Protein AF-A0A933IRY1-F1 (afdb_monomer)

Radius of gyration: 65.72 Å; Cα contacts (8 Å, |Δi|>4): 1722; chains: 1; bounding box: 153×78×156 Å

Secondary structure (DSSP, 8-state):
--S-EEEEEEE--S-HHHHHHHHHHHHHHT-SSSPEEEEEEEE-TTS-HHHHHHHHHHHH-SS-EEEEE-SSEEESSB-SS-EEEEEEE-TTEEEEEEEEE-HHHHHHHHHHHHHHSTTTGGGSS-TT-HHHHHHHHTT-EEEEEEEEPPP-SS----HHHHHHHHHHHTTT-S-EEEEE---TT--S--EEEETTEEEESEEEEEEEEESEEEEEEEE--EEEEEEEEEEEEEETTEEEEETTEEHHHHHHHHTTS-HHHHTTS-HHHHHS--EEEE-TTSPEEEE-EEEE-TTS-EEESS---TT-EEEEEEE-HHHHHHHHHHHHHHHHHHTT-SSEEEEEEEEEHHHHHHHGGGHHHHHHHHHHHSTTS-EEEEEEEEEEEE-TTS-EEEESS-EEEEEEEEEE-HHHHHHHHHHHHHHHHHHHHHHHHHHHHHHHH-SSEEEEEETTSBEEEE-HHHHHHH---THHHHSBHHHHTT--SSPPTT-HHHHHHHHSS-EEEEEEEE-TTS-EEEEEEEEEEEE-TTSSEEEEEEEEEE-HHHHHHHHHHHHHHHHHHHHHHHHTEEEEEEETTTTEEEE-HHHHHHHT--TT--B-HHHHHTTB-GGGHHHHHHHHHHHTTT--EEEEEEEEETTEEEEEEEEEEEEE-TTS-EEEEEEEEEE-HHHHHHHHHHHHHHHHHHHHHHS-SSEEEEE-TTS-EEEE-THHHHHHS--HHHHHHS-HHHHS-HHHHHHHHHHHHHHHTT--SS-----EEEEE-TT--STTS---EEE---GGG--

Nearest PDB structures (foldseek):
  3mr0-assembly2_B  TM=8.336E-01  e=1.598E-10  Burkholderia thailandensis E264
  8js5-assembly1_B  TM=5.998E-01  e=2.087E-14  Bradyrhizobium diazoefficiens USDA 110
  8a6x-assembly1_B  TM=7.614E-01  e=4.884E-06  Pseudomonas putida KT2440
  3luq-assembly1_B  TM=6.931E-01  e=1.641E-05  Geobacter sulfurreducens PCA
  8a7f-assembly1_A  TM=4.771E-01  e=2.575E-07  Pseudomonas putida KT2440

Sequence (787 aa):
MKQIEVGYGAAEGKDSFSVGAEAALKAAEGITSHPLSAVLVFASVRYHLPELLGGIHHIMGHVPVFGATTAGEICNGSLHGSVVVTALASANLRVRLGLGKHVSAGWRKAVEQAIGSTEIRPYFSGNDSEIWAEMTRKGKSIFGILFSPGNTRHADSRSFETLEELKRLSAGRIPFFGGSAADDWNMEANFVLHNIEAHADSLLVAVFETSLRFGMSMGHGFSPSDKRAVATKVKGHTILELDGCRAADLYAKMLESDVDGLRDKHLTLTSSRPVGMPDMLDQYHINVASFFTPEGGVRFSQPVPENSTITIMEARPEQLIEAARETVRNALLRGQIQRPAVALVFSCALRRHILRERSSEEISAIRSLLPEIPILGFYSFGEQGVNDAGVSGHGNEKITALVLGDELSTGAEVALENQRLLRLQREAEKKLRFQANILDAVQDTVLIISSEMKTLWGNPVAKDLFGDRPEMFTDPCYRFYKQRDVICEECPVIKTMTDGRSHQAIMKSIDKDGNVIWRLNRAYPYFDEQGRIAGAIEIVSDYSDQKRLEDALKESELNLKQAQAVAGVGSWHLDIMHDVLTGSDEAYRIFGIPNRTPLNIETVLERVHPDDRTLVESAWNAALKGAVFDIEHRIISRQEELWVHEKARIVFDGRGTAIEAIGTVHNITKRKQTEESLREREEKFRFISENIADIVWTLDLNLNTTYVSPSVEAILGFTPEERVRQSLEEMITPESIQRILARFQEELLRENEDAVPQGWVCYMDGKHREADKGFIRISRRDIGRFA

Solvent-accessible surface area (backbone atoms only — not comparable to full-atom values): 40354 Å² total; per-residue (Å²): 131,81,53,51,36,63,10,52,20,68,31,69,76,87,55,32,30,62,29,24,27,52,6,31,50,47,9,48,72,43,51,87,85,50,58,75,29,34,33,44,39,35,30,33,61,89,46,55,56,45,46,18,30,44,19,26,40,73,65,66,47,99,49,58,30,33,41,28,20,17,50,23,35,28,66,76,40,77,47,66,74,32,36,38,28,35,33,37,17,19,91,45,42,44,65,34,63,16,64,12,58,49,34,73,84,37,47,66,59,11,50,53,44,11,44,61,28,87,70,40,26,72,70,47,48,73,97,81,41,66,64,58,61,50,28,57,62,58,14,38,48,60,38,33,38,39,33,29,28,33,60,33,86,86,39,68,35,56,49,59,63,52,50,55,50,51,32,60,47,29,72,62,70,50,46,37,34,35,30,15,12,22,33,64,82,68,38,72,66,36,27,32,35,49,56,55,44,64,34,59,48,16,34,36,42,37,40,37,44,26,27,45,24,51,16,52,10,42,32,54,36,59,45,80,52,92,46,64,45,33,26,65,34,56,57,72,35,28,34,42,18,33,71,81,36,56,16,31,60,53,51,21,49,67,68,77,49,48,55,77,83,46,54,101,36,50,44,24,80,74,64,66,38,40,34,27,31,62,49,101,81,72,46,69,48,53,41,46,43,42,38,72,43,98,90,34,14,36,30,34,78,54,68,58,62,65,72,38,54,40,24,43,27,44,76,44,69,69,43,37,27,51,25,45,27,49,17,46,50,46,4,33,60,71,23,68,47,87,49,67,53,35,36,42,37,36,34,19,43,61,44,40,64,74,38,49,92,51,39,57,50,29,50,48,43,36,35,72,77,37,78,89,40,55,40,33,42,29,23,23,42,56,30,24,13,19,39,94,88,71,43,63,44,66,30,54,56,23,32,25,24,41,32,39,25,47,41,68,24,74,50,21,53,53,29,52,51,51,53,50,51,52,48,52,49,51,53,49,53,51,51,52,51,50,56,51,52,53,52,58,67,42,86,46,27,38,35,34,29,36,75,79,42,21,32,79,47,62,26,60,49,34,31,72,75,72,51,87,46,77,57,53,52,70,35,37,48,37,43,63,78,65,71,35,98,55,79,59,86,78,40,23,51,60,53,8,66,71,70,66,43,70,31,67,37,83,42,83,44,69,50,98,87,68,47,84,41,38,30,38,41,36,14,37,55,42,60,44,99,86,71,45,80,47,20,27,42,37,38,40,40,85,35,46,67,62,50,50,51,53,52,50,49,54,50,52,54,50,50,50,55,50,51,28,55,74,70,41,34,11,41,37,40,31,37,59,78,76,51,45,39,49,62,36,78,40,29,24,55,66,58,49,44,68,78,90,59,91,37,32,69,64,67,56,54,71,28,34,30,80,90,40,39,67,57,52,53,52,43,49,61,39,24,62,72,72,45,82,33,71,48,76,46,43,29,43,28,81,88,39,83,36,35,32,40,38,38,45,50,72,42,61,50,102,84,70,48,58,45,33,37,45,32,37,43,30,70,41,38,72,58,54,54,53,54,52,57,52,50,55,51,55,57,54,40,52,58,56,55,75,69,44,81,45,36,44,35,31,24,40,93,85,60,46,48,74,45,49,28,65,33,33,31,80,74,74,70,39,51,39,74,59,58,38,71,44,51,64,78,75,73,46,55,73,71,54,49,51,53,50,51,56,52,49,53,58,63,63,73,65,73,71,97,82,74,88,80,86,36,40,43,42,41,47,68,85,87,58,96,53,93,89,72,67,72,74,53,75,50,89,51,68,85,79,72,83,102

pLDDT: mean 86.26, std 12.92, range [31.67, 98.56]

Structure (mmCIF, N/CA/C/O backbone):
data_AF-A0A933IRY1-F1
#
_entry.id   AF-A0A933IRY1-F1
#
loop_
_atom_site.group_PDB
_atom_site.id
_atom_site.type_symbol
_atom_site.label_atom_id
_atom_site.label_alt_id
_atom_site.label_comp_id
_atom_site.label_asym_id
_atom_site.label_entity_id
_atom_site.label_seq_id
_atom_site.pdbx_PDB_ins_code
_atom_site.Cartn_x
_atom_site.Cartn_y
_atom_site.Cartn_z
_atom_site.occupancy
_atom_site.B_iso_or_equiv
_atom_site.auth_seq_id
_atom_site.auth_comp_id
_atom_site.auth_asym_id
_atom_site.auth_atom_id
_atom_site.pdbx_PDB_model_num
ATOM 1 N N . MET A 1 1 ? 9.485 -6.878 8.431 1.00 73.94 1 MET A N 1
ATOM 2 C CA . MET A 1 1 ? 8.719 -7.457 7.306 1.00 73.94 1 MET A CA 1
ATOM 3 C C . MET A 1 1 ? 9.206 -6.777 6.038 1.00 73.94 1 MET A C 1
ATOM 5 O O . MET A 1 1 ? 9.381 -5.562 6.097 1.00 73.94 1 MET A O 1
ATOM 9 N N . LYS A 1 2 ? 9.485 -7.531 4.965 1.00 88.56 2 LYS A N 1
ATOM 10 C CA . LYS A 1 2 ? 9.860 -6.942 3.671 1.00 88.56 2 LYS A CA 1
ATOM 11 C C . LYS A 1 2 ? 8.704 -6.082 3.159 1.00 88.56 2 LYS A C 1
ATOM 13 O O . LYS A 1 2 ? 7.551 -6.507 3.232 1.00 88.56 2 LYS A O 1
ATOM 18 N N . GLN A 1 3 ? 9.009 -4.879 2.702 1.00 94.94 3 GLN A N 1
ATOM 19 C CA . GLN A 1 3 ? 8.091 -3.977 2.018 1.00 94.94 3 GLN A CA 1
ATOM 20 C C . GLN A 1 3 ? 7.928 -4.344 0.540 1.00 94.94 3 GLN A C 1
ATOM 22 O O . GLN A 1 3 ? 6.891 -4.009 -0.032 1.00 94.94 3 GLN A O 1
ATOM 27 N N . ILE A 1 4 ? 8.903 -5.029 -0.068 1.00 97.00 4 ILE A N 1
ATOM 28 C CA . ILE A 1 4 ? 8.836 -5.542 -1.445 1.00 97.00 4 ILE A CA 1
ATOM 29 C C . ILE A 1 4 ? 9.531 -6.904 -1.570 1.00 97.00 4 ILE A C 1
ATOM 31 O O . ILE A 1 4 ? 10.584 -7.149 -0.981 1.00 97.00 4 ILE A O 1
ATOM 35 N N . GLU A 1 5 ? 8.937 -7.791 -2.361 1.00 97.50 5 GLU A N 1
ATOM 36 C CA . GLU A 1 5 ? 9.544 -9.033 -2.835 1.00 97.50 5 GLU A CA 1
ATOM 37 C C . GLU A 1 5 ? 9.839 -8.903 -4.330 1.00 97.50 5 GLU A C 1
ATOM 39 O O . GLU A 1 5 ? 9.023 -8.385 -5.100 1.00 97.50 5 GLU A O 1
ATOM 44 N N . VAL A 1 6 ? 11.027 -9.350 -4.728 1.00 97.75 6 VAL A N 1
ATOM 45 C CA . VAL A 1 6 ? 11.467 -9.349 -6.121 1.00 97.75 6 VAL A CA 1
ATOM 46 C C . VAL A 1 6 ? 11.881 -10.760 -6.475 1.00 97.75 6 VAL A C 1
ATOM 48 O O . VAL A 1 6 ? 12.832 -11.298 -5.906 1.00 97.75 6 VAL A O 1
ATOM 51 N N . GLY A 1 7 ? 11.164 -11.337 -7.423 1.00 97.69 7 GLY A N 1
ATOM 52 C CA . GLY A 1 7 ? 11.509 -12.601 -8.039 1.00 97.69 7 GLY A CA 1
ATOM 53 C C . GLY A 1 7 ? 11.996 -12.382 -9.463 1.00 97.69 7 GLY A C 1
ATOM 54 O O . GLY A 1 7 ? 11.580 -11.436 -10.132 1.00 97.69 7 GLY A O 1
ATOM 55 N N . TYR A 1 8 ? 12.910 -13.218 -9.936 1.00 98.12 8 TYR A N 1
ATOM 56 C CA . TYR A 1 8 ? 13.450 -13.098 -11.284 1.00 98.12 8 TYR A CA 1
ATOM 57 C C . TYR A 1 8 ? 13.833 -14.459 -11.854 1.00 98.12 8 TYR A C 1
ATOM 59 O O . TYR A 1 8 ? 14.161 -15.386 -11.117 1.00 98.12 8 TYR A O 1
ATOM 67 N N . GLY A 1 9 ? 13.797 -14.576 -13.175 1.00 97.94 9 GLY A N 1
ATOM 68 C CA . GLY A 1 9 ? 14.120 -15.810 -13.870 1.00 97.94 9 GLY A CA 1
ATOM 69 C C . GLY A 1 9 ? 14.581 -15.544 -15.290 1.00 97.94 9 GLY A C 1
ATOM 70 O O . GLY A 1 9 ? 14.058 -14.657 -15.962 1.00 97.94 9 GLY A O 1
ATOM 71 N N . ALA A 1 10 ? 15.555 -16.329 -15.741 1.00 97.81 10 ALA A N 1
ATOM 72 C CA . ALA A 1 10 ? 15.999 -16.347 -17.124 1.00 97.81 10 ALA A CA 1
ATOM 73 C C . ALA A 1 10 ? 15.852 -17.754 -17.714 1.00 97.81 10 ALA A C 1
ATOM 75 O O . ALA A 1 10 ? 16.050 -18.757 -17.010 1.00 97.81 10 ALA A O 1
ATOM 76 N N . ALA A 1 11 ? 15.506 -17.823 -18.997 1.00 97.88 11 ALA A N 1
ATOM 77 C CA . ALA A 1 11 ? 15.413 -19.074 -19.739 1.00 97.88 11 ALA A CA 1
ATOM 78 C C . ALA A 1 11 ? 15.823 -18.893 -21.206 1.00 97.88 11 ALA A C 1
ATOM 80 O O . ALA A 1 11 ? 15.722 -17.805 -21.782 1.00 97.88 11 ALA A O 1
ATOM 81 N N . GLU A 1 12 ? 16.276 -19.987 -21.809 1.00 96.50 12 GLU A N 1
ATOM 82 C CA . GLU A 1 12 ? 16.575 -20.088 -23.232 1.00 96.50 12 GLU A CA 1
ATOM 83 C C . GLU A 1 12 ? 16.134 -21.451 -23.769 1.00 96.50 12 GLU A C 1
ATOM 85 O O . GLU A 1 12 ? 16.158 -22.453 -23.058 1.00 96.50 12 GLU A O 1
ATOM 90 N N . GLY A 1 13 ? 15.723 -21.508 -25.033 1.00 95.19 13 GLY A N 1
ATOM 91 C CA . GLY A 1 13 ? 15.265 -22.754 -25.634 1.00 95.19 13 GLY A CA 1
ATOM 92 C C . GLY A 1 13 ? 14.686 -22.555 -27.027 1.00 95.19 13 GLY A C 1
ATOM 93 O O . GLY A 1 13 ? 14.837 -21.493 -27.628 1.00 95.19 13 GLY A O 1
ATOM 94 N N . LYS A 1 14 ? 14.042 -23.603 -27.550 1.00 93.25 14 LYS A N 1
ATOM 95 C CA . LYS A 1 14 ? 13.405 -23.584 -28.878 1.00 93.25 14 LYS A CA 1
ATOM 96 C C . LYS A 1 14 ? 11.902 -23.307 -28.821 1.00 93.25 14 LYS A C 1
ATOM 98 O O . LYS A 1 14 ? 11.386 -22.653 -29.717 1.00 93.25 14 LYS A O 1
ATOM 103 N N . ASP A 1 15 ? 11.215 -23.825 -27.805 1.00 97.38 15 ASP A N 1
ATOM 104 C CA . ASP A 1 15 ? 9.766 -23.680 -27.655 1.00 97.38 15 ASP A CA 1
ATOM 105 C C . ASP A 1 15 ? 9.429 -22.394 -26.895 1.00 97.38 15 ASP A C 1
ATOM 107 O O . ASP A 1 15 ? 9.798 -22.242 -25.730 1.00 97.38 15 ASP A O 1
ATOM 111 N N . SER A 1 16 ? 8.748 -21.459 -27.561 1.00 97.94 16 SER A N 1
ATOM 112 C CA . SER A 1 16 ? 8.529 -20.106 -27.030 1.00 97.94 16 SER A CA 1
ATOM 113 C C . SER A 1 16 ? 7.680 -20.126 -25.757 1.00 97.94 16 SER A C 1
ATOM 115 O O . SER A 1 16 ? 8.018 -19.448 -24.787 1.00 97.94 16 SER A O 1
ATOM 117 N N . PHE A 1 17 ? 6.625 -20.946 -25.731 1.00 98.12 17 PHE A N 1
ATOM 118 C CA . PHE A 1 17 ? 5.734 -21.074 -24.578 1.00 98.12 17 PHE A CA 1
ATOM 119 C C . PHE A 1 17 ? 6.459 -21.647 -23.355 1.00 98.12 17 PHE A C 1
ATOM 121 O O . PHE A 1 17 ? 6.414 -21.051 -22.278 1.00 98.12 17 PHE A O 1
ATOM 128 N N . SER A 1 18 ? 7.167 -22.770 -23.519 1.00 98.00 18 SER A N 1
ATOM 129 C CA . SER A 1 18 ? 7.889 -23.428 -22.421 1.00 98.00 18 SER A CA 1
ATOM 130 C C . SER A 1 18 ? 8.978 -22.528 -21.847 1.00 98.00 18 SER A C 1
ATOM 132 O O . SER A 1 18 ? 9.123 -22.450 -20.632 1.00 98.00 18 SER A O 1
ATOM 134 N N . VAL A 1 19 ? 9.700 -21.797 -22.703 1.00 98.12 19 VAL A N 1
ATOM 135 C CA . VAL A 1 19 ? 10.727 -20.830 -22.282 1.00 98.12 19 VAL A CA 1
ATOM 136 C C . VAL A 1 19 ? 10.116 -19.697 -21.452 1.00 98.12 19 VAL A C 1
ATOM 138 O O . VAL A 1 19 ? 10.641 -19.357 -20.390 1.00 98.12 19 VAL A O 1
ATOM 141 N N . GLY A 1 20 ? 8.980 -19.144 -21.891 1.00 97.88 20 GLY A N 1
ATOM 142 C CA . GLY A 1 20 ? 8.246 -18.135 -21.125 1.00 97.88 20 GLY A CA 1
ATOM 143 C C . GLY A 1 20 ? 7.768 -18.659 -19.766 1.00 97.88 20 GLY A C 1
ATOM 144 O O . GLY A 1 20 ? 7.970 -18.003 -18.743 1.00 97.88 20 GLY A O 1
ATOM 145 N N . ALA A 1 21 ? 7.189 -19.862 -19.739 1.00 98.19 21 ALA A N 1
ATOM 146 C CA . ALA A 1 21 ? 6.709 -20.498 -18.513 1.00 98.19 21 ALA A CA 1
ATOM 147 C C . ALA A 1 21 ? 7.851 -20.826 -17.535 1.00 98.19 21 ALA A C 1
ATOM 149 O O . ALA A 1 21 ? 7.716 -20.584 -16.339 1.00 98.19 21 ALA A O 1
ATOM 150 N N . GLU A 1 22 ? 8.994 -21.318 -18.020 1.00 98.44 22 GLU A N 1
ATOM 151 C CA . GLU A 1 22 ? 10.157 -21.634 -17.182 1.00 98.44 22 GLU A CA 1
ATOM 152 C C . GLU A 1 22 ? 10.735 -20.379 -16.515 1.00 98.44 22 GLU A C 1
ATOM 154 O O . GLU A 1 22 ? 10.971 -20.368 -15.304 1.00 98.44 22 GLU A O 1
ATOM 159 N N . ALA A 1 23 ? 10.941 -19.301 -17.281 1.00 98.25 23 ALA A N 1
ATOM 160 C CA . ALA A 1 23 ? 11.439 -18.044 -16.726 1.00 98.25 23 ALA A CA 1
ATOM 161 C C . ALA A 1 23 ? 10.458 -17.451 -15.705 1.00 98.25 23 ALA A C 1
ATOM 163 O O . ALA A 1 23 ? 10.877 -16.962 -14.653 1.00 98.25 23 ALA A O 1
ATOM 164 N N . ALA A 1 24 ? 9.155 -17.537 -15.981 1.00 98.19 24 ALA A N 1
ATOM 165 C CA . ALA A 1 24 ? 8.123 -17.097 -15.055 1.00 98.19 24 ALA A CA 1
ATOM 166 C C . ALA A 1 24 ? 8.076 -17.947 -13.776 1.00 98.19 24 ALA A C 1
ATOM 168 O O . ALA A 1 24 ? 7.941 -17.393 -12.689 1.00 98.19 24 ALA A O 1
ATOM 169 N N . LEU A 1 25 ? 8.244 -19.267 -13.873 1.00 98.19 25 LEU A N 1
ATOM 170 C CA . LEU A 1 25 ? 8.254 -20.158 -12.712 1.00 98.19 25 LEU A CA 1
ATOM 171 C C . LEU A 1 25 ? 9.418 -19.832 -11.770 1.00 98.19 25 LEU A C 1
ATOM 173 O O . LEU A 1 25 ? 9.190 -19.630 -10.581 1.00 98.19 25 LEU A O 1
ATOM 177 N N . LYS A 1 26 ? 10.628 -19.645 -12.313 1.00 98.00 26 LYS A N 1
ATOM 178 C CA . LYS A 1 26 ? 11.795 -19.176 -11.539 1.00 98.00 26 LYS A CA 1
ATOM 179 C C . LYS A 1 26 ? 11.539 -17.817 -10.883 1.00 98.00 26 LYS A C 1
ATOM 181 O O . LYS A 1 26 ? 11.875 -17.609 -9.723 1.00 98.00 26 LYS A O 1
ATOM 186 N N . ALA A 1 27 ? 10.905 -16.889 -11.603 1.00 97.88 27 ALA A N 1
ATOM 187 C CA . ALA A 1 27 ? 10.555 -15.594 -11.036 1.00 97.88 27 ALA A CA 1
ATOM 188 C C . ALA A 1 27 ? 9.495 -15.703 -9.924 1.00 97.88 27 ALA A C 1
ATOM 190 O O . ALA A 1 27 ? 9.560 -14.955 -8.954 1.00 97.88 27 ALA A O 1
ATOM 191 N N . ALA A 1 28 ? 8.550 -16.637 -10.013 1.00 96.69 28 ALA A N 1
ATOM 192 C CA . ALA A 1 28 ? 7.527 -16.831 -8.989 1.00 96.69 28 ALA A CA 1
ATOM 193 C C . ALA A 1 28 ? 8.101 -17.376 -7.666 1.00 96.69 28 ALA A C 1
ATOM 195 O O . ALA A 1 28 ? 7.590 -17.029 -6.605 1.00 96.69 28 ALA A O 1
ATOM 196 N N . GLU A 1 29 ? 9.193 -18.152 -7.701 1.00 95.69 29 GLU A N 1
ATOM 197 C CA . GLU A 1 29 ? 9.866 -18.683 -6.497 1.00 95.69 29 GLU A CA 1
ATOM 198 C C . GLU A 1 29 ? 10.365 -17.583 -5.543 1.00 95.69 29 GLU A C 1
ATOM 200 O O . GLU A 1 29 ? 10.472 -17.803 -4.336 1.00 95.69 29 GLU A O 1
ATOM 205 N N . GLY A 1 30 ? 10.649 -16.383 -6.063 1.00 92.81 30 GLY A N 1
ATOM 206 C CA . GLY A 1 30 ? 11.080 -15.234 -5.261 1.00 92.81 30 GLY A CA 1
ATOM 207 C C . GLY A 1 30 ? 9.954 -14.507 -4.517 1.00 92.81 30 GLY A C 1
ATOM 208 O O . GLY A 1 30 ? 10.239 -13.567 -3.769 1.00 92.81 30 GLY A O 1
ATOM 209 N N . ILE A 1 31 ? 8.695 -14.910 -4.717 1.00 95.69 31 ILE A N 1
ATOM 210 C CA . ILE A 1 31 ? 7.499 -14.263 -4.165 1.00 95.69 31 ILE A CA 1
ATOM 211 C C . ILE A 1 31 ? 6.830 -15.210 -3.166 1.00 95.69 31 ILE A C 1
ATOM 213 O O . ILE A 1 31 ? 6.510 -16.349 -3.496 1.00 95.69 31 ILE A O 1
ATOM 217 N N . THR A 1 32 ? 6.608 -14.751 -1.932 1.00 92.44 32 THR A N 1
ATOM 218 C CA . THR A 1 32 ? 6.120 -15.622 -0.845 1.00 92.44 32 THR A CA 1
ATOM 219 C C . THR A 1 32 ? 4.914 -15.072 -0.106 1.00 92.44 32 THR A C 1
ATOM 221 O O . THR A 1 32 ? 4.063 -15.845 0.332 1.00 92.44 32 THR A O 1
ATOM 224 N N . SER A 1 33 ? 4.838 -13.752 0.067 1.00 89.25 33 SER A N 1
ATOM 225 C CA . SER A 1 33 ? 3.910 -13.147 1.028 1.00 89.25 33 SER A CA 1
ATOM 226 C C . SER A 1 33 ? 3.125 -11.964 0.478 1.00 89.25 33 SER A C 1
ATOM 228 O O . SER A 1 33 ? 2.027 -11.691 0.968 1.00 89.25 33 SER A O 1
ATOM 230 N N . HIS A 1 34 ? 3.642 -11.281 -0.547 1.00 92.06 34 HIS A N 1
ATOM 231 C CA . HIS A 1 34 ? 2.967 -10.135 -1.155 1.00 92.06 34 HIS A CA 1
ATOM 232 C C . HIS A 1 34 ? 2.221 -10.514 -2.439 1.00 92.06 34 HIS A C 1
ATOM 234 O O . HIS A 1 34 ? 2.676 -11.382 -3.185 1.00 92.06 34 HIS A O 1
ATOM 240 N N . PRO A 1 35 ? 1.095 -9.845 -2.753 1.00 91.75 35 PRO A N 1
ATOM 241 C CA . PRO A 1 35 ? 0.469 -9.978 -4.062 1.00 91.75 35 PRO A CA 1
ATOM 242 C C . PRO A 1 35 ? 1.368 -9.379 -5.152 1.00 91.75 35 PRO A C 1
ATOM 244 O O . PRO A 1 35 ? 1.999 -8.339 -4.943 1.00 91.75 35 PRO A O 1
ATOM 247 N N . LEU A 1 36 ? 1.388 -10.013 -6.328 1.00 96.25 36 LEU A N 1
ATOM 248 C CA . LEU A 1 36 ? 2.099 -9.502 -7.499 1.00 96.25 36 LEU A CA 1
ATOM 249 C C . LEU A 1 36 ? 1.543 -8.130 -7.913 1.00 96.25 36 LEU A C 1
ATOM 251 O O . LEU A 1 36 ? 0.340 -7.960 -8.113 1.00 96.25 36 LEU A O 1
ATOM 255 N N . SER A 1 37 ? 2.437 -7.159 -8.068 1.00 96.94 37 SER A N 1
ATOM 256 C CA . SER A 1 37 ? 2.136 -5.797 -8.515 1.00 96.94 37 SER A CA 1
ATOM 257 C C . SER A 1 37 ? 2.372 -5.624 -10.017 1.00 96.94 37 SER A C 1
ATOM 259 O O . SER A 1 37 ? 1.642 -4.874 -10.663 1.00 96.94 37 SER A O 1
ATOM 261 N N . ALA A 1 38 ? 3.407 -6.274 -10.560 1.00 97.44 38 ALA A N 1
ATOM 262 C CA . ALA A 1 38 ? 3.803 -6.191 -11.966 1.00 97.44 38 ALA A CA 1
ATOM 263 C C . ALA A 1 38 ? 4.793 -7.296 -12.350 1.00 97.44 38 ALA A C 1
ATOM 265 O O . ALA A 1 38 ? 5.545 -7.787 -11.505 1.00 97.44 38 ALA A O 1
ATOM 266 N N . VAL A 1 39 ? 4.843 -7.611 -13.645 1.00 98.38 39 VAL A N 1
ATOM 267 C CA . VAL A 1 39 ? 5.840 -8.497 -14.248 1.00 98.38 39 VAL A CA 1
ATOM 268 C C . VAL A 1 39 ? 6.516 -7.782 -15.416 1.00 98.38 39 VAL A C 1
ATOM 270 O O . VAL A 1 39 ? 5.858 -7.427 -16.394 1.00 98.38 39 VAL A O 1
ATOM 273 N N . LEU A 1 40 ? 7.831 -7.574 -15.321 1.00 98.44 40 LEU A N 1
ATOM 274 C CA . LEU A 1 40 ? 8.636 -7.035 -16.414 1.00 98.44 40 LEU A CA 1
ATOM 275 C C . LEU A 1 40 ? 9.205 -8.175 -17.259 1.00 98.44 40 LEU A C 1
ATOM 277 O O . LEU A 1 40 ? 9.718 -9.151 -16.709 1.00 98.44 40 LEU A O 1
ATOM 281 N N . VAL A 1 41 ? 9.139 -8.030 -18.580 1.00 98.38 41 VAL A N 1
ATOM 282 C CA . VAL A 1 41 ? 9.611 -9.031 -19.543 1.00 98.38 41 VAL A CA 1
ATOM 283 C C . VAL A 1 41 ? 10.573 -8.393 -20.534 1.00 98.38 41 VAL A C 1
ATOM 285 O O . VAL A 1 41 ? 10.225 -7.454 -21.249 1.00 98.38 41 VAL A O 1
ATOM 288 N N . PHE A 1 42 ? 11.776 -8.947 -20.604 1.00 97.94 42 PHE A N 1
ATOM 289 C CA . PHE A 1 42 ? 12.799 -8.576 -21.574 1.00 97.94 42 PHE A CA 1
ATOM 290 C C . PHE A 1 42 ? 13.134 -9.812 -22.396 1.00 97.94 42 PHE A C 1
ATOM 292 O O . PHE A 1 42 ? 13.570 -10.814 -21.834 1.00 97.94 42 PHE A O 1
ATOM 299 N N . ALA A 1 43 ? 12.873 -9.778 -23.701 1.00 97.19 43 ALA A N 1
ATOM 300 C CA . ALA A 1 43 ? 12.979 -10.962 -24.551 1.00 97.19 43 ALA A CA 1
ATOM 301 C C . ALA A 1 43 ? 13.678 -10.673 -25.882 1.00 97.19 43 ALA A C 1
ATOM 303 O O . ALA A 1 43 ? 13.501 -9.613 -26.480 1.00 97.19 43 ALA A O 1
ATOM 304 N N . SER A 1 44 ? 14.413 -11.651 -26.395 1.00 95.69 44 SER A N 1
ATOM 305 C CA . SER A 1 44 ? 14.901 -11.617 -27.773 1.00 95.69 44 SER A CA 1
ATOM 306 C C . SER A 1 44 ? 13.750 -11.738 -28.778 1.00 95.69 44 SER A C 1
ATOM 308 O O . SER A 1 44 ? 12.785 -12.481 -28.574 1.00 95.69 44 SER A O 1
ATOM 310 N N . VAL A 1 45 ? 13.888 -11.052 -29.915 1.00 94.31 45 VAL A N 1
ATOM 311 C CA . VAL A 1 45 ? 12.941 -11.118 -31.045 1.00 94.31 45 VAL A CA 1
ATOM 312 C C . VAL A 1 45 ? 12.897 -12.486 -31.728 1.00 94.31 45 VAL A C 1
ATOM 314 O O . VAL A 1 45 ? 12.014 -12.731 -32.545 1.00 94.31 45 VAL A O 1
ATOM 317 N N . ARG A 1 46 ? 13.828 -13.397 -31.407 1.00 93.62 46 ARG A N 1
ATOM 318 C CA . ARG A 1 46 ? 13.887 -14.737 -32.010 1.00 93.62 46 ARG A CA 1
ATOM 319 C C . ARG A 1 46 ? 12.713 -15.643 -31.626 1.00 93.62 46 ARG A C 1
ATOM 321 O O . ARG A 1 46 ? 12.496 -16.657 -32.283 1.00 93.62 46 ARG A O 1
ATOM 328 N N . TYR A 1 47 ? 12.008 -15.323 -30.541 1.00 96.06 47 TYR A N 1
ATOM 329 C CA . TYR A 1 47 ? 10.866 -16.098 -30.061 1.00 96.06 47 TYR A CA 1
ATOM 330 C C . TYR A 1 47 ? 9.562 -15.655 -30.719 1.00 96.06 47 TYR A C 1
ATOM 332 O O . TYR A 1 47 ? 9.392 -14.502 -31.113 1.00 96.06 47 TYR A O 1
ATOM 340 N N . HIS A 1 48 ? 8.584 -16.557 -30.742 1.00 96.94 48 HIS A N 1
ATOM 341 C CA . HIS A 1 48 ? 7.210 -16.192 -31.051 1.00 96.94 48 HIS A CA 1
ATOM 342 C C . HIS A 1 48 ? 6.595 -15.478 -29.835 1.00 96.94 48 HIS A C 1
ATOM 344 O O . HIS A 1 48 ? 6.087 -16.108 -28.906 1.00 96.94 48 HIS A O 1
ATOM 350 N N . LEU A 1 49 ? 6.691 -14.144 -29.817 1.00 97.19 49 LEU A N 1
ATOM 351 C CA . LEU A 1 49 ? 6.411 -13.316 -28.635 1.00 97.19 49 LEU A CA 1
ATOM 352 C C . LEU A 1 49 ? 5.024 -13.555 -28.003 1.00 97.19 49 LEU A C 1
ATOM 354 O O . LEU A 1 49 ? 4.977 -13.682 -26.782 1.00 97.19 49 LEU A O 1
ATOM 358 N N . PRO A 1 50 ? 3.910 -13.694 -28.756 1.00 97.50 50 PRO A N 1
ATOM 359 C CA . PRO A 1 50 ? 2.613 -14.004 -28.146 1.00 97.50 50 PRO A CA 1
ATOM 360 C C . PRO A 1 50 ? 2.565 -15.367 -27.435 1.00 97.50 50 PRO A C 1
ATOM 362 O O . PRO A 1 50 ? 1.932 -15.495 -26.392 1.00 97.50 50 PRO A O 1
ATOM 365 N N . GLU A 1 51 ? 3.257 -16.387 -27.959 1.00 97.81 51 GLU A N 1
ATOM 366 C CA . GLU A 1 51 ? 3.331 -17.707 -27.305 1.00 97.81 51 GLU A CA 1
ATOM 367 C C . GLU A 1 51 ? 4.190 -17.645 -26.043 1.00 97.81 51 GLU A C 1
ATOM 369 O O . GLU A 1 51 ? 3.812 -18.189 -25.006 1.00 97.81 51 GLU A O 1
ATOM 374 N N . LEU A 1 52 ? 5.317 -16.932 -26.115 1.00 98.38 52 LEU A N 1
ATOM 375 C CA . LEU A 1 52 ? 6.196 -16.690 -24.975 1.00 98.38 52 LEU A CA 1
ATOM 376 C C . LEU A 1 52 ? 5.470 -15.949 -23.847 1.00 98.38 52 LEU A C 1
ATOM 378 O O . LEU A 1 52 ? 5.516 -16.380 -22.694 1.00 98.38 52 LEU A O 1
ATOM 382 N N . LEU A 1 53 ? 4.750 -14.872 -24.173 1.00 98.06 53 LEU A N 1
ATOM 383 C CA . LEU A 1 53 ? 3.937 -14.136 -23.204 1.00 98.06 53 LEU A CA 1
ATOM 384 C C . LEU A 1 53 ? 2.780 -14.991 -22.671 1.00 98.06 53 LEU A C 1
ATOM 386 O O . LEU A 1 53 ? 2.458 -14.899 -21.489 1.00 98.06 53 LEU A O 1
ATOM 390 N N . GLY A 1 54 ? 2.201 -15.865 -23.499 1.00 97.56 54 GLY A N 1
ATOM 391 C CA . GLY A 1 54 ? 1.210 -16.855 -23.073 1.00 97.56 54 GLY A CA 1
ATOM 392 C C . GLY A 1 54 ? 1.744 -17.810 -22.000 1.00 97.56 54 GLY A C 1
ATOM 393 O O . GLY A 1 54 ? 1.056 -18.053 -21.008 1.00 97.56 54 GLY A O 1
ATOM 394 N N . GLY A 1 55 ? 2.985 -18.286 -22.146 1.00 97.62 55 GLY A N 1
ATOM 395 C CA . GLY A 1 55 ? 3.663 -19.107 -21.136 1.00 97.62 55 GLY A CA 1
ATOM 396 C C . GLY A 1 55 ? 3.902 -18.359 -19.823 1.00 97.62 55 GLY A C 1
ATOM 397 O O . GLY A 1 55 ? 3.639 -18.891 -18.745 1.00 97.62 55 GLY A O 1
ATOM 398 N N . ILE A 1 56 ? 4.318 -17.091 -19.899 1.00 98.12 56 ILE A N 1
ATOM 399 C CA . ILE A 1 56 ? 4.493 -16.231 -18.714 1.00 98.12 56 ILE A CA 1
ATOM 400 C C . ILE A 1 56 ? 3.153 -16.004 -18.009 1.00 98.12 56 ILE A C 1
ATOM 402 O O . ILE A 1 56 ? 3.050 -16.155 -16.790 1.00 98.12 56 ILE A O 1
ATOM 406 N N . HIS A 1 57 ? 2.114 -15.670 -18.773 1.00 96.69 57 HIS A N 1
ATOM 407 C CA . HIS A 1 57 ? 0.774 -15.418 -18.254 1.00 96.69 57 HIS A CA 1
ATOM 408 C C . HIS A 1 57 ? 0.156 -16.665 -17.608 1.00 96.69 57 HIS A C 1
ATOM 410 O O . HIS A 1 57 ? -0.526 -16.547 -16.593 1.00 96.69 57 HIS A O 1
ATOM 416 N N . HIS A 1 58 ? 0.440 -17.858 -18.143 1.00 96.88 58 HIS A N 1
ATOM 417 C CA . HIS A 1 58 ? -0.008 -19.129 -17.568 1.00 96.88 58 HIS A CA 1
ATOM 418 C C . HIS A 1 58 ? 0.471 -19.328 -16.121 1.00 96.88 58 HIS A C 1
ATOM 420 O O . HIS A 1 58 ? -0.275 -19.858 -15.302 1.00 96.88 58 HIS A O 1
ATOM 426 N N . ILE A 1 59 ? 1.687 -18.872 -15.800 1.00 97.31 59 ILE A N 1
ATOM 427 C CA . ILE A 1 59 ? 2.268 -18.979 -14.455 1.00 97.31 59 ILE A CA 1
ATOM 428 C C . ILE A 1 59 ? 1.880 -17.789 -13.568 1.00 97.3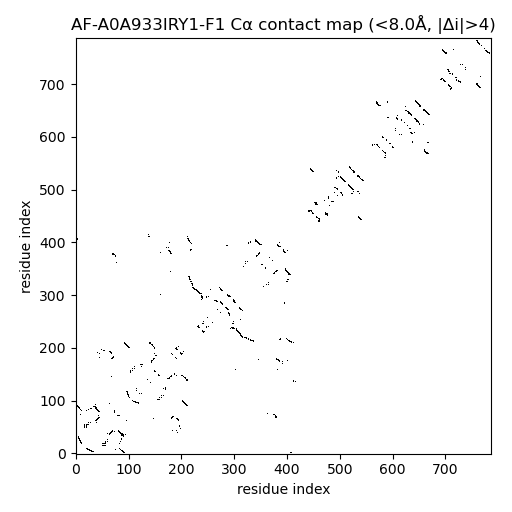1 59 ILE A C 1
ATOM 430 O O . ILE A 1 59 ? 1.507 -17.976 -12.413 1.00 97.31 59 ILE A O 1
ATOM 434 N N . MET A 1 60 ? 1.963 -16.565 -14.095 1.00 94.56 60 MET A N 1
ATOM 435 C CA . MET A 1 60 ? 1.803 -15.332 -13.307 1.00 94.56 60 MET A CA 1
ATOM 436 C C . MET A 1 60 ? 0.344 -14.894 -13.120 1.00 94.56 60 MET A C 1
ATOM 438 O O . MET A 1 60 ? 0.052 -14.060 -12.261 1.00 94.56 60 MET A O 1
ATOM 442 N N . GLY A 1 61 ? -0.580 -15.433 -13.919 1.00 90.69 61 GLY A N 1
ATOM 443 C CA . GLY A 1 61 ? -1.991 -15.065 -13.902 1.00 90.69 61 GLY A CA 1
ATOM 444 C C . GLY A 1 61 ? -2.257 -13.630 -14.373 1.00 90.69 61 GLY A C 1
ATOM 445 O O . GLY A 1 61 ? -1.500 -13.035 -15.144 1.00 90.69 61 GLY A O 1
ATOM 446 N N . HIS A 1 62 ? -3.374 -13.060 -13.914 1.00 87.75 62 HIS A N 1
ATOM 447 C CA . HIS A 1 62 ? -3.832 -11.726 -14.312 1.00 87.75 62 HIS A CA 1
ATOM 448 C C . HIS A 1 62 ? -3.147 -10.614 -13.503 1.00 87.75 62 HIS A C 1
ATOM 450 O O . HIS A 1 62 ? -3.722 -10.048 -12.575 1.00 87.75 62 HIS A O 1
ATOM 456 N N . VAL A 1 63 ? -1.915 -10.293 -13.891 1.00 93.75 63 VAL A N 1
ATOM 457 C CA . VAL A 1 63 ? -1.113 -9.160 -13.402 1.00 93.75 63 VAL A CA 1
ATOM 458 C C . VAL A 1 63 ? -0.624 -8.331 -14.600 1.00 93.75 63 VAL A C 1
ATOM 460 O O . VAL A 1 63 ? -0.494 -8.897 -15.686 1.00 93.75 63 VAL A O 1
ATOM 463 N N . PRO A 1 64 ? -0.346 -7.018 -14.463 1.00 95.44 64 PRO A N 1
ATOM 464 C CA . PRO A 1 64 ? 0.274 -6.245 -15.538 1.00 95.44 64 PRO A CA 1
ATOM 465 C C . PRO A 1 64 ? 1.617 -6.857 -15.970 1.00 95.44 64 PRO A C 1
ATOM 467 O O . PRO A 1 64 ? 2.595 -6.798 -15.221 1.00 95.44 64 PRO A O 1
ATOM 470 N N . VAL A 1 65 ? 1.658 -7.433 -17.175 1.00 97.62 65 VAL A N 1
ATOM 471 C CA . VAL A 1 65 ? 2.878 -7.955 -17.816 1.00 97.62 65 VAL A CA 1
ATOM 472 C C . VAL A 1 65 ? 3.299 -6.963 -18.893 1.00 97.62 65 VAL A C 1
ATOM 474 O O . VAL A 1 65 ? 2.491 -6.614 -19.751 1.00 97.62 65 VAL A O 1
ATOM 477 N N . PHE A 1 66 ? 4.533 -6.471 -18.865 1.00 98.00 66 PHE A N 1
ATOM 478 C CA . PHE A 1 66 ? 4.994 -5.502 -19.860 1.00 98.00 66 PHE A CA 1
ATOM 479 C C . PHE A 1 66 ? 6.511 -5.483 -20.000 1.00 98.00 66 PHE A C 1
ATOM 481 O O . PHE A 1 66 ? 7.240 -5.980 -19.149 1.00 98.00 66 PHE A O 1
ATOM 488 N N . GLY A 1 67 ? 6.999 -4.873 -21.070 1.00 97.56 67 GLY A N 1
ATOM 489 C CA . GLY A 1 67 ? 8.425 -4.678 -21.288 1.00 97.56 67 GLY A CA 1
ATOM 490 C C . GLY A 1 67 ? 8.723 -4.473 -22.760 1.00 97.56 67 GLY A C 1
ATOM 491 O O . GLY A 1 67 ? 7.934 -3.846 -23.466 1.00 97.56 67 GLY A O 1
ATOM 492 N N . ALA A 1 68 ? 9.849 -4.990 -23.232 1.00 97.38 68 ALA A N 1
ATOM 493 C CA . ALA A 1 68 ? 10.300 -4.754 -24.596 1.00 97.38 68 ALA A CA 1
ATOM 494 C C . ALA A 1 68 ? 11.170 -5.896 -25.112 1.00 97.38 68 ALA A C 1
ATOM 496 O O . ALA A 1 68 ? 11.749 -6.670 -24.342 1.00 97.38 68 ALA A O 1
ATOM 497 N N . THR A 1 69 ? 11.287 -5.967 -26.434 1.00 97.00 69 THR A N 1
ATOM 498 C CA . THR A 1 69 ? 12.325 -6.772 -27.065 1.00 97.00 69 THR A CA 1
ATOM 499 C C . THR A 1 69 ? 13.688 -6.097 -26.952 1.00 97.00 69 THR A C 1
ATOM 501 O O . THR A 1 69 ? 13.764 -4.873 -26.815 1.00 97.00 69 THR A O 1
ATOM 504 N N . THR A 1 70 ? 14.773 -6.873 -26.970 1.00 94.06 70 THR A N 1
ATOM 505 C CA . THR A 1 70 ? 16.095 -6.386 -26.539 1.00 94.06 70 THR A CA 1
ATOM 506 C C . THR A 1 70 ? 17.214 -6.578 -27.570 1.00 94.06 70 THR A C 1
ATOM 508 O O . THR A 1 70 ? 17.036 -7.242 -28.589 1.00 94.06 70 THR A O 1
ATOM 511 N N . ALA A 1 71 ? 18.385 -5.981 -27.305 1.00 89.25 71 ALA A N 1
ATOM 512 C CA . ALA A 1 71 ? 19.656 -6.287 -27.978 1.00 89.25 71 ALA A CA 1
ATOM 513 C C . ALA A 1 71 ? 20.566 -7.203 -27.121 1.00 89.25 71 ALA A C 1
ATOM 515 O O . ALA A 1 71 ? 21.799 -7.196 -27.247 1.00 89.25 71 ALA A O 1
ATOM 516 N N . GLY A 1 72 ? 19.961 -7.931 -26.185 1.00 92.31 72 GLY A N 1
ATOM 517 C CA . GLY A 1 72 ? 20.595 -8.724 -25.140 1.00 92.31 72 GLY A CA 1
ATOM 518 C C . GLY A 1 72 ? 19.991 -8.406 -23.778 1.00 92.31 72 GLY A C 1
ATOM 519 O O . GLY A 1 72 ? 19.710 -7.251 -23.464 1.00 92.31 72 GLY A O 1
ATOM 520 N N . GLU A 1 73 ? 19.818 -9.420 -22.945 1.00 94.81 73 GLU A N 1
ATOM 521 C CA . GLU A 1 73 ? 19.180 -9.285 -21.641 1.00 94.81 73 GLU A CA 1
ATOM 522 C C . GLU A 1 73 ? 20.219 -9.161 -20.515 1.00 94.81 73 GLU A C 1
ATOM 524 O O . GLU A 1 73 ? 21.378 -9.556 -20.659 1.00 94.81 73 GLU A O 1
ATOM 529 N N . ILE A 1 74 ? 19.815 -8.604 -19.374 1.00 95.50 74 ILE A N 1
ATOM 530 C CA . ILE A 1 74 ? 20.646 -8.508 -18.172 1.00 95.50 74 ILE A CA 1
ATOM 531 C C . ILE A 1 74 ? 19.939 -9.253 -17.040 1.00 95.50 74 ILE A C 1
ATOM 533 O O . ILE A 1 74 ? 18.824 -8.906 -16.654 1.00 95.50 74 ILE A O 1
ATOM 537 N N . CYS A 1 75 ? 20.610 -10.265 -16.495 1.00 96.44 75 CYS A N 1
ATOM 538 C CA . CYS A 1 75 ? 20.183 -10.996 -15.304 1.00 96.44 75 CYS A CA 1
ATOM 539 C C . CYS A 1 75 ? 21.417 -11.430 -14.504 1.00 96.44 75 CYS A C 1
ATOM 541 O O . CYS A 1 75 ? 21.997 -12.485 -14.754 1.00 96.44 75 CYS A O 1
ATOM 543 N N . ASN A 1 76 ? 21.866 -10.575 -13.577 1.00 95.25 76 ASN A N 1
ATOM 544 C CA . ASN A 1 76 ? 23.123 -10.697 -12.815 1.00 95.25 76 ASN A CA 1
ATOM 545 C C . ASN A 1 76 ? 24.396 -10.828 -13.680 1.00 95.25 76 ASN A C 1
ATOM 547 O O . ASN A 1 76 ? 25.481 -11.137 -13.185 1.00 95.25 76 ASN A O 1
ATOM 551 N N . GLY A 1 77 ? 24.260 -10.564 -14.971 1.00 92.75 77 GLY A N 1
ATOM 552 C CA . GLY A 1 77 ? 25.250 -10.750 -16.015 1.00 92.75 77 GLY A CA 1
ATOM 553 C C . GLY A 1 77 ? 24.589 -10.527 -17.372 1.00 92.75 77 GLY A C 1
ATOM 554 O O . GLY A 1 77 ? 23.372 -10.349 -17.455 1.00 92.75 77 GLY A O 1
ATOM 555 N N . SER A 1 78 ? 25.393 -10.509 -18.427 1.00 91.56 78 SER A N 1
ATOM 556 C CA . SER A 1 78 ? 24.918 -10.300 -19.794 1.00 91.56 78 SER A CA 1
ATOM 557 C C . SER A 1 78 ? 24.450 -11.619 -20.408 1.00 91.56 78 SER A C 1
ATOM 559 O O . SER A 1 78 ? 25.202 -12.593 -20.420 1.00 91.56 78 SER A O 1
ATOM 561 N N . LEU A 1 79 ? 23.241 -11.630 -20.959 1.00 92.44 79 LEU A N 1
ATOM 562 C CA . LEU A 1 79 ? 22.650 -12.745 -21.695 1.00 92.44 79 LEU A CA 1
ATOM 563 C C . LEU A 1 79 ? 22.375 -12.334 -23.152 1.00 92.44 79 LEU A C 1
ATOM 565 O O . LEU A 1 79 ? 22.468 -11.158 -23.521 1.00 92.44 79 LEU A O 1
ATOM 569 N N . HIS A 1 80 ? 22.090 -13.312 -24.010 1.00 90.75 80 HIS A N 1
ATOM 570 C CA . HIS A 1 80 ? 21.762 -13.069 -25.412 1.00 90.75 80 HIS A CA 1
ATOM 571 C C . HIS A 1 80 ? 20.791 -14.122 -25.934 1.00 90.75 80 HIS A C 1
ATOM 573 O O . HIS A 1 80 ? 20.989 -15.317 -25.716 1.00 90.75 80 HIS A O 1
ATOM 579 N N . GLY A 1 81 ? 19.776 -13.693 -26.685 1.00 92.38 81 GLY A N 1
ATOM 580 C CA . GLY A 1 81 ? 18.763 -14.605 -27.201 1.00 92.38 81 GLY A CA 1
ATOM 581 C C . GLY A 1 81 ? 17.863 -15.181 -26.102 1.00 92.38 81 GLY A C 1
ATOM 582 O O . GLY A 1 81 ? 17.180 -16.173 -26.319 1.00 92.38 81 GLY A O 1
ATOM 583 N N . SER A 1 82 ? 17.866 -14.636 -24.895 1.00 95.81 82 SER A N 1
ATOM 584 C CA . SER A 1 82 ? 17.136 -15.225 -23.772 1.00 95.81 82 SER A CA 1
ATOM 585 C C . SER A 1 82 ? 15.801 -14.516 -23.545 1.00 95.81 82 SER A C 1
ATOM 587 O O . SER A 1 82 ? 15.409 -13.618 -24.293 1.00 95.81 82 SER A O 1
ATOM 589 N N . VAL A 1 83 ? 15.070 -14.960 -22.530 1.00 97.81 83 VAL A N 1
ATOM 590 C CA . VAL A 1 83 ? 14.038 -14.151 -21.885 1.00 97.81 83 VAL A CA 1
ATOM 591 C C . VAL A 1 83 ? 14.412 -13.968 -20.425 1.00 97.81 83 VAL A C 1
ATOM 593 O O . VAL A 1 83 ? 14.844 -14.920 -19.775 1.00 97.81 83 VAL A O 1
ATOM 596 N N . VAL A 1 84 ? 14.223 -12.756 -19.915 1.00 98.38 84 VAL A N 1
ATOM 597 C CA . VAL A 1 84 ? 14.313 -12.417 -18.497 1.00 98.38 84 VAL A CA 1
ATOM 598 C C . VAL A 1 84 ? 12.947 -11.931 -18.033 1.00 98.38 84 VAL A C 1
ATOM 600 O O . VAL A 1 84 ? 12.379 -10.993 -18.595 1.00 98.38 84 VAL A O 1
ATOM 603 N N . VAL A 1 85 ? 12.430 -12.572 -16.990 1.00 98.56 85 VAL A N 1
ATOM 604 C CA . VAL A 1 85 ? 11.170 -12.232 -16.329 1.00 98.56 85 VAL A CA 1
ATOM 605 C C . VAL A 1 85 ? 11.486 -11.725 -14.930 1.00 98.56 85 VAL A C 1
ATOM 607 O O . VAL A 1 85 ? 12.224 -12.369 -14.190 1.00 98.56 85 VAL A O 1
ATOM 610 N N . THR A 1 86 ? 10.927 -10.576 -14.562 1.00 98.56 86 THR A N 1
ATOM 611 C CA . THR A 1 86 ? 11.038 -9.992 -13.218 1.00 98.56 86 THR A CA 1
ATOM 612 C C . THR A 1 86 ? 9.651 -9.827 -12.621 1.00 98.56 86 THR A C 1
ATOM 614 O O . THR A 1 86 ? 8.842 -9.081 -13.162 1.00 98.56 86 THR A O 1
ATOM 617 N N . ALA A 1 87 ? 9.381 -10.479 -11.498 1.00 98.19 87 ALA A N 1
ATOM 618 C CA . ALA A 1 87 ? 8.161 -10.333 -10.719 1.00 98.19 87 ALA A CA 1
ATOM 619 C C . ALA A 1 87 ? 8.388 -9.348 -9.565 1.00 98.19 87 ALA A C 1
ATOM 621 O O . ALA A 1 87 ? 9.298 -9.527 -8.755 1.00 98.19 87 ALA A O 1
ATOM 622 N N . LEU A 1 88 ? 7.552 -8.315 -9.475 1.00 98.19 88 LEU A N 1
ATOM 623 C CA . LEU A 1 88 ? 7.543 -7.359 -8.367 1.00 98.19 88 LEU A CA 1
ATOM 624 C C . LEU A 1 88 ? 6.273 -7.571 -7.546 1.00 98.19 88 LEU A C 1
ATOM 626 O O . LEU A 1 88 ? 5.178 -7.476 -8.102 1.00 98.19 88 LEU A O 1
ATOM 630 N N . ALA A 1 89 ? 6.399 -7.806 -6.239 1.00 97.56 89 ALA A N 1
ATOM 631 C CA . ALA A 1 89 ? 5.263 -7.981 -5.335 1.00 97.56 89 ALA A CA 1
ATOM 632 C C . ALA A 1 89 ? 5.373 -7.068 -4.110 1.00 97.56 89 ALA A C 1
ATOM 634 O O . ALA A 1 89 ? 6.339 -7.132 -3.346 1.00 97.56 89 ALA A O 1
ATOM 635 N N . SER A 1 90 ? 4.385 -6.195 -3.914 1.00 96.62 90 SER A N 1
ATOM 636 C CA . SER A 1 90 ? 4.331 -5.298 -2.759 1.00 96.62 90 SER A CA 1
ATOM 637 C C . SER A 1 90 ? 2.945 -4.685 -2.579 1.00 96.62 90 SER A C 1
ATOM 639 O O . SER A 1 90 ? 2.357 -4.149 -3.517 1.00 96.62 90 SER A O 1
ATOM 641 N N . ALA A 1 91 ? 2.465 -4.630 -1.334 1.00 94.19 91 ALA A N 1
ATOM 642 C CA . ALA A 1 91 ? 1.289 -3.828 -0.979 1.00 94.19 91 ALA A CA 1
ATOM 643 C C . ALA A 1 91 ? 1.503 -2.307 -1.161 1.00 94.19 91 ALA A C 1
ATOM 645 O O . ALA A 1 91 ? 0.540 -1.541 -1.219 1.00 94.19 91 ALA A O 1
ATOM 646 N N . ASN A 1 92 ? 2.762 -1.869 -1.257 1.00 94.69 92 ASN A N 1
ATOM 647 C CA . ASN A 1 92 ? 3.165 -0.474 -1.405 1.00 94.69 92 ASN A CA 1
ATOM 648 C C . ASN A 1 92 ? 3.475 -0.088 -2.855 1.00 94.69 92 ASN A C 1
ATOM 650 O O . ASN A 1 92 ? 3.949 1.024 -3.065 1.00 94.69 92 ASN A O 1
ATOM 654 N N . LEU A 1 93 ? 3.234 -0.973 -3.829 1.00 95.81 93 LEU A N 1
ATOM 655 C CA . LEU A 1 93 ? 3.546 -0.752 -5.240 1.00 95.81 93 LEU A CA 1
ATOM 656 C C . LEU A 1 93 ? 2.329 -1.042 -6.118 1.00 95.81 93 LEU A C 1
ATOM 658 O O . LEU A 1 93 ? 1.740 -2.123 -6.056 1.00 95.81 93 LEU A O 1
ATOM 662 N N . ARG A 1 94 ? 1.982 -0.089 -6.982 1.00 95.81 94 ARG A N 1
ATOM 663 C CA . ARG A 1 94 ? 0.937 -0.242 -7.997 1.00 95.81 94 ARG A CA 1
ATOM 664 C C . ARG A 1 94 ? 1.459 0.201 -9.349 1.00 95.81 94 ARG A C 1
ATOM 666 O O . ARG A 1 94 ? 2.060 1.266 -9.445 1.00 95.81 94 ARG A O 1
ATOM 673 N N . VAL A 1 95 ? 1.187 -0.588 -10.382 1.00 96.69 95 VAL A N 1
ATOM 674 C CA . VAL A 1 95 ? 1.614 -0.293 -11.751 1.00 96.69 95 VAL A CA 1
ATOM 675 C C . VAL A 1 95 ? 0.398 -0.167 -12.651 1.00 96.69 95 VAL A C 1
ATOM 677 O O . VAL A 1 95 ? -0.560 -0.926 -12.520 1.00 96.69 95 VAL A O 1
ATOM 680 N N . ARG A 1 96 ? 0.431 0.831 -13.529 1.00 95.50 96 ARG A N 1
ATOM 681 C CA . ARG A 1 96 ? -0.631 1.163 -14.479 1.00 95.50 96 ARG A CA 1
ATOM 682 C C . ARG A 1 96 ? -0.019 1.399 -15.846 1.00 95.50 96 ARG A C 1
ATOM 684 O O . ARG A 1 96 ? 1.041 2.020 -15.922 1.00 95.50 96 ARG A O 1
ATOM 691 N N . LEU A 1 97 ? -0.661 0.919 -16.904 1.00 96.81 97 LEU A N 1
ATOM 692 C CA . LEU A 1 97 ? -0.058 0.887 -18.238 1.00 96.81 97 LEU A CA 1
ATOM 693 C C . LEU A 1 97 ? -0.834 1.761 -19.225 1.00 96.81 97 LEU A C 1
ATOM 695 O O . LEU A 1 97 ? -2.060 1.833 -19.190 1.00 96.81 97 LEU A O 1
ATOM 699 N N . GLY A 1 98 ? -0.108 2.402 -20.135 1.00 96.81 98 GLY A N 1
ATOM 700 C CA . GLY A 1 98 ? -0.658 3.115 -21.283 1.00 96.81 98 GLY A CA 1
ATOM 701 C C . GLY A 1 98 ? 0.099 2.746 -22.550 1.00 96.81 98 GLY A C 1
ATOM 702 O O . GLY A 1 98 ? 1.324 2.828 -22.581 1.00 96.81 98 GLY A O 1
ATOM 703 N N . LEU A 1 99 ? -0.627 2.353 -23.597 1.00 97.50 99 LEU A N 1
ATOM 704 C CA . LEU A 1 99 ? -0.064 1.928 -24.879 1.00 97.50 99 LEU A CA 1
ATOM 705 C C . LEU A 1 99 ? -0.424 2.927 -25.983 1.00 97.50 99 LEU A C 1
ATOM 707 O O . LEU A 1 99 ? -1.598 3.237 -26.187 1.00 97.50 99 LEU A O 1
ATOM 711 N N . GLY A 1 100 ? 0.585 3.379 -26.721 1.00 96.75 100 GLY A N 1
ATOM 712 C CA . GLY A 1 100 ? 0.447 4.200 -27.919 1.00 96.75 100 GLY A CA 1
ATOM 713 C C . GLY A 1 100 ? 0.927 3.437 -29.144 1.00 96.75 100 GLY A C 1
ATOM 714 O O . GLY A 1 100 ? 2.008 2.859 -29.111 1.00 96.75 100 GLY A O 1
ATOM 715 N N . LYS A 1 101 ? 0.147 3.428 -30.224 1.00 95.88 101 LYS A N 1
ATOM 716 C CA . LYS A 1 101 ? 0.460 2.696 -31.462 1.00 95.88 101 LYS A CA 1
ATOM 717 C C . LYS A 1 101 ? 0.742 3.656 -32.617 1.00 95.88 101 LYS A C 1
ATOM 719 O O . LYS A 1 101 ? 0.301 4.804 -32.597 1.00 95.88 101 LYS A O 1
ATOM 724 N N . HIS A 1 102 ? 1.406 3.150 -33.653 1.00 94.44 102 HIS A N 1
ATOM 725 C CA . HIS A 1 102 ? 1.690 3.858 -34.906 1.00 94.44 102 HIS A CA 1
ATOM 726 C C . HIS A 1 102 ? 2.575 5.101 -34.723 1.00 94.44 102 HIS A C 1
ATOM 728 O O . HIS A 1 102 ? 2.272 6.188 -35.231 1.00 94.44 102 HIS A O 1
ATOM 734 N N . VAL A 1 103 ? 3.671 4.949 -33.976 1.00 94.31 103 VAL A N 1
ATOM 735 C CA . VAL A 1 103 ? 4.597 6.046 -33.648 1.00 94.31 103 VAL A CA 1
ATOM 736 C C . VAL A 1 103 ? 5.197 6.663 -34.912 1.00 94.31 103 VAL A C 1
ATOM 738 O O . VAL A 1 103 ? 5.218 7.891 -35.044 1.00 94.31 103 VAL A O 1
ATOM 741 N N . SER A 1 104 ? 5.602 5.835 -35.875 1.00 90.19 104 SER A N 1
ATOM 742 C CA . SER A 1 104 ? 6.181 6.267 -37.151 1.00 90.19 104 SER A CA 1
ATOM 743 C C . SER A 1 104 ? 5.235 7.155 -37.972 1.00 90.19 104 SER A C 1
ATOM 745 O O . SER A 1 104 ? 5.681 8.114 -38.604 1.00 90.19 104 SER A O 1
ATOM 747 N N . ALA A 1 105 ? 3.924 6.895 -37.914 1.00 91.31 105 ALA A N 1
ATOM 748 C CA . ALA A 1 105 ? 2.899 7.665 -38.620 1.00 91.31 105 ALA A CA 1
ATOM 749 C C . ALA A 1 105 ? 2.496 8.957 -37.883 1.00 91.31 105 ALA A C 1
ATOM 751 O O . ALA A 1 105 ? 2.007 9.904 -38.505 1.00 91.31 105 ALA A O 1
ATOM 752 N N . GLY A 1 106 ? 2.675 9.013 -36.560 1.00 93.94 106 GLY A N 1
ATOM 753 C CA . GLY A 1 106 ? 2.281 10.167 -35.757 1.00 93.94 106 GLY A CA 1
ATOM 754 C C . GLY A 1 106 ? 2.573 10.018 -34.268 1.00 93.94 106 GLY A C 1
ATOM 755 O O . GLY A 1 106 ? 1.650 9.843 -33.475 1.00 93.94 106 GLY A O 1
ATOM 756 N N . TRP A 1 107 ? 3.836 10.190 -33.875 1.00 94.50 107 TRP A N 1
ATOM 757 C CA . TRP A 1 107 ? 4.301 10.007 -32.493 1.00 94.50 107 TRP A CA 1
ATOM 758 C C . TRP A 1 107 ? 3.506 10.799 -31.440 1.00 94.50 107 TRP A C 1
ATOM 760 O O . TRP A 1 107 ? 3.215 10.266 -30.375 1.00 94.50 107 TRP A O 1
ATOM 770 N N . ARG A 1 108 ? 3.062 12.031 -31.737 1.00 95.62 108 ARG A N 1
ATOM 771 C CA . ARG A 1 108 ? 2.226 12.816 -30.803 1.00 95.62 108 ARG A CA 1
ATOM 772 C C . ARG A 1 108 ? 0.889 12.138 -30.506 1.00 95.62 108 ARG A C 1
ATOM 774 O O . ARG A 1 108 ? 0.488 12.072 -29.351 1.00 95.62 108 ARG A O 1
ATOM 781 N N . LYS A 1 109 ? 0.232 11.586 -31.533 1.00 95.75 109 LYS A N 1
ATOM 782 C CA . LYS A 1 109 ? -1.030 10.849 -31.367 1.00 95.75 109 LYS A CA 1
ATOM 783 C C . LYS A 1 109 ? -0.815 9.558 -30.583 1.00 95.75 109 LYS A C 1
ATOM 785 O O . LYS A 1 109 ? -1.667 9.194 -29.782 1.00 95.75 109 LYS A O 1
ATOM 790 N N . ALA A 1 110 ? 0.322 8.889 -30.782 1.00 96.38 110 ALA A N 1
ATOM 791 C CA . ALA A 1 110 ? 0.685 7.716 -29.992 1.00 96.38 110 ALA A CA 1
ATOM 792 C C . ALA A 1 110 ? 0.871 8.075 -28.504 1.00 96.38 110 ALA A C 1
ATOM 794 O O . ALA A 1 110 ? 0.359 7.368 -27.639 1.00 96.38 110 ALA A O 1
ATOM 795 N N . VAL A 1 111 ? 1.522 9.203 -28.193 1.00 96.69 111 VAL A N 1
ATOM 796 C CA . VAL A 1 111 ? 1.637 9.709 -26.811 1.00 96.69 111 VAL A CA 1
ATOM 797 C C . VAL A 1 111 ? 0.265 10.031 -26.220 1.00 96.69 111 VAL A C 1
ATOM 799 O O . VAL A 1 111 ? -0.047 9.562 -25.127 1.00 96.69 111 VAL A O 1
ATOM 802 N N . GLU A 1 112 ? -0.580 10.766 -26.949 1.00 95.12 112 GLU A N 1
ATOM 803 C CA . GLU A 1 112 ? -1.960 11.074 -26.540 1.00 95.12 112 GLU A CA 1
ATOM 804 C C . GLU A 1 112 ? -2.788 9.804 -26.290 1.00 95.12 112 GLU A C 1
ATOM 806 O O . GLU A 1 112 ? -3.554 9.743 -25.328 1.00 95.12 112 GLU A O 1
ATOM 811 N N . GLN A 1 113 ? -2.609 8.771 -27.116 1.00 96.00 113 GLN A N 1
ATOM 812 C CA . GLN A 1 113 ? -3.258 7.474 -26.939 1.00 96.00 113 GLN A CA 1
ATOM 813 C C . GLN A 1 113 ? -2.781 6.772 -25.660 1.00 96.00 113 GLN A C 1
ATOM 815 O O . GLN A 1 113 ? -3.616 6.303 -24.884 1.00 96.00 113 GLN A O 1
ATOM 820 N N . ALA A 1 114 ? -1.468 6.733 -25.409 1.00 95.56 114 ALA A N 1
ATOM 821 C CA . ALA A 1 114 ? -0.901 6.082 -24.230 1.00 95.56 114 ALA A CA 1
ATOM 822 C C . ALA A 1 114 ? -1.397 6.734 -22.931 1.00 95.56 114 ALA A C 1
ATOM 824 O O . ALA A 1 114 ? -1.958 6.058 -22.060 1.00 95.56 114 ALA A O 1
ATOM 825 N N . ILE A 1 115 ? -1.258 8.060 -22.824 1.00 94.12 115 ILE A N 1
ATOM 826 C CA . ILE A 1 115 ? -1.695 8.817 -21.641 1.00 94.12 115 ILE A CA 1
ATOM 827 C C . ILE A 1 115 ? -3.219 8.926 -21.544 1.00 94.12 115 ILE A C 1
ATOM 829 O O . ILE A 1 115 ? -3.743 9.202 -20.472 1.00 94.12 115 ILE A O 1
ATOM 833 N N . GLY A 1 116 ? -3.942 8.746 -22.651 1.00 89.38 116 GLY A N 1
ATOM 834 C CA . GLY A 1 116 ? -5.401 8.798 -22.698 1.00 89.38 116 GLY A CA 1
ATOM 835 C C . GLY A 1 116 ? -6.076 7.580 -22.069 1.00 89.38 116 GLY A C 1
ATOM 836 O O . GLY A 1 116 ? -7.282 7.628 -21.809 1.00 89.38 116 GLY A O 1
ATOM 837 N N . SER A 1 117 ? -5.322 6.508 -21.799 1.00 89.25 117 SER A N 1
ATOM 838 C CA . SER A 1 117 ? -5.835 5.327 -21.105 1.00 89.25 117 SER A CA 1
ATOM 839 C C . SER A 1 117 ? -6.397 5.694 -19.728 1.00 89.25 117 SER A C 1
ATOM 841 O O . SER A 1 117 ? -5.853 6.523 -18.995 1.00 89.25 117 SER A O 1
ATOM 843 N N . THR A 1 118 ? -7.514 5.067 -19.357 1.00 83.69 118 THR A N 1
ATOM 844 C CA . THR A 1 118 ? -8.232 5.362 -18.106 1.00 83.69 118 THR A CA 1
ATOM 845 C C . THR A 1 118 ? -7.369 5.178 -16.863 1.00 83.69 118 THR A C 1
ATOM 847 O O . THR A 1 118 ? -7.637 5.798 -15.838 1.00 83.69 118 THR A O 1
ATOM 850 N N . GLU A 1 119 ? -6.338 4.338 -16.947 1.00 85.00 119 GLU A N 1
ATOM 851 C CA . GLU A 1 119 ? -5.466 4.035 -15.823 1.00 85.00 119 GLU A CA 1
ATOM 852 C C . GLU A 1 119 ? -4.470 5.157 -15.526 1.00 85.00 119 GLU A C 1
ATOM 854 O O . GLU A 1 119 ? -4.344 5.534 -14.362 1.00 85.00 119 GLU A O 1
ATOM 859 N N . ILE A 1 120 ? -3.777 5.704 -16.537 1.00 92.00 120 ILE A N 1
ATOM 860 C CA . ILE A 1 120 ? -2.700 6.686 -16.306 1.00 92.00 120 ILE A CA 1
ATOM 861 C C . ILE A 1 120 ? -3.091 8.134 -16.611 1.00 92.00 120 ILE A C 1
ATOM 863 O O . ILE A 1 120 ? -2.397 9.047 -16.163 1.00 92.00 120 ILE A O 1
ATOM 867 N N . ARG A 1 121 ? -4.217 8.375 -17.295 1.00 92.06 121 ARG A N 1
ATOM 868 C CA . ARG A 1 121 ? -4.718 9.726 -17.609 1.00 92.06 121 ARG A CA 1
ATOM 869 C C . ARG A 1 121 ? -4.688 10.716 -16.438 1.00 92.06 121 ARG A C 1
ATOM 871 O O . ARG A 1 121 ? -4.272 11.851 -16.676 1.00 92.06 121 ARG A O 1
ATOM 878 N N . PRO A 1 122 ? -5.062 10.340 -15.196 1.00 90.25 122 PRO A N 1
ATOM 879 C CA . PRO A 1 122 ? -5.053 11.274 -14.069 1.00 90.25 122 PRO A CA 1
ATOM 880 C C . PRO A 1 122 ? -3.688 11.910 -13.765 1.00 90.25 122 PRO A C 1
ATOM 882 O O . PRO A 1 122 ? -3.643 13.014 -13.231 1.00 90.25 122 PRO A O 1
ATOM 885 N N . TYR A 1 123 ? -2.574 11.253 -14.109 1.00 90.31 123 TYR A N 1
ATOM 886 C CA . TYR A 1 123 ? -1.227 11.767 -13.822 1.00 90.31 123 TYR A CA 1
ATOM 887 C C . TYR A 1 123 ? -0.723 12.779 -14.866 1.00 90.31 123 TYR A C 1
ATOM 889 O O . TYR A 1 123 ? 0.267 13.470 -14.626 1.00 90.31 123 TYR A O 1
ATOM 897 N N . PHE A 1 124 ? -1.415 12.889 -16.005 1.00 90.25 124 PHE A N 1
ATOM 898 C CA . PHE A 1 124 ? -1.066 13.769 -17.129 1.00 90.25 124 PHE A CA 1
ATOM 899 C C . PHE A 1 124 ? -2.123 14.861 -17.383 1.00 90.25 124 PHE A C 1
ATOM 901 O O . PHE A 1 124 ? -2.031 15.613 -18.353 1.00 90.25 124 PHE A O 1
ATOM 908 N N . SER A 1 125 ? -3.148 14.963 -16.530 1.00 77.56 125 SER A N 1
ATOM 909 C CA . SER A 1 125 ? -4.244 15.925 -16.668 1.00 77.56 125 SER A CA 1
ATOM 910 C C . SER A 1 125 ? -4.085 17.143 -15.745 1.00 77.56 125 SER A C 1
ATOM 912 O O . SER A 1 125 ? -4.577 17.115 -14.625 1.00 77.56 125 SER A O 1
ATOM 914 N N . GLY A 1 126 ? -3.474 18.231 -16.236 1.00 65.69 126 GLY A N 1
ATOM 915 C CA . GLY A 1 126 ? -3.605 19.598 -15.684 1.00 65.69 126 GLY A CA 1
ATOM 916 C C . GLY A 1 126 ? -3.105 19.856 -14.245 1.00 65.69 126 GLY A C 1
ATOM 917 O O . GLY A 1 126 ? -2.749 18.952 -13.504 1.00 65.69 126 GLY A O 1
ATOM 918 N N . ASN A 1 127 ? -3.030 21.136 -13.853 1.00 57.78 127 ASN A N 1
ATOM 919 C CA . ASN A 1 127 ? -2.250 21.609 -12.694 1.00 57.78 127 ASN A CA 1
ATOM 920 C C . ASN A 1 127 ? -2.904 21.509 -11.298 1.00 57.78 127 ASN A C 1
ATOM 922 O O . ASN A 1 127 ? -2.202 21.777 -10.330 1.00 57.78 127 ASN A O 1
ATOM 926 N N . ASP A 1 128 ? -4.162 21.074 -11.178 1.00 59.06 128 ASP A N 1
ATOM 927 C CA . ASP A 1 128 ? -4.885 20.927 -9.895 1.00 59.06 128 ASP A CA 1
ATOM 928 C C . ASP A 1 128 ? -5.650 19.595 -9.832 1.00 59.06 128 ASP A C 1
ATOM 930 O O . ASP A 1 128 ? -6.855 19.529 -9.591 1.00 59.06 128 ASP A O 1
ATOM 934 N N . SER A 1 129 ? -4.969 18.486 -10.112 1.00 68.38 129 SER A N 1
ATOM 935 C CA . SER A 1 129 ? -5.598 17.175 -9.967 1.00 68.38 129 SER A CA 1
ATOM 936 C C . SER A 1 129 ? -5.529 16.725 -8.503 1.00 68.38 129 SER A C 1
ATOM 938 O O . SER A 1 129 ? -4.432 16.524 -7.973 1.00 68.38 129 SER A O 1
ATOM 940 N N . GLU A 1 130 ? -6.691 16.503 -7.876 1.00 82.19 130 GLU A N 1
ATOM 941 C CA . GLU A 1 130 ? -6.863 15.955 -6.514 1.00 82.19 130 GLU A CA 1
ATOM 942 C C . GLU A 1 130 ? -5.946 14.755 -6.213 1.00 82.19 130 GLU A C 1
ATOM 944 O O . GLU A 1 130 ? -5.530 14.564 -5.071 1.00 82.19 130 GLU A O 1
ATOM 949 N N . ILE A 1 131 ? -5.565 13.991 -7.242 1.00 86.19 131 ILE A N 1
ATOM 950 C CA . ILE A 1 131 ? -4.639 12.860 -7.148 1.00 86.19 131 ILE A CA 1
ATOM 951 C C . ILE A 1 131 ? -3.268 13.237 -6.565 1.00 86.19 131 ILE A C 1
ATOM 953 O O . ILE A 1 131 ? -2.738 12.471 -5.767 1.00 86.19 131 ILE A O 1
ATOM 957 N N . TRP A 1 132 ? -2.693 14.407 -6.882 1.00 87.06 132 TRP A N 1
ATOM 958 C CA . TRP A 1 132 ? -1.397 14.814 -6.312 1.00 87.06 132 TRP A CA 1
ATOM 959 C C . TRP A 1 132 ? -1.538 15.144 -4.827 1.00 87.06 132 TRP A C 1
ATOM 961 O O . TRP A 1 132 ? -0.723 14.697 -4.025 1.00 87.06 132 TRP A O 1
ATOM 971 N N . ALA A 1 133 ? -2.613 15.840 -4.442 1.00 86.94 133 ALA A N 1
ATOM 972 C CA . ALA A 1 133 ? -2.913 16.114 -3.038 1.00 86.94 133 ALA A CA 1
ATOM 973 C C . ALA A 1 133 ? -3.188 14.821 -2.251 1.00 86.94 133 ALA A C 1
ATOM 975 O O . ALA A 1 133 ? -2.759 14.681 -1.103 1.00 86.94 133 ALA A O 1
ATOM 976 N N . GLU A 1 134 ? -3.880 13.855 -2.860 1.00 87.69 134 GLU A N 1
ATOM 977 C CA . GLU A 1 134 ? -4.105 12.534 -2.276 1.00 87.69 134 GLU A CA 1
ATOM 978 C C . GLU A 1 134 ? -2.798 11.744 -2.128 1.00 87.69 134 GLU A C 1
ATOM 980 O O . GLU A 1 134 ? -2.566 11.159 -1.068 1.00 87.69 134 GLU A O 1
ATOM 985 N N . MET A 1 135 ? -1.927 11.755 -3.142 1.00 87.81 135 MET A N 1
ATOM 986 C CA . MET A 1 135 ? -0.614 11.107 -3.081 1.00 87.81 135 MET A CA 1
ATOM 987 C C . MET A 1 135 ? 0.244 11.705 -1.969 1.00 87.81 135 MET A C 1
ATOM 989 O O . MET A 1 135 ? 0.730 10.950 -1.129 1.00 87.81 135 MET A O 1
ATOM 993 N N . THR A 1 136 ? 0.339 13.036 -1.874 1.00 87.56 136 THR A N 1
ATOM 994 C CA . THR A 1 136 ? 1.044 13.707 -0.771 1.00 87.56 136 THR A CA 1
ATOM 995 C C . THR A 1 136 ? 0.461 13.308 0.585 1.00 87.56 136 THR A C 1
ATOM 997 O O . THR A 1 136 ? 1.207 12.932 1.486 1.00 87.56 136 THR A O 1
ATOM 1000 N N . ARG A 1 137 ? -0.872 13.306 0.734 1.00 86.19 137 ARG A N 1
ATOM 1001 C CA . ARG A 1 137 ? -1.549 12.916 1.987 1.00 86.19 137 ARG A CA 1
ATOM 1002 C C . ARG A 1 137 ? -1.276 11.463 2.379 1.00 86.19 137 ARG A C 1
ATOM 1004 O O . ARG A 1 137 ? -1.189 11.156 3.564 1.00 86.19 137 ARG A O 1
ATOM 1011 N N . LYS A 1 138 ? -1.169 10.570 1.394 1.00 88.19 138 LYS A N 1
ATOM 1012 C CA . LYS A 1 138 ? -0.850 9.147 1.586 1.00 88.19 138 LYS A CA 1
ATOM 1013 C C . LYS A 1 138 ? 0.656 8.867 1.626 1.00 88.19 138 LYS A C 1
ATOM 1015 O O . LYS A 1 138 ? 1.033 7.707 1.759 1.00 88.19 138 LYS A O 1
ATOM 1020 N N . GLY A 1 139 ? 1.505 9.889 1.492 1.00 91.12 139 GLY A N 1
ATOM 1021 C CA . GLY A 1 139 ? 2.956 9.724 1.460 1.00 91.12 139 GLY A CA 1
ATOM 1022 C C . GLY A 1 139 ? 3.463 8.914 0.263 1.00 91.12 139 GLY A C 1
ATOM 1023 O O . GLY A 1 139 ? 4.479 8.228 0.361 1.00 91.12 139 GLY A O 1
ATOM 1024 N N . LYS A 1 140 ? 2.726 8.935 -0.850 1.00 93.00 140 LYS A N 1
ATOM 1025 C CA . LYS A 1 140 ? 3.051 8.205 -2.075 1.00 93.00 140 LYS A CA 1
ATOM 1026 C C . LYS A 1 140 ? 3.848 9.075 -3.037 1.00 93.00 140 LYS A C 1
ATOM 1028 O O . LYS A 1 140 ? 3.595 10.271 -3.166 1.00 93.00 140 LYS A O 1
ATOM 1033 N N . SER A 1 141 ? 4.754 8.426 -3.746 1.00 93.00 141 SER A N 1
ATOM 1034 C CA . SER A 1 141 ? 5.564 8.967 -4.828 1.00 93.00 141 SER A CA 1
ATOM 1035 C C . SER A 1 141 ? 5.252 8.228 -6.126 1.00 93.00 141 SER A C 1
ATOM 1037 O O . SER A 1 141 ? 4.616 7.171 -6.123 1.00 93.00 141 SER A O 1
ATOM 1039 N N . ILE A 1 142 ? 5.708 8.784 -7.244 1.00 94.69 142 ILE A N 1
ATOM 1040 C CA . ILE A 1 142 ? 5.457 8.220 -8.565 1.00 94.69 142 ILE A CA 1
ATOM 1041 C C . ILE A 1 142 ? 6.703 8.286 -9.442 1.00 94.69 142 ILE A C 1
ATOM 1043 O O . ILE A 1 142 ? 7.477 9.238 -9.343 1.00 94.69 142 ILE A O 1
ATOM 1047 N N . PHE A 1 143 ? 6.874 7.297 -10.312 1.00 97.06 143 PHE A N 1
ATOM 1048 C CA . PHE A 1 143 ? 7.822 7.342 -11.424 1.00 97.06 143 PHE A CA 1
ATOM 1049 C C . PHE A 1 143 ? 7.248 6.627 -12.648 1.00 97.06 143 PHE A C 1
ATOM 1051 O O . PHE A 1 143 ? 6.300 5.848 -12.541 1.00 97.06 143 PHE A O 1
ATOM 1058 N N . GLY A 1 144 ? 7.804 6.916 -13.818 1.00 97.44 144 GLY A N 1
ATOM 1059 C CA . GLY A 1 144 ? 7.437 6.292 -15.081 1.00 97.44 144 GLY A CA 1
ATOM 1060 C C . GLY A 1 144 ? 8.544 5.387 -15.611 1.00 97.44 144 GLY A C 1
ATOM 1061 O O . GLY A 1 144 ? 9.726 5.714 -15.489 1.00 97.44 144 GLY A O 1
ATOM 1062 N N . ILE A 1 145 ? 8.158 4.280 -16.244 1.00 97.94 145 ILE A N 1
ATOM 1063 C CA . ILE A 1 145 ? 9.009 3.541 -17.172 1.00 97.94 145 ILE A CA 1
ATOM 1064 C C . ILE A 1 145 ? 8.482 3.746 -18.589 1.00 97.94 145 ILE A C 1
ATOM 1066 O O . ILE A 1 145 ? 7.310 3.475 -18.851 1.00 97.94 145 ILE A O 1
ATOM 1070 N N . LEU A 1 146 ? 9.331 4.237 -19.489 1.00 97.69 146 LEU A N 1
ATOM 1071 C CA . LEU A 1 146 ? 9.012 4.407 -20.904 1.00 97.69 146 LEU A CA 1
ATOM 1072 C C . LEU A 1 146 ? 9.746 3.345 -21.733 1.00 97.69 146 LEU A C 1
ATOM 1074 O O . LEU A 1 146 ? 10.967 3.215 -21.679 1.00 97.69 146 LEU A O 1
ATOM 1078 N N . PHE A 1 147 ? 8.976 2.601 -22.522 1.00 97.62 147 PHE A N 1
ATOM 1079 C CA . PHE A 1 147 ? 9.484 1.759 -23.598 1.00 97.62 147 PHE A CA 1
ATOM 1080 C C . PHE A 1 147 ? 9.076 2.382 -24.925 1.00 97.62 147 PHE A C 1
ATOM 1082 O O . PHE A 1 147 ? 7.910 2.327 -25.312 1.00 97.62 147 PHE A O 1
ATOM 1089 N N . SER A 1 148 ? 10.021 3.028 -25.596 1.00 94.88 148 SER A N 1
ATOM 1090 C CA . SER A 1 148 ? 9.839 3.586 -26.939 1.00 94.88 148 SER A CA 1
ATOM 1091 C C . SER A 1 148 ? 10.121 2.520 -28.007 1.00 94.88 148 SER A C 1
ATOM 1093 O O . SER A 1 148 ? 10.803 1.532 -27.725 1.00 94.88 148 SER A O 1
ATOM 1095 N N . PRO A 1 149 ? 9.628 2.679 -29.246 1.00 92.69 149 PRO A N 1
ATOM 1096 C CA . PRO A 1 149 ? 10.093 1.837 -30.341 1.00 92.69 149 PRO A CA 1
ATOM 1097 C C . PRO A 1 149 ? 11.564 2.152 -30.632 1.00 92.69 149 PRO A C 1
ATOM 1099 O O . PRO A 1 149 ? 11.986 3.302 -30.539 1.00 92.69 149 PRO A O 1
ATOM 1102 N N . GLY A 1 150 ? 12.358 1.149 -30.989 1.00 86.94 150 GLY A N 1
ATOM 1103 C CA . GLY A 1 150 ? 13.734 1.362 -31.443 1.00 86.94 150 GLY A CA 1
ATOM 1104 C C . GLY A 1 150 ? 13.807 1.855 -32.876 1.00 86.94 150 GLY A C 1
ATOM 1105 O O . GLY A 1 150 ? 12.890 1.642 -33.671 1.00 86.94 150 GLY A O 1
ATOM 1106 N N . ASN A 1 151 ? 14.946 2.451 -33.229 1.00 85.00 151 ASN A N 1
ATOM 1107 C CA . ASN A 1 151 ? 15.249 2.758 -34.622 1.00 85.00 151 ASN A CA 1
ATOM 1108 C C . ASN A 1 151 ? 15.292 1.467 -35.449 1.00 85.00 151 ASN A C 1
ATOM 1110 O O . ASN A 1 151 ? 15.945 0.493 -35.073 1.00 85.00 151 ASN A O 1
ATOM 1114 N N . THR A 1 152 ? 14.631 1.495 -36.600 1.00 83.62 152 THR A N 1
ATOM 1115 C CA . THR A 1 152 ? 14.748 0.470 -37.642 1.00 83.62 152 THR A CA 1
ATOM 1116 C C . THR A 1 152 ? 15.283 1.115 -38.916 1.00 83.62 152 THR A C 1
ATOM 1118 O O . THR A 1 152 ? 15.379 2.341 -39.018 1.00 83.62 152 THR A O 1
ATOM 1121 N N . ARG A 1 153 ? 15.578 0.315 -39.942 1.00 75.88 153 ARG A N 1
ATOM 1122 C CA . ARG A 1 153 ? 15.934 0.819 -41.282 1.00 75.88 153 ARG A CA 1
ATOM 1123 C C . ARG A 1 153 ? 14.839 1.679 -41.918 1.00 75.88 153 ARG A C 1
ATOM 1125 O O . ARG A 1 153 ? 15.105 2.381 -42.892 1.00 75.88 153 ARG A O 1
ATOM 1132 N N . HIS A 1 154 ? 13.616 1.615 -41.394 1.00 78.19 154 HIS A N 1
ATOM 1133 C CA . HIS A 1 154 ? 12.432 2.206 -42.008 1.00 78.19 154 HIS A CA 1
ATOM 1134 C C . HIS A 1 154 ? 11.723 3.239 -41.122 1.00 78.19 154 HIS A C 1
ATOM 1136 O O . HIS A 1 154 ? 10.887 3.985 -41.630 1.00 78.19 154 HIS A O 1
ATOM 1142 N N . ALA A 1 155 ? 12.051 3.318 -39.828 1.00 81.88 155 ALA A N 1
ATOM 1143 C CA . ALA A 1 155 ? 11.388 4.213 -38.883 1.00 81.88 155 ALA A CA 1
ATOM 1144 C C . ALA A 1 155 ? 12.328 4.716 -37.775 1.00 81.88 155 ALA A C 1
ATOM 1146 O O . ALA A 1 155 ? 13.178 3.984 -37.269 1.00 81.88 155 ALA A O 1
ATOM 1147 N N . ASP A 1 156 ? 12.121 5.975 -37.382 1.00 81.44 156 ASP A N 1
ATOM 1148 C CA . ASP A 1 156 ? 12.781 6.630 -36.249 1.00 81.44 156 ASP A CA 1
ATOM 1149 C C . ASP A 1 156 ? 11.996 6.359 -34.955 1.00 81.44 156 ASP A C 1
ATOM 1151 O O . ASP A 1 156 ? 10.768 6.466 -34.940 1.00 81.44 156 ASP A O 1
ATOM 1155 N N . SER A 1 157 ? 12.714 6.053 -33.875 1.00 84.44 157 SER A N 1
ATOM 1156 C CA . SER A 1 157 ? 12.191 5.826 -32.523 1.00 84.44 157 SER A CA 1
ATOM 1157 C C . SER A 1 157 ? 11.325 6.964 -31.982 1.00 84.44 157 SER A C 1
ATOM 1159 O O . SER A 1 157 ? 10.415 6.724 -31.187 1.00 84.44 157 SER A O 1
ATOM 1161 N N . ARG A 1 158 ? 11.636 8.221 -32.343 1.00 90.81 158 ARG A N 1
ATOM 1162 C CA . ARG A 1 158 ? 11.059 9.429 -31.713 1.00 90.81 158 ARG A CA 1
ATOM 1163 C C . ARG A 1 158 ? 11.135 9.411 -30.185 1.00 90.81 158 ARG A C 1
ATOM 1165 O O . ARG A 1 158 ? 10.297 10.008 -29.505 1.00 90.81 158 ARG A O 1
ATOM 1172 N N . SER A 1 159 ? 12.125 8.708 -29.631 1.00 91.12 159 SER A N 1
ATOM 1173 C CA . SER A 1 159 ? 12.223 8.476 -28.189 1.00 91.12 159 SER A CA 1
ATOM 1174 C C . SER A 1 159 ? 12.492 9.769 -27.417 1.00 91.12 159 SER A C 1
ATOM 1176 O O . SER A 1 159 ? 11.939 9.967 -26.336 1.00 91.12 159 SER A O 1
ATOM 1178 N N . PHE A 1 160 ? 13.307 10.665 -27.980 1.00 91.38 160 PHE A N 1
ATOM 1179 C CA . PHE A 1 160 ? 13.589 11.975 -27.395 1.00 91.38 160 PHE A CA 1
ATOM 1180 C C . PHE A 1 160 ? 12.322 12.838 -27.344 1.00 91.38 160 PHE A C 1
ATOM 1182 O O . PHE A 1 160 ? 11.937 13.312 -26.277 1.00 91.38 160 PHE A O 1
ATOM 1189 N N . GLU A 1 161 ? 11.638 13.002 -28.478 1.00 92.69 161 GLU A N 1
ATOM 1190 C CA . GLU A 1 161 ? 10.436 13.833 -28.573 1.00 92.69 161 GLU A CA 1
ATOM 1191 C C . GLU A 1 161 ? 9.294 13.290 -27.708 1.00 92.69 161 GLU A C 1
ATOM 1193 O O . GLU A 1 161 ? 8.584 14.061 -27.064 1.00 92.69 161 GLU A O 1
ATOM 1198 N N . THR A 1 162 ? 9.157 11.963 -27.648 1.00 94.81 162 THR A N 1
ATOM 1199 C CA . THR A 1 162 ? 8.196 11.272 -26.780 1.00 94.81 162 THR A CA 1
ATOM 1200 C C . THR A 1 162 ? 8.444 11.592 -25.308 1.00 94.81 162 THR A C 1
ATOM 1202 O O . THR A 1 162 ? 7.508 11.959 -24.598 1.00 94.81 162 THR A O 1
ATOM 1205 N N . LEU A 1 163 ? 9.695 11.495 -24.841 1.00 95.25 163 LEU A N 1
ATOM 1206 C CA . LEU A 1 163 ? 10.042 11.800 -23.453 1.00 95.25 163 LEU A CA 1
ATOM 1207 C C . LEU A 1 163 ? 9.791 13.276 -23.112 1.00 95.25 163 LEU A C 1
ATOM 1209 O O . LEU A 1 163 ? 9.206 13.568 -22.068 1.00 95.25 163 LEU A O 1
ATOM 1213 N N . GLU A 1 164 ? 10.208 14.206 -23.975 1.00 94.25 164 GLU A N 1
ATOM 1214 C CA . GLU A 1 164 ? 9.994 15.641 -23.744 1.00 94.25 164 GLU A CA 1
ATOM 1215 C C . GLU A 1 164 ? 8.505 15.995 -23.684 1.00 94.25 164 GLU A C 1
ATOM 1217 O O . GLU A 1 164 ? 8.082 16.779 -22.830 1.00 94.25 164 GLU A O 1
ATOM 1222 N N . GLU A 1 165 ? 7.685 15.365 -24.525 1.00 95.38 165 GLU A N 1
ATOM 1223 C CA . GLU A 1 165 ? 6.240 15.567 -24.499 1.00 95.38 165 GLU A CA 1
ATOM 1224 C C . GLU A 1 165 ? 5.600 14.987 -23.230 1.00 95.38 165 GLU A C 1
ATOM 1226 O O . GLU A 1 165 ? 4.787 15.663 -22.595 1.00 95.38 165 GLU A O 1
ATOM 1231 N N . LEU A 1 166 ? 6.011 13.794 -22.784 1.00 95.19 166 LEU A N 1
ATOM 1232 C CA . LEU A 1 166 ? 5.549 13.220 -21.513 1.00 95.19 166 LEU A CA 1
ATOM 1233 C C . LEU A 1 166 ? 5.923 14.104 -20.319 1.00 95.19 166 LEU A C 1
ATOM 1235 O O . LEU A 1 166 ? 5.070 14.368 -19.470 1.00 95.19 166 LEU A O 1
ATOM 1239 N N . LYS A 1 167 ? 7.155 14.629 -20.283 1.00 94.06 167 LYS A N 1
ATOM 1240 C CA . LYS A 1 167 ? 7.603 15.585 -19.256 1.00 94.06 167 LYS A CA 1
ATOM 1241 C C . LYS A 1 167 ? 6.740 16.840 -19.254 1.00 94.06 167 LYS A C 1
ATOM 1243 O O . LYS A 1 167 ? 6.328 17.292 -18.183 1.00 94.06 167 LYS A O 1
ATOM 1248 N N . ARG A 1 168 ? 6.451 17.398 -20.435 1.00 92.94 168 ARG A N 1
ATOM 1249 C CA . ARG A 1 168 ? 5.591 18.580 -20.590 1.00 92.94 168 ARG A CA 1
ATOM 1250 C C . ARG A 1 168 ? 4.189 18.310 -20.048 1.00 92.94 168 ARG A C 1
ATOM 1252 O O . ARG A 1 168 ? 3.666 19.116 -19.282 1.00 92.94 168 ARG A O 1
ATOM 1259 N N . LEU A 1 169 ? 3.602 17.171 -20.408 1.00 91.94 169 LEU A N 1
ATOM 1260 C CA . LEU A 1 169 ? 2.250 16.773 -20.009 1.00 91.94 169 LEU A CA 1
ATOM 1261 C C . LEU A 1 169 ? 2.139 16.440 -18.516 1.00 91.94 169 LEU A C 1
ATOM 1263 O O . LEU A 1 169 ? 1.127 16.756 -17.897 1.00 91.94 169 LEU A O 1
ATOM 1267 N N . SER A 1 170 ? 3.187 15.880 -17.909 1.00 91.25 170 SER A N 1
ATOM 1268 C CA . SER A 1 170 ? 3.255 15.670 -16.457 1.00 91.25 170 SER A CA 1
ATOM 1269 C C . SER A 1 170 ? 3.723 16.909 -15.680 1.00 91.25 170 SER A C 1
ATOM 1271 O O . SER A 1 170 ? 3.924 16.827 -14.468 1.00 91.25 170 SER A O 1
ATOM 1273 N N . ALA A 1 171 ? 3.980 18.037 -16.358 1.00 89.56 171 ALA A N 1
ATOM 1274 C CA . ALA A 1 171 ? 4.620 19.239 -15.808 1.00 89.56 171 ALA A CA 1
ATOM 1275 C C . ALA A 1 171 ? 5.906 18.939 -15.002 1.00 89.56 171 ALA A C 1
ATOM 1277 O O . ALA A 1 171 ? 6.148 19.521 -13.948 1.00 89.56 171 ALA A O 1
ATOM 1278 N N . GLY A 1 172 ? 6.696 17.965 -15.463 1.00 88.81 172 GLY A N 1
ATOM 1279 C CA . GLY A 1 172 ? 7.925 17.510 -14.806 1.00 88.81 172 GLY A CA 1
ATOM 1280 C C . GLY A 1 172 ? 7.745 16.739 -13.490 1.00 88.81 172 GLY A C 1
ATOM 1281 O O . GLY A 1 172 ? 8.746 16.404 -12.867 1.00 88.81 172 GLY A O 1
ATOM 1282 N N . ARG A 1 173 ? 6.512 16.433 -13.055 1.00 89.38 173 ARG A N 1
ATOM 1283 C CA . ARG A 1 173 ? 6.248 15.747 -11.771 1.00 89.38 173 ARG A CA 1
ATOM 1284 C C . ARG A 1 173 ? 6.585 14.255 -11.772 1.00 89.38 173 ARG A C 1
ATOM 1286 O O . ARG A 1 173 ? 6.767 13.681 -10.702 1.00 89.38 173 ARG A O 1
ATOM 1293 N N . ILE A 1 174 ? 6.633 13.624 -12.945 1.00 93.81 174 ILE A N 1
ATOM 1294 C CA . ILE A 1 174 ? 6.949 12.201 -13.090 1.00 93.81 174 ILE A CA 1
ATOM 1295 C C . ILE A 1 174 ? 8.381 12.079 -13.621 1.00 93.81 174 ILE A C 1
ATOM 1297 O O . ILE A 1 174 ? 8.633 12.482 -14.759 1.00 93.81 174 ILE A O 1
ATOM 1301 N N . PRO A 1 175 ? 9.326 11.534 -12.838 1.00 96.19 175 PRO A N 1
ATOM 1302 C CA . PRO A 1 175 ? 10.621 11.141 -13.364 1.00 96.19 175 PRO A CA 1
ATOM 1303 C C . PRO A 1 175 ? 10.481 9.859 -14.194 1.00 96.19 175 PRO A C 1
ATOM 1305 O O . PRO A 1 175 ? 9.760 8.940 -13.805 1.00 96.19 175 PRO A O 1
ATOM 1308 N N . PHE A 1 176 ? 11.185 9.785 -15.320 1.00 96.62 176 PHE A N 1
ATOM 1309 C CA . PHE A 1 176 ? 11.153 8.655 -16.244 1.00 96.62 176 PHE A CA 1
ATOM 1310 C C . PHE A 1 176 ? 12.491 7.916 -16.289 1.00 96.62 176 PHE A C 1
ATOM 1312 O O . PHE A 1 176 ? 13.562 8.523 -16.335 1.00 96.62 176 PHE A O 1
ATOM 1319 N N . PHE A 1 177 ? 12.397 6.591 -16.292 1.00 96.25 177 PHE A N 1
ATOM 1320 C CA . PHE A 1 177 ? 13.455 5.629 -16.599 1.00 96.25 177 PHE A CA 1
ATOM 1321 C C . PHE A 1 177 ? 13.008 4.843 -17.826 1.00 96.25 177 PHE A C 1
ATOM 1323 O O . PHE A 1 177 ? 11.809 4.704 -18.050 1.00 96.25 177 PHE A O 1
ATOM 1330 N N . GLY A 1 178 ? 13.914 4.335 -18.647 1.00 95.50 178 GLY A N 1
ATOM 1331 C CA . GLY A 1 178 ? 13.454 3.642 -19.838 1.00 95.50 178 GLY A CA 1
ATOM 1332 C C . GLY A 1 178 ? 14.500 3.423 -20.900 1.00 95.50 178 GLY A C 1
ATOM 1333 O O . GLY A 1 178 ? 15.674 3.765 -20.747 1.00 95.50 178 GLY A O 1
ATOM 1334 N N . GLY A 1 179 ? 14.041 2.818 -21.982 1.00 93.88 179 GLY A N 1
ATOM 1335 C CA . GLY A 1 179 ? 14.859 2.435 -23.115 1.00 93.88 179 GLY A CA 1
ATOM 1336 C C . GLY A 1 179 ? 13.987 2.099 -24.315 1.00 93.88 179 GLY A C 1
ATOM 1337 O O . GLY A 1 179 ? 12.793 1.836 -24.182 1.00 93.88 179 GLY A O 1
ATOM 1338 N N . SER A 1 180 ? 14.581 2.140 -25.497 1.00 94.00 180 SER A N 1
ATOM 1339 C CA . SER A 1 180 ? 13.916 1.767 -26.738 1.00 94.00 180 SER A CA 1
ATOM 1340 C C . SER A 1 180 ? 13.990 0.257 -26.960 1.00 94.00 180 SER A C 1
ATOM 1342 O O . SER A 1 180 ? 15.037 -0.359 -26.743 1.00 94.00 180 SER A O 1
ATOM 1344 N N . ALA A 1 181 ? 12.901 -0.334 -27.446 1.00 94.19 181 ALA A N 1
ATOM 1345 C CA . ALA A 1 181 ? 12.871 -1.729 -27.869 1.00 94.19 181 ALA A CA 1
ATOM 1346 C C . ALA A 1 181 ? 13.918 -1.997 -28.964 1.00 94.19 181 ALA A C 1
ATOM 1348 O O . ALA A 1 181 ? 14.219 -1.133 -29.783 1.00 94.19 181 ALA A O 1
ATOM 1349 N N . ALA A 1 182 ? 14.465 -3.204 -29.003 1.00 90.44 182 ALA A N 1
ATOM 1350 C CA . ALA A 1 182 ? 15.531 -3.594 -29.920 1.00 90.44 182 ALA A CA 1
ATOM 1351 C C . ALA A 1 182 ? 15.326 -5.017 -30.458 1.00 90.44 182 ALA A C 1
ATOM 1353 O O . ALA A 1 182 ? 14.391 -5.709 -30.051 1.00 90.44 182 ALA A O 1
ATOM 1354 N N . ASP A 1 183 ? 16.164 -5.426 -31.412 1.00 87.38 183 ASP A N 1
ATOM 1355 C CA . ASP A 1 183 ? 15.987 -6.661 -32.179 1.00 87.38 183 ASP A CA 1
ATOM 1356 C C . ASP A 1 183 ? 17.301 -7.393 -32.491 1.00 87.38 183 ASP A C 1
ATOM 1358 O O . ASP A 1 183 ? 17.584 -7.754 -33.635 1.00 87.38 183 ASP A O 1
ATOM 1362 N N . ASP A 1 184 ? 18.127 -7.604 -31.463 1.00 80.81 184 ASP A N 1
ATOM 1363 C CA . ASP A 1 184 ? 19.414 -8.309 -31.587 1.00 80.81 184 ASP A CA 1
ATOM 1364 C C . ASP A 1 184 ? 20.329 -7.728 -32.688 1.00 80.81 184 ASP A C 1
ATOM 1366 O O . ASP A 1 184 ? 21.006 -8.460 -33.406 1.00 80.81 184 ASP A O 1
ATOM 1370 N N . TRP A 1 185 ? 20.359 -6.395 -32.809 1.00 78.81 185 TRP A N 1
ATOM 1371 C CA . TRP A 1 185 ? 21.161 -5.625 -33.779 1.00 78.81 185 TRP A CA 1
ATOM 1372 C C . TRP A 1 185 ? 20.744 -5.715 -35.252 1.00 78.81 185 TRP A C 1
ATOM 1374 O O . TRP A 1 185 ? 21.444 -5.168 -36.108 1.00 78.81 185 TRP A O 1
ATOM 1384 N N . ASN A 1 186 ? 19.605 -6.328 -35.572 1.00 80.38 186 ASN A N 1
ATOM 1385 C CA . ASN A 1 186 ? 19.162 -6.432 -36.965 1.00 80.38 186 ASN A CA 1
ATOM 1386 C C . ASN A 1 186 ? 18.655 -5.088 -37.529 1.00 80.38 186 ASN A C 1
ATOM 1388 O O . ASN A 1 186 ? 18.833 -4.813 -38.725 1.00 80.38 186 ASN A O 1
ATOM 1392 N N . MET A 1 187 ? 18.104 -4.231 -36.660 1.00 80.69 187 MET A N 1
ATOM 1393 C CA . MET A 1 187 ? 17.445 -2.958 -36.985 1.00 80.69 187 MET A CA 1
ATOM 1394 C C . MET A 1 187 ? 16.290 -3.117 -37.992 1.00 80.69 187 MET A C 1
ATOM 1396 O O . MET A 1 187 ? 16.038 -2.229 -38.806 1.00 80.69 187 MET A O 1
ATOM 1400 N N . GLU A 1 188 ? 15.597 -4.248 -37.951 1.00 84.56 188 GLU A N 1
ATOM 1401 C CA . GLU A 1 188 ? 14.474 -4.619 -38.813 1.00 84.56 188 GLU A CA 1
ATOM 1402 C C . GLU A 1 188 ? 13.129 -4.447 -38.094 1.00 84.56 188 GLU A C 1
ATOM 1404 O O . GLU A 1 188 ? 12.255 -3.731 -38.584 1.00 84.56 188 GLU A O 1
ATOM 1409 N N . ALA A 1 189 ? 12.950 -5.074 -36.926 1.00 87.06 189 ALA A N 1
ATOM 1410 C CA . ALA A 1 189 ? 11.661 -5.104 -36.232 1.00 87.06 189 ALA A CA 1
ATOM 1411 C C . ALA A 1 189 ? 11.816 -5.270 -34.720 1.00 87.06 189 ALA A C 1
ATOM 1413 O O . ALA A 1 189 ? 12.316 -6.283 -34.249 1.00 87.06 189 ALA A O 1
ATOM 1414 N N . ASN A 1 190 ? 11.297 -4.311 -33.955 1.00 92.38 190 ASN A N 1
ATOM 1415 C CA . ASN A 1 190 ? 11.279 -4.336 -32.495 1.00 92.38 190 ASN A CA 1
ATOM 1416 C C . ASN A 1 190 ? 9.850 -4.180 -31.956 1.00 92.38 190 ASN A C 1
ATOM 1418 O O . ASN A 1 190 ? 8.964 -3.666 -32.647 1.00 92.38 190 ASN A O 1
ATOM 1422 N N . PHE A 1 191 ? 9.628 -4.656 -30.729 1.00 96.31 191 PHE A N 1
ATOM 1423 C CA . PHE A 1 191 ? 8.298 -4.745 -30.140 1.00 96.31 191 PHE A CA 1
ATOM 1424 C C . PHE A 1 191 ? 8.297 -4.292 -28.688 1.00 96.31 191 PHE A C 1
ATOM 1426 O O . PHE A 1 191 ? 9.170 -4.641 -27.892 1.00 96.31 191 PHE A O 1
ATOM 1433 N N . VAL A 1 192 ? 7.240 -3.580 -28.328 1.00 97.31 192 VAL A N 1
ATOM 1434 C CA . VAL A 1 192 ? 6.882 -3.331 -26.938 1.00 97.31 192 VAL A CA 1
ATOM 1435 C C . VAL A 1 192 ? 5.886 -4.401 -26.505 1.00 97.31 192 VAL A C 1
ATOM 1437 O O . VAL A 1 192 ? 4.951 -4.727 -27.239 1.00 97.31 192 VAL A O 1
ATOM 1440 N N . LEU A 1 193 ? 6.107 -4.986 -25.333 1.00 97.75 193 LEU A N 1
ATOM 1441 C CA . LEU A 1 193 ? 5.329 -6.109 -24.817 1.00 97.75 193 LEU A CA 1
ATOM 1442 C C . LEU A 1 193 ? 4.258 -5.577 -23.867 1.00 97.75 193 LEU A C 1
ATOM 1444 O O . LEU A 1 193 ? 4.567 -4.801 -22.960 1.00 97.75 193 LEU A O 1
ATOM 1448 N N . HIS A 1 194 ? 3.009 -5.987 -24.071 1.00 96.31 194 HIS A N 1
ATOM 1449 C CA . HIS A 1 194 ? 1.876 -5.566 -23.256 1.00 96.31 194 HIS A CA 1
ATOM 1450 C C . HIS A 1 194 ? 0.895 -6.726 -23.067 1.00 96.31 194 HIS A C 1
ATOM 1452 O O . HIS A 1 194 ? 0.205 -7.158 -23.989 1.00 96.31 194 HIS A O 1
ATOM 1458 N N . ASN A 1 195 ? 0.816 -7.215 -21.835 1.00 94.44 195 ASN A N 1
ATOM 1459 C CA . ASN A 1 195 ? 0.081 -8.407 -21.436 1.00 94.44 195 ASN A CA 1
ATOM 1460 C C . ASN A 1 195 ? 0.501 -9.631 -22.262 1.00 94.44 195 ASN A C 1
ATOM 1462 O O . ASN A 1 195 ? 1.629 -10.096 -22.129 1.00 94.44 195 ASN A O 1
ATOM 1466 N N . ILE A 1 196 ? -0.393 -10.146 -23.104 1.00 94.88 196 ILE A N 1
ATOM 1467 C CA . ILE A 1 196 ? -0.147 -11.309 -23.968 1.00 94.88 196 ILE A CA 1
ATOM 1468 C C . ILE A 1 196 ? 0.201 -10.919 -25.412 1.00 94.88 196 ILE A C 1
ATOM 1470 O O . ILE A 1 196 ? 0.376 -11.788 -26.263 1.00 94.88 196 ILE A O 1
ATOM 1474 N N . GLU A 1 197 ? 0.284 -9.619 -25.704 1.00 96.50 197 GLU A N 1
ATOM 1475 C CA . GLU A 1 197 ? 0.496 -9.088 -27.048 1.00 96.50 197 GLU A CA 1
ATOM 1476 C C . GLU A 1 197 ? 1.869 -8.417 -27.183 1.00 96.50 197 GLU A C 1
ATOM 1478 O O . GLU A 1 197 ? 2.409 -7.820 -26.247 1.00 96.50 197 GLU A O 1
ATOM 1483 N N . ALA A 1 198 ? 2.424 -8.489 -28.392 1.00 97.19 198 ALA A N 1
ATOM 1484 C CA . ALA A 1 198 ? 3.621 -7.765 -28.793 1.00 97.19 198 ALA A CA 1
ATOM 1485 C C . ALA A 1 198 ? 3.250 -6.731 -29.860 1.00 97.19 198 ALA A C 1
ATOM 1487 O O . ALA A 1 198 ? 2.597 -7.051 -30.856 1.00 97.19 198 ALA A O 1
ATOM 1488 N N . HIS A 1 199 ? 3.662 -5.484 -29.656 1.00 96.88 199 HIS A N 1
ATOM 1489 C CA . HIS A 1 199 ? 3.271 -4.357 -30.494 1.00 96.88 199 HIS A CA 1
ATOM 1490 C C . HIS A 1 199 ? 4.484 -3.738 -31.184 1.00 96.88 199 HIS A C 1
ATOM 1492 O O . HIS A 1 199 ? 5.335 -3.135 -30.533 1.00 96.88 199 HIS A O 1
ATOM 1498 N N . ALA A 1 200 ? 4.537 -3.862 -32.511 1.00 94.44 200 ALA A N 1
ATOM 1499 C CA . ALA A 1 200 ? 5.488 -3.129 -33.341 1.00 94.44 200 ALA A CA 1
ATOM 1500 C C . ALA A 1 200 ? 5.079 -1.652 -33.464 1.00 94.44 200 ALA A C 1
ATOM 1502 O O . ALA A 1 200 ? 3.900 -1.317 -33.309 1.00 94.44 200 ALA A O 1
ATOM 1503 N N . ASP A 1 201 ? 6.045 -0.779 -33.766 1.00 93.88 201 ASP A N 1
ATOM 1504 C CA . ASP A 1 201 ? 5.825 0.662 -33.995 1.00 93.88 201 ASP A CA 1
ATOM 1505 C C . ASP A 1 201 ? 4.951 1.321 -32.910 1.00 93.88 201 ASP A C 1
ATOM 1507 O O . ASP A 1 201 ? 3.986 2.043 -33.177 1.00 93.88 201 ASP A O 1
ATOM 1511 N N . SER A 1 202 ? 5.232 0.975 -31.657 1.00 96.19 202 SER A N 1
ATOM 1512 C CA . SER A 1 202 ? 4.414 1.328 -30.500 1.00 96.19 202 SER A CA 1
ATOM 1513 C C . SER A 1 202 ? 5.297 1.763 -29.338 1.00 96.19 202 SER A C 1
ATOM 1515 O O . SER A 1 202 ? 6.456 1.369 -29.255 1.00 96.19 202 SER A O 1
ATOM 1517 N N . LEU A 1 203 ? 4.736 2.570 -28.441 1.00 96.38 203 LEU A N 1
ATOM 1518 C CA . LEU A 1 203 ? 5.348 2.975 -27.179 1.00 96.38 203 LEU A CA 1
ATOM 1519 C C . LEU A 1 203 ? 4.475 2.526 -26.007 1.00 96.38 203 LEU A C 1
ATOM 1521 O O . LEU A 1 203 ? 3.247 2.511 -26.119 1.00 96.38 203 LEU A O 1
ATOM 1525 N N . LEU A 1 204 ? 5.092 2.215 -24.871 1.00 97.69 204 LEU A N 1
ATOM 1526 C CA . LEU A 1 204 ? 4.397 1.912 -23.622 1.00 97.69 204 LEU A CA 1
ATOM 1527 C C . LEU A 1 204 ? 4.924 2.783 -22.492 1.00 97.69 204 LEU A C 1
ATOM 1529 O O . LEU A 1 204 ? 6.129 2.932 -22.302 1.00 97.69 204 LEU A O 1
ATOM 1533 N N . VAL A 1 205 ? 3.990 3.323 -21.719 1.00 97.88 205 VAL A N 1
ATOM 1534 C CA . VAL A 1 205 ? 4.252 4.087 -20.505 1.00 97.88 205 VAL A CA 1
ATOM 1535 C C . VAL A 1 205 ? 3.701 3.295 -19.329 1.00 97.88 205 VAL A C 1
ATOM 1537 O O . VAL A 1 205 ? 2.490 3.110 -19.215 1.00 97.88 205 VAL A O 1
ATOM 1540 N N . ALA A 1 206 ? 4.582 2.833 -18.449 1.00 97.81 206 ALA A N 1
ATOM 1541 C CA . ALA A 1 206 ? 4.212 2.218 -17.183 1.00 97.81 206 ALA A CA 1
ATOM 1542 C C . ALA A 1 206 ? 4.385 3.237 -16.057 1.00 97.81 206 ALA A C 1
ATOM 1544 O O . ALA A 1 206 ? 5.480 3.741 -15.832 1.00 97.81 206 ALA A O 1
ATOM 1545 N N . VAL A 1 207 ? 3.315 3.546 -15.336 1.00 97.31 207 VAL A N 1
ATOM 1546 C CA . VAL A 1 207 ? 3.334 4.470 -14.202 1.00 97.31 207 VAL A CA 1
ATOM 1547 C C . VAL A 1 207 ? 3.310 3.673 -12.904 1.00 97.31 207 VAL A C 1
ATOM 1549 O O . VAL A 1 207 ? 2.392 2.888 -12.667 1.00 97.31 207 VAL A O 1
ATOM 1552 N N . PHE A 1 208 ? 4.320 3.893 -12.068 1.00 97.44 208 PHE A N 1
ATOM 1553 C CA . PHE A 1 208 ? 4.503 3.241 -10.780 1.00 97.44 208 PHE A CA 1
ATOM 1554 C C . PHE A 1 208 ? 4.115 4.195 -9.658 1.00 97.44 208 PHE A C 1
ATOM 1556 O O . PHE A 1 208 ? 4.821 5.163 -9.391 1.00 97.44 208 PHE A O 1
ATOM 1563 N N . GLU A 1 209 ? 3.016 3.898 -8.976 1.00 95.56 209 GLU A N 1
ATOM 1564 C CA . GLU A 1 209 ? 2.606 4.554 -7.737 1.00 95.56 209 GLU A CA 1
ATOM 1565 C C . GLU A 1 209 ? 3.180 3.764 -6.558 1.00 95.56 209 GLU A C 1
ATOM 1567 O O . GLU A 1 209 ? 2.892 2.573 -6.409 1.00 95.56 209 GLU A O 1
ATOM 1572 N N . THR A 1 210 ? 3.993 4.407 -5.719 1.00 96.50 210 THR A N 1
ATOM 1573 C CA . THR A 1 210 ? 4.725 3.699 -4.669 1.00 96.50 210 THR A CA 1
ATOM 1574 C C . THR A 1 210 ? 4.875 4.484 -3.374 1.00 96.50 210 THR A C 1
ATOM 1576 O O . THR A 1 210 ? 5.063 5.696 -3.378 1.00 96.50 210 THR A O 1
ATOM 1579 N N . SER A 1 211 ? 4.831 3.780 -2.247 1.00 96.12 211 SER A N 1
ATOM 1580 C CA . SER A 1 211 ? 5.274 4.301 -0.945 1.00 96.12 211 SER A CA 1
ATOM 1581 C C . SER A 1 211 ? 6.713 3.893 -0.615 1.00 96.12 211 SER A C 1
ATOM 1583 O O . SER A 1 211 ? 7.216 4.261 0.442 1.00 96.12 211 SER A O 1
ATOM 1585 N N . LEU A 1 212 ? 7.375 3.138 -1.496 1.00 96.75 212 LEU A N 1
ATOM 1586 C CA . LEU A 1 212 ? 8.759 2.697 -1.337 1.00 96.75 212 LEU A CA 1
ATOM 1587 C C . LEU A 1 212 ? 9.745 3.799 -1.732 1.00 96.75 212 LEU A C 1
ATOM 1589 O O . LEU A 1 212 ? 9.447 4.656 -2.569 1.00 96.75 212 LEU A O 1
ATOM 1593 N N . ARG A 1 213 ? 10.957 3.734 -1.181 1.00 97.31 213 ARG A N 1
ATOM 1594 C CA . ARG A 1 213 ? 12.088 4.515 -1.692 1.00 97.31 213 ARG A CA 1
ATOM 1595 C C . ARG A 1 213 ? 12.509 3.984 -3.056 1.00 97.31 213 ARG A C 1
ATOM 1597 O O . ARG A 1 213 ? 12.657 2.778 -3.249 1.00 97.31 213 ARG A O 1
ATOM 1604 N N . PHE A 1 214 ? 12.745 4.896 -3.985 1.00 97.81 214 PHE A N 1
ATOM 1605 C CA . PHE A 1 214 ? 13.361 4.590 -5.264 1.00 97.81 214 PHE A CA 1
ATOM 1606 C C . PHE A 1 214 ? 14.328 5.701 -5.647 1.00 97.81 214 PHE A C 1
ATOM 1608 O O . PHE A 1 214 ? 14.193 6.840 -5.198 1.00 97.81 214 PHE A O 1
ATOM 1615 N N . GLY A 1 215 ? 15.301 5.368 -6.483 1.00 97.19 215 GLY A N 1
ATOM 1616 C CA . GLY A 1 215 ? 16.263 6.330 -6.991 1.00 97.19 215 GLY A CA 1
ATOM 1617 C C . GLY A 1 215 ? 16.640 6.025 -8.426 1.00 97.19 215 GLY A C 1
ATOM 1618 O O . GLY A 1 215 ? 16.663 4.867 -8.838 1.00 97.19 215 GLY A O 1
ATOM 1619 N N . MET A 1 216 ? 16.899 7.082 -9.193 1.00 97.81 216 MET A N 1
ATOM 1620 C CA . MET A 1 216 ? 17.155 7.009 -10.628 1.00 97.81 216 MET A CA 1
ATOM 1621 C C . MET A 1 216 ? 18.398 7.814 -10.979 1.00 97.81 216 MET A C 1
ATOM 1623 O O . MET A 1 216 ? 18.620 8.910 -10.450 1.00 97.81 216 MET A O 1
ATOM 1627 N N . SER A 1 217 ? 19.199 7.285 -11.894 1.00 96.25 217 SER A N 1
ATOM 1628 C CA . SER A 1 217 ? 20.381 7.974 -12.398 1.00 96.25 217 SER A CA 1
ATOM 1629 C C . SER A 1 217 ? 20.705 7.557 -13.829 1.00 96.25 217 SER A C 1
ATOM 1631 O O . SER A 1 217 ? 20.276 6.502 -14.299 1.00 96.25 217 SER A O 1
ATOM 1633 N N . MET A 1 218 ? 21.460 8.407 -14.514 1.00 94.00 218 MET A N 1
ATOM 1634 C CA . MET A 1 218 ? 21.981 8.199 -15.855 1.00 94.00 218 MET A CA 1
ATOM 1635 C C . MET A 1 218 ? 23.444 8.644 -15.894 1.00 94.00 218 MET A C 1
ATOM 1637 O O . MET A 1 218 ? 23.761 9.730 -15.414 1.00 94.00 218 MET A O 1
ATOM 1641 N N . GLY A 1 219 ? 24.308 7.851 -16.525 1.00 92.25 219 GLY A N 1
ATOM 1642 C CA . GLY A 1 219 ? 25.729 8.152 -16.704 1.00 92.25 219 GLY A CA 1
ATOM 1643 C C . GLY A 1 219 ? 26.243 7.770 -18.092 1.00 92.25 219 GLY A C 1
ATOM 1644 O O . GLY A 1 219 ? 25.581 7.046 -18.835 1.00 92.25 219 GLY A O 1
ATOM 1645 N N . HIS A 1 220 ? 27.421 8.281 -18.467 1.00 92.19 220 HIS A N 1
ATOM 1646 C CA . HIS A 1 220 ? 28.019 8.022 -19.785 1.00 92.19 220 HIS A CA 1
ATOM 1647 C C . HIS A 1 220 ? 29.496 7.597 -19.739 1.00 92.19 220 HIS A C 1
ATOM 1649 O O . HIS A 1 220 ? 29.878 6.729 -20.509 1.00 92.19 220 HIS A O 1
ATOM 1655 N N . GLY A 1 221 ? 30.337 8.138 -18.850 1.00 91.69 221 GLY A N 1
ATOM 1656 C CA . GLY A 1 221 ? 31.732 7.679 -18.693 1.00 91.69 221 GLY A CA 1
ATOM 1657 C C . GLY A 1 221 ? 32.684 7.997 -19.855 1.00 91.69 221 GLY A C 1
ATOM 1658 O O . GLY A 1 221 ? 33.716 7.348 -19.990 1.00 91.69 221 GLY A O 1
ATOM 1659 N N . PHE A 1 222 ? 32.341 8.976 -20.693 1.00 93.00 222 PHE A N 1
ATOM 1660 C CA . PHE A 1 222 ? 33.215 9.492 -21.754 1.00 93.00 222 PHE A CA 1
ATOM 1661 C C . PHE A 1 222 ? 33.963 10.736 -21.275 1.00 93.00 222 PHE A C 1
ATOM 1663 O O . PHE A 1 222 ? 33.425 11.513 -20.488 1.00 93.00 222 PHE A O 1
ATOM 1670 N N . SER A 1 223 ? 35.162 10.968 -21.804 1.00 92.38 223 SER A N 1
ATOM 1671 C CA . SER A 1 223 ? 35.955 12.168 -21.511 1.00 92.38 223 SER A CA 1
ATOM 1672 C C . SER A 1 223 ? 35.926 13.151 -22.690 1.00 92.38 223 SER A C 1
ATOM 1674 O O . SER A 1 223 ? 35.996 12.701 -23.834 1.00 92.38 223 SER A O 1
ATOM 1676 N N . PRO A 1 224 ? 35.834 14.474 -22.467 1.00 94.06 224 PRO A N 1
ATOM 1677 C CA . PRO A 1 224 ? 35.924 15.452 -23.550 1.00 94.06 224 PRO A CA 1
ATOM 1678 C C . PRO A 1 224 ? 37.346 15.509 -24.127 1.00 94.06 224 PRO A C 1
ATOM 1680 O O . PRO A 1 224 ? 38.320 15.515 -23.374 1.00 94.06 224 PRO A O 1
ATOM 1683 N N . SER A 1 225 ? 37.464 15.565 -25.457 1.00 94.00 225 SER A N 1
ATOM 1684 C CA . SER A 1 225 ? 38.732 15.865 -26.140 1.00 94.00 225 SER A CA 1
ATOM 1685 C C . SER A 1 225 ? 38.959 17.376 -26.282 1.00 94.00 225 SER A C 1
ATOM 1687 O O . SER A 1 225 ? 38.110 18.195 -25.926 1.00 94.00 225 SER A O 1
ATOM 1689 N N . ASP A 1 226 ? 40.102 17.760 -26.848 1.00 92.75 226 ASP A N 1
ATOM 1690 C CA . ASP A 1 226 ? 40.417 19.136 -27.245 1.00 92.75 226 ASP A CA 1
ATOM 1691 C C . ASP A 1 226 ? 39.704 19.580 -28.539 1.00 92.75 226 ASP A C 1
ATOM 1693 O O . ASP A 1 226 ? 39.714 20.765 -28.889 1.00 92.75 226 ASP A O 1
ATOM 1697 N N . LYS A 1 227 ? 39.042 18.652 -29.240 1.00 95.31 227 LYS A N 1
ATOM 1698 C CA . LYS A 1 227 ? 38.385 18.895 -30.528 1.00 95.31 227 LYS A CA 1
ATOM 1699 C C . LYS A 1 227 ? 36.958 19.378 -30.320 1.00 95.31 227 LYS A C 1
ATOM 1701 O O . LYS A 1 227 ? 36.043 18.585 -30.084 1.00 95.31 227 LYS A O 1
ATOM 1706 N N . ARG A 1 228 ? 36.774 20.688 -30.460 1.00 95.56 228 ARG A N 1
ATOM 1707 C CA . ARG A 1 228 ? 35.499 21.386 -30.270 1.00 95.56 228 ARG A CA 1
ATOM 1708 C C . ARG A 1 228 ? 35.185 22.334 -31.420 1.00 95.56 228 ARG A C 1
ATOM 1710 O O . ARG A 1 228 ? 36.107 22.849 -32.044 1.00 95.56 228 ARG A O 1
ATOM 1717 N N . ALA A 1 229 ? 33.899 22.566 -31.648 1.00 96.12 229 ALA A N 1
ATOM 1718 C CA . ALA A 1 2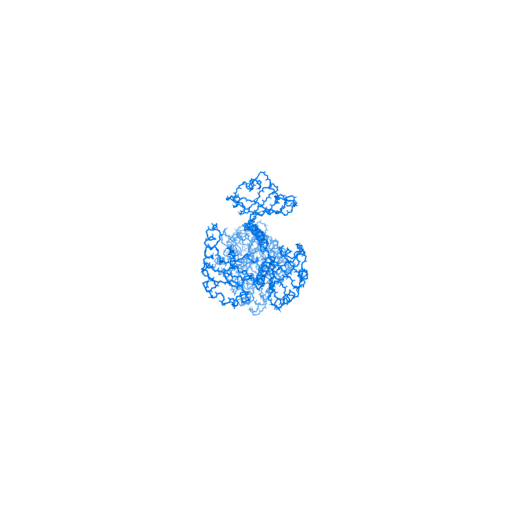29 ? 33.384 23.542 -32.604 1.00 96.12 229 ALA A CA 1
ATOM 1719 C C . ALA A 1 229 ? 32.039 24.101 -32.121 1.00 96.12 229 ALA A C 1
ATOM 1721 O O . ALA A 1 229 ? 31.332 23.446 -31.355 1.00 96.12 229 ALA A O 1
ATOM 1722 N N . VAL A 1 230 ? 31.662 25.295 -32.567 1.00 96.75 230 VAL A N 1
ATOM 1723 C CA . VAL A 1 230 ? 30.378 25.933 -32.249 1.00 96.75 230 VAL A CA 1
ATOM 1724 C C . VAL A 1 230 ? 29.389 25.694 -33.383 1.00 96.75 230 VAL A C 1
ATOM 1726 O O . VAL A 1 230 ? 29.693 25.935 -34.549 1.00 96.75 230 VAL A O 1
ATOM 1729 N N . ALA A 1 231 ? 28.179 25.248 -33.051 1.00 96.19 231 ALA A N 1
ATOM 1730 C CA . ALA A 1 231 ? 27.083 25.097 -34.004 1.00 96.19 231 ALA A CA 1
ATOM 1731 C C . ALA A 1 231 ? 26.528 26.470 -34.412 1.00 96.19 231 ALA A C 1
ATOM 1733 O O . ALA A 1 231 ? 25.619 26.989 -33.772 1.00 96.19 231 ALA A O 1
ATOM 1734 N N . THR A 1 232 ? 27.073 27.076 -35.468 1.00 96.88 232 THR A N 1
ATOM 1735 C CA . THR A 1 232 ? 26.718 28.447 -35.883 1.00 96.88 232 THR A CA 1
ATOM 1736 C C . THR A 1 232 ? 25.441 28.527 -36.710 1.00 96.88 232 THR A C 1
ATOM 1738 O O . THR A 1 232 ? 24.894 29.611 -36.864 1.00 96.88 232 THR A O 1
ATOM 1741 N N . LYS A 1 233 ? 24.963 27.403 -37.256 1.00 96.31 233 LYS A N 1
ATOM 1742 C CA . LYS A 1 233 ? 23.699 27.351 -38.001 1.00 96.31 233 LYS A CA 1
ATOM 1743 C C . LYS A 1 233 ? 23.064 25.980 -37.905 1.00 96.31 233 LYS A C 1
ATOM 1745 O O . LYS A 1 233 ? 23.656 24.988 -38.345 1.00 96.31 233 LYS A O 1
ATOM 1750 N N . VAL A 1 234 ? 21.841 25.920 -37.384 1.00 95.75 234 VAL A N 1
ATOM 1751 C CA . VAL A 1 234 ? 21.136 24.651 -37.161 1.00 95.75 234 VAL A CA 1
ATOM 1752 C C . VAL A 1 234 ? 19.742 24.667 -37.781 1.00 95.75 234 VAL A C 1
ATOM 1754 O O . VAL A 1 234 ? 19.017 25.655 -37.738 1.00 95.75 234 VAL A O 1
ATOM 1757 N N . LYS A 1 235 ? 19.336 23.528 -38.347 1.00 93.06 235 LYS A N 1
ATOM 1758 C CA . LYS A 1 235 ? 17.983 23.278 -38.846 1.00 93.06 235 LYS A CA 1
ATOM 1759 C C . LYS A 1 235 ? 17.437 21.982 -38.251 1.00 93.06 235 LYS A C 1
ATOM 1761 O O . LYS A 1 235 ? 17.740 20.881 -38.714 1.00 93.06 235 LYS A O 1
ATOM 1766 N N . GLY A 1 236 ? 16.601 22.102 -37.222 1.00 88.31 236 GLY A N 1
ATOM 1767 C CA . GLY A 1 236 ? 16.046 20.947 -36.513 1.00 88.31 236 GLY A CA 1
ATOM 1768 C C . GLY A 1 236 ? 17.150 20.132 -35.836 1.00 88.31 236 GLY A C 1
ATOM 1769 O O . GLY A 1 236 ? 17.797 20.627 -34.924 1.00 88.31 236 GLY A O 1
ATOM 1770 N N . HIS A 1 237 ? 17.386 18.897 -36.292 1.00 90.56 237 HIS A N 1
ATOM 1771 C CA . HIS A 1 237 ? 18.484 18.059 -35.782 1.00 90.56 237 HIS A CA 1
ATOM 1772 C C . HIS A 1 237 ? 19.702 18.050 -36.720 1.00 90.56 237 HIS A C 1
ATOM 1774 O O . HIS A 1 237 ? 20.570 17.194 -36.591 1.00 90.56 237 HIS A O 1
ATOM 1780 N N . THR A 1 238 ? 19.755 18.935 -37.715 1.00 94.94 238 THR A N 1
ATOM 1781 C CA . THR A 1 238 ? 20.884 19.017 -38.645 1.00 94.94 238 THR A CA 1
ATOM 1782 C C . THR A 1 238 ? 21.683 20.278 -38.359 1.00 94.94 238 THR A C 1
ATOM 1784 O O . THR A 1 238 ? 21.156 21.380 -38.503 1.00 94.94 238 THR A O 1
ATOM 1787 N N . ILE A 1 239 ? 22.957 20.129 -38.002 1.00 96.81 239 ILE A N 1
ATOM 1788 C CA . ILE A 1 239 ? 23.894 21.256 -37.953 1.00 96.81 239 ILE A CA 1
ATOM 1789 C C . ILE A 1 239 ? 24.402 21.489 -39.372 1.00 96.81 239 ILE A C 1
ATOM 1791 O O . ILE A 1 239 ? 24.962 20.579 -39.978 1.00 96.81 239 ILE A O 1
ATOM 1795 N N . LEU A 1 240 ? 24.178 22.682 -39.914 1.00 96.81 240 LEU A N 1
ATOM 1796 C CA . LEU A 1 240 ? 24.584 23.054 -41.272 1.00 96.81 240 LEU A CA 1
ATOM 1797 C C . LEU A 1 240 ? 25.980 23.672 -41.286 1.00 96.81 240 LEU A C 1
ATOM 1799 O O . LEU A 1 240 ? 26.768 23.387 -42.189 1.00 96.81 240 LEU A O 1
ATOM 1803 N N . GLU A 1 241 ? 26.290 24.478 -40.269 1.00 97.25 241 GLU A N 1
ATOM 1804 C CA . GLU A 1 241 ? 27.577 25.155 -40.136 1.00 97.25 241 GLU A CA 1
ATOM 1805 C C . GLU A 1 241 ? 28.163 24.951 -38.732 1.00 97.25 241 GLU A C 1
ATOM 1807 O O . GLU A 1 241 ? 27.455 25.056 -37.725 1.00 97.25 241 GLU A O 1
ATOM 1812 N N . LEU A 1 242 ? 29.460 24.643 -38.693 1.00 97.12 242 LEU A N 1
ATOM 1813 C CA . LEU A 1 242 ? 30.286 24.566 -37.491 1.00 97.12 242 LEU A CA 1
ATOM 1814 C C . LEU A 1 242 ? 31.416 25.590 -37.625 1.00 97.12 242 LEU A C 1
ATOM 1816 O O . LEU A 1 242 ? 32.138 25.562 -38.621 1.00 97.12 242 LEU A O 1
ATOM 1820 N N . ASP A 1 243 ? 31.555 26.497 -36.658 1.00 96.50 243 ASP A N 1
ATOM 1821 C CA . ASP A 1 243 ? 32.501 27.627 -36.689 1.00 96.50 243 ASP A CA 1
ATOM 1822 C C . ASP A 1 243 ? 32.459 28.432 -38.008 1.00 96.50 243 ASP A C 1
ATOM 1824 O O . ASP A 1 243 ? 33.484 28.877 -38.524 1.00 96.50 243 ASP A O 1
ATOM 1828 N N . GLY A 1 244 ? 31.267 28.589 -38.598 1.00 94.31 244 GLY A N 1
ATOM 1829 C CA . GLY A 1 244 ? 31.077 29.263 -39.891 1.00 94.31 244 GLY A CA 1
ATOM 1830 C C . GLY A 1 244 ? 31.541 28.465 -41.120 1.00 94.31 244 GLY A C 1
ATOM 1831 O O . GLY A 1 244 ? 31.423 28.950 -42.244 1.00 94.31 244 GLY A O 1
ATOM 1832 N N . CYS A 1 245 ? 32.040 27.241 -40.939 1.00 95.38 245 CYS A N 1
ATOM 1833 C CA . CYS A 1 245 ? 32.391 26.307 -42.008 1.00 95.38 245 CYS A CA 1
ATOM 1834 C C . CYS A 1 245 ? 31.264 25.294 -42.244 1.00 95.38 245 CYS A C 1
ATOM 1836 O O . CYS A 1 245 ? 30.472 25.006 -41.349 1.00 95.38 245 CYS A O 1
ATOM 1838 N N . ARG A 1 246 ? 31.224 24.679 -43.432 1.00 96.50 246 ARG A N 1
ATOM 1839 C CA . ARG A 1 246 ? 30.313 23.561 -43.728 1.00 96.50 246 ARG A CA 1
ATOM 1840 C C . ARG A 1 246 ? 30.507 22.445 -42.693 1.00 96.50 246 ARG A C 1
ATOM 1842 O O . ARG A 1 246 ? 31.620 21.947 -42.517 1.00 96.50 246 ARG A O 1
ATOM 1849 N N . ALA A 1 247 ? 29.427 22.051 -42.014 1.00 96.56 247 ALA A N 1
ATOM 1850 C CA . ALA A 1 247 ? 29.530 21.185 -40.840 1.00 96.56 247 ALA A CA 1
ATOM 1851 C C . ALA A 1 247 ? 30.155 19.815 -41.149 1.00 96.56 247 ALA A C 1
ATOM 1853 O O . ALA A 1 247 ? 30.950 19.334 -40.349 1.00 96.56 247 ALA A O 1
ATOM 1854 N N . ALA A 1 248 ? 29.855 19.200 -42.301 1.00 95.75 248 ALA A N 1
ATOM 1855 C CA . ALA A 1 248 ? 30.446 17.913 -42.680 1.00 95.75 248 ALA A CA 1
ATOM 1856 C C . ALA A 1 248 ? 31.982 17.967 -42.781 1.00 95.75 248 ALA A C 1
ATOM 1858 O O . ALA A 1 248 ? 32.654 17.066 -42.281 1.00 95.75 248 ALA A O 1
ATOM 1859 N N . ASP A 1 249 ? 32.531 19.035 -43.367 1.00 94.88 249 ASP A N 1
ATOM 1860 C CA . ASP A 1 249 ? 33.972 19.181 -43.595 1.00 94.88 249 ASP A CA 1
ATOM 1861 C C . ASP A 1 249 ? 34.720 19.338 -42.265 1.00 94.88 249 ASP A C 1
ATOM 1863 O O . ASP A 1 249 ? 35.706 18.642 -42.002 1.00 94.88 249 ASP A O 1
ATOM 1867 N N . LEU A 1 250 ? 34.226 20.226 -41.393 1.00 95.75 250 LEU A N 1
ATOM 1868 C CA . LEU A 1 250 ? 34.847 20.452 -40.090 1.00 95.75 250 LEU A CA 1
ATOM 1869 C C . LEU A 1 250 ? 34.675 19.238 -39.171 1.00 95.75 250 LEU A C 1
ATOM 1871 O O . LEU A 1 250 ? 35.623 18.851 -38.492 1.00 95.75 250 LEU A O 1
ATOM 1875 N N . TYR A 1 251 ? 33.509 18.588 -39.195 1.00 95.94 251 TYR A N 1
ATOM 1876 C CA . TYR A 1 251 ? 33.254 17.393 -38.394 1.00 95.94 251 TYR A CA 1
ATOM 1877 C C . TYR A 1 251 ? 34.147 16.214 -38.804 1.00 95.94 251 TYR A C 1
ATOM 1879 O O . TYR A 1 251 ? 34.744 15.570 -37.941 1.00 95.94 251 TYR A O 1
ATOM 1887 N N . ALA A 1 252 ? 34.304 15.956 -40.108 1.00 94.88 252 ALA A N 1
ATOM 1888 C CA . ALA A 1 252 ? 35.223 14.929 -40.599 1.00 94.88 252 ALA A CA 1
ATOM 1889 C C . ALA A 1 252 ? 36.665 15.215 -40.150 1.00 94.88 252 ALA A C 1
ATOM 1891 O O . ALA A 1 252 ? 37.336 14.327 -39.621 1.00 94.88 252 ALA A O 1
ATOM 1892 N N . LYS A 1 253 ? 37.099 16.480 -40.242 1.00 94.38 253 LYS A N 1
ATOM 1893 C CA . LYS A 1 253 ? 38.416 16.917 -39.761 1.00 94.38 253 LYS A CA 1
ATOM 1894 C C . LYS A 1 253 ? 38.588 16.714 -38.252 1.00 94.38 253 LYS A C 1
ATOM 1896 O O . LYS A 1 253 ? 39.641 16.247 -37.823 1.00 94.38 253 LYS A O 1
ATOM 1901 N N . MET A 1 254 ? 37.569 17.018 -37.444 1.00 94.94 254 MET A N 1
ATOM 1902 C CA . MET A 1 254 ? 37.570 16.753 -35.995 1.00 94.94 254 MET A CA 1
ATOM 1903 C C . MET A 1 254 ? 37.699 15.251 -35.691 1.00 94.94 254 MET A C 1
ATOM 1905 O O . MET A 1 254 ? 38.326 14.862 -34.708 1.00 94.94 254 MET A O 1
ATOM 1909 N N . LEU A 1 255 ? 37.172 14.382 -36.550 1.00 93.25 255 LEU A N 1
ATOM 1910 C CA . LEU A 1 255 ? 37.351 12.934 -36.433 1.00 93.25 255 LEU A CA 1
ATOM 1911 C C . LEU A 1 255 ? 38.669 12.411 -37.024 1.00 93.25 255 LEU A C 1
ATOM 1913 O O . LEU A 1 255 ? 38.865 11.200 -37.022 1.00 93.25 255 LEU A O 1
ATOM 1917 N N . GLU A 1 256 ? 39.573 13.287 -37.480 1.00 92.88 256 GLU A N 1
ATOM 1918 C CA . GLU A 1 256 ? 40.813 12.911 -38.186 1.00 92.88 256 GLU A CA 1
ATOM 1919 C C . GLU A 1 256 ? 40.537 12.073 -39.446 1.00 92.88 256 GLU A C 1
ATOM 1921 O O . GLU A 1 256 ? 41.263 11.136 -39.770 1.00 92.88 256 GLU A O 1
ATOM 1926 N N . SER A 1 257 ? 39.462 12.411 -40.159 1.00 93.38 257 SER A N 1
ATOM 1927 C CA . SER A 1 257 ? 39.027 11.751 -41.388 1.00 93.38 257 SER A CA 1
ATOM 1928 C C . SER A 1 257 ? 38.651 12.784 -42.458 1.00 93.38 257 SER A C 1
ATOM 1930 O O . SER A 1 257 ? 38.811 13.992 -42.267 1.00 93.38 257 SER A O 1
ATOM 1932 N N . ASP A 1 258 ? 38.144 12.311 -43.591 1.00 91.50 258 ASP A N 1
ATOM 1933 C CA . ASP A 1 258 ? 37.577 13.139 -44.652 1.00 91.50 258 ASP A CA 1
ATOM 1934 C C . ASP A 1 258 ? 36.101 12.780 -44.899 1.00 91.50 258 ASP A C 1
ATOM 1936 O O . ASP A 1 258 ? 35.570 11.786 -44.391 1.00 91.50 258 ASP A O 1
ATOM 1940 N N . VAL A 1 259 ? 35.400 13.647 -45.634 1.00 90.81 259 VAL A N 1
ATOM 1941 C CA . VAL A 1 259 ? 33.960 13.488 -45.876 1.00 90.81 259 VAL A CA 1
ATOM 1942 C C . VAL A 1 259 ? 33.664 12.249 -46.716 1.00 90.81 259 VAL A C 1
ATOM 1944 O O . VAL A 1 259 ? 32.649 11.598 -46.478 1.00 90.81 259 VAL A O 1
ATOM 1947 N N . ASP A 1 260 ? 34.521 11.906 -47.678 1.00 89.56 260 ASP A N 1
ATOM 1948 C CA . ASP A 1 260 ? 34.306 10.766 -48.573 1.00 89.56 260 ASP A CA 1
ATOM 1949 C C . ASP A 1 260 ? 34.479 9.428 -47.831 1.00 89.56 260 ASP A C 1
ATOM 1951 O O . ASP A 1 260 ? 33.700 8.498 -48.038 1.00 89.56 260 ASP A O 1
ATOM 1955 N N . GLY A 1 261 ? 35.427 9.341 -46.896 1.00 86.69 261 GLY A N 1
ATOM 1956 C CA . GLY A 1 261 ? 35.695 8.167 -46.066 1.00 86.69 261 GLY A CA 1
ATOM 1957 C C . GLY A 1 261 ? 34.594 7.859 -45.051 1.00 86.69 261 GLY A C 1
ATOM 1958 O O . GLY A 1 261 ? 34.432 6.698 -44.652 1.00 86.69 261 GLY A O 1
ATOM 1959 N N . LEU A 1 262 ? 33.814 8.872 -44.669 1.00 89.12 262 LEU A N 1
ATOM 1960 C CA . LEU A 1 262 ? 32.671 8.775 -43.756 1.00 89.12 262 LEU A CA 1
ATOM 1961 C C . LEU A 1 262 ? 31.308 8.873 -44.467 1.00 89.12 262 LEU A C 1
ATOM 1963 O O . LEU A 1 262 ? 30.270 8.726 -43.817 1.00 89.12 262 LEU A O 1
ATOM 1967 N N . ARG A 1 263 ? 31.285 9.097 -45.787 1.00 89.44 263 ARG A N 1
ATOM 1968 C CA . ARG A 1 263 ? 30.046 9.177 -46.570 1.00 89.44 263 ARG A CA 1
ATOM 1969 C C . ARG A 1 263 ? 29.280 7.856 -46.492 1.00 89.44 263 ARG A C 1
ATOM 1971 O O . ARG A 1 263 ? 29.875 6.783 -46.500 1.00 89.44 263 ARG A O 1
ATOM 1978 N N . ASP A 1 264 ? 27.956 7.959 -46.381 1.00 84.06 264 ASP A N 1
ATOM 1979 C CA . ASP A 1 264 ? 27.005 6.840 -46.287 1.00 84.06 264 ASP A CA 1
ATOM 1980 C C . ASP A 1 264 ? 27.242 5.872 -45.111 1.00 84.06 264 ASP A C 1
ATOM 1982 O O . ASP A 1 264 ? 26.589 4.834 -45.005 1.00 84.06 264 ASP A O 1
ATOM 1986 N N . LYS A 1 265 ? 28.135 6.225 -44.179 1.00 85.31 265 LYS A N 1
ATOM 1987 C CA . LYS A 1 265 ? 28.387 5.481 -42.946 1.00 85.31 265 LYS A CA 1
ATOM 1988 C C . LYS A 1 265 ? 27.766 6.202 -41.764 1.00 85.31 265 LYS A C 1
ATOM 1990 O O . LYS A 1 265 ? 27.734 7.432 -41.712 1.00 85.31 265 LYS A O 1
ATOM 1995 N N . HIS A 1 266 ? 27.325 5.434 -40.771 1.00 86.94 266 HIS A N 1
ATOM 1996 C CA . HIS A 1 266 ? 26.896 6.035 -39.519 1.00 86.94 266 HIS A CA 1
ATOM 1997 C C . HIS A 1 266 ? 28.121 6.592 -38.782 1.00 86.94 266 HIS A C 1
ATOM 1999 O O . HIS A 1 266 ? 29.014 5.832 -38.403 1.00 86.94 266 HIS A O 1
ATOM 2005 N N . LEU A 1 267 ? 28.154 7.903 -38.546 1.00 88.62 267 LEU A N 1
ATOM 2006 C CA . LEU A 1 267 ? 29.337 8.633 -38.088 1.00 88.62 267 LEU A CA 1
ATOM 2007 C C . LEU A 1 267 ? 29.817 8.143 -36.719 1.00 88.62 267 LEU A C 1
ATOM 2009 O O . LEU A 1 267 ? 30.949 7.683 -36.614 1.00 88.62 267 LEU A O 1
ATOM 2013 N N . THR A 1 268 ? 28.950 8.153 -35.698 1.00 85.94 268 THR A N 1
ATOM 2014 C CA . THR A 1 268 ? 29.334 7.705 -34.345 1.00 85.94 268 THR A CA 1
ATOM 2015 C C . THR A 1 268 ? 29.664 6.211 -34.272 1.00 85.94 268 THR A C 1
ATOM 2017 O O . THR A 1 268 ? 30.648 5.852 -33.639 1.00 85.94 268 THR A O 1
ATOM 2020 N N . LEU A 1 269 ? 28.925 5.331 -34.962 1.00 82.44 269 LEU A N 1
ATOM 2021 C CA . LEU A 1 269 ? 29.252 3.896 -34.995 1.00 82.44 269 LEU A CA 1
ATOM 2022 C C . LEU A 1 269 ? 30.601 3.624 -35.668 1.00 82.44 269 LEU A C 1
ATOM 2024 O O . LEU A 1 269 ? 31.350 2.760 -35.226 1.00 82.44 269 LEU A O 1
ATOM 2028 N N . THR A 1 270 ? 30.924 4.379 -36.718 1.00 86.19 270 THR A N 1
ATOM 2029 C CA . THR A 1 270 ? 32.190 4.230 -37.447 1.00 86.19 270 THR A CA 1
ATOM 2030 C C . THR A 1 270 ? 33.366 4.785 -36.650 1.00 86.19 270 THR A C 1
ATOM 2032 O O . THR A 1 270 ? 34.434 4.179 -36.636 1.00 86.19 270 THR A O 1
ATOM 2035 N N . SER A 1 271 ? 33.189 5.930 -35.985 1.00 87.00 271 SER A N 1
ATOM 2036 C CA . SER A 1 271 ? 34.258 6.581 -35.222 1.00 87.00 271 SER A CA 1
ATOM 2037 C C . SER A 1 271 ? 34.423 6.026 -33.806 1.00 87.00 271 SER A C 1
ATOM 2039 O O . SER A 1 271 ? 35.488 6.198 -33.217 1.00 87.00 271 SER A O 1
ATOM 2041 N N . SER A 1 272 ? 33.376 5.409 -33.240 1.00 87.25 272 SER A N 1
ATOM 2042 C CA . SER A 1 272 ? 33.259 5.084 -31.805 1.00 87.25 272 SER A CA 1
ATOM 2043 C C . SER A 1 272 ? 33.505 6.293 -30.885 1.00 87.25 272 SER A C 1
ATOM 2045 O O . SER A 1 272 ? 33.930 6.148 -29.738 1.00 87.25 272 SER A O 1
ATOM 2047 N N . ARG A 1 273 ? 33.277 7.504 -31.409 1.00 90.06 273 ARG A N 1
ATOM 2048 C CA . ARG A 1 273 ? 33.493 8.788 -30.737 1.00 90.06 273 ARG A CA 1
ATOM 2049 C C . ARG A 1 273 ? 32.210 9.611 -30.844 1.00 90.06 273 ARG A C 1
ATOM 2051 O O . ARG A 1 273 ? 31.933 10.150 -31.925 1.00 90.06 273 ARG A O 1
ATOM 2058 N N . PRO A 1 274 ? 31.397 9.699 -29.779 1.00 91.88 274 PRO A N 1
ATOM 2059 C CA . PRO A 1 274 ? 30.202 10.523 -29.806 1.00 91.88 274 PRO A CA 1
ATOM 2060 C C . PRO A 1 274 ? 30.545 11.996 -29.603 1.00 91.88 274 PRO A C 1
ATOM 2062 O O . PRO A 1 274 ? 31.704 12.388 -29.444 1.00 91.88 274 PRO A O 1
ATOM 2065 N N . VAL A 1 275 ? 29.505 12.822 -29.602 1.00 93.44 275 VAL A N 1
ATOM 2066 C CA . VAL A 1 275 ? 29.617 14.263 -29.421 1.00 93.44 275 VAL A CA 1
ATOM 2067 C C . VAL A 1 275 ? 29.041 14.643 -28.067 1.00 93.44 275 VAL A C 1
ATOM 2069 O O . VAL A 1 275 ? 27.926 14.262 -27.733 1.00 93.44 275 VAL A O 1
ATOM 2072 N N . GLY A 1 276 ? 29.792 15.399 -27.283 1.00 92.81 276 GLY A N 1
ATOM 2073 C CA . GLY A 1 276 ? 29.354 15.967 -26.022 1.00 92.81 276 GLY A CA 1
ATOM 2074 C C . GLY A 1 276 ? 28.990 17.433 -26.189 1.00 92.81 276 GLY A C 1
ATOM 2075 O O . GLY A 1 276 ? 29.650 18.163 -26.926 1.00 92.81 276 GLY A O 1
ATOM 2076 N N . MET A 1 277 ? 27.963 17.861 -25.471 1.00 90.38 277 MET A N 1
ATOM 2077 C CA . MET A 1 277 ? 27.572 19.260 -25.338 1.00 90.38 277 MET A CA 1
ATOM 2078 C C . MET A 1 277 ? 27.574 19.616 -23.847 1.00 90.38 277 MET A C 1
ATOM 2080 O O . MET A 1 277 ? 26.859 18.947 -23.097 1.00 90.38 277 MET A O 1
ATOM 2084 N N . PRO A 1 278 ? 28.377 20.595 -23.399 1.00 86.81 278 PRO A N 1
ATOM 2085 C CA . PRO A 1 278 ? 28.390 21.002 -22.003 1.00 86.81 278 PRO A CA 1
ATOM 2086 C C . PRO A 1 278 ? 27.077 21.708 -21.640 1.00 86.81 278 PRO A C 1
ATOM 2088 O O . PRO A 1 278 ? 26.537 22.483 -22.433 1.00 86.81 278 PRO A O 1
ATOM 2091 N N . ASP A 1 279 ? 26.562 21.427 -20.449 1.00 79.81 279 ASP A N 1
ATOM 2092 C CA . ASP A 1 279 ? 25.475 22.176 -19.831 1.00 79.81 279 ASP A CA 1
ATOM 2093 C C . ASP A 1 279 ? 26.006 23.382 -19.030 1.00 79.81 279 ASP A C 1
ATOM 2095 O O . ASP A 1 279 ? 27.194 23.700 -19.050 1.00 79.81 279 ASP A O 1
ATOM 2099 N N . MET A 1 280 ? 25.118 24.082 -18.316 1.00 76.88 280 MET A N 1
ATOM 2100 C CA . MET A 1 280 ? 25.477 25.264 -17.514 1.00 76.88 280 MET A CA 1
ATOM 2101 C C . MET A 1 280 ? 26.403 24.954 -16.324 1.00 76.88 280 MET A C 1
ATOM 2103 O O . MET A 1 280 ? 26.898 25.884 -15.689 1.00 76.88 280 MET A O 1
ATOM 2107 N N . LEU A 1 281 ? 26.596 23.676 -15.990 1.00 77.75 281 LEU A N 1
ATOM 2108 C CA . LEU A 1 281 ? 27.449 23.188 -14.907 1.00 77.75 281 LEU A CA 1
ATOM 2109 C C . LEU A 1 281 ? 28.725 22.515 -15.448 1.00 77.75 281 LEU A C 1
ATOM 2111 O O . LEU A 1 281 ? 29.384 21.785 -14.708 1.00 77.75 281 LEU A O 1
ATOM 2115 N N . ASP A 1 282 ? 29.061 22.740 -16.725 1.00 77.94 282 ASP A N 1
ATOM 2116 C CA . ASP A 1 282 ? 30.169 22.099 -17.447 1.00 77.94 282 ASP A CA 1
ATOM 2117 C C . ASP A 1 282 ? 30.081 20.559 -17.496 1.00 77.94 282 ASP A C 1
ATOM 2119 O O . ASP A 1 282 ? 31.078 19.863 -17.721 1.00 77.94 282 ASP A O 1
ATOM 2123 N N . GLN A 1 283 ? 28.880 19.994 -17.334 1.00 82.69 283 GLN A N 1
ATOM 2124 C CA . GLN A 1 283 ? 28.651 18.565 -17.512 1.00 82.69 283 GLN A CA 1
ATOM 2125 C C . GLN A 1 283 ? 28.284 18.241 -18.956 1.00 82.69 283 GLN A C 1
ATOM 2127 O O . GLN A 1 283 ? 27.498 18.937 -19.591 1.00 82.69 283 GLN A O 1
ATOM 2132 N N . TYR A 1 284 ? 28.811 17.141 -19.487 1.00 87.25 284 TYR A N 1
ATOM 2133 C CA . TYR A 1 284 ? 28.615 16.798 -20.892 1.00 87.25 284 TYR A CA 1
ATOM 2134 C C . TYR A 1 284 ? 27.382 15.919 -21.115 1.00 87.25 284 TYR A C 1
ATOM 2136 O O . TYR A 1 284 ? 27.284 14.778 -20.660 1.00 87.25 284 TYR A O 1
ATOM 2144 N N . HIS A 1 285 ? 26.452 16.417 -21.923 1.00 87.12 285 HIS A N 1
ATOM 2145 C CA . HIS A 1 285 ? 25.393 15.613 -22.509 1.00 87.12 285 HIS A CA 1
ATOM 2146 C C . HIS A 1 285 ? 25.872 14.959 -23.803 1.00 87.12 285 HIS A C 1
ATOM 2148 O O . HIS A 1 285 ? 26.262 15.636 -24.750 1.00 87.12 285 HIS A O 1
ATOM 2154 N N . ILE A 1 286 ? 25.812 13.629 -23.847 1.00 89.31 286 ILE A N 1
ATOM 2155 C CA . ILE A 1 286 ? 26.160 12.856 -25.041 1.00 89.31 286 ILE A CA 1
ATOM 2156 C C . ILE A 1 286 ? 25.029 12.900 -26.069 1.00 89.31 286 ILE A C 1
ATOM 2158 O O . ILE A 1 286 ? 23.880 12.571 -25.760 1.00 89.31 286 ILE A O 1
ATOM 2162 N N . ASN A 1 287 ? 25.389 13.266 -27.295 1.00 88.38 287 ASN A N 1
ATOM 2163 C CA . ASN A 1 287 ? 24.562 13.265 -28.487 1.00 88.38 287 ASN A CA 1
ATOM 2164 C C . ASN A 1 287 ? 25.256 12.457 -29.597 1.00 88.38 287 ASN A C 1
ATOM 2166 O O . ASN A 1 287 ? 26.484 12.380 -29.684 1.00 88.38 287 ASN A O 1
ATOM 2170 N N . VAL A 1 288 ? 24.452 11.841 -30.456 1.00 87.12 288 VAL A N 1
ATOM 2171 C CA . VAL A 1 288 ? 24.923 10.928 -31.500 1.00 87.12 288 VAL A CA 1
ATOM 2172 C C . VAL A 1 288 ? 24.809 11.601 -32.854 1.00 87.12 288 VAL A C 1
ATOM 2174 O O . VAL A 1 288 ? 23.728 12.056 -33.234 1.00 87.12 288 VAL A O 1
ATOM 2177 N N . ALA A 1 289 ? 25.925 11.630 -33.580 1.00 90.19 289 ALA A N 1
ATOM 2178 C CA . ALA A 1 289 ? 25.976 12.053 -34.969 1.00 90.19 289 ALA A CA 1
ATOM 2179 C C . ALA A 1 289 ? 25.702 10.836 -35.862 1.00 90.19 289 ALA A C 1
ATOM 2181 O O . ALA A 1 289 ? 26.409 9.825 -35.816 1.00 90.19 289 ALA A O 1
ATOM 2182 N N . SER A 1 290 ? 24.649 10.931 -36.666 1.00 87.69 290 SER A N 1
ATOM 2183 C CA . SER A 1 290 ? 24.163 9.835 -37.496 1.00 87.69 290 SER A CA 1
ATOM 2184 C C . SER A 1 290 ? 24.824 9.842 -38.865 1.00 87.69 290 SER A C 1
ATOM 2186 O O . SER A 1 290 ? 25.660 8.990 -39.120 1.00 87.69 290 SER A O 1
ATOM 2188 N N . PHE A 1 291 ? 24.508 10.800 -39.738 1.00 90.81 291 PHE A N 1
ATOM 2189 C CA . PHE A 1 291 ? 24.993 10.806 -41.124 1.00 90.81 291 PHE A CA 1
ATOM 2190 C C . PHE A 1 291 ? 25.253 12.229 -41.615 1.00 90.81 291 PHE A C 1
ATOM 2192 O O . PHE A 1 291 ? 24.679 13.194 -41.097 1.00 90.81 291 PHE A O 1
ATOM 2199 N N . PHE A 1 292 ? 26.072 12.359 -42.658 1.00 93.62 292 PHE A N 1
ATOM 2200 C CA . PHE A 1 292 ? 26.125 13.594 -43.431 1.00 93.62 292 PHE A CA 1
ATOM 2201 C C . PHE A 1 292 ? 24.875 13.740 -44.296 1.00 93.62 292 PHE A C 1
ATOM 2203 O O . PHE A 1 292 ? 24.392 12.786 -44.901 1.00 93.62 292 PHE A O 1
ATOM 2210 N N . THR A 1 293 ? 24.345 14.955 -44.348 1.00 91.69 293 THR A N 1
ATOM 2211 C CA . THR A 1 293 ? 23.196 15.303 -45.189 1.00 91.69 293 THR A CA 1
ATOM 2212 C C . THR A 1 293 ? 23.656 15.724 -46.590 1.00 91.69 293 THR A C 1
ATOM 2214 O O . THR A 1 293 ? 24.784 16.206 -46.737 1.00 91.69 293 THR A O 1
ATOM 2217 N N . PRO A 1 294 ? 22.796 15.622 -47.625 1.00 88.00 294 PRO A N 1
ATOM 2218 C CA . PRO A 1 294 ? 23.142 16.053 -48.985 1.00 88.00 294 PRO A CA 1
ATOM 2219 C C . PRO A 1 294 ? 23.568 17.527 -49.074 1.00 88.00 294 PRO A C 1
ATOM 2221 O O . PRO A 1 294 ? 24.450 17.883 -49.851 1.00 88.00 294 PRO A O 1
ATOM 2224 N N . GLU A 1 295 ? 22.984 18.378 -48.228 1.00 90.19 295 GLU A N 1
ATOM 2225 C CA . GLU A 1 295 ? 23.311 19.805 -48.103 1.00 90.19 295 GLU A CA 1
ATOM 2226 C C . GLU A 1 295 ? 24.631 20.075 -47.358 1.00 90.19 295 GLU A C 1
ATOM 2228 O O . GLU A 1 295 ? 25.044 21.224 -47.236 1.00 90.19 295 GLU A O 1
ATOM 2233 N N . GLY A 1 296 ? 25.334 19.035 -46.891 1.00 91.06 296 GLY A N 1
ATOM 2234 C CA . GLY A 1 296 ? 26.624 19.184 -46.221 1.00 91.06 296 GLY A CA 1
ATOM 2235 C C . GLY A 1 296 ? 26.579 19.422 -44.722 1.00 91.06 296 GLY A C 1
ATOM 2236 O O . GLY A 1 296 ? 27.613 19.734 -44.136 1.00 91.06 296 GLY A O 1
ATOM 2237 N N . GLY A 1 297 ? 25.408 19.279 -44.112 1.00 94.38 297 GLY A N 1
ATOM 2238 C CA . GLY A 1 297 ? 25.241 19.293 -42.667 1.00 94.38 297 GLY A CA 1
ATOM 2239 C C . GLY A 1 297 ? 25.495 17.932 -42.016 1.00 94.38 297 GLY A C 1
ATOM 2240 O O . GLY A 1 297 ? 25.543 16.905 -42.695 1.00 94.38 297 GLY A O 1
ATOM 2241 N N . VAL A 1 298 ? 25.571 17.917 -40.688 1.00 94.94 298 VAL A N 1
ATOM 2242 C CA . VAL A 1 298 ? 25.667 16.712 -39.852 1.00 94.94 298 VAL A CA 1
ATOM 2243 C C . VAL A 1 298 ? 24.331 16.486 -39.153 1.00 94.94 298 VAL A C 1
ATOM 2245 O O . VAL A 1 298 ? 23.847 17.366 -38.438 1.00 94.94 298 VAL A O 1
ATOM 2248 N N . ARG A 1 299 ? 23.718 15.316 -39.358 1.00 92.44 299 ARG A N 1
ATOM 2249 C CA . ARG A 1 299 ? 22.467 14.926 -38.696 1.00 92.44 299 ARG A CA 1
ATOM 2250 C C . ARG A 1 299 ? 22.762 14.358 -37.310 1.00 92.44 299 ARG A C 1
ATOM 2252 O O . ARG A 1 299 ? 23.529 13.408 -37.196 1.00 92.44 299 ARG A O 1
ATOM 2259 N N . PHE A 1 300 ? 22.098 14.883 -36.290 1.00 89.62 300 PHE A N 1
ATOM 2260 C CA . PHE A 1 300 ? 22.143 14.394 -34.916 1.00 89.62 300 PHE A CA 1
ATOM 2261 C C . PHE A 1 300 ? 20.851 13.677 -34.526 1.00 89.62 300 PHE A C 1
ATOM 2263 O O . PHE A 1 300 ? 19.781 13.935 -35.082 1.00 89.62 300 PHE A O 1
ATOM 2270 N N . SER A 1 301 ? 20.952 12.782 -33.543 1.00 83.06 301 SER A N 1
ATOM 2271 C CA . SER A 1 301 ? 19.787 12.118 -32.946 1.00 83.06 301 SER A CA 1
ATOM 2272 C C . SER A 1 301 ? 18.928 13.107 -32.159 1.00 83.06 301 SER A C 1
ATOM 2274 O O . SER A 1 301 ? 17.706 13.076 -32.259 1.00 83.06 301 SER A O 1
ATOM 2276 N N . GLN A 1 302 ? 19.553 14.038 -31.434 1.00 85.69 302 GLN A N 1
ATOM 2277 C CA . GLN A 1 302 ? 18.858 15.091 -30.689 1.00 85.69 302 GLN A CA 1
ATOM 2278 C C . GLN A 1 302 ? 19.141 16.468 -31.302 1.00 85.69 302 GLN A C 1
ATOM 2280 O O . GLN A 1 302 ? 20.244 16.672 -31.822 1.00 85.69 302 GLN A O 1
ATOM 2285 N N . PRO A 1 303 ? 18.193 17.422 -31.228 1.00 87.81 303 PRO A N 1
ATOM 2286 C CA . PRO A 1 303 ? 18.438 18.797 -31.642 1.00 87.81 303 PRO A CA 1
ATOM 2287 C C . PRO A 1 303 ? 19.618 19.398 -30.874 1.00 87.81 303 PRO A C 1
ATOM 2289 O O . PRO A 1 303 ? 19.703 19.265 -29.655 1.00 87.81 303 PRO A O 1
ATOM 2292 N N . VAL A 1 304 ? 20.512 20.075 -31.591 1.00 90.19 304 VAL A N 1
ATOM 2293 C CA . VAL A 1 304 ? 21.613 20.845 -30.999 1.00 90.19 304 VAL A CA 1
ATOM 2294 C C . VAL A 1 304 ? 21.245 22.320 -31.124 1.00 90.19 304 VAL A C 1
ATOM 2296 O O . VAL A 1 304 ? 21.023 22.763 -32.246 1.00 90.19 304 VAL A O 1
ATOM 2299 N N . PRO A 1 305 ? 21.114 23.089 -30.033 1.00 91.19 305 PRO A N 1
ATOM 2300 C CA . PRO A 1 305 ? 20.797 24.506 -30.146 1.00 91.19 305 PRO A CA 1
ATOM 2301 C C . PRO A 1 305 ? 21.875 25.273 -30.926 1.00 91.19 305 PRO A C 1
ATOM 2303 O O . PRO A 1 305 ? 23.062 24.947 -30.886 1.00 91.19 305 PRO A O 1
ATOM 2306 N N . GLU A 1 306 ? 21.457 26.308 -31.650 1.00 94.06 306 GLU A N 1
ATOM 2307 C CA . GLU A 1 306 ? 22.398 27.217 -32.302 1.00 94.06 306 GLU A CA 1
ATOM 2308 C C . GLU A 1 306 ? 23.220 27.963 -31.241 1.00 94.06 306 GLU A C 1
ATOM 2310 O O . GLU A 1 306 ? 22.704 28.331 -30.184 1.00 94.06 306 GLU A O 1
ATOM 2315 N N . ASN A 1 307 ? 24.501 28.184 -31.527 1.00 93.56 307 ASN A N 1
ATOM 2316 C CA . ASN A 1 307 ? 25.529 28.696 -30.615 1.00 93.56 307 ASN A CA 1
ATOM 2317 C C . ASN A 1 307 ? 25.942 27.744 -29.480 1.00 93.56 307 ASN A C 1
ATOM 2319 O O . ASN A 1 307 ? 26.678 28.152 -28.582 1.00 93.56 307 ASN A O 1
ATOM 2323 N N . SER A 1 308 ? 25.532 26.473 -29.512 1.00 92.75 308 SER A N 1
ATOM 2324 C CA . SER A 1 308 ? 26.072 25.462 -28.599 1.00 92.75 308 SER A CA 1
ATOM 2325 C C . SER A 1 308 ? 27.446 24.966 -29.050 1.00 92.75 308 SER A C 1
ATOM 2327 O O . SER A 1 308 ? 27.680 24.714 -30.234 1.00 92.75 308 SER A O 1
ATOM 2329 N N . THR A 1 309 ? 28.347 24.776 -28.087 1.00 94.31 309 THR A N 1
ATOM 2330 C CA . THR A 1 309 ? 29.636 24.112 -28.311 1.00 94.31 309 THR A CA 1
ATOM 2331 C C . THR A 1 309 ? 29.430 22.604 -28.373 1.00 94.31 309 THR A C 1
ATOM 2333 O O . THR A 1 309 ? 28.844 22.014 -27.466 1.00 94.31 309 THR A O 1
ATOM 2336 N N . ILE A 1 310 ? 29.953 21.977 -29.420 1.00 95.25 310 ILE A N 1
ATOM 2337 C CA . ILE A 1 310 ? 30.063 20.529 -29.539 1.00 95.25 310 ILE A CA 1
ATOM 2338 C C . ILE A 1 310 ? 31.519 20.097 -29.363 1.00 95.25 310 ILE A C 1
ATOM 2340 O O . ILE A 1 310 ? 32.430 20.747 -29.872 1.00 95.25 310 ILE A O 1
ATOM 2344 N N . THR A 1 311 ? 31.735 18.978 -28.680 1.00 95.81 311 THR A N 1
ATOM 2345 C CA . THR A 1 311 ? 33.065 18.425 -28.387 1.00 95.81 311 THR A CA 1
ATOM 2346 C C . THR A 1 311 ? 33.101 16.949 -28.762 1.00 95.81 311 THR A C 1
ATOM 2348 O O . THR A 1 311 ? 32.180 16.209 -28.426 1.00 95.81 311 THR A O 1
ATOM 2351 N N . ILE A 1 312 ? 34.149 16.484 -29.445 1.00 95.50 312 ILE A N 1
ATOM 2352 C CA . ILE A 1 312 ? 34.342 15.042 -29.660 1.00 95.50 312 ILE A CA 1
ATOM 2353 C C . ILE A 1 312 ? 34.689 14.393 -28.322 1.00 95.50 312 ILE A C 1
ATOM 2355 O O . ILE A 1 312 ? 35.578 14.867 -27.612 1.00 95.50 312 ILE A O 1
ATOM 2359 N N . MET A 1 313 ? 34.008 13.305 -27.986 1.00 94.88 313 MET A N 1
ATOM 2360 C CA . MET A 1 313 ? 34.218 12.586 -26.735 1.00 94.88 313 MET A CA 1
ATOM 2361 C C . MET A 1 313 ? 35.017 11.308 -26.975 1.00 94.88 313 MET A C 1
ATOM 2363 O O . MET A 1 313 ? 34.835 10.613 -27.977 1.00 94.88 313 MET A O 1
ATOM 2367 N N . GLU A 1 314 ? 35.884 10.978 -26.027 1.00 92.75 314 GLU A N 1
ATOM 2368 C CA . GLU A 1 314 ? 36.714 9.782 -26.044 1.00 92.75 314 GLU A CA 1
ATOM 2369 C C . GLU A 1 314 ? 36.183 8.727 -25.078 1.00 92.75 314 GLU A C 1
ATOM 2371 O O . GLU A 1 314 ? 35.857 9.011 -23.921 1.00 92.75 314 GLU A O 1
ATOM 2376 N N . ALA A 1 315 ? 36.137 7.487 -25.556 1.00 91.19 315 ALA A N 1
ATOM 2377 C CA . ALA A 1 315 ? 35.831 6.326 -24.742 1.00 91.19 315 ALA A CA 1
ATOM 2378 C C . ALA A 1 315 ? 37.109 5.750 -24.124 1.00 91.19 315 ALA A C 1
ATOM 2380 O O . ALA A 1 315 ? 38.057 5.416 -24.837 1.00 91.19 315 ALA A O 1
ATOM 2381 N N . ARG A 1 316 ? 37.105 5.561 -22.803 1.00 91.19 316 ARG A N 1
ATOM 2382 C CA . ARG A 1 316 ? 38.104 4.754 -22.090 1.00 91.19 316 ARG A CA 1
ATOM 2383 C C . ARG A 1 316 ? 37.373 3.611 -21.388 1.00 91.19 316 ARG A C 1
ATOM 2385 O O . ARG A 1 316 ? 36.513 3.910 -20.557 1.00 91.19 316 ARG A O 1
ATOM 2392 N N . PRO A 1 317 ? 37.660 2.334 -21.703 1.00 90.94 317 PRO A N 1
ATOM 2393 C CA . PRO A 1 317 ? 36.905 1.204 -21.161 1.00 90.94 317 PRO A CA 1
ATOM 2394 C C . PRO A 1 317 ? 36.750 1.223 -19.634 1.00 90.94 317 PRO A C 1
ATOM 2396 O O . PRO A 1 317 ? 35.653 1.004 -19.131 1.00 90.94 317 PRO A O 1
ATOM 2399 N N . GLU A 1 318 ? 37.806 1.569 -18.896 1.00 93.00 318 GLU A N 1
ATOM 2400 C CA . GLU A 1 318 ? 37.790 1.638 -17.429 1.00 93.00 318 GLU A CA 1
ATOM 2401 C C . GLU A 1 318 ? 36.823 2.711 -16.914 1.00 93.00 318 GLU A C 1
ATOM 2403 O O . GLU A 1 318 ? 36.105 2.484 -15.943 1.00 93.00 318 GLU A O 1
ATOM 2408 N N . GLN A 1 319 ? 36.766 3.868 -17.580 1.00 93.50 319 GLN A N 1
ATOM 2409 C CA . GLN A 1 319 ? 35.854 4.955 -17.213 1.00 93.50 319 GLN A CA 1
ATOM 2410 C C . GLN A 1 319 ? 34.404 4.620 -17.556 1.00 93.50 319 GLN A C 1
ATOM 2412 O O . GLN A 1 319 ? 33.505 4.967 -16.795 1.00 93.50 319 GLN A O 1
ATOM 2417 N N . LEU A 1 320 ? 34.166 3.921 -18.671 1.00 92.94 320 LEU A N 1
ATOM 2418 C CA . LEU A 1 320 ? 32.832 3.438 -19.023 1.00 92.94 320 LEU A CA 1
ATOM 2419 C C . LEU A 1 320 ? 32.319 2.446 -17.970 1.00 92.94 320 LEU A C 1
ATOM 2421 O O . LEU A 1 320 ? 31.189 2.595 -17.504 1.00 92.94 320 LEU A O 1
ATOM 2425 N N . ILE A 1 321 ? 33.152 1.484 -17.565 1.00 94.56 321 ILE A N 1
ATOM 2426 C CA . ILE A 1 321 ? 32.816 0.482 -16.543 1.00 94.56 321 ILE A CA 1
ATOM 2427 C C . ILE A 1 321 ? 32.583 1.145 -15.179 1.00 94.56 321 ILE A C 1
ATOM 2429 O O . ILE A 1 321 ? 31.572 0.872 -14.530 1.00 94.56 321 ILE A O 1
ATOM 2433 N N . GLU A 1 322 ? 33.461 2.056 -14.749 1.00 95.25 322 GLU A N 1
ATOM 2434 C CA . GLU A 1 322 ? 33.265 2.762 -13.476 1.00 95.25 322 GLU A CA 1
ATOM 2435 C C . GLU A 1 322 ? 32.023 3.662 -13.518 1.00 95.25 322 GLU A C 1
ATOM 2437 O O . GLU A 1 322 ? 31.285 3.730 -12.539 1.00 95.25 322 GLU A O 1
ATOM 2442 N N . ALA A 1 323 ? 31.705 4.280 -14.661 1.00 94.31 323 ALA A N 1
ATOM 2443 C CA . ALA A 1 323 ? 30.483 5.069 -14.805 1.00 94.31 323 ALA A CA 1
ATOM 2444 C C . ALA A 1 323 ? 29.210 4.230 -14.621 1.00 94.31 323 ALA A C 1
ATOM 2446 O O . ALA A 1 323 ? 28.222 4.741 -14.093 1.00 94.31 323 ALA A O 1
ATOM 2447 N N . ALA A 1 324 ? 29.214 2.951 -15.004 1.00 94.62 324 ALA A N 1
ATOM 2448 C CA . ALA A 1 324 ? 28.094 2.049 -14.738 1.00 94.62 324 ALA A CA 1
ATOM 2449 C C . ALA A 1 324 ? 27.890 1.815 -13.236 1.00 94.62 324 ALA A C 1
ATOM 2451 O O . ALA A 1 324 ? 26.773 1.937 -12.725 1.00 94.62 324 ALA A O 1
ATOM 2452 N N . ARG A 1 325 ? 28.985 1.564 -12.511 1.00 96.19 325 ARG A N 1
ATOM 2453 C CA . ARG A 1 325 ? 28.975 1.432 -11.049 1.00 96.19 325 ARG A CA 1
ATOM 2454 C C . ARG A 1 325 ? 28.524 2.725 -10.365 1.00 96.19 325 ARG A C 1
ATOM 2456 O O . ARG A 1 325 ? 27.675 2.681 -9.473 1.00 96.19 325 ARG A O 1
ATOM 2463 N N . GLU A 1 326 ? 29.048 3.865 -10.804 1.00 96.00 326 GLU A N 1
ATOM 2464 C CA . GLU A 1 326 ? 28.720 5.176 -10.242 1.00 96.00 326 GLU A CA 1
ATOM 2465 C C . GLU A 1 326 ? 27.266 5.569 -10.519 1.00 96.00 326 GLU A C 1
ATOM 2467 O O . GLU A 1 326 ? 26.605 6.132 -9.654 1.00 96.00 326 GLU A O 1
ATOM 2472 N N . THR A 1 327 ? 26.711 5.189 -11.674 1.00 96.06 327 THR A N 1
ATOM 2473 C CA . THR A 1 327 ? 25.289 5.409 -11.991 1.00 96.06 327 THR A CA 1
ATOM 2474 C C . THR A 1 327 ? 24.385 4.714 -10.967 1.00 96.06 327 THR A C 1
ATOM 2476 O O . THR A 1 327 ? 23.448 5.320 -10.446 1.00 96.06 327 THR A O 1
ATOM 2479 N N . VAL A 1 328 ? 24.684 3.465 -10.598 1.00 97.56 328 VAL A N 1
ATOM 2480 C CA . VAL A 1 328 ? 23.915 2.746 -9.565 1.00 97.56 328 VAL A CA 1
ATOM 2481 C C . VAL A 1 328 ? 24.141 3.348 -8.175 1.00 97.56 328 VAL A C 1
ATOM 2483 O O . VAL A 1 328 ? 23.180 3.515 -7.420 1.00 97.56 328 VAL A O 1
ATOM 2486 N N . ARG A 1 329 ? 25.376 3.748 -7.841 1.00 97.31 329 ARG A N 1
ATOM 2487 C CA . ARG A 1 329 ? 25.676 4.465 -6.588 1.00 97.31 329 ARG A CA 1
ATOM 2488 C C . ARG A 1 329 ? 24.875 5.765 -6.477 1.00 97.31 329 ARG A C 1
ATOM 2490 O O . ARG A 1 329 ? 24.260 6.021 -5.444 1.00 97.31 329 ARG A O 1
ATOM 2497 N N . ASN A 1 330 ? 24.820 6.550 -7.546 1.00 96.56 330 ASN A N 1
ATOM 2498 C CA . ASN A 1 330 ? 24.059 7.794 -7.598 1.00 96.56 330 ASN A CA 1
ATOM 2499 C C . ASN A 1 330 ? 22.555 7.552 -7.472 1.00 96.56 330 ASN A C 1
ATOM 2501 O O . ASN A 1 330 ? 21.876 8.315 -6.785 1.00 96.56 330 ASN A O 1
ATOM 2505 N N . ALA A 1 331 ? 22.028 6.479 -8.068 1.00 97.69 331 ALA A N 1
ATOM 2506 C CA . ALA A 1 331 ? 20.637 6.082 -7.869 1.00 97.69 331 ALA A CA 1
ATOM 2507 C C . ALA A 1 331 ? 20.348 5.772 -6.385 1.00 97.69 331 ALA A C 1
ATOM 2509 O O . ALA A 1 331 ? 19.379 6.297 -5.838 1.00 97.69 331 ALA A O 1
ATOM 2510 N N . LEU A 1 332 ? 21.215 5.015 -5.700 1.00 97.62 332 LEU A N 1
ATOM 2511 C CA . LEU A 1 332 ? 21.087 4.744 -4.257 1.00 97.62 332 LEU A CA 1
ATOM 2512 C C . LEU A 1 332 ? 21.103 6.028 -3.419 1.00 97.62 332 LEU A C 1
ATOM 2514 O O . LEU A 1 332 ? 20.242 6.207 -2.557 1.00 97.62 332 LEU A O 1
ATOM 2518 N N . LEU A 1 333 ? 22.053 6.931 -3.687 1.00 96.25 333 LEU A N 1
ATOM 2519 C CA . LEU A 1 333 ? 22.202 8.193 -2.956 1.00 96.25 333 LEU A CA 1
ATOM 2520 C C . LEU A 1 333 ? 20.992 9.113 -3.151 1.00 96.25 333 LEU A C 1
ATOM 2522 O O . LEU A 1 333 ? 20.444 9.620 -2.173 1.00 96.25 333 LEU A O 1
ATOM 2526 N N . ARG A 1 334 ? 20.528 9.286 -4.395 1.00 94.44 334 ARG A N 1
ATOM 2527 C CA . ARG A 1 334 ? 19.351 10.115 -4.711 1.00 94.44 334 ARG A CA 1
ATOM 2528 C C . ARG A 1 334 ? 18.072 9.559 -4.098 1.00 94.44 334 ARG A C 1
ATOM 2530 O O . ARG A 1 334 ? 17.261 10.328 -3.592 1.00 94.44 334 ARG A O 1
ATOM 2537 N N . GLY A 1 335 ? 17.910 8.236 -4.116 1.00 94.88 335 GLY A N 1
ATOM 2538 C CA . GLY A 1 335 ? 16.786 7.563 -3.464 1.00 94.88 335 GLY A CA 1
ATOM 2539 C C . GLY A 1 335 ? 16.926 7.448 -1.944 1.00 94.88 335 GLY A C 1
ATOM 2540 O O . GLY A 1 335 ? 15.986 7.003 -1.286 1.00 94.88 335 GLY A O 1
ATOM 2541 N N . GLN A 1 336 ? 18.088 7.817 -1.385 1.00 96.00 336 GLN A N 1
ATOM 2542 C CA . GLN A 1 336 ? 18.460 7.599 0.015 1.00 96.00 336 GLN A CA 1
ATOM 2543 C C . GLN A 1 336 ? 18.156 6.159 0.470 1.00 96.00 336 GLN A C 1
ATOM 2545 O O . GLN A 1 336 ? 17.524 5.947 1.508 1.00 96.00 336 GLN A O 1
ATOM 2550 N N . ILE A 1 337 ? 18.539 5.178 -0.350 1.00 97.38 337 ILE A N 1
ATOM 2551 C CA . ILE A 1 337 ? 18.216 3.759 -0.161 1.00 97.38 337 ILE A CA 1
ATOM 2552 C C . ILE A 1 337 ? 19.352 3.090 0.607 1.00 97.38 337 ILE A C 1
ATOM 2554 O O . ILE A 1 337 ? 20.483 3.056 0.124 1.00 97.38 337 ILE A O 1
ATOM 2558 N N . GLN A 1 338 ? 19.044 2.522 1.773 1.00 95.75 338 GLN A N 1
ATOM 2559 C CA . GLN A 1 338 ? 20.009 1.748 2.564 1.00 95.75 338 GLN A CA 1
ATOM 2560 C C . GLN A 1 338 ? 19.844 0.245 2.340 1.00 95.75 338 GLN A C 1
ATOM 2562 O O . GLN A 1 338 ? 20.821 -0.502 2.363 1.00 95.75 338 GLN A O 1
ATOM 2567 N N . ARG A 1 339 ? 18.610 -0.201 2.083 1.00 96.81 339 ARG A N 1
ATOM 2568 C CA . ARG A 1 339 ? 18.285 -1.604 1.788 1.00 96.81 339 ARG A CA 1
ATOM 2569 C C . ARG A 1 339 ? 17.725 -1.741 0.373 1.00 96.81 339 ARG A C 1
ATOM 2571 O O . ARG A 1 339 ? 16.508 -1.742 0.206 1.00 96.81 339 ARG A O 1
ATOM 2578 N N . PRO A 1 340 ? 18.580 -1.805 -0.660 1.00 97.75 340 PRO A N 1
ATOM 2579 C CA . PRO A 1 340 ? 18.130 -2.063 -2.024 1.00 97.75 340 PRO A CA 1
ATOM 2580 C C . PRO A 1 340 ? 17.486 -3.450 -2.141 1.00 97.75 340 PRO A C 1
ATOM 2582 O O . PRO A 1 340 ? 17.950 -4.405 -1.527 1.00 97.75 340 PRO A O 1
ATOM 2585 N N . ALA A 1 341 ? 16.423 -3.550 -2.937 1.00 97.50 341 ALA A N 1
ATOM 2586 C CA . ALA A 1 341 ? 15.722 -4.797 -3.242 1.00 97.50 341 ALA A CA 1
ATOM 2587 C C . ALA A 1 341 ? 15.996 -5.285 -4.673 1.00 97.50 341 ALA A C 1
ATOM 2589 O O . ALA A 1 341 ? 16.079 -6.487 -4.909 1.00 97.50 341 ALA A O 1
ATOM 2590 N N . VAL A 1 342 ? 16.152 -4.359 -5.624 1.00 98.06 342 VAL A N 1
ATOM 2591 C CA . VAL A 1 342 ? 16.492 -4.641 -7.028 1.00 98.06 342 VAL A CA 1
ATOM 2592 C C . VAL A 1 342 ? 17.102 -3.409 -7.683 1.00 98.06 342 VAL A C 1
ATOM 2594 O O . VAL A 1 342 ? 16.701 -2.282 -7.375 1.00 98.06 342 VAL A O 1
ATOM 2597 N N . ALA A 1 343 ? 18.035 -3.624 -8.609 1.00 98.31 343 ALA A N 1
ATOM 2598 C CA . ALA A 1 343 ? 18.503 -2.596 -9.529 1.00 98.31 343 ALA A CA 1
ATOM 2599 C C . ALA A 1 343 ? 18.115 -2.971 -10.965 1.00 98.31 343 ALA A C 1
ATOM 2601 O O . ALA A 1 343 ? 18.583 -3.973 -11.507 1.00 98.31 343 ALA A O 1
ATOM 2602 N N . LEU A 1 344 ? 17.265 -2.148 -11.576 1.00 98.19 344 LEU A N 1
ATOM 2603 C CA . LEU A 1 344 ? 16.959 -2.203 -12.998 1.00 98.19 344 LEU A CA 1
ATOM 2604 C C . LEU A 1 344 ? 17.979 -1.356 -13.757 1.00 98.19 344 LEU A C 1
ATOM 2606 O O . LEU A 1 344 ? 18.120 -0.167 -13.477 1.00 98.19 344 LEU A O 1
ATOM 2610 N N . VAL A 1 345 ? 18.693 -1.964 -14.699 1.00 97.25 345 VAL A N 1
ATOM 2611 C CA . VAL A 1 345 ? 19.789 -1.334 -15.438 1.00 97.25 345 VAL A CA 1
ATOM 2612 C C . VAL A 1 345 ? 19.556 -1.488 -16.929 1.00 97.25 345 VAL A C 1
ATOM 2614 O O . VAL A 1 345 ? 19.554 -2.608 -17.440 1.00 97.25 345 VAL A O 1
ATOM 2617 N N . PHE A 1 346 ? 19.402 -0.365 -17.631 1.00 96.12 346 PHE A N 1
ATOM 2618 C CA . PHE A 1 346 ? 19.368 -0.340 -19.092 1.00 96.12 346 PHE A CA 1
ATOM 2619 C C . PHE A 1 346 ? 20.650 0.315 -19.597 1.00 96.12 346 PHE A C 1
ATOM 2621 O O . PHE A 1 346 ? 20.908 1.495 -19.336 1.00 96.12 346 PHE A O 1
ATOM 2628 N N . SER A 1 347 ? 21.474 -0.480 -20.278 1.00 94.38 347 SER A N 1
ATOM 2629 C CA . SER A 1 347 ? 22.757 -0.048 -20.834 1.00 94.38 347 SER A CA 1
ATOM 2630 C C . SER A 1 347 ? 22.660 0.032 -22.350 1.00 94.38 347 SER A C 1
ATOM 2632 O O . SER A 1 347 ? 22.084 -0.852 -22.983 1.00 94.38 347 SER A O 1
ATOM 2634 N N . CYS A 1 348 ? 23.228 1.071 -22.953 1.00 91.81 348 CYS A N 1
ATOM 2635 C CA . CYS A 1 348 ? 23.204 1.195 -24.401 1.00 91.81 348 CYS A CA 1
ATOM 2636 C C . CYS A 1 348 ? 23.953 0.047 -25.074 1.00 91.81 348 CYS A C 1
ATOM 2638 O O . CYS A 1 348 ? 25.118 -0.222 -24.765 1.00 91.81 348 CYS A O 1
ATOM 2640 N N . ALA A 1 349 ? 23.343 -0.562 -26.085 1.00 86.94 349 ALA A N 1
ATOM 2641 C CA . ALA A 1 349 ? 23.984 -1.576 -26.909 1.00 86.94 349 ALA A CA 1
ATOM 2642 C C . ALA A 1 349 ? 25.284 -1.039 -27.548 1.00 86.94 349 ALA A C 1
ATOM 2644 O O . ALA A 1 349 ? 26.275 -1.756 -27.666 1.00 86.94 349 ALA A O 1
ATOM 2645 N N . LEU A 1 350 ? 25.358 0.259 -27.853 1.00 85.19 350 LEU A N 1
ATOM 2646 C CA . LEU A 1 350 ? 26.578 0.884 -28.377 1.00 85.19 350 LEU A CA 1
ATOM 2647 C C . LEU A 1 350 ? 27.753 0.855 -27.388 1.00 85.19 350 LEU A C 1
ATOM 2649 O O . LEU A 1 350 ? 28.900 0.694 -27.799 1.00 85.19 350 LEU A O 1
ATOM 2653 N N . ARG A 1 351 ? 27.493 0.903 -26.076 1.00 89.50 351 ARG A N 1
ATOM 2654 C CA . ARG A 1 351 ? 28.547 0.729 -25.060 1.00 89.50 351 ARG A CA 1
ATOM 2655 C C . ARG A 1 351 ? 29.120 -0.677 -25.108 1.00 89.50 351 ARG A C 1
ATOM 2657 O O . ARG A 1 351 ? 30.333 -0.853 -25.033 1.00 89.50 351 ARG A O 1
ATOM 2664 N N . ARG A 1 352 ? 28.259 -1.678 -25.310 1.00 85.19 352 ARG A N 1
ATOM 2665 C CA . ARG A 1 352 ? 28.674 -3.069 -25.525 1.00 85.19 352 ARG A CA 1
ATOM 2666 C C . ARG A 1 352 ? 29.545 -3.202 -26.778 1.00 85.19 352 ARG A C 1
ATOM 2668 O O . ARG A 1 352 ? 30.533 -3.931 -26.739 1.00 85.19 352 ARG A O 1
ATOM 2675 N N . HIS A 1 353 ? 29.242 -2.460 -27.847 1.00 83.56 353 HIS A N 1
ATOM 2676 C CA . HIS A 1 353 ? 30.085 -2.411 -29.048 1.00 83.56 353 HIS A CA 1
ATOM 2677 C C . HIS A 1 353 ? 31.477 -1.814 -28.772 1.00 83.56 353 HIS A C 1
ATOM 2679 O O . HIS A 1 353 ? 32.478 -2.366 -29.231 1.00 83.56 353 HIS A O 1
ATOM 2685 N N . ILE A 1 354 ? 31.556 -0.738 -27.981 1.00 87.62 354 ILE A N 1
ATOM 2686 C CA . ILE A 1 354 ? 32.825 -0.098 -27.593 1.00 87.62 354 ILE A CA 1
ATOM 2687 C C . ILE A 1 354 ? 33.653 -1.010 -26.671 1.00 87.62 354 ILE A C 1
ATOM 2689 O O . ILE A 1 354 ? 34.856 -1.166 -26.873 1.00 87.62 354 ILE A O 1
ATOM 2693 N N . LEU A 1 355 ? 33.019 -1.637 -25.675 1.00 88.81 355 LEU A N 1
ATOM 2694 C CA . LEU A 1 355 ? 33.689 -2.489 -24.684 1.00 88.81 355 LEU A CA 1
ATOM 2695 C C . LEU A 1 355 ? 34.080 -3.874 -25.225 1.00 88.81 355 LEU A C 1
ATOM 2697 O O . LEU A 1 355 ? 35.003 -4.495 -24.695 1.00 88.81 355 LEU A O 1
ATOM 2701 N N . ARG A 1 356 ? 33.408 -4.363 -26.275 1.00 86.19 356 ARG A N 1
ATOM 2702 C CA . ARG A 1 356 ? 33.656 -5.673 -26.904 1.00 86.19 356 ARG A CA 1
ATOM 2703 C C . ARG A 1 356 ? 33.666 -6.805 -25.862 1.00 86.19 356 ARG A C 1
ATOM 2705 O O . ARG A 1 356 ? 32.675 -7.004 -25.157 1.00 86.19 356 ARG A O 1
ATOM 2712 N N . GLU A 1 357 ? 34.779 -7.529 -25.740 1.00 84.38 357 GLU A N 1
ATOM 2713 C CA . GLU A 1 357 ? 34.967 -8.646 -24.801 1.00 84.38 357 GLU A CA 1
ATOM 2714 C C . GLU A 1 357 ? 34.823 -8.223 -23.331 1.00 84.38 357 GLU A C 1
ATOM 2716 O O . GLU A 1 357 ? 34.420 -9.028 -22.497 1.00 84.38 357 GLU A O 1
ATOM 2721 N N . ARG A 1 358 ? 35.058 -6.940 -23.023 1.00 88.06 358 ARG A N 1
ATOM 2722 C CA . ARG A 1 358 ? 34.961 -6.375 -21.668 1.00 88.06 358 ARG A CA 1
ATOM 2723 C C . ARG A 1 358 ? 33.548 -5.928 -21.291 1.00 88.06 358 ARG A C 1
ATOM 2725 O O . ARG A 1 358 ? 33.337 -5.369 -20.222 1.00 88.06 358 ARG A O 1
ATOM 2732 N N . SER A 1 359 ? 32.554 -6.145 -22.152 1.00 83.31 359 SER A N 1
ATOM 2733 C CA . SER A 1 359 ? 31.170 -5.717 -21.890 1.00 83.31 359 SER A CA 1
ATOM 2734 C C . SER A 1 359 ? 30.538 -6.379 -20.658 1.00 83.31 359 SER A C 1
ATOM 2736 O O . SER A 1 359 ? 29.697 -5.765 -20.002 1.00 83.31 359 SER A O 1
ATOM 2738 N N . SER A 1 360 ? 30.975 -7.586 -20.291 1.00 86.81 360 SER A N 1
ATOM 2739 C CA . SER A 1 360 ? 30.548 -8.278 -19.066 1.00 86.81 360 SER A CA 1
ATOM 2740 C C . SER A 1 360 ? 31.136 -7.665 -17.784 1.00 86.81 360 SER A C 1
ATOM 2742 O O . SER A 1 360 ? 30.548 -7.809 -16.705 1.00 86.81 360 SER A O 1
ATOM 2744 N N . GLU A 1 361 ? 32.259 -6.941 -17.881 1.00 92.75 361 GLU A N 1
ATOM 2745 C CA . GLU A 1 361 ? 32.863 -6.226 -16.749 1.00 92.75 361 GLU A CA 1
ATOM 2746 C C . GLU A 1 361 ? 31.954 -5.089 -16.262 1.00 92.75 361 GLU A C 1
ATOM 2748 O O . GLU A 1 361 ? 31.936 -4.802 -15.069 1.00 92.75 361 GLU A O 1
ATOM 2753 N N . GLU A 1 362 ? 31.143 -4.494 -17.148 1.00 91.75 362 GLU A N 1
ATOM 2754 C CA . GLU A 1 362 ? 30.209 -3.413 -16.803 1.00 91.75 362 GLU A CA 1
ATOM 2755 C C . GLU A 1 362 ? 29.181 -3.864 -15.750 1.00 91.75 362 GLU A C 1
ATOM 2757 O O . GLU A 1 362 ? 29.023 -3.232 -14.702 1.00 91.75 362 GLU A O 1
ATOM 2762 N N . ILE A 1 363 ? 28.531 -5.010 -15.978 1.00 94.12 363 ILE A N 1
ATOM 2763 C CA . ILE A 1 363 ? 27.556 -5.577 -15.032 1.00 94.12 363 ILE A CA 1
ATOM 2764 C C . ILE A 1 363 ? 28.259 -6.146 -13.794 1.00 94.12 363 ILE A C 1
ATOM 2766 O O . ILE A 1 363 ? 27.751 -6.028 -12.678 1.00 94.12 363 ILE A O 1
ATOM 2770 N N . SER A 1 364 ? 29.460 -6.707 -13.961 1.00 94.19 364 SER A N 1
ATOM 2771 C CA . SER A 1 364 ? 30.268 -7.213 -12.844 1.00 94.19 364 SER A CA 1
ATOM 2772 C C . SER A 1 364 ? 30.681 -6.095 -11.879 1.00 94.19 364 SER A C 1
ATOM 2774 O O . SER A 1 364 ? 30.640 -6.284 -10.661 1.00 94.19 364 SER A O 1
ATOM 2776 N N . ALA A 1 365 ? 31.007 -4.906 -12.394 1.00 95.12 365 ALA A N 1
ATOM 2777 C CA . ALA A 1 365 ? 31.321 -3.733 -11.582 1.00 95.12 365 ALA A CA 1
ATOM 2778 C C . ALA A 1 365 ? 30.110 -3.271 -10.758 1.00 95.12 365 ALA A C 1
ATOM 2780 O O . ALA A 1 365 ? 30.257 -2.970 -9.571 1.00 95.12 365 ALA A O 1
ATOM 2781 N N . ILE A 1 366 ? 28.905 -3.298 -11.335 1.00 96.38 366 ILE A N 1
ATOM 2782 C CA . ILE A 1 366 ? 27.662 -3.027 -10.599 1.00 96.38 366 ILE A CA 1
ATOM 2783 C C . ILE A 1 366 ? 27.425 -4.092 -9.519 1.00 96.38 366 ILE A C 1
ATOM 2785 O O . ILE A 1 366 ? 27.153 -3.751 -8.368 1.00 96.38 366 ILE A O 1
ATOM 2789 N N . ARG A 1 367 ? 27.594 -5.380 -9.841 1.00 95.44 367 ARG A N 1
ATOM 2790 C CA . ARG A 1 367 ? 27.463 -6.468 -8.857 1.00 95.44 367 ARG A CA 1
ATOM 2791 C C . ARG A 1 367 ? 28.461 -6.364 -7.710 1.00 95.44 367 ARG A C 1
ATOM 2793 O O . ARG A 1 367 ? 28.125 -6.722 -6.591 1.00 95.44 367 ARG A O 1
ATOM 2800 N N . SER A 1 368 ? 29.659 -5.831 -7.948 1.00 95.12 368 SER A N 1
ATOM 2801 C CA . SER A 1 368 ? 30.627 -5.585 -6.870 1.00 95.12 368 SER A CA 1
ATOM 2802 C C . SER A 1 368 ? 30.123 -4.566 -5.838 1.00 95.12 368 SER A C 1
ATOM 2804 O O . SER A 1 368 ? 30.501 -4.631 -4.671 1.00 95.12 368 SER A O 1
ATOM 2806 N N . LEU A 1 369 ? 29.263 -3.628 -6.259 1.00 95.12 369 LEU A N 1
ATOM 2807 C CA . LEU A 1 369 ? 28.609 -2.661 -5.377 1.00 95.12 369 LEU A CA 1
ATOM 2808 C C . LEU A 1 369 ? 27.412 -3.283 -4.646 1.00 95.12 369 LEU A C 1
ATOM 2810 O O . LEU A 1 369 ? 27.157 -2.930 -3.498 1.00 95.12 369 LEU A O 1
ATOM 2814 N N . LEU A 1 370 ? 26.695 -4.198 -5.305 1.00 94.56 370 LEU A N 1
ATOM 2815 C CA . LEU A 1 370 ? 25.478 -4.836 -4.806 1.00 94.56 370 LEU A CA 1
ATOM 2816 C C . LEU A 1 370 ? 25.533 -6.374 -4.974 1.00 94.56 370 LEU A C 1
ATOM 2818 O O . LEU A 1 370 ? 24.884 -6.908 -5.873 1.00 94.56 370 LEU A O 1
ATOM 2822 N N . PRO A 1 371 ? 26.291 -7.108 -4.133 1.00 91.75 371 PRO A N 1
ATOM 2823 C CA . PRO A 1 371 ? 26.587 -8.528 -4.376 1.00 91.75 371 PRO A CA 1
ATOM 2824 C C . PRO A 1 371 ? 25.366 -9.456 -4.337 1.00 91.75 371 PRO A C 1
ATOM 2826 O O . PRO A 1 371 ? 25.270 -10.375 -5.151 1.00 91.75 371 PRO A O 1
ATOM 2829 N N . GLU A 1 372 ? 24.441 -9.179 -3.414 1.00 92.31 372 GLU A N 1
ATOM 2830 C CA . GLU A 1 372 ? 23.261 -10.004 -3.104 1.00 92.31 372 GLU A CA 1
ATOM 2831 C C . GLU A 1 372 ? 21.969 -9.490 -3.756 1.00 92.31 372 GLU A C 1
ATOM 2833 O O . GLU A 1 372 ? 20.904 -10.084 -3.596 1.00 92.31 372 GLU A O 1
ATOM 2838 N N . ILE A 1 373 ? 22.033 -8.355 -4.458 1.00 96.69 373 ILE A N 1
ATOM 2839 C CA . ILE A 1 373 ? 20.851 -7.712 -5.037 1.00 96.69 373 ILE A CA 1
ATOM 2840 C C . ILE A 1 373 ? 20.773 -8.056 -6.520 1.00 96.69 373 ILE A C 1
ATOM 2842 O O . ILE A 1 373 ? 21.777 -7.915 -7.224 1.00 96.69 373 ILE A O 1
ATOM 2846 N N . PRO A 1 374 ? 19.596 -8.458 -7.026 1.00 97.12 374 PRO A N 1
ATOM 2847 C CA . PRO A 1 374 ? 19.444 -8.758 -8.436 1.00 97.12 374 PRO A CA 1
ATOM 2848 C C . PRO A 1 374 ? 19.666 -7.510 -9.299 1.00 97.12 374 PRO A C 1
ATOM 2850 O O . PRO A 1 374 ? 19.056 -6.458 -9.073 1.00 97.12 374 PRO A O 1
ATOM 2853 N N . ILE A 1 375 ? 20.529 -7.659 -10.306 1.00 97.94 375 ILE A N 1
ATOM 2854 C CA . ILE A 1 375 ? 20.779 -6.665 -11.354 1.00 97.94 375 ILE A CA 1
ATOM 2855 C C . ILE A 1 375 ? 20.083 -7.150 -12.621 1.00 97.94 375 ILE A C 1
ATOM 2857 O O . ILE A 1 375 ? 20.526 -8.119 -13.240 1.00 97.94 375 ILE A O 1
ATOM 2861 N N . LEU A 1 376 ? 18.977 -6.506 -12.981 1.00 97.88 376 LEU A N 1
ATOM 2862 C CA . LEU A 1 376 ? 18.069 -6.962 -14.035 1.00 97.88 376 LEU A CA 1
ATOM 2863 C C . LEU A 1 376 ? 17.887 -5.866 -15.083 1.00 97.88 376 LEU A C 1
ATOM 2865 O O . LEU A 1 376 ? 18.011 -4.686 -14.774 1.00 97.88 376 LEU A O 1
ATOM 2869 N N . GLY A 1 377 ? 17.563 -6.223 -16.318 1.00 95.75 377 GLY A N 1
ATOM 2870 C CA . GLY A 1 377 ? 17.301 -5.244 -17.368 1.00 95.75 377 GLY A CA 1
ATOM 2871 C C . GLY A 1 377 ? 17.674 -5.772 -18.737 1.00 95.75 377 GLY A C 1
ATOM 2872 O O . GLY A 1 377 ? 17.545 -6.967 -18.999 1.00 95.75 377 GLY A O 1
ATOM 2873 N N . PHE A 1 378 ? 18.139 -4.888 -19.613 1.00 94.88 378 PHE A N 1
ATOM 2874 C CA . PHE A 1 378 ? 18.541 -5.260 -20.963 1.00 94.88 378 PHE A CA 1
ATOM 2875 C C . PHE A 1 378 ? 19.452 -4.214 -21.610 1.00 94.88 378 PHE A C 1
ATOM 2877 O O . PHE A 1 378 ? 19.588 -3.083 -21.134 1.00 94.88 378 PHE A O 1
ATOM 2884 N N . TYR A 1 379 ? 20.074 -4.612 -22.714 1.00 92.75 379 TYR A N 1
ATOM 2885 C CA . TYR A 1 379 ? 20.798 -3.726 -23.606 1.00 92.75 379 TYR A CA 1
ATOM 2886 C C . TYR A 1 379 ? 19.828 -3.073 -24.588 1.00 92.75 379 TYR A C 1
ATOM 2888 O O . TYR A 1 379 ? 19.160 -3.757 -25.367 1.00 92.75 379 TYR A O 1
ATOM 2896 N N . SER A 1 380 ? 19.765 -1.748 -24.531 1.00 86.31 380 SER A N 1
ATOM 2897 C CA . SER A 1 380 ? 18.766 -0.913 -25.198 1.00 86.31 380 SER A CA 1
ATOM 2898 C C . SER A 1 380 ? 19.416 0.047 -26.201 1.00 86.31 380 SER A C 1
ATOM 2900 O O . SER A 1 380 ? 20.637 0.084 -26.360 1.00 86.31 380 SER A O 1
ATOM 2902 N N . PHE A 1 381 ? 18.588 0.841 -26.874 1.00 86.38 381 PHE A N 1
ATOM 2903 C CA . PHE A 1 381 ? 18.983 2.121 -27.463 1.00 86.38 381 PHE A CA 1
ATOM 2904 C C . PHE A 1 381 ? 18.200 3.260 -26.800 1.00 86.38 381 PHE A C 1
ATOM 2906 O O . PHE A 1 381 ? 17.157 3.012 -26.189 1.00 86.38 381 PHE A O 1
ATOM 2913 N N . GLY A 1 382 ? 18.650 4.507 -26.946 1.00 87.19 382 GLY A N 1
ATOM 2914 C CA . GLY A 1 382 ? 17.897 5.686 -26.511 1.00 87.19 382 GLY A CA 1
ATOM 2915 C C . GLY A 1 382 ? 17.500 5.644 -25.039 1.00 87.19 382 GLY A C 1
ATOM 2916 O O . GLY A 1 382 ? 16.313 5.719 -24.714 1.00 87.19 382 GLY A O 1
ATOM 2917 N N . GLU A 1 383 ? 18.477 5.470 -24.153 1.00 93.00 383 GLU A N 1
ATOM 2918 C CA . GLU A 1 383 ? 18.242 5.317 -22.721 1.00 93.00 383 GLU A CA 1
ATOM 2919 C C . GLU A 1 383 ? 17.603 6.580 -22.136 1.00 93.00 383 GLU A C 1
ATOM 2921 O O . GLU A 1 383 ? 17.962 7.712 -22.481 1.00 93.00 383 GLU A O 1
ATOM 2926 N N . GLN A 1 384 ? 16.659 6.386 -21.219 1.00 93.44 384 GLN A N 1
ATOM 2927 C CA . GLN A 1 384 ? 15.955 7.454 -20.516 1.00 93.44 384 GLN A CA 1
ATOM 2928 C C . GLN A 1 384 ? 16.191 7.316 -19.016 1.00 93.44 384 GLN A C 1
ATOM 2930 O O . GLN A 1 384 ? 16.150 6.221 -18.457 1.00 93.44 384 GLN A O 1
ATOM 2935 N N . GLY A 1 385 ? 16.457 8.428 -18.348 1.00 93.25 385 GLY A N 1
ATOM 2936 C CA . GLY A 1 385 ? 16.831 8.412 -16.940 1.00 93.25 385 GLY A CA 1
ATOM 2937 C C . GLY A 1 385 ? 17.073 9.807 -16.399 1.00 93.25 385 GLY A C 1
ATOM 2938 O O . GLY A 1 385 ? 16.994 10.799 -17.121 1.00 93.25 385 GLY A O 1
ATOM 2939 N N . VAL A 1 386 ? 17.370 9.890 -15.108 1.00 92.88 386 VAL A N 1
ATOM 2940 C CA . VAL A 1 386 ? 17.526 11.169 -14.412 1.00 92.88 386 VAL A CA 1
ATOM 2941 C C . VAL A 1 386 ? 18.986 11.620 -14.456 1.00 92.88 386 VAL A C 1
ATOM 2943 O O . VAL A 1 386 ? 19.868 10.936 -13.934 1.00 92.88 386 VAL A O 1
ATOM 2946 N N . ASN A 1 387 ? 19.244 12.775 -15.069 1.00 87.50 387 ASN A N 1
ATOM 2947 C CA . ASN A 1 387 ? 20.576 13.386 -15.113 1.00 87.50 387 ASN A CA 1
ATOM 2948 C C . ASN A 1 387 ? 20.966 14.000 -13.752 1.00 87.50 387 ASN A C 1
ATOM 2950 O O . ASN A 1 387 ? 20.222 13.912 -12.774 1.00 87.50 387 ASN A O 1
ATOM 2954 N N . ASP A 1 388 ? 22.139 14.620 -13.666 1.00 82.56 388 ASP A N 1
ATOM 2955 C CA . ASP A 1 388 ? 22.637 15.219 -12.418 1.00 82.56 388 ASP A CA 1
ATOM 2956 C C . ASP A 1 388 ? 21.878 16.465 -11.972 1.00 82.56 388 ASP A C 1
ATOM 2958 O O . ASP A 1 388 ? 21.809 16.736 -10.775 1.00 82.56 388 ASP A O 1
ATOM 2962 N N . ALA A 1 389 ? 21.199 17.142 -12.897 1.00 81.44 389 ALA A N 1
ATOM 2963 C CA . ALA A 1 389 ? 20.254 18.206 -12.579 1.00 81.44 389 ALA A CA 1
ATOM 2964 C C . ALA A 1 389 ? 18.919 17.685 -12.002 1.00 81.44 389 ALA A C 1
ATOM 2966 O O . ALA A 1 389 ? 18.022 18.476 -11.717 1.00 81.44 389 ALA A O 1
ATOM 2967 N N . GLY A 1 390 ? 18.750 16.366 -11.844 1.00 84.31 390 GLY A N 1
ATOM 2968 C CA . GLY A 1 390 ? 17.523 15.769 -11.311 1.00 84.31 390 GLY A CA 1
ATOM 2969 C C . GLY A 1 390 ? 16.365 15.729 -12.312 1.00 84.31 390 GLY A C 1
ATOM 2970 O O . GLY A 1 390 ? 15.226 15.478 -11.923 1.00 84.31 390 GLY A O 1
ATOM 2971 N N . VAL A 1 391 ? 16.634 15.945 -13.603 1.00 87.69 391 VAL A N 1
ATOM 2972 C CA . VAL A 1 391 ? 15.619 15.990 -14.663 1.00 87.69 391 VAL A CA 1
ATOM 2973 C C . VAL A 1 391 ? 15.709 14.740 -15.532 1.00 87.69 391 VAL A C 1
ATOM 2975 O O . VAL A 1 391 ? 16.793 14.236 -15.826 1.00 87.69 391 VAL A O 1
ATOM 2978 N N . SER A 1 392 ? 14.555 14.234 -15.972 1.00 91.69 392 SER A N 1
ATOM 2979 C CA . SER A 1 392 ? 14.517 13.144 -16.952 1.00 91.69 392 SER A CA 1
ATOM 2980 C C . SER A 1 392 ? 15.101 13.608 -18.283 1.00 91.69 392 SER A C 1
ATOM 2982 O O . SER A 1 392 ? 14.660 14.610 -18.852 1.00 91.69 392 SER A O 1
ATOM 2984 N N . GLY A 1 393 ? 16.092 12.877 -18.767 1.00 89.62 393 GLY A N 1
ATOM 2985 C CA . GLY A 1 393 ? 16.752 13.102 -20.039 1.00 89.62 393 GLY A CA 1
ATOM 2986 C C . GLY A 1 393 ? 16.802 11.822 -20.856 1.00 89.62 393 GLY A C 1
ATOM 2987 O O . GLY A 1 393 ? 16.650 10.719 -20.335 1.00 89.62 393 GLY A O 1
ATOM 2988 N N . HIS A 1 394 ? 17.032 12.000 -22.148 1.00 91.19 394 HIS A N 1
ATOM 2989 C CA . HIS A 1 394 ? 17.271 10.928 -23.098 1.00 91.19 394 HIS A CA 1
ATOM 2990 C C . HIS A 1 394 ? 18.725 11.008 -23.572 1.00 91.19 394 HIS A C 1
ATOM 2992 O O . HIS A 1 394 ? 19.282 12.096 -23.751 1.00 91.19 394 HIS A O 1
ATOM 2998 N N . GLY A 1 395 ? 19.371 9.872 -23.791 1.00 85.81 395 GLY A N 1
ATOM 2999 C CA . GLY A 1 395 ? 20.716 9.830 -24.347 1.00 85.81 395 GLY A CA 1
ATOM 3000 C C . GLY A 1 395 ? 21.040 8.465 -24.912 1.00 85.81 395 GLY A C 1
ATOM 3001 O O . GLY A 1 395 ? 20.574 7.465 -24.399 1.00 85.81 395 GLY A O 1
ATOM 3002 N N . ASN A 1 396 ? 21.850 8.454 -25.962 1.00 84.00 396 ASN A N 1
ATOM 3003 C CA . ASN A 1 396 ? 22.452 7.238 -26.494 1.00 84.00 396 ASN A CA 1
ATOM 3004 C C . ASN A 1 396 ? 23.860 7.074 -25.912 1.00 84.00 396 ASN A C 1
ATOM 3006 O O . ASN A 1 396 ? 24.470 8.054 -25.478 1.00 84.00 396 ASN A O 1
ATOM 3010 N N . GLU A 1 397 ? 24.380 5.848 -25.945 1.00 87.81 397 GLU A N 1
ATOM 3011 C CA . GLU A 1 397 ? 25.683 5.467 -25.372 1.00 87.81 397 GLU A CA 1
ATOM 3012 C C . GLU A 1 397 ? 25.768 5.665 -23.852 1.00 87.81 397 GLU A C 1
ATOM 3014 O O . GLU A 1 397 ? 26.849 5.686 -23.251 1.00 87.81 397 GLU A O 1
ATOM 3019 N N . LYS A 1 398 ? 24.608 5.770 -23.204 1.00 90.94 398 LYS A N 1
ATOM 3020 C CA . LYS A 1 398 ? 24.494 5.955 -21.765 1.00 90.94 398 LYS A CA 1
ATOM 3021 C C . LYS A 1 398 ? 24.089 4.658 -21.086 1.00 90.94 398 LYS A C 1
ATOM 3023 O O . LYS A 1 398 ? 23.705 3.675 -21.714 1.00 90.94 398 LYS A O 1
ATOM 3028 N N . ILE A 1 399 ? 24.224 4.663 -19.774 1.00 93.88 399 ILE A N 1
ATOM 3029 C CA . ILE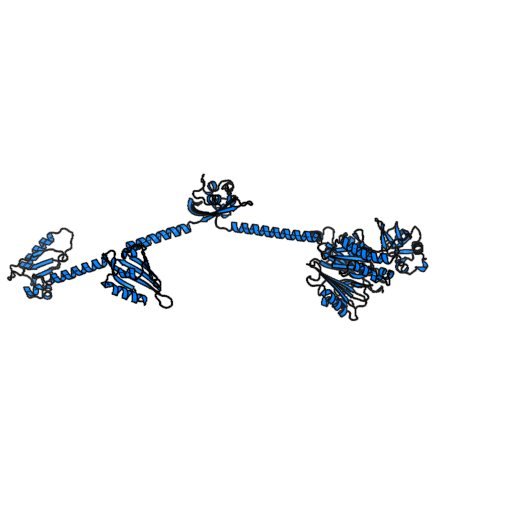 A 1 399 ? 23.662 3.652 -18.897 1.00 93.88 399 ILE A CA 1
ATOM 3030 C C . ILE A 1 399 ? 22.725 4.347 -17.924 1.00 93.88 399 ILE A C 1
ATOM 3032 O O . ILE A 1 399 ? 22.988 5.464 -17.475 1.00 93.88 399 ILE A O 1
ATOM 3036 N N . THR A 1 400 ? 21.608 3.701 -17.629 1.00 96.38 400 THR A N 1
ATOM 3037 C CA . THR A 1 400 ? 20.604 4.198 -16.694 1.00 96.38 400 THR A CA 1
ATOM 3038 C C . THR A 1 400 ? 20.318 3.146 -15.648 1.00 96.38 400 THR A C 1
ATOM 3040 O O . THR A 1 400 ? 20.343 1.949 -15.935 1.00 96.38 400 THR A O 1
ATOM 3043 N N . ALA A 1 401 ? 20.055 3.601 -14.429 1.00 97.50 401 ALA A N 1
ATOM 3044 C CA . ALA A 1 401 ? 19.715 2.739 -13.315 1.00 97.50 401 ALA A CA 1
ATOM 3045 C C . ALA A 1 401 ? 18.478 3.264 -12.590 1.00 97.50 401 ALA A C 1
ATOM 3047 O O . ALA A 1 401 ? 18.378 4.461 -12.308 1.00 97.50 401 ALA A O 1
ATOM 3048 N N . LEU A 1 402 ? 17.583 2.346 -12.242 1.00 98.31 402 LEU A N 1
ATOM 3049 C CA . LEU A 1 402 ? 16.490 2.529 -11.299 1.00 98.31 402 LEU A CA 1
ATOM 3050 C C . LEU A 1 402 ? 16.674 1.512 -10.171 1.00 98.31 402 LEU A C 1
ATOM 3052 O O . LEU A 1 402 ? 16.678 0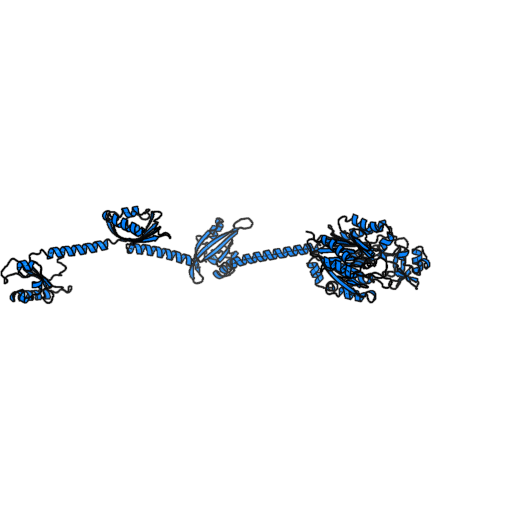.308 -10.410 1.00 98.31 402 LEU A O 1
ATOM 3056 N N . VAL A 1 403 ? 16.809 1.986 -8.938 1.00 98.50 403 VAL A N 1
ATOM 3057 C CA . VAL A 1 403 ? 16.924 1.126 -7.755 1.00 98.50 403 VAL A CA 1
ATOM 3058 C C . VAL A 1 403 ? 15.668 1.271 -6.912 1.00 98.50 403 VAL A C 1
ATOM 3060 O O . VAL A 1 403 ? 15.277 2.393 -6.588 1.00 98.50 403 VAL A O 1
ATOM 3063 N N . LEU A 1 404 ? 15.048 0.148 -6.549 1.00 98.19 404 LEU A N 1
ATOM 3064 C CA . LEU A 1 404 ? 13.933 0.095 -5.598 1.00 98.19 404 LEU A CA 1
ATOM 3065 C C . LEU A 1 404 ? 14.445 -0.393 -4.241 1.00 98.19 404 LEU A C 1
ATOM 3067 O O . LEU A 1 404 ? 15.201 -1.363 -4.180 1.00 98.19 404 LEU A O 1
ATOM 3071 N N . GLY A 1 405 ? 14.040 0.274 -3.162 1.00 97.38 405 GLY A N 1
ATOM 3072 C CA . GLY A 1 405 ? 14.388 -0.090 -1.790 1.00 97.38 405 GLY A CA 1
ATOM 3073 C C . GLY A 1 405 ? 13.314 -0.925 -1.090 1.00 97.38 405 GLY A C 1
ATOM 3074 O O . GLY A 1 405 ? 12.120 -0.753 -1.330 1.00 97.38 405 GLY A O 1
ATOM 3075 N N . ASP A 1 406 ? 13.739 -1.767 -0.150 1.00 96.62 406 ASP A N 1
ATOM 3076 C CA . ASP A 1 406 ? 12.890 -2.492 0.808 1.00 96.62 406 ASP A CA 1
ATOM 3077 C C . ASP A 1 406 ? 12.485 -1.612 2.009 1.00 96.62 406 ASP A C 1
ATOM 3079 O O . ASP A 1 406 ? 12.480 -2.023 3.174 1.00 96.62 406 ASP A O 1
ATOM 3083 N N . GLU A 1 407 ? 12.218 -0.336 1.735 1.00 95.38 407 GLU A N 1
ATOM 3084 C CA . GLU A 1 407 ? 12.049 0.715 2.737 1.00 95.38 407 GLU A CA 1
ATOM 3085 C C . GLU A 1 407 ? 10.958 1.680 2.293 1.00 95.38 407 GLU A C 1
ATOM 3087 O O . GLU A 1 407 ? 10.848 2.004 1.109 1.00 95.38 407 GLU A O 1
ATOM 3092 N N . LEU A 1 408 ? 10.164 2.163 3.249 1.00 95.12 408 LEU A N 1
ATOM 3093 C CA . LEU A 1 408 ? 9.170 3.192 2.983 1.00 95.12 408 LEU A CA 1
ATOM 3094 C C . LEU A 1 408 ? 9.844 4.560 2.811 1.00 95.12 408 LEU A C 1
ATOM 3096 O O . LEU A 1 408 ? 10.910 4.853 3.362 1.00 95.12 408 LEU A O 1
ATOM 3100 N N . SER A 1 409 ? 9.217 5.412 2.007 1.00 93.25 409 SER A N 1
ATOM 3101 C CA . SER A 1 409 ? 9.588 6.817 1.909 1.00 93.25 409 SER A CA 1
ATOM 3102 C C . SER A 1 409 ? 9.275 7.526 3.231 1.00 93.25 409 SER A C 1
ATOM 3104 O O . SER A 1 409 ? 8.335 7.163 3.939 1.00 93.25 409 SER A O 1
ATOM 3106 N N . THR A 1 410 ? 10.012 8.593 3.546 1.00 89.50 410 THR A N 1
ATOM 3107 C CA . THR A 1 410 ? 9.736 9.410 4.741 1.00 89.50 410 THR A CA 1
ATOM 3108 C C . THR A 1 410 ? 8.292 9.923 4.752 1.00 89.50 410 THR A C 1
ATOM 3110 O O . THR A 1 410 ? 7.643 9.958 5.794 1.00 89.50 410 THR A O 1
ATOM 3113 N N . GLY A 1 411 ? 7.755 10.285 3.581 1.00 89.12 411 GLY A N 1
ATOM 3114 C CA . GLY A 1 411 ? 6.362 10.708 3.453 1.00 89.12 411 GLY A CA 1
ATOM 3115 C C . GLY A 1 411 ? 5.376 9.599 3.828 1.00 89.12 411 GLY A C 1
ATOM 3116 O O . GLY A 1 411 ? 4.392 9.866 4.516 1.00 89.12 411 GLY A O 1
ATOM 3117 N N . ALA A 1 412 ? 5.642 8.359 3.411 1.00 91.88 412 ALA A N 1
ATOM 3118 C CA . ALA A 1 412 ? 4.808 7.204 3.736 1.00 91.88 412 ALA A CA 1
ATOM 3119 C C . ALA A 1 412 ? 4.848 6.860 5.230 1.00 91.88 412 ALA A C 1
ATOM 3121 O O . ALA A 1 412 ? 3.803 6.582 5.816 1.00 91.88 412 ALA A O 1
ATOM 3122 N N . GLU A 1 413 ? 6.024 6.928 5.859 1.00 90.69 413 GLU A N 1
ATOM 3123 C CA . GLU A 1 413 ? 6.177 6.710 7.305 1.00 90.69 413 GLU A CA 1
ATOM 3124 C C . GLU A 1 413 ? 5.361 7.725 8.113 1.00 90.69 413 GLU A C 1
ATOM 3126 O O . GLU A 1 413 ? 4.586 7.345 8.994 1.00 90.69 413 GLU A O 1
ATOM 3131 N N . VAL A 1 414 ? 5.455 9.010 7.755 1.00 91.19 414 VAL A N 1
ATOM 3132 C CA . VAL A 1 414 ? 4.672 10.082 8.390 1.00 91.19 414 VAL A CA 1
ATOM 3133 C C . VAL A 1 414 ? 3.171 9.878 8.170 1.00 91.19 414 VAL A C 1
ATOM 3135 O O . VAL A 1 414 ? 2.381 10.037 9.101 1.00 91.19 414 VAL A O 1
ATOM 3138 N N . ALA A 1 415 ? 2.750 9.505 6.959 1.00 89.81 415 ALA A N 1
ATOM 3139 C CA . ALA A 1 415 ? 1.342 9.249 6.665 1.00 89.81 415 ALA A CA 1
ATOM 3140 C C . ALA A 1 415 ? 0.782 8.069 7.480 1.00 89.81 415 ALA A C 1
ATOM 3142 O O . ALA A 1 415 ? -0.343 8.149 7.985 1.00 89.81 415 ALA A O 1
ATOM 3143 N N . LEU A 1 416 ? 1.564 6.998 7.644 1.00 88.62 416 LEU A N 1
ATOM 3144 C CA . LEU A 1 416 ? 1.186 5.830 8.437 1.00 88.62 416 LEU A CA 1
ATOM 3145 C C . LEU A 1 416 ? 1.060 6.175 9.926 1.00 88.62 416 LEU A C 1
ATOM 3147 O O . LEU A 1 416 ? 0.068 5.803 10.559 1.00 88.62 416 LEU A O 1
ATOM 3151 N N . GLU A 1 417 ? 2.018 6.923 10.475 1.00 89.25 417 GLU A N 1
ATOM 3152 C CA . GLU A 1 417 ? 1.965 7.345 11.877 1.00 89.25 417 GLU A CA 1
ATOM 3153 C C . GLU A 1 417 ? 0.787 8.295 12.129 1.00 89.25 417 GLU A C 1
ATOM 3155 O O . GLU A 1 417 ? 0.039 8.114 13.089 1.00 89.25 417 GLU A O 1
ATOM 3160 N N . ASN A 1 418 ? 0.511 9.226 11.212 1.00 88.38 418 ASN A N 1
ATOM 3161 C CA . ASN A 1 418 ? -0.672 10.086 11.299 1.00 88.38 418 ASN A CA 1
ATOM 3162 C C . ASN A 1 418 ? -1.980 9.280 11.293 1.00 88.38 418 ASN A C 1
ATOM 3164 O O . ASN A 1 418 ? -2.892 9.570 12.070 1.00 88.38 418 ASN A O 1
ATOM 3168 N N . GLN A 1 419 ? -2.091 8.241 10.458 1.00 87.25 419 GLN A N 1
ATOM 3169 C CA . GLN A 1 419 ? -3.258 7.351 10.481 1.00 87.25 419 GLN A CA 1
ATOM 3170 C C . GLN A 1 419 ? -3.387 6.598 11.806 1.00 87.25 419 GLN A C 1
ATOM 3172 O O . GLN A 1 419 ? -4.497 6.458 12.330 1.00 87.25 419 GLN A O 1
ATOM 3177 N N . ARG A 1 420 ? -2.267 6.129 12.364 1.00 90.62 420 ARG A N 1
ATOM 3178 C CA . ARG A 1 420 ? -2.238 5.457 13.665 1.00 90.62 420 ARG A CA 1
ATOM 3179 C C . ARG A 1 420 ? -2.702 6.388 14.782 1.00 90.62 420 ARG A C 1
ATOM 3181 O O . ARG A 1 420 ? -3.569 5.996 15.562 1.00 90.62 420 ARG A O 1
ATOM 3188 N N . LEU A 1 421 ? -2.185 7.615 14.828 1.00 91.56 421 LEU A N 1
ATOM 3189 C CA . LEU A 1 421 ? -2.573 8.626 15.814 1.00 91.56 421 LEU A CA 1
ATOM 3190 C C . LEU A 1 421 ? -4.063 8.968 15.715 1.00 91.56 421 LEU A C 1
ATOM 3192 O O . LEU A 1 421 ? -4.757 8.960 16.729 1.00 91.56 421 LEU A O 1
ATOM 3196 N N . LEU A 1 422 ? -4.593 9.162 14.502 1.00 90.50 422 LEU A N 1
ATOM 3197 C CA . LEU A 1 422 ? -6.027 9.403 14.290 1.00 90.50 422 LEU A CA 1
ATOM 3198 C C . LEU A 1 422 ? -6.896 8.225 14.749 1.00 90.50 422 LEU A C 1
ATOM 3200 O O . LEU A 1 422 ? -7.986 8.428 15.289 1.00 90.50 422 LEU A O 1
ATOM 3204 N N . ARG A 1 423 ? -6.441 6.984 14.542 1.00 90.94 423 ARG A N 1
ATOM 3205 C CA . ARG A 1 423 ? -7.150 5.796 15.030 1.00 90.94 423 ARG A CA 1
ATOM 3206 C C . ARG A 1 423 ? -7.167 5.750 16.555 1.00 90.94 423 ARG A C 1
ATOM 3208 O O . ARG A 1 423 ? -8.237 5.558 17.126 1.00 90.94 423 ARG A O 1
ATOM 3215 N N . LEU A 1 424 ? -6.019 5.965 17.196 1.00 91.62 424 LEU A N 1
ATOM 3216 C CA . LEU A 1 424 ? -5.911 6.010 18.656 1.00 91.62 424 LEU A CA 1
ATOM 3217 C C . LEU A 1 424 ? -6.778 7.124 19.248 1.00 91.62 424 LEU A C 1
ATOM 3219 O O . LEU A 1 424 ? -7.475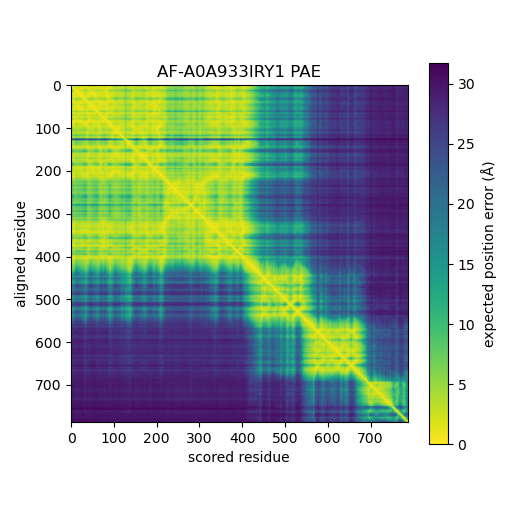 6.895 20.233 1.00 91.62 424 LEU A O 1
ATOM 3223 N N . GLN A 1 425 ? -6.806 8.295 18.608 1.00 91.88 425 GLN A N 1
ATOM 3224 C CA . GLN A 1 425 ? -7.685 9.392 19.001 1.00 91.88 425 GLN A CA 1
ATOM 3225 C C . GLN A 1 425 ? -9.161 8.979 18.927 1.00 91.88 425 GLN A C 1
ATOM 3227 O O . GLN A 1 425 ? -9.891 9.153 19.899 1.00 91.88 425 GLN A O 1
ATOM 3232 N N . ARG A 1 426 ? -9.607 8.372 17.819 1.00 91.25 426 ARG A N 1
ATOM 3233 C CA . ARG A 1 426 ? -10.995 7.889 17.679 1.00 91.25 426 ARG A CA 1
ATOM 3234 C C . ARG A 1 426 ? -11.347 6.803 18.694 1.00 91.25 426 ARG A C 1
ATOM 3236 O O . ARG A 1 426 ? -12.467 6.779 19.199 1.00 91.25 426 ARG A O 1
ATOM 3243 N N . GLU A 1 427 ? -10.422 5.893 18.983 1.00 91.06 427 GLU A N 1
ATOM 3244 C CA . GLU A 1 427 ? -10.610 4.854 20.001 1.00 91.06 427 GLU A CA 1
ATOM 3245 C C . GLU A 1 427 ? -10.720 5.471 21.405 1.00 91.06 427 GLU A C 1
ATOM 3247 O O . GLU A 1 427 ? -11.615 5.090 22.165 1.00 91.06 427 GLU A O 1
ATOM 3252 N N . ALA A 1 428 ? -9.898 6.476 21.722 1.00 88.88 428 ALA A N 1
ATOM 3253 C CA . ALA A 1 428 ? -9.982 7.234 22.969 1.00 88.88 428 ALA A CA 1
ATOM 3254 C C . ALA A 1 428 ? -11.300 8.020 23.081 1.00 88.88 428 ALA A C 1
ATOM 3256 O O . ALA A 1 428 ? -11.984 7.919 24.099 1.00 88.88 428 ALA A O 1
ATOM 3257 N N . GLU A 1 429 ? -11.715 8.727 22.026 1.00 91.44 429 GLU A N 1
ATOM 3258 C CA . GLU A 1 429 ? -13.000 9.438 21.970 1.00 91.44 429 GLU A CA 1
ATOM 3259 C C . GLU A 1 429 ? -14.184 8.479 22.137 1.00 91.44 429 GLU A C 1
ATOM 3261 O O . GLU A 1 429 ? -15.124 8.768 22.878 1.00 91.44 429 GLU A O 1
ATOM 3266 N N . LYS A 1 430 ? -14.140 7.304 21.493 1.00 89.94 430 LYS A N 1
ATOM 3267 C CA . LYS A 1 430 ? -15.176 6.273 21.641 1.00 89.94 430 LYS A CA 1
ATOM 3268 C C . LYS A 1 430 ? -15.221 5.726 23.066 1.00 89.94 430 LYS A C 1
ATOM 3270 O O . LYS A 1 430 ? -16.314 5.534 23.594 1.00 89.94 430 LYS A O 1
ATOM 3275 N N . LYS A 1 431 ? -14.064 5.498 23.695 1.00 89.44 431 LYS A N 1
ATOM 3276 C CA . LYS A 1 431 ? -13.976 5.062 25.097 1.00 89.44 431 LYS A CA 1
ATOM 3277 C C . LYS A 1 431 ? -14.552 6.116 26.045 1.00 89.44 431 LYS A C 1
ATOM 3279 O O . LYS A 1 431 ? -15.343 5.757 26.912 1.00 89.44 431 LYS A O 1
ATOM 3284 N N . LEU A 1 432 ? -14.224 7.393 25.839 1.00 87.31 432 LEU A N 1
ATOM 3285 C CA . LEU A 1 432 ? -14.749 8.507 26.634 1.00 87.31 432 LEU A CA 1
ATOM 3286 C C . LEU A 1 432 ? -16.275 8.624 26.492 1.00 87.31 432 LEU A C 1
ATOM 3288 O O . LEU A 1 432 ? -16.987 8.689 27.490 1.00 87.31 432 LEU A O 1
ATOM 3292 N N . ARG A 1 433 ? -16.792 8.572 25.255 1.00 87.19 433 ARG A N 1
ATOM 3293 C CA . ARG A 1 433 ? -18.242 8.575 24.989 1.00 87.19 433 ARG A CA 1
ATOM 3294 C C . ARG A 1 433 ? -18.945 7.381 25.624 1.00 87.19 433 ARG A C 1
ATOM 3296 O O . ARG A 1 433 ? -20.017 7.540 26.189 1.00 87.19 433 ARG A O 1
ATOM 3303 N N . PHE A 1 434 ? -18.351 6.191 25.552 1.00 85.00 434 PHE A N 1
ATOM 3304 C CA . PHE A 1 434 ? -18.910 5.002 26.191 1.00 85.00 434 PHE A CA 1
ATOM 3305 C C . PHE A 1 434 ? -18.990 5.159 27.716 1.00 85.00 434 PHE A C 1
ATOM 3307 O O . PHE A 1 434 ? -20.023 4.844 28.294 1.00 85.00 434 PHE A O 1
ATOM 3314 N N . GLN A 1 435 ? -17.948 5.699 28.360 1.00 84.81 435 GLN A N 1
ATOM 3315 C CA . GLN A 1 435 ? -17.959 5.982 29.800 1.00 84.81 435 GLN A CA 1
ATOM 3316 C C . GLN A 1 435 ? -19.025 7.018 30.189 1.00 84.81 435 GLN A C 1
ATOM 3318 O O . GLN A 1 435 ? -19.735 6.799 31.167 1.00 84.81 435 GLN A O 1
ATOM 3323 N N . ALA A 1 436 ? -19.182 8.095 29.413 1.00 81.75 436 ALA A N 1
ATOM 3324 C CA . ALA A 1 436 ? -20.245 9.080 29.631 1.00 81.75 436 ALA A CA 1
ATOM 3325 C C . ALA A 1 436 ? -21.642 8.444 29.504 1.00 81.75 436 ALA A C 1
ATOM 3327 O O . ALA A 1 436 ? -22.469 8.591 30.399 1.00 81.75 436 ALA A O 1
ATOM 3328 N N . ASN A 1 437 ? -21.863 7.633 28.463 1.00 84.62 437 ASN A N 1
ATOM 3329 C CA . ASN A 1 437 ? -23.135 6.939 28.252 1.00 84.62 437 ASN A CA 1
ATOM 3330 C C . ASN A 1 437 ? -23.489 5.963 29.385 1.00 84.62 437 ASN A C 1
ATOM 3332 O O . ASN A 1 437 ? -24.670 5.779 29.666 1.00 84.62 437 ASN A O 1
ATOM 3336 N N . ILE A 1 438 ? -22.499 5.319 30.023 1.00 84.69 438 ILE A N 1
ATOM 3337 C CA . ILE A 1 438 ? -22.759 4.474 31.200 1.00 84.69 438 ILE A CA 1
ATOM 3338 C C . ILE A 1 438 ? -23.390 5.320 32.302 1.00 84.69 438 ILE A C 1
ATOM 3340 O O . ILE A 1 438 ? -24.413 4.917 32.843 1.00 84.69 438 ILE A O 1
ATOM 3344 N N . LEU A 1 439 ? -22.800 6.478 32.619 1.00 84.12 439 LEU A N 1
ATOM 3345 C CA . LEU A 1 439 ? -23.287 7.347 33.691 1.00 84.12 439 LEU A CA 1
ATOM 3346 C C . LEU A 1 439 ? -24.662 7.955 33.372 1.00 84.12 439 LEU A C 1
ATOM 3348 O O . LEU A 1 439 ? -25.489 8.083 34.274 1.00 84.12 439 LEU A O 1
ATOM 3352 N N . ASP A 1 440 ? -24.925 8.264 32.101 1.00 82.31 440 ASP A N 1
ATOM 3353 C CA . ASP A 1 440 ? -26.224 8.773 31.643 1.00 82.31 440 ASP A CA 1
ATOM 3354 C C . ASP A 1 440 ? -27.338 7.713 31.696 1.00 82.31 440 ASP A C 1
ATOM 3356 O O . ASP A 1 440 ? -28.507 8.057 31.859 1.00 82.31 440 ASP A O 1
ATOM 3360 N N . ALA A 1 441 ? -26.995 6.425 31.584 1.00 83.12 441 ALA A N 1
ATOM 3361 C CA . ALA A 1 441 ? -27.950 5.317 31.656 1.00 83.12 441 ALA A CA 1
ATOM 3362 C C . ALA A 1 441 ? -28.273 4.863 33.094 1.00 83.12 441 ALA A C 1
ATOM 3364 O O . ALA A 1 441 ? -29.193 4.063 33.288 1.00 83.12 441 ALA A O 1
ATOM 3365 N N . VAL A 1 442 ? -27.521 5.328 34.101 1.00 88.88 442 VAL A N 1
ATOM 3366 C CA . VAL A 1 442 ? -27.791 5.005 35.510 1.00 88.88 442 VAL A CA 1
ATOM 3367 C C . VAL A 1 442 ? -29.110 5.653 35.932 1.00 88.88 442 VAL A C 1
ATOM 3369 O O . VAL A 1 442 ? -29.263 6.866 35.839 1.00 88.88 442 VAL A O 1
ATOM 3372 N N . GLN A 1 443 ? -30.048 4.836 36.418 1.00 85.88 443 GLN A N 1
ATOM 3373 C CA . GLN A 1 443 ? -31.357 5.296 36.905 1.00 85.88 443 GLN A CA 1
ATOM 3374 C C . GLN A 1 443 ? -31.294 5.941 38.293 1.00 85.88 443 GLN A C 1
ATOM 3376 O O . GLN A 1 443 ? -32.185 6.703 38.657 1.00 85.88 443 GLN A O 1
ATOM 3381 N N . ASP A 1 444 ? -30.243 5.651 39.056 1.00 90.44 444 ASP A N 1
ATOM 3382 C CA . ASP A 1 444 ? -29.957 6.340 40.306 1.00 90.44 444 ASP A CA 1
ATOM 3383 C C . ASP A 1 444 ? -29.374 7.734 40.041 1.00 90.44 444 ASP A C 1
ATOM 3385 O O . ASP A 1 444 ? -28.740 8.010 39.019 1.00 90.44 444 ASP A O 1
ATOM 3389 N N . THR A 1 445 ? -29.546 8.626 41.008 1.00 90.00 445 THR A N 1
ATOM 3390 C CA . THR A 1 445 ? -28.873 9.926 40.989 1.00 90.00 445 THR A CA 1
ATOM 3391 C C . THR A 1 445 ? -27.391 9.714 41.284 1.00 90.00 445 THR A C 1
ATOM 3393 O O . THR A 1 445 ? -27.054 9.195 42.347 1.00 90.00 445 THR A O 1
ATOM 3396 N N . VAL A 1 446 ? -26.511 10.161 40.386 1.00 92.12 446 VAL A N 1
ATOM 3397 C CA . VAL A 1 446 ? -25.053 10.142 40.586 1.00 92.12 446 VAL A CA 1
ATOM 3398 C C . VAL A 1 446 ? -24.527 11.570 40.618 1.00 92.12 446 VAL A C 1
ATOM 3400 O O . VAL A 1 446 ? -24.752 12.339 39.684 1.00 92.12 446 VAL A O 1
ATOM 3403 N N . LEU A 1 447 ? -23.800 11.908 41.680 1.00 91.06 447 LEU A N 1
ATOM 3404 C CA . LEU A 1 447 ? -23.176 13.208 41.904 1.00 91.06 447 LEU A CA 1
ATOM 3405 C C . LEU A 1 447 ? -21.685 13.023 42.184 1.00 91.06 447 LEU A C 1
ATOM 3407 O O . LEU A 1 447 ? -21.299 12.160 42.966 1.00 91.06 447 LEU A O 1
ATOM 3411 N N . ILE A 1 448 ? -20.842 13.862 41.594 1.00 91.81 448 ILE A N 1
ATOM 3412 C CA . ILE A 1 448 ? -19.437 14.002 41.986 1.00 91.81 448 ILE A CA 1
ATOM 3413 C C . ILE A 1 448 ? -19.339 15.263 42.827 1.00 91.81 448 ILE A C 1
ATOM 3415 O O . ILE A 1 448 ? -19.663 16.348 42.349 1.00 91.81 448 ILE A O 1
ATOM 3419 N N . ILE A 1 449 ? -18.905 15.122 44.074 1.00 92.56 449 ILE A N 1
ATOM 3420 C CA . ILE A 1 449 ? -18.835 16.197 45.061 1.00 92.56 449 ILE A CA 1
ATOM 3421 C C . ILE A 1 449 ? -17.371 16.401 45.449 1.00 92.56 449 ILE A C 1
ATOM 3423 O O . ILE A 1 449 ? -16.676 15.440 45.771 1.00 92.56 449 ILE A O 1
ATOM 3427 N N . SER A 1 450 ? -16.898 17.645 45.416 1.00 91.69 450 SER A N 1
ATOM 3428 C CA . SER A 1 450 ? -15.536 18.006 45.817 1.00 91.69 450 SER A CA 1
ATOM 3429 C C . SER A 1 450 ? -15.348 17.980 47.337 1.00 91.69 450 SER A C 1
ATOM 3431 O O . SER A 1 450 ? -16.311 17.954 48.106 1.00 91.69 450 SER A O 1
ATOM 3433 N N . SER A 1 451 ? -14.095 18.083 47.785 1.00 87.69 451 SER A N 1
ATOM 3434 C CA . SER A 1 451 ? -13.740 18.270 49.201 1.00 87.69 451 SER A CA 1
ATOM 3435 C C . SER A 1 451 ? -14.379 19.502 49.862 1.00 87.69 451 SER A C 1
ATOM 3437 O O . SER A 1 451 ? -14.566 19.522 51.076 1.00 87.69 451 SER A O 1
ATOM 3439 N N . GLU A 1 452 ? -14.777 20.507 49.077 1.00 87.69 452 GLU A N 1
ATOM 3440 C CA . GLU A 1 452 ? -15.499 21.702 49.540 1.00 87.69 452 GLU A CA 1
ATOM 3441 C C . GLU A 1 452 ? -17.023 21.504 49.598 1.00 87.69 452 GLU A C 1
ATOM 3443 O O . GLU A 1 452 ? -17.772 22.471 49.738 1.00 87.69 452 GLU A O 1
ATOM 3448 N N . MET A 1 453 ? -17.504 20.264 49.463 1.00 88.19 453 MET A N 1
ATOM 3449 C CA . MET A 1 453 ? -18.927 19.909 49.412 1.00 88.19 453 MET A CA 1
ATOM 3450 C C . MET A 1 453 ? -19.676 20.475 48.197 1.00 88.19 453 MET A C 1
ATOM 3452 O O . MET A 1 453 ? -20.905 20.477 48.200 1.00 88.19 453 MET A O 1
ATOM 3456 N N . LYS A 1 454 ? -18.982 20.928 47.148 1.00 89.25 454 LYS A N 1
ATOM 3457 C CA . LYS A 1 454 ? -19.605 21.454 45.921 1.00 89.25 454 LYS A CA 1
ATOM 3458 C C . LYS A 1 454 ? -19.783 20.350 44.889 1.00 89.25 454 LYS A C 1
ATOM 3460 O O . LYS A 1 454 ? -18.887 19.526 44.712 1.00 89.25 454 LYS A O 1
ATOM 3465 N N . THR A 1 455 ? -20.902 20.350 44.173 1.00 89.38 455 THR A N 1
ATOM 3466 C CA . THR A 1 455 ? -21.091 19.417 43.056 1.00 89.38 455 THR A CA 1
ATOM 3467 C C . THR A 1 455 ? -20.184 19.822 41.896 1.00 89.38 455 THR A C 1
ATOM 3469 O O . THR A 1 455 ? -20.233 20.958 41.442 1.00 89.38 455 THR A O 1
ATOM 3472 N N . LEU A 1 456 ? -19.364 18.904 41.395 1.00 89.06 456 LEU A N 1
ATOM 3473 C CA . LEU A 1 456 ? -18.556 19.091 40.186 1.00 89.06 456 LEU A CA 1
ATOM 3474 C C . LEU A 1 456 ? -19.278 18.583 38.938 1.00 89.06 456 LEU A C 1
ATOM 3476 O O . LEU A 1 456 ? -19.102 19.122 37.849 1.00 89.06 456 LEU A O 1
ATOM 3480 N N . TRP A 1 457 ? -20.078 17.530 39.094 1.00 90.31 457 TRP A N 1
ATOM 3481 C CA . TRP A 1 457 ? -20.806 16.891 38.005 1.00 90.31 457 TRP A CA 1
ATOM 3482 C C . TRP A 1 457 ? -22.010 16.114 38.547 1.00 90.31 457 TRP A C 1
ATOM 3484 O O . TRP A 1 457 ? -21.950 15.584 39.657 1.00 90.31 457 TRP A O 1
ATOM 3494 N N . GLY A 1 458 ? -23.082 16.017 37.763 1.00 88.44 458 GLY A N 1
ATOM 3495 C CA . GLY A 1 458 ? -24.238 15.174 38.059 1.00 88.44 458 GLY A CA 1
ATOM 3496 C C . GLY A 1 458 ? -24.831 14.581 36.784 1.00 88.44 458 GLY A C 1
ATOM 3497 O O . GLY A 1 458 ? -24.831 15.249 35.744 1.00 88.44 458 GLY A O 1
ATOM 3498 N N . ASN A 1 459 ? -25.319 13.341 36.864 1.00 90.25 459 ASN A N 1
ATOM 3499 C CA . ASN A 1 459 ? -25.959 12.666 35.731 1.00 90.25 459 ASN A CA 1
ATOM 3500 C C . ASN A 1 459 ? -27.326 13.306 35.386 1.00 90.25 459 ASN A C 1
ATOM 3502 O O . ASN A 1 459 ? -27.853 14.091 36.181 1.00 90.25 459 ASN A O 1
ATOM 3506 N N . PRO A 1 460 ? -27.931 12.993 34.223 1.00 89.75 460 PRO A N 1
ATOM 3507 C CA . PRO A 1 460 ? -29.228 13.546 33.828 1.00 89.75 460 PRO A CA 1
ATOM 3508 C C . PRO A 1 460 ? -30.322 13.351 34.886 1.00 89.75 460 PRO A C 1
ATOM 3510 O O . PRO A 1 460 ? -31.053 14.290 35.179 1.00 89.75 460 PRO A O 1
ATOM 3513 N N . VAL A 1 461 ? -30.359 12.191 35.554 1.00 88.62 461 VAL A N 1
ATOM 3514 C CA . VAL A 1 461 ? -31.313 11.923 36.646 1.00 88.62 461 VAL A CA 1
ATOM 3515 C C . VAL A 1 461 ? -31.160 12.926 37.791 1.00 88.62 461 VAL A C 1
ATOM 3517 O O . VAL A 1 461 ? -32.153 13.449 38.294 1.00 88.62 461 VAL A O 1
ATOM 3520 N N . ALA A 1 462 ? -29.925 13.237 38.197 1.00 86.00 462 ALA A N 1
ATOM 3521 C CA . ALA A 1 462 ? -29.676 14.228 39.238 1.00 86.00 462 ALA A CA 1
ATOM 3522 C C . ALA A 1 462 ? -30.162 15.626 38.832 1.00 86.00 462 ALA A C 1
ATOM 3524 O O . ALA A 1 462 ? -30.745 16.345 39.646 1.00 86.00 462 ALA A O 1
ATOM 3525 N N . LYS A 1 463 ? -29.948 15.996 37.568 1.00 84.50 463 LYS A N 1
ATOM 3526 C CA . LYS A 1 463 ? -30.396 17.275 37.007 1.00 84.50 463 LYS A CA 1
ATOM 3527 C C . LYS A 1 463 ? -31.917 17.376 36.933 1.00 84.50 463 LYS A C 1
ATOM 3529 O O . LYS A 1 463 ? -32.462 18.421 37.276 1.00 84.50 463 LYS A O 1
ATOM 3534 N N . ASP A 1 464 ? -32.600 16.298 36.561 1.00 83.31 464 ASP A N 1
ATOM 3535 C CA . ASP A 1 464 ? -34.065 16.242 36.529 1.00 83.31 464 ASP A CA 1
ATOM 3536 C C . ASP A 1 464 ? -34.665 16.310 37.940 1.00 83.31 464 ASP A C 1
ATOM 3538 O O . ASP A 1 464 ? -35.679 16.972 38.167 1.00 83.31 464 ASP A O 1
ATOM 3542 N N . LEU A 1 465 ? -34.023 15.648 38.907 1.00 77.56 465 LEU A N 1
ATOM 3543 C CA . LEU A 1 465 ? -34.510 15.570 40.282 1.00 77.56 465 LEU A CA 1
ATOM 3544 C C . LEU A 1 465 ? -34.302 16.872 41.068 1.00 77.56 465 LEU A C 1
ATOM 3546 O O . LEU A 1 465 ? -35.154 17.240 41.878 1.00 77.56 465 LEU A O 1
ATOM 3550 N N . PHE A 1 466 ? -33.168 17.550 40.872 1.00 74.62 466 PHE A N 1
ATOM 3551 C CA . PHE A 1 466 ? -32.772 18.718 41.672 1.00 74.62 466 PHE A CA 1
ATOM 3552 C C . PHE A 1 466 ? -32.790 20.052 40.908 1.00 74.62 466 PHE A C 1
ATOM 3554 O O . PHE A 1 466 ? -32.679 21.120 41.520 1.00 74.62 466 PHE A O 1
ATOM 3561 N N . GLY A 1 467 ? -32.977 19.997 39.589 1.00 70.06 467 GLY A N 1
ATOM 3562 C CA . GLY A 1 467 ? -32.943 21.131 38.673 1.00 70.06 467 GLY A CA 1
ATOM 3563 C C . GLY A 1 467 ? -31.528 21.441 38.179 1.00 70.06 467 GLY A C 1
ATOM 3564 O O . GLY A 1 467 ? -30.620 21.656 38.983 1.00 70.06 467 GLY A O 1
ATOM 3565 N N . ASP A 1 468 ? -31.356 21.535 36.855 1.00 79.31 468 ASP A N 1
ATOM 3566 C CA . ASP A 1 468 ? -30.099 21.936 36.196 1.00 79.31 468 ASP A CA 1
ATOM 3567 C C . ASP A 1 468 ? -29.879 23.453 36.317 1.00 79.31 468 ASP A C 1
ATOM 3569 O O . ASP A 1 468 ? -30.041 24.217 35.363 1.00 79.31 468 ASP A O 1
ATOM 3573 N N . ARG A 1 469 ? -29.597 23.911 37.540 1.00 79.69 469 ARG A N 1
ATOM 3574 C CA . ARG A 1 469 ? -29.379 25.327 37.853 1.00 79.69 469 ARG A CA 1
ATOM 3575 C C . ARG A 1 469 ? -27.909 25.590 38.195 1.00 79.69 469 ARG A C 1
ATOM 3577 O O . ARG A 1 469 ? -27.293 24.737 38.833 1.00 79.69 469 ARG A O 1
ATOM 3584 N N . PRO A 1 470 ? -27.331 26.751 37.829 1.00 79.94 470 PRO A N 1
ATOM 3585 C CA . PRO A 1 470 ? -25.926 27.065 38.110 1.00 79.94 470 PRO A CA 1
ATOM 3586 C C . PRO A 1 470 ? -25.532 26.912 39.587 1.00 79.94 470 PRO A C 1
ATOM 3588 O O . PRO A 1 470 ? -24.408 26.506 39.885 1.00 79.94 470 PRO A O 1
ATOM 3591 N N . GLU A 1 471 ? -26.468 27.170 40.504 1.00 80.56 471 GLU A N 1
ATOM 3592 C CA . GLU A 1 471 ? -26.285 27.061 41.954 1.00 80.56 471 GLU A CA 1
ATOM 3593 C C . GLU A 1 471 ? -25.917 25.637 42.401 1.00 80.56 471 GLU A C 1
ATOM 3595 O O . GLU A 1 471 ? -25.237 25.470 43.411 1.00 80.56 471 GLU A O 1
ATOM 3600 N N . MET A 1 472 ? -26.278 24.616 41.612 1.00 78.69 472 MET A N 1
ATOM 3601 C CA . MET A 1 472 ? -25.902 23.213 41.825 1.00 78.69 472 MET A CA 1
ATOM 3602 C C . MET A 1 472 ? -24.381 23.022 41.928 1.00 78.69 472 MET A C 1
ATOM 3604 O O . MET A 1 472 ? -23.920 22.158 42.680 1.00 78.69 472 MET A O 1
ATOM 3608 N N . PHE A 1 473 ? -23.612 23.822 41.182 1.00 82.31 473 PHE A N 1
ATOM 3609 C CA . PHE A 1 473 ? -22.152 23.726 41.092 1.00 82.31 473 PHE A CA 1
ATOM 3610 C C . PHE A 1 473 ? -21.418 24.720 42.003 1.00 82.31 473 PHE A C 1
ATOM 3612 O O . PHE A 1 473 ? -20.223 24.560 42.258 1.00 82.31 473 PHE A O 1
ATOM 3619 N N . THR A 1 474 ? -22.104 25.754 42.497 1.00 83.81 474 THR A N 1
ATOM 3620 C CA . THR A 1 474 ? -21.492 26.796 43.337 1.00 83.81 474 THR A CA 1
ATOM 3621 C C . THR A 1 474 ? -21.773 26.605 44.821 1.00 83.81 474 THR A C 1
ATOM 3623 O O . THR A 1 474 ? -20.879 26.848 45.638 1.00 83.81 474 THR A O 1
ATOM 3626 N N . ASP A 1 475 ? -22.981 26.160 45.173 1.00 86.06 475 ASP A N 1
ATOM 3627 C CA . ASP A 1 475 ? -23.399 25.997 46.561 1.00 86.06 475 ASP A CA 1
ATOM 3628 C C . ASP A 1 475 ? -23.014 24.613 47.109 1.00 86.06 475 ASP A C 1
ATOM 3630 O O . ASP A 1 475 ? -23.039 23.613 46.384 1.00 86.06 475 ASP A O 1
ATOM 3634 N N . PRO A 1 476 ? -22.689 24.511 48.413 1.00 87.81 476 PRO A N 1
ATOM 3635 C CA . PRO A 1 476 ? -22.492 23.221 49.053 1.00 87.81 476 PRO A CA 1
ATOM 3636 C C . PRO A 1 476 ? -23.742 22.337 48.950 1.00 87.81 476 PRO A C 1
ATOM 3638 O O . PRO A 1 476 ? -24.873 22.813 49.086 1.00 87.81 476 PRO A O 1
ATOM 3641 N N . CYS A 1 477 ? -23.551 21.027 48.800 1.00 86.56 477 CYS A N 1
ATOM 3642 C CA . CYS A 1 477 ? -24.619 20.064 48.534 1.00 86.56 477 CYS A CA 1
ATOM 3643 C C . CYS A 1 477 ? -25.731 20.075 49.604 1.00 86.56 477 CYS A C 1
ATOM 3645 O O . CYS A 1 477 ? -26.910 19.927 49.284 1.00 86.56 477 CYS A O 1
ATOM 3647 N N . TYR A 1 478 ? -25.391 20.316 50.876 1.00 84.81 478 TYR A N 1
ATOM 3648 C CA . TYR A 1 478 ? -26.364 20.407 51.971 1.00 84.81 478 TYR A CA 1
ATOM 3649 C C . TYR A 1 478 ? -27.231 21.676 51.899 1.00 84.81 478 TYR A C 1
ATOM 3651 O O . TYR A 1 478 ? -28.378 21.656 52.347 1.00 84.81 478 TYR A O 1
ATOM 3659 N N . ARG A 1 479 ? -26.724 22.751 51.287 1.00 83.75 479 ARG A N 1
ATOM 3660 C CA . ARG A 1 479 ? -27.468 23.994 51.080 1.00 83.75 479 ARG A CA 1
ATOM 3661 C C . ARG A 1 479 ? -28.382 23.887 49.869 1.00 83.75 479 ARG A C 1
ATOM 3663 O O . ARG A 1 479 ? -29.575 24.146 49.989 1.00 83.75 479 ARG A O 1
ATOM 3670 N N . PHE A 1 480 ? -27.846 23.432 48.739 1.00 80.75 480 PHE A N 1
ATOM 3671 C CA . PHE A 1 480 ? -28.608 23.339 47.495 1.00 80.75 480 PHE A CA 1
ATOM 3672 C C . PHE A 1 480 ? -29.655 22.213 47.525 1.00 80.75 480 PHE A C 1
ATOM 3674 O O . PHE A 1 480 ? -30.842 22.469 47.337 1.00 80.75 480 PHE A O 1
ATOM 3681 N N . TYR A 1 481 ? -29.253 20.969 47.820 1.00 76.31 481 TYR A N 1
ATOM 3682 C CA . TYR A 1 481 ? -30.159 19.814 47.722 1.00 76.31 481 TYR A CA 1
ATOM 3683 C C . TYR A 1 481 ? -31.001 19.580 48.973 1.00 76.31 481 TYR A C 1
ATOM 3685 O O . TYR A 1 481 ? -32.118 19.074 48.881 1.00 76.31 481 TYR A O 1
ATOM 3693 N N . LYS A 1 482 ? -30.448 19.865 50.158 1.00 72.75 482 LYS A N 1
ATOM 3694 C CA . LYS A 1 482 ? -31.102 19.548 51.441 1.00 72.75 482 LYS A CA 1
ATOM 3695 C C . LYS A 1 482 ? -31.744 20.767 52.097 1.00 72.75 482 LYS A C 1
ATOM 3697 O O . LYS A 1 482 ? -32.439 20.581 53.091 1.00 72.75 482 LYS A O 1
ATOM 3702 N N . GLN A 1 483 ? -31.532 21.966 51.541 1.00 77.38 483 GLN A N 1
ATOM 3703 C CA . GLN A 1 483 ? -32.047 23.239 52.054 1.00 77.38 483 GLN A CA 1
ATOM 3704 C C . GLN A 1 483 ? -31.713 23.445 53.542 1.00 77.38 483 GLN A C 1
ATOM 3706 O O . GLN A 1 483 ? -32.556 23.846 54.341 1.00 77.38 483 GLN A O 1
ATOM 3711 N N . ARG A 1 484 ? -30.473 23.114 53.926 1.00 77.75 484 ARG A N 1
ATOM 3712 C CA . ARG A 1 484 ? -29.941 23.273 55.287 1.00 77.75 484 ARG A CA 1
ATOM 3713 C C . ARG A 1 484 ? -28.763 24.237 55.287 1.00 77.75 484 ARG A C 1
ATOM 3715 O O . ARG A 1 484 ? -27.984 24.265 54.342 1.00 77.75 484 ARG A O 1
ATOM 3722 N N . ASP A 1 485 ? -28.568 24.931 56.402 1.00 82.44 485 ASP A N 1
ATOM 3723 C CA . ASP A 1 485 ? -27.381 25.772 56.617 1.00 82.44 485 ASP A CA 1
ATOM 3724 C C . ASP A 1 485 ? -26.198 25.002 57.224 1.00 82.44 485 ASP A C 1
ATOM 3726 O O . ASP A 1 485 ? -25.078 25.506 57.281 1.00 82.44 485 ASP A O 1
ATOM 3730 N N . VAL A 1 486 ? -26.429 23.756 57.647 1.00 83.12 486 VAL A N 1
ATOM 3731 C CA . VAL A 1 486 ? -25.422 22.870 58.238 1.00 83.12 486 VAL A CA 1
ATOM 3732 C C . VAL A 1 486 ? -25.362 21.530 57.508 1.00 83.12 486 VAL A C 1
ATOM 3734 O O . VAL A 1 486 ? -26.339 21.080 56.903 1.00 83.12 486 VAL A O 1
ATOM 3737 N N . ILE A 1 487 ? -24.198 20.881 57.591 1.00 83.25 487 ILE A N 1
ATOM 3738 C CA . ILE A 1 487 ? -23.965 19.532 57.063 1.00 83.25 487 ILE A CA 1
ATOM 3739 C C . ILE A 1 487 ? -24.998 18.556 57.647 1.00 83.25 487 ILE A C 1
ATOM 3741 O O . ILE A 1 487 ? -25.419 18.672 58.797 1.00 83.25 487 ILE A O 1
ATOM 3745 N N . CYS A 1 488 ? -25.414 17.577 56.842 1.00 80.69 488 CYS A N 1
ATOM 3746 C CA . CYS A 1 488 ? -26.367 16.565 57.279 1.00 80.69 488 CYS A CA 1
ATOM 3747 C C . CYS A 1 488 ? -25.836 15.742 58.458 1.00 80.69 488 CYS A C 1
ATOM 3749 O O . CYS A 1 488 ? -24.700 15.267 58.438 1.00 80.69 488 CYS A O 1
ATOM 3751 N N . GLU A 1 489 ? -26.709 15.496 59.430 1.00 76.75 489 GLU A N 1
ATOM 3752 C CA . GLU A 1 489 ? -26.475 14.507 60.476 1.00 76.75 489 GLU A CA 1
ATOM 3753 C C . GLU A 1 489 ? -26.259 13.129 59.822 1.00 76.75 489 GLU A C 1
ATOM 3755 O O . GLU A 1 489 ? -26.997 12.746 58.913 1.00 76.75 489 GLU A O 1
ATOM 3760 N N . GLU A 1 490 ? -25.174 12.449 60.200 1.00 83.31 490 GLU A N 1
ATOM 3761 C CA . GLU A 1 490 ? -24.699 11.192 59.595 1.00 83.31 490 GLU A CA 1
ATOM 3762 C C . GLU A 1 490 ? -24.391 11.216 58.082 1.00 83.31 490 GLU A C 1
ATOM 3764 O O . GLU A 1 490 ? -24.501 10.194 57.406 1.00 83.31 490 GLU A O 1
ATOM 3769 N N . CYS A 1 491 ? -23.937 12.350 57.538 1.00 88.12 491 CYS A N 1
ATOM 3770 C CA . CYS A 1 491 ? -23.591 12.470 56.117 1.00 88.12 491 CYS A CA 1
ATOM 3771 C C . CYS A 1 491 ? -22.550 11.420 55.644 1.00 88.12 491 CYS A C 1
ATOM 3773 O O . CYS A 1 491 ? -21.392 11.474 56.079 1.00 88.12 491 CYS A O 1
ATOM 3775 N N . PRO A 1 492 ? -22.898 10.517 54.701 1.00 91.44 492 PRO A N 1
ATOM 3776 C CA . PRO A 1 492 ? -21.959 9.513 54.201 1.00 91.44 492 PRO A CA 1
ATOM 3777 C C . PRO A 1 492 ? -20.815 10.136 53.386 1.00 91.44 492 PRO A C 1
ATOM 3779 O O . PRO A 1 492 ? -19.698 9.626 53.426 1.00 91.44 492 PRO A O 1
ATOM 3782 N N . VAL A 1 493 ? -21.053 11.268 52.711 1.00 91.62 493 VAL A N 1
ATOM 3783 C CA . VAL A 1 493 ? -20.045 12.012 51.930 1.00 91.62 493 VAL A CA 1
ATOM 3784 C C . VAL A 1 493 ? -18.923 12.529 52.837 1.00 91.62 493 VAL A C 1
ATOM 3786 O O . VAL A 1 493 ? -17.753 12.275 52.571 1.00 91.62 493 VAL A O 1
ATOM 3789 N N . ILE A 1 494 ? -19.255 13.177 53.959 1.00 91.06 494 ILE A N 1
ATOM 3790 C CA . ILE A 1 494 ? -18.253 13.683 54.915 1.00 91.06 494 ILE A CA 1
ATOM 3791 C C . ILE A 1 494 ? -17.489 12.543 55.585 1.00 91.06 494 ILE A C 1
ATOM 3793 O O . ILE A 1 494 ? -16.266 12.620 55.683 1.00 91.06 494 ILE A O 1
ATOM 3797 N N . LYS A 1 495 ? -18.179 11.473 56.009 1.00 91.88 495 LYS A N 1
ATOM 3798 C CA . LYS A 1 495 ? -17.516 10.287 56.579 1.00 91.88 495 LYS A CA 1
ATOM 3799 C C . LYS A 1 495 ? -16.494 9.713 55.592 1.00 91.88 495 LYS A C 1
ATOM 3801 O O . LYS A 1 495 ? -15.335 9.547 55.956 1.00 91.88 495 LYS A O 1
ATOM 3806 N N . THR A 1 496 ? -16.898 9.566 54.328 1.00 93.31 496 THR A N 1
ATOM 3807 C CA . THR A 1 496 ? -16.041 9.095 53.227 1.00 93.31 496 THR A CA 1
ATOM 3808 C C . THR A 1 496 ? -14.831 9.990 52.998 1.00 93.31 496 THR A C 1
ATOM 3810 O O . THR A 1 496 ? -13.721 9.498 52.816 1.00 93.31 496 THR A O 1
ATOM 3813 N N . MET A 1 497 ? -15.011 11.310 53.041 1.00 89.88 497 MET A N 1
ATOM 3814 C CA . MET A 1 497 ? -13.897 12.249 52.887 1.00 89.88 497 MET A CA 1
ATOM 3815 C C . MET A 1 497 ? -12.978 12.307 54.111 1.00 89.88 497 MET A C 1
ATOM 3817 O O . MET A 1 497 ? -11.833 12.730 53.987 1.00 89.88 497 MET A O 1
ATOM 3821 N N . THR A 1 498 ? -13.458 11.873 55.278 1.00 90.31 498 THR A N 1
ATOM 3822 C CA . THR A 1 498 ? -12.687 11.874 56.527 1.00 90.31 498 THR A CA 1
ATOM 3823 C C . THR A 1 498 ? -11.769 10.657 56.628 1.00 90.31 498 THR A C 1
ATOM 3825 O O . THR A 1 498 ? -10.613 10.804 57.017 1.00 90.31 498 THR A O 1
ATOM 3828 N N . ASP A 1 499 ? -12.264 9.459 56.298 1.00 91.62 499 ASP A N 1
ATOM 3829 C CA . ASP A 1 499 ? -11.518 8.203 56.481 1.00 91.62 499 ASP A CA 1
ATOM 3830 C C . ASP A 1 499 ? -11.107 7.501 55.176 1.00 91.62 499 ASP A C 1
ATOM 3832 O O . ASP A 1 499 ? -10.384 6.502 55.219 1.00 91.62 499 ASP A O 1
ATOM 3836 N N . GLY A 1 500 ? -11.545 8.009 54.019 1.00 90.19 500 GLY A N 1
ATOM 3837 C CA . GLY A 1 500 ? -11.239 7.440 52.707 1.00 90.19 500 GLY A CA 1
ATOM 3838 C C . GLY A 1 500 ? -11.910 6.093 52.436 1.00 90.19 500 GLY A C 1
ATOM 3839 O O . GLY A 1 500 ? -11.440 5.354 51.569 1.00 90.19 500 GLY A O 1
ATOM 3840 N N . ARG A 1 501 ? -12.972 5.734 53.168 1.00 92.69 501 ARG A N 1
ATOM 3841 C CA . ARG A 1 501 ? -13.749 4.497 52.971 1.00 92.69 501 ARG A CA 1
ATOM 3842 C C . ARG A 1 501 ? -15.139 4.810 52.442 1.00 92.69 501 ARG A C 1
ATOM 3844 O O . ARG A 1 501 ? -15.637 5.912 52.600 1.00 92.69 501 ARG A O 1
ATOM 3851 N N . SER A 1 502 ? -15.784 3.837 51.809 1.00 95.31 502 SER A N 1
ATOM 3852 C CA . SER A 1 502 ? -17.163 4.004 51.348 1.00 95.31 502 SER A CA 1
ATOM 3853 C C . SER A 1 502 ? -18.144 3.926 52.515 1.00 95.31 502 SER A C 1
ATOM 3855 O O . SER A 1 502 ? -18.068 3.001 53.325 1.00 95.31 502 SER A O 1
ATOM 3857 N N . HIS A 1 503 ? -19.098 4.855 52.568 1.00 95.25 503 HIS A N 1
ATOM 3858 C CA . HIS A 1 503 ? -20.148 4.888 53.593 1.00 95.25 503 HIS A CA 1
ATOM 3859 C C . HIS A 1 503 ? -21.532 4.949 52.963 1.00 95.25 503 HIS A C 1
ATOM 3861 O O . HIS A 1 503 ? -21.704 5.442 51.849 1.00 95.25 503 HIS A O 1
ATOM 3867 N N . GLN A 1 504 ? -22.539 4.488 53.702 1.00 94.31 504 GLN A N 1
ATOM 3868 C CA . GLN A 1 504 ? -23.936 4.593 53.295 1.00 94.31 504 GLN A CA 1
ATOM 3869 C C . GLN A 1 504 ? -24.829 5.031 54.453 1.00 94.31 504 GLN A C 1
ATOM 3871 O O . GLN A 1 504 ? -24.533 4.735 55.610 1.00 94.31 504 GLN A O 1
ATOM 3876 N N . ALA A 1 505 ? -25.923 5.716 54.133 1.00 91.00 505 ALA A N 1
ATOM 3877 C CA . ALA A 1 505 ? -26.929 6.135 55.100 1.00 91.00 505 ALA A CA 1
ATOM 3878 C C . ALA A 1 505 ? -28.332 6.091 54.480 1.00 91.00 505 ALA A C 1
ATOM 3880 O O . ALA A 1 505 ? -28.524 6.507 53.335 1.00 91.00 505 ALA A O 1
ATOM 3881 N N . ILE A 1 506 ? -29.312 5.619 55.256 1.00 89.50 506 ILE A N 1
ATOM 3882 C CA . ILE A 1 506 ? -30.733 5.727 54.911 1.00 89.50 506 ILE A CA 1
ATOM 3883 C C . ILE A 1 506 ? -31.243 7.044 55.483 1.00 89.50 506 ILE A C 1
ATOM 3885 O O . ILE A 1 506 ? -31.166 7.283 56.687 1.00 89.50 506 ILE A O 1
ATOM 3889 N N . MET A 1 507 ? -31.762 7.906 54.619 1.00 84.19 507 MET A N 1
ATOM 3890 C CA . MET A 1 507 ? -32.144 9.267 54.976 1.00 84.19 507 MET A CA 1
ATOM 3891 C C . MET A 1 507 ? -33.566 9.567 54.514 1.00 84.19 507 MET A C 1
ATOM 3893 O O . MET A 1 507 ? -33.995 9.133 53.446 1.00 84.19 507 MET A O 1
ATOM 3897 N N . LYS A 1 508 ? -34.293 10.364 55.301 1.00 83.12 508 LYS A N 1
ATOM 3898 C CA . LYS A 1 508 ? -35.568 10.947 54.870 1.00 83.12 508 LYS A CA 1
ATOM 3899 C C . LYS A 1 508 ? -35.304 12.151 53.971 1.00 83.12 508 LYS A C 1
ATOM 3901 O O . LYS A 1 508 ? -34.454 12.987 54.284 1.00 83.12 508 LYS A O 1
ATOM 3906 N N . SER A 1 509 ? -36.051 12.251 52.883 1.00 74.62 509 SER A N 1
ATOM 3907 C CA . SER A 1 509 ? -36.058 13.407 51.988 1.00 74.62 509 SER A CA 1
ATOM 3908 C C . SER A 1 509 ? -37.493 13.791 51.661 1.00 74.62 509 SER A C 1
ATOM 3910 O O . SER A 1 509 ? -38.400 12.977 51.801 1.00 74.62 509 SER A O 1
ATOM 3912 N N . ILE A 1 510 ? -37.683 15.027 51.218 1.00 71.38 510 ILE A N 1
ATOM 3913 C CA . ILE A 1 510 ? -38.950 15.498 50.664 1.00 71.38 510 ILE A CA 1
ATOM 3914 C C . ILE A 1 510 ? -38.797 15.502 49.138 1.00 71.38 510 ILE A C 1
ATOM 3916 O O . ILE A 1 510 ? -37.739 15.900 48.637 1.00 71.38 510 ILE A O 1
ATOM 3920 N N . ASP A 1 511 ? -39.777 14.965 48.414 1.00 70.31 511 ASP A N 1
ATOM 3921 C CA . ASP A 1 511 ? -39.831 15.041 46.950 1.00 70.31 511 ASP A CA 1
ATOM 3922 C C . ASP A 1 511 ? -40.366 16.408 46.467 1.00 70.31 511 ASP A C 1
ATOM 3924 O O . ASP A 1 511 ? -40.659 17.300 47.264 1.00 70.31 511 ASP A O 1
ATOM 3928 N N . LYS A 1 512 ? -40.470 16.602 45.147 1.00 64.25 512 LYS A N 1
ATOM 3929 C CA . LYS A 1 512 ? -40.963 17.860 44.552 1.00 64.25 512 LYS A CA 1
ATOM 3930 C C . LYS A 1 512 ? -42.425 18.180 44.904 1.00 64.25 512 LYS A C 1
ATOM 3932 O O . LYS A 1 512 ? -42.820 19.339 44.823 1.00 64.25 512 LYS A O 1
ATOM 3937 N N . ASP A 1 513 ? -43.201 17.163 45.270 1.00 70.38 513 ASP A N 1
ATOM 3938 C CA . ASP A 1 513 ? -44.633 17.244 45.557 1.00 70.38 513 ASP A CA 1
ATOM 3939 C C . ASP A 1 513 ? -44.894 17.373 47.073 1.00 70.38 513 ASP A C 1
ATOM 3941 O O . ASP A 1 513 ? -46.040 17.483 47.509 1.00 70.38 513 ASP A O 1
ATOM 3945 N N . GLY A 1 514 ? -43.832 17.409 47.888 1.00 71.12 514 GLY A N 1
ATOM 3946 C CA . GLY A 1 514 ? -43.905 17.568 49.338 1.00 71.12 514 GLY A CA 1
ATOM 3947 C C . GLY A 1 514 ? -44.013 16.256 50.123 1.00 71.12 514 GLY A C 1
ATOM 3948 O O . GLY A 1 514 ? -44.149 16.302 51.348 1.00 71.12 514 GLY A O 1
ATOM 3949 N N . ASN A 1 515 ? -43.930 15.090 49.476 1.00 77.69 515 ASN A N 1
ATOM 3950 C CA . ASN A 1 515 ? -44.044 13.798 50.155 1.00 77.69 515 ASN A CA 1
ATOM 3951 C C . ASN A 1 515 ? -42.721 13.378 50.796 1.00 77.69 515 ASN A C 1
ATOM 3953 O O . ASN A 1 515 ? -41.636 13.602 50.256 1.00 77.69 515 ASN A O 1
ATOM 3957 N N . VAL A 1 516 ? -42.812 12.701 51.942 1.00 80.19 516 VAL A N 1
ATOM 3958 C CA . VAL A 1 516 ? -41.649 12.098 52.599 1.00 80.19 516 VAL A CA 1
ATOM 3959 C C . VAL A 1 516 ? -41.290 10.794 51.892 1.00 80.19 516 VAL A C 1
ATOM 3961 O O . VAL A 1 516 ? -42.053 9.831 51.936 1.00 80.19 516 VAL A O 1
ATOM 3964 N N . ILE A 1 517 ? -40.098 10.755 51.304 1.00 84.69 517 ILE A N 1
ATOM 3965 C CA . ILE A 1 517 ? -39.512 9.574 50.667 1.00 84.69 517 ILE A CA 1
ATOM 3966 C C . ILE A 1 517 ? -38.258 9.123 51.416 1.00 84.69 517 ILE A C 1
ATOM 3968 O O . ILE A 1 517 ? -37.536 9.928 52.021 1.00 84.69 517 ILE A O 1
ATOM 3972 N N . TRP A 1 518 ? -37.985 7.824 51.375 1.00 86.38 518 TRP A N 1
ATOM 3973 C CA . TRP A 1 518 ? -36.770 7.246 51.939 1.00 86.38 518 TRP A CA 1
ATOM 3974 C C . TRP A 1 518 ? -35.721 7.106 50.846 1.00 86.38 518 TRP A C 1
ATOM 3976 O O . TRP A 1 518 ? -36.007 6.589 49.774 1.00 86.38 518 TRP A O 1
ATOM 3986 N N . ARG A 1 519 ? -34.499 7.560 51.112 1.00 87.81 519 ARG A N 1
ATOM 3987 C CA . ARG A 1 519 ? -33.380 7.474 50.171 1.00 87.81 519 ARG A CA 1
ATOM 3988 C C . ARG A 1 519 ? -32.223 6.717 50.790 1.00 87.81 519 ARG A C 1
ATOM 3990 O O . ARG A 1 519 ? -31.926 6.902 51.970 1.00 87.81 519 ARG A O 1
ATOM 3997 N N . LEU A 1 520 ? -31.555 5.907 49.982 1.00 91.12 520 LEU A N 1
ATOM 3998 C CA . LEU A 1 520 ? -30.285 5.290 50.331 1.00 91.12 520 LEU A CA 1
ATOM 3999 C C . LEU A 1 520 ? -29.165 6.060 49.635 1.00 91.12 520 LEU A C 1
ATOM 4001 O O . LEU A 1 520 ? -29.003 5.974 48.419 1.00 91.12 520 LEU A O 1
ATOM 4005 N N . ASN A 1 521 ? -28.397 6.807 50.423 1.00 91.38 521 ASN A N 1
ATOM 4006 C CA . ASN A 1 521 ? -27.247 7.564 49.949 1.00 91.38 521 ASN A CA 1
ATOM 4007 C C . ASN A 1 521 ? -25.984 6.725 50.166 1.00 91.38 521 ASN A C 1
ATOM 4009 O O . ASN A 1 521 ? -25.679 6.369 51.306 1.00 91.38 521 ASN A O 1
ATOM 4013 N N . ARG A 1 522 ? -25.232 6.439 49.102 1.00 94.56 522 ARG A N 1
ATOM 4014 C CA . ARG A 1 522 ? -23.927 5.759 49.149 1.00 94.56 522 ARG A CA 1
ATOM 4015 C C . ARG A 1 522 ? -22.849 6.706 48.651 1.00 94.56 522 ARG A C 1
ATOM 4017 O O . ARG A 1 522 ? -23.012 7.297 47.593 1.00 94.56 522 ARG A O 1
ATOM 4024 N N . ALA A 1 523 ? -21.753 6.836 49.383 1.00 95.00 523 ALA A N 1
ATOM 4025 C CA . ALA A 1 523 ? -20.634 7.692 49.015 1.00 95.00 523 ALA A CA 1
ATOM 4026 C C . ALA A 1 523 ? -19.353 6.865 48.846 1.00 95.00 523 ALA A C 1
ATOM 4028 O O . ALA A 1 523 ? -19.044 6.005 49.673 1.00 95.00 523 ALA A O 1
ATOM 4029 N N . TYR A 1 524 ? -18.612 7.140 47.773 1.00 96.19 524 TYR A N 1
ATOM 4030 C CA . TYR A 1 524 ? -17.353 6.482 47.421 1.00 96.19 524 TYR A CA 1
ATOM 4031 C C . TYR A 1 524 ? -16.256 7.533 47.218 1.00 96.19 524 TYR A C 1
ATOM 4033 O O . TYR A 1 524 ? -16.515 8.526 46.544 1.00 96.19 524 TYR A O 1
ATOM 4041 N N . PRO A 1 525 ? -15.040 7.361 47.758 1.00 95.19 525 PRO A N 1
ATOM 4042 C CA . PRO A 1 525 ? -13.979 8.351 47.598 1.00 95.19 525 PRO A CA 1
ATOM 4043 C C . PRO A 1 525 ? -13.400 8.304 46.179 1.00 95.19 525 PRO A C 1
ATOM 4045 O O . PRO A 1 525 ? -13.259 7.225 45.599 1.00 95.19 525 PRO A O 1
ATOM 4048 N N . TYR A 1 526 ? -13.009 9.458 45.637 1.00 92.94 526 TYR A N 1
ATOM 4049 C CA . TYR A 1 526 ? -12.133 9.520 44.465 1.00 92.94 526 TYR A CA 1
ATOM 4050 C C . TYR A 1 526 ? -10.892 10.359 44.775 1.00 92.94 526 TYR A C 1
ATOM 4052 O O . TYR A 1 526 ? -10.914 11.251 45.628 1.00 92.94 526 TYR A O 1
ATOM 4060 N N . PHE A 1 527 ? -9.796 10.038 44.095 1.00 91.12 527 PHE A N 1
ATOM 4061 C CA . PHE A 1 527 ? -8.467 10.542 44.422 1.00 91.12 527 PHE A CA 1
ATOM 4062 C C . PHE A 1 527 ? -7.920 11.437 43.306 1.00 91.12 527 PHE A C 1
ATOM 4064 O O . PHE A 1 527 ? -8.260 11.245 42.137 1.00 91.12 527 PHE A O 1
ATOM 4071 N N . ASP A 1 528 ? -7.092 12.416 43.673 1.00 89.94 528 ASP A N 1
ATOM 4072 C CA . ASP A 1 528 ? -6.295 13.201 42.725 1.00 89.94 528 ASP A CA 1
ATOM 4073 C C . ASP A 1 528 ? -5.102 12.386 42.182 1.00 89.94 528 ASP A C 1
ATOM 4075 O O . ASP A 1 528 ? -4.836 11.259 42.608 1.00 89.94 528 ASP A O 1
ATOM 4079 N N . GLU A 1 529 ? -4.350 12.962 41.241 1.00 90.69 529 GLU A N 1
ATOM 4080 C CA . GLU A 1 529 ? -3.147 12.332 40.670 1.00 90.69 529 GLU A CA 1
ATOM 4081 C C . GLU A 1 529 ? -2.047 12.061 41.712 1.00 90.69 529 GLU A C 1
ATOM 4083 O O . GLU A 1 529 ? -1.163 11.238 41.481 1.00 90.69 529 GLU A O 1
ATOM 4088 N N . GLN A 1 530 ? -2.087 12.738 42.864 1.00 90.19 530 GLN A N 1
ATOM 4089 C CA . GLN A 1 530 ? -1.144 12.557 43.968 1.00 90.19 530 GLN A CA 1
ATOM 4090 C C . GLN A 1 530 ? -1.640 11.534 45.009 1.00 90.19 530 GLN A C 1
ATOM 4092 O O . GLN A 1 530 ? -0.982 11.339 46.032 1.00 90.19 530 GLN A O 1
ATOM 4097 N N . GLY A 1 531 ? -2.776 10.869 44.762 1.00 86.06 531 GLY A N 1
ATOM 4098 C CA . GLY A 1 531 ? -3.351 9.846 45.638 1.00 86.06 531 GLY A CA 1
ATOM 4099 C C . GLY A 1 531 ? -4.061 10.395 46.879 1.00 86.06 531 GLY A C 1
ATOM 4100 O O . GLY A 1 531 ? -4.356 9.634 47.800 1.00 86.06 531 GLY A O 1
ATOM 4101 N N . ARG A 1 532 ? -4.340 11.702 46.935 1.00 89.75 532 ARG A N 1
ATOM 4102 C CA . ARG A 1 532 ? -5.099 12.332 48.027 1.00 89.75 532 ARG A CA 1
ATOM 4103 C C . ARG A 1 532 ? -6.584 12.329 47.695 1.00 89.75 532 ARG A C 1
ATOM 4105 O O . ARG A 1 532 ? -6.959 12.373 46.528 1.00 89.75 532 ARG A O 1
ATOM 4112 N N . ILE A 1 533 ? -7.438 12.298 48.715 1.00 91.75 533 ILE A N 1
ATOM 4113 C CA . ILE A 1 533 ? -8.894 12.346 48.529 1.00 91.75 533 ILE A CA 1
ATOM 4114 C C . ILE A 1 533 ? -9.267 13.702 47.915 1.00 91.75 533 ILE A C 1
ATOM 4116 O O . ILE A 1 533 ? -9.103 14.743 48.549 1.00 91.75 533 ILE A O 1
ATOM 4120 N N . ALA A 1 534 ? -9.769 13.679 46.684 1.00 90.44 534 ALA A N 1
ATOM 4121 C CA . ALA A 1 534 ? -10.198 14.870 45.952 1.00 90.44 534 ALA A CA 1
ATOM 4122 C C . ALA A 1 534 ? -11.686 15.189 46.179 1.00 90.44 534 ALA A C 1
ATOM 4124 O O . ALA A 1 534 ? -12.112 16.336 46.032 1.00 90.44 534 ALA A O 1
ATOM 4125 N N . GLY A 1 535 ? -12.470 14.181 46.565 1.00 93.25 535 GLY A N 1
ATOM 4126 C CA . GLY A 1 535 ? -13.890 14.306 46.859 1.00 93.25 535 GLY A CA 1
ATOM 4127 C C . GLY A 1 535 ? -14.565 12.941 46.980 1.00 93.25 535 GLY A C 1
ATOM 4128 O O . GLY A 1 535 ? -13.903 11.925 47.213 1.00 93.25 535 GLY A O 1
ATOM 4129 N N . ALA A 1 536 ? -15.882 12.909 46.794 1.00 95.19 536 ALA A N 1
ATOM 4130 C CA . ALA A 1 536 ? -16.665 11.681 46.799 1.00 95.19 536 ALA A CA 1
ATOM 4131 C C . ALA A 1 536 ? -17.696 11.632 45.660 1.00 95.19 536 ALA A C 1
ATOM 4133 O O . ALA A 1 536 ? -18.283 12.640 45.275 1.00 95.19 536 ALA A O 1
ATOM 4134 N N . ILE A 1 537 ? -17.927 10.429 45.143 1.00 94.69 537 ILE A N 1
ATOM 4135 C CA . ILE A 1 537 ? -19.025 10.087 44.243 1.00 94.69 537 ILE A CA 1
ATOM 4136 C C . ILE A 1 537 ? -20.199 9.643 45.121 1.00 94.69 537 ILE A C 1
ATOM 4138 O O . ILE A 1 537 ? -20.100 8.621 45.803 1.00 94.69 537 ILE A O 1
ATOM 4142 N N . GLU A 1 538 ? -21.287 10.409 45.132 1.00 93.25 538 GLU A N 1
ATOM 4143 C CA . GLU A 1 538 ? -22.528 10.077 45.833 1.00 93.25 538 GLU A CA 1
ATOM 4144 C C . GLU A 1 538 ? -23.530 9.449 44.854 1.00 93.25 538 GLU A C 1
ATOM 4146 O O . GLU A 1 538 ? -23.839 10.024 43.812 1.00 93.25 538 GLU A O 1
ATOM 4151 N N . ILE A 1 539 ? -24.041 8.267 45.198 1.00 92.94 539 ILE A N 1
ATOM 4152 C CA . ILE A 1 539 ? -25.125 7.575 44.500 1.00 92.94 539 ILE A CA 1
ATOM 4153 C C . ILE A 1 539 ? -26.344 7.574 45.418 1.00 92.94 539 ILE A C 1
ATOM 4155 O O . ILE A 1 539 ? -26.256 7.131 46.567 1.00 92.94 539 ILE A O 1
ATOM 4159 N N . VAL A 1 540 ? -27.476 8.058 44.918 1.00 90.00 540 VAL A N 1
ATOM 4160 C CA . VAL A 1 540 ? -28.727 8.167 45.672 1.00 90.00 540 VAL A CA 1
ATOM 4161 C C . VAL A 1 540 ? -29.825 7.374 44.968 1.00 90.00 540 VAL A C 1
ATOM 4163 O O . VAL A 1 540 ? -30.205 7.710 43.845 1.00 90.00 540 VAL A O 1
ATOM 4166 N N . SER A 1 541 ? -30.344 6.356 45.657 1.00 90.19 541 SER A N 1
ATOM 4167 C CA . SER A 1 541 ? -31.442 5.490 45.197 1.00 90.19 541 SER A CA 1
ATOM 4168 C C . SER A 1 541 ? -32.692 5.686 46.072 1.00 90.19 541 SER A C 1
ATOM 4170 O O . SER A 1 541 ? -32.577 6.022 47.257 1.00 90.19 541 SER A O 1
ATOM 4172 N N . ASP A 1 542 ? -33.886 5.437 45.528 1.00 86.19 542 ASP A N 1
ATOM 4173 C CA . ASP A 1 542 ? -35.125 5.360 46.320 1.00 86.19 542 ASP A CA 1
ATOM 4174 C C . ASP A 1 542 ? -35.153 4.058 47.146 1.00 86.19 542 ASP A C 1
ATOM 4176 O O . ASP A 1 542 ? -34.857 2.976 46.642 1.00 86.19 542 ASP A O 1
ATOM 4180 N N . TYR A 1 543 ? -35.480 4.166 48.434 1.00 87.69 543 TYR A N 1
ATOM 4181 C CA . TYR A 1 543 ? -35.570 3.055 49.390 1.00 87.69 543 TYR A CA 1
ATOM 4182 C C . TYR A 1 543 ? -36.999 2.864 49.932 1.00 87.69 543 TYR A C 1
ATOM 4184 O O . TYR A 1 543 ? -37.235 2.067 50.840 1.00 87.69 543 TYR A O 1
ATOM 4192 N N . SER A 1 544 ? -37.978 3.604 49.411 1.00 84.56 544 SER A N 1
ATOM 4193 C CA . SER A 1 544 ? -39.330 3.667 49.976 1.00 84.56 544 SER A CA 1
ATOM 4194 C C . SER A 1 544 ? -40.072 2.331 49.886 1.00 84.56 544 SER A C 1
ATOM 4196 O O . SER A 1 544 ? -40.702 1.927 50.862 1.00 84.56 544 SER A O 1
ATOM 4198 N N . ASP A 1 545 ? -39.968 1.611 48.766 1.00 83.44 545 ASP A N 1
ATOM 4199 C CA . ASP A 1 545 ? -40.587 0.285 48.600 1.00 83.44 545 ASP A CA 1
ATOM 4200 C C . ASP A 1 545 ? -40.012 -0.756 49.555 1.00 83.44 545 ASP A C 1
ATOM 4202 O O . ASP A 1 545 ? -40.757 -1.443 50.255 1.00 83.44 545 ASP A O 1
ATOM 4206 N N . GLN A 1 546 ? -38.683 -0.825 49.630 1.00 83.44 546 GLN A N 1
ATOM 4207 C CA . GLN A 1 546 ? -37.994 -1.742 50.529 1.00 83.44 546 GLN A CA 1
ATOM 4208 C C . GLN A 1 546 ? -38.400 -1.472 51.979 1.00 83.44 546 GLN A C 1
ATOM 4210 O O . GLN A 1 546 ? -38.703 -2.396 52.733 1.00 83.44 546 GLN A O 1
ATOM 4215 N N . LYS A 1 547 ? -38.493 -0.189 52.345 1.00 81.50 547 LYS A N 1
ATOM 4216 C CA . LYS A 1 547 ? -38.925 0.219 53.675 1.00 81.50 547 LYS A CA 1
ATOM 4217 C C . LYS A 1 547 ? -40.369 -0.193 53.974 1.00 81.50 547 LYS A C 1
ATOM 4219 O O . LYS A 1 547 ? -40.632 -0.702 55.061 1.00 81.50 547 LYS A O 1
ATOM 4224 N N . ARG A 1 548 ? -41.285 -0.031 53.010 1.00 82.38 548 ARG A N 1
ATOM 4225 C CA . ARG A 1 548 ? -42.682 -0.486 53.134 1.00 82.38 548 ARG A CA 1
ATOM 4226 C C . ARG A 1 548 ? -42.775 -1.993 53.350 1.00 82.38 548 ARG A C 1
ATOM 4228 O O . ARG A 1 548 ? -43.539 -2.423 54.206 1.00 82.38 548 ARG A O 1
ATOM 4235 N N . LEU A 1 549 ? -42.002 -2.783 52.604 1.00 80.50 549 LEU A N 1
ATOM 4236 C CA . LEU A 1 549 ? -41.990 -4.242 52.741 1.00 80.50 549 LEU A CA 1
ATOM 4237 C C . LEU A 1 549 ? -41.433 -4.690 54.095 1.00 80.50 549 LEU A C 1
ATOM 4239 O O . LEU A 1 549 ? -42.015 -5.566 54.729 1.00 80.50 549 LEU A O 1
ATOM 4243 N N . GLU A 1 550 ? -40.345 -4.077 54.563 1.00 82.25 550 GLU A N 1
ATOM 4244 C CA . GLU A 1 550 ? -39.782 -4.361 55.890 1.00 82.25 550 GLU A CA 1
ATOM 4245 C C . GLU A 1 550 ? -40.768 -4.048 57.017 1.00 82.25 550 GLU A C 1
ATOM 4247 O O . GLU A 1 550 ? -40.910 -4.831 57.958 1.00 82.25 550 GLU A O 1
ATOM 4252 N N . ASP A 1 551 ? -41.434 -2.896 56.936 1.00 83.31 551 ASP A N 1
ATOM 4253 C CA . ASP A 1 551 ? -42.385 -2.470 57.957 1.00 83.31 551 ASP A CA 1
ATOM 4254 C C . ASP A 1 551 ? -43.650 -3.352 57.922 1.00 83.31 551 ASP A C 1
ATOM 4256 O O . ASP A 1 551 ? -44.099 -3.801 58.977 1.00 83.31 551 ASP A O 1
ATOM 4260 N N . ALA A 1 552 ? -44.147 -3.716 56.732 1.00 81.38 552 ALA A N 1
ATOM 4261 C CA . ALA A 1 552 ? -45.265 -4.651 56.570 1.00 81.38 552 ALA A CA 1
ATOM 4262 C C . ALA A 1 552 ? -44.934 -6.067 57.073 1.00 81.38 552 ALA A C 1
ATOM 4264 O O . ALA A 1 552 ? -45.778 -6.717 57.692 1.00 81.38 552 ALA A O 1
ATOM 4265 N N . LEU A 1 553 ? -43.705 -6.549 56.853 1.00 82.12 553 LEU A N 1
ATOM 4266 C CA . LEU A 1 553 ? -43.257 -7.841 57.377 1.00 82.12 553 LEU A CA 1
ATOM 4267 C C . LEU A 1 553 ? -43.237 -7.830 58.909 1.00 82.12 553 LEU A C 1
ATOM 4269 O O . LEU A 1 553 ? -43.787 -8.738 59.528 1.00 82.12 553 LEU A O 1
ATOM 4273 N N . LYS A 1 554 ? -42.672 -6.782 59.523 1.00 80.06 554 LYS A N 1
ATOM 4274 C CA . LYS A 1 554 ? -42.663 -6.629 60.989 1.00 80.06 554 LYS A CA 1
ATOM 4275 C C . LYS A 1 554 ? -44.071 -6.589 61.572 1.00 80.06 554 LYS A C 1
ATOM 4277 O O . LYS A 1 554 ? -44.318 -7.197 62.612 1.00 80.06 554 LYS A O 1
ATOM 4282 N N . GLU A 1 555 ? -44.986 -5.883 60.91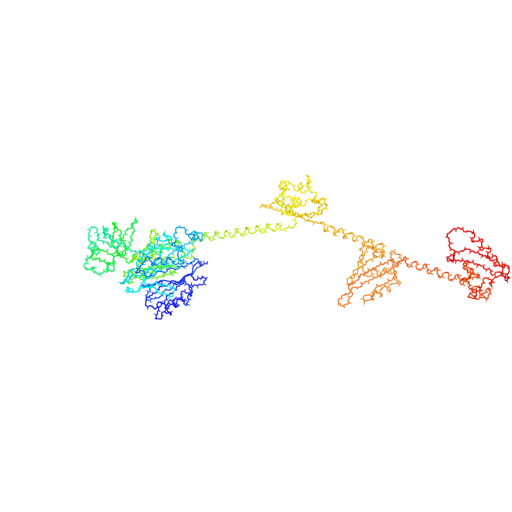5 1.00 82.12 555 GLU A N 1
ATOM 4283 C CA . GLU A 1 555 ? -46.389 -5.823 61.324 1.00 82.12 555 GLU A CA 1
ATOM 4284 C C . GLU A 1 555 ? -47.064 -7.197 61.208 1.00 82.12 555 GLU A C 1
ATOM 4286 O O . GLU A 1 555 ? -47.710 -7.650 62.153 1.00 82.12 555 GLU A O 1
ATOM 4291 N N . SER A 1 556 ? -46.853 -7.913 60.101 1.00 81.19 556 SER A N 1
ATOM 4292 C CA . SER A 1 556 ? -47.377 -9.269 59.911 1.00 81.19 556 SER A CA 1
ATOM 4293 C C . SER A 1 556 ? -46.833 -10.260 60.947 1.00 81.19 556 SER A C 1
ATOM 4295 O O . SER A 1 556 ? -47.596 -11.069 61.476 1.00 81.19 556 SER A O 1
ATOM 4297 N N . GLU A 1 557 ? -45.535 -10.208 61.261 1.00 83.25 557 GLU A N 1
ATOM 4298 C CA . GLU A 1 557 ? -44.916 -11.047 62.298 1.00 83.25 557 GLU A CA 1
ATOM 4299 C C . GLU A 1 557 ? -45.502 -10.756 63.684 1.00 83.25 557 GLU A C 1
ATOM 4301 O O . GLU A 1 557 ? -45.799 -11.684 64.444 1.00 83.25 557 GLU A O 1
ATOM 4306 N N . LEU A 1 558 ? -45.705 -9.477 64.014 1.00 83.75 558 LEU A N 1
ATOM 4307 C CA . LEU A 1 558 ? -46.322 -9.069 65.274 1.00 83.75 558 LEU A CA 1
ATOM 4308 C C . LEU A 1 558 ? -47.774 -9.556 65.369 1.00 83.75 558 LEU A C 1
ATOM 4310 O O . LEU A 1 558 ? -48.152 -10.152 66.381 1.00 83.75 558 LEU A O 1
ATOM 4314 N N . ASN A 1 559 ? -48.558 -9.358 64.309 1.00 85.19 559 ASN A N 1
ATOM 4315 C CA . ASN A 1 559 ? -49.952 -9.794 64.235 1.00 85.19 559 ASN A CA 1
ATOM 4316 C C . ASN A 1 559 ? -50.073 -11.320 64.376 1.00 85.19 559 ASN A C 1
ATOM 4318 O O . ASN A 1 559 ? -50.934 -11.799 65.114 1.00 85.19 559 ASN A O 1
ATOM 4322 N N . LEU A 1 560 ? -49.177 -12.091 63.745 1.00 82.62 560 LEU A N 1
ATOM 4323 C CA . LEU A 1 560 ? -49.140 -13.552 63.875 1.00 82.62 560 LEU A CA 1
ATOM 4324 C C . LEU A 1 560 ? -48.871 -13.988 65.323 1.00 82.62 560 LEU A C 1
ATOM 4326 O O . LEU A 1 560 ? -49.589 -14.839 65.853 1.00 82.62 560 LEU A O 1
ATOM 4330 N N . LYS A 1 561 ? -47.878 -13.378 65.986 1.00 82.44 561 LYS A N 1
ATOM 4331 C CA . LYS A 1 561 ? -47.564 -13.671 67.396 1.00 82.44 561 LYS A CA 1
ATOM 4332 C C . LYS A 1 561 ? -48.741 -13.371 68.323 1.00 82.44 561 LYS A C 1
ATOM 4334 O O . LYS A 1 561 ? -49.020 -14.152 69.232 1.00 82.44 561 LYS A O 1
ATOM 4339 N N . GLN A 1 562 ? -49.438 -12.259 68.096 1.00 82.94 562 GLN A N 1
ATOM 4340 C CA . GLN A 1 562 ? -50.618 -11.888 68.880 1.00 82.94 562 GLN A CA 1
ATOM 4341 C C . GLN A 1 562 ? -51.791 -12.848 68.644 1.00 82.94 562 GLN A C 1
ATOM 4343 O O . GLN A 1 562 ? -52.416 -13.282 69.610 1.00 82.94 562 GLN A O 1
ATOM 4348 N N . ALA A 1 563 ? -52.058 -13.230 67.392 1.00 84.12 563 ALA A N 1
ATOM 4349 C CA . ALA A 1 563 ? -53.131 -14.164 67.053 1.00 84.12 563 ALA A CA 1
ATOM 4350 C C . ALA A 1 563 ? -52.939 -15.540 67.716 1.00 84.12 563 ALA A C 1
ATOM 4352 O O . ALA A 1 563 ? -53.889 -16.083 68.281 1.00 84.12 563 ALA A O 1
ATOM 4353 N N . GLN A 1 564 ? -51.709 -16.071 67.713 1.00 84.62 564 GLN A N 1
ATOM 4354 C CA . GLN A 1 564 ? -51.365 -17.328 68.391 1.00 84.62 564 GLN A CA 1
ATOM 4355 C C . GLN A 1 564 ? -51.625 -17.263 69.901 1.00 84.62 564 GLN A C 1
ATOM 4357 O O . GLN A 1 564 ? -52.265 -18.156 70.457 1.00 84.62 564 GLN A O 1
ATOM 4362 N N . ALA A 1 565 ? -51.199 -16.173 70.548 1.00 80.69 565 ALA A N 1
ATOM 4363 C CA . ALA A 1 565 ? -51.395 -15.976 71.982 1.00 80.69 565 ALA A CA 1
ATOM 4364 C C . ALA A 1 565 ? -52.876 -15.841 72.375 1.00 80.69 565 ALA A C 1
ATOM 4366 O O . ALA A 1 565 ? -53.296 -16.411 73.379 1.00 80.69 565 ALA A O 1
ATOM 4367 N N . VAL A 1 566 ? -53.683 -15.119 71.587 1.00 83.81 566 VAL A N 1
ATOM 4368 C CA . VAL A 1 566 ? -55.128 -14.962 71.845 1.00 83.81 566 VAL A CA 1
ATOM 4369 C C . VAL A 1 566 ? -55.881 -16.278 71.650 1.00 83.81 566 VAL A C 1
ATOM 4371 O O . VAL A 1 566 ? -56.771 -16.596 72.436 1.00 83.81 566 VAL A O 1
ATOM 4374 N N . ALA A 1 567 ? -55.529 -17.054 70.622 1.00 81.94 567 ALA A N 1
ATOM 4375 C CA . ALA A 1 567 ? -56.169 -18.337 70.340 1.00 81.94 567 ALA A CA 1
ATOM 4376 C C . ALA A 1 567 ? -55.757 -19.456 71.315 1.00 81.94 567 ALA A C 1
ATOM 4378 O O . ALA A 1 567 ? -56.376 -20.518 71.296 1.00 81.94 567 ALA A O 1
ATOM 4379 N N . GLY A 1 568 ? -54.714 -19.248 72.129 1.00 83.81 568 GLY A N 1
ATOM 4380 C CA . GLY A 1 568 ? -54.127 -20.296 72.966 1.00 83.81 568 GLY A CA 1
ATOM 4381 C C . GLY A 1 568 ? -53.527 -21.439 72.141 1.00 83.81 568 GLY A C 1
ATOM 4382 O O . GLY A 1 568 ? -53.586 -22.594 72.568 1.00 83.81 568 GLY A O 1
ATOM 4383 N N . VAL A 1 569 ? -53.002 -21.123 70.946 1.00 91.94 569 VAL A N 1
ATOM 4384 C CA . VAL A 1 569 ? -52.424 -22.087 69.998 1.00 91.94 569 VAL A CA 1
ATOM 4385 C C . VAL A 1 569 ? -50.955 -21.778 69.756 1.00 91.94 569 VAL A C 1
ATOM 4387 O O . VAL A 1 569 ? -50.608 -20.784 69.118 1.00 91.94 569 VAL A O 1
ATOM 4390 N N . GLY A 1 570 ? -50.089 -22.679 70.207 1.00 91.69 570 GLY A N 1
ATOM 4391 C CA . GLY A 1 570 ? -48.682 -22.706 69.831 1.00 91.69 570 GLY A CA 1
ATOM 4392 C C . GLY A 1 570 ? -48.475 -23.444 68.515 1.00 91.69 570 GLY A C 1
ATOM 4393 O O . GLY A 1 570 ? -49.162 -24.426 68.250 1.00 91.69 570 GLY A O 1
ATOM 4394 N N . SER A 1 571 ? -47.515 -23.003 67.702 1.00 92.31 571 SER A N 1
ATOM 4395 C CA . SER A 1 571 ? -47.028 -23.769 66.549 1.00 92.31 571 SER A CA 1
ATOM 4396 C C . SER A 1 571 ? -45.652 -24.329 66.850 1.00 92.31 571 SER A C 1
ATOM 4398 O O . SER A 1 571 ? -44.854 -23.666 67.513 1.00 92.31 571 SER A O 1
ATOM 4400 N N . TRP A 1 572 ? -45.344 -25.492 66.308 1.00 92.25 572 TRP A N 1
ATOM 4401 C CA . TRP A 1 572 ? -44.019 -26.076 66.395 1.00 92.25 572 TRP A CA 1
ATOM 4402 C C . TRP A 1 572 ? -43.625 -26.733 65.077 1.00 92.25 572 TRP A C 1
ATOM 4404 O O . TRP A 1 572 ? -44.459 -27.095 64.245 1.00 92.25 572 TRP A O 1
ATOM 4414 N N . HIS A 1 573 ? -42.322 -26.836 64.889 1.00 92.81 573 HIS A N 1
ATOM 4415 C CA . HIS A 1 573 ? -41.656 -27.444 63.755 1.00 92.81 573 HIS A CA 1
ATOM 4416 C C . HIS A 1 573 ? -40.595 -28.388 64.300 1.00 92.81 573 HIS A C 1
ATOM 4418 O O . HIS A 1 573 ? -39.862 -28.024 65.217 1.00 92.81 573 HIS A O 1
ATOM 4424 N N . LEU A 1 574 ? -40.537 -29.594 63.763 1.00 92.50 574 LEU A N 1
ATOM 4425 C CA . LEU A 1 574 ? -39.590 -30.620 64.154 1.00 92.50 574 LEU A CA 1
ATOM 4426 C C . LEU A 1 574 ? -38.854 -31.115 62.913 1.00 92.50 574 LEU A C 1
ATOM 4428 O O . LEU A 1 574 ? -39.470 -31.665 61.999 1.00 92.50 574 LEU A O 1
ATOM 4432 N N . ASP A 1 575 ? -37.534 -30.971 62.922 1.00 90.44 575 ASP A N 1
ATOM 4433 C CA . ASP A 1 575 ? -36.641 -31.726 62.050 1.00 90.44 575 ASP A CA 1
ATOM 4434 C C . ASP A 1 575 ? -36.484 -33.133 62.639 1.00 90.44 575 ASP A C 1
ATOM 4436 O O . ASP A 1 575 ? -35.844 -33.317 63.676 1.00 90.44 575 ASP A O 1
ATOM 4440 N N . ILE A 1 576 ? -37.109 -34.121 61.995 1.00 88.50 576 ILE A N 1
ATOM 4441 C CA . ILE A 1 576 ? -37.152 -35.506 62.488 1.00 88.50 576 ILE A CA 1
ATOM 4442 C C . ILE A 1 576 ? -35.775 -36.169 62.352 1.00 88.50 576 ILE A C 1
ATOM 4444 O O . ILE A 1 576 ? -35.423 -37.033 63.152 1.00 88.50 576 ILE A O 1
ATOM 4448 N N . MET A 1 577 ? -34.983 -35.766 61.356 1.00 87.00 577 MET A N 1
ATOM 4449 C CA . MET A 1 577 ? -33.684 -36.378 61.067 1.00 87.00 577 MET A CA 1
ATOM 4450 C C . MET A 1 577 ? -32.615 -35.955 62.074 1.00 87.00 577 MET A C 1
ATOM 4452 O O . MET A 1 577 ? -31.738 -36.753 62.407 1.00 87.00 577 MET A O 1
ATOM 4456 N N . HIS A 1 578 ? -32.688 -34.710 62.546 1.00 87.38 578 HIS A N 1
ATOM 4457 C CA . HIS A 1 578 ? -31.733 -34.142 63.500 1.00 87.38 578 HIS A CA 1
ATOM 4458 C C . HIS A 1 578 ? -32.283 -34.028 64.930 1.00 87.38 578 HIS A C 1
ATOM 4460 O O . HIS A 1 578 ? -31.546 -33.595 65.813 1.00 87.38 578 HIS A O 1
ATOM 4466 N N . ASP A 1 579 ? -33.546 -34.410 65.152 1.00 86.88 579 ASP A N 1
ATOM 4467 C CA . ASP A 1 579 ? -34.271 -34.300 66.428 1.00 86.88 579 ASP A CA 1
ATOM 4468 C C . ASP A 1 579 ? -34.233 -32.872 67.008 1.00 86.88 579 ASP A C 1
ATOM 4470 O O . ASP A 1 579 ? -33.983 -32.643 68.193 1.00 86.88 579 ASP A O 1
ATOM 4474 N N . VAL A 1 580 ? -34.452 -31.882 66.133 1.00 88.75 580 VAL A N 1
ATOM 4475 C CA . VAL A 1 580 ? -34.463 -30.458 66.495 1.00 88.75 580 VAL A CA 1
ATOM 4476 C C . VAL A 1 580 ? -35.884 -29.929 66.417 1.00 88.75 580 VAL A C 1
ATOM 4478 O O . VAL A 1 580 ? -36.437 -29.781 65.326 1.00 88.75 580 VAL A O 1
ATOM 4481 N N . LEU A 1 581 ? -36.462 -29.599 67.572 1.00 89.62 581 LEU A N 1
ATOM 4482 C CA . LEU A 1 581 ? -37.785 -28.997 67.674 1.00 89.62 581 LEU A CA 1
ATOM 4483 C C . LEU A 1 581 ? -37.670 -27.492 67.941 1.00 89.62 581 LEU A C 1
ATOM 4485 O O . LEU A 1 581 ? -36.944 -27.026 68.821 1.00 89.62 581 LEU A O 1
ATOM 4489 N N . THR A 1 582 ? -38.425 -26.712 67.179 1.00 89.06 582 THR A N 1
ATOM 4490 C CA . THR A 1 582 ? -38.588 -25.271 67.363 1.00 89.06 582 THR A CA 1
ATOM 4491 C C . THR A 1 582 ? -40.062 -24.945 67.555 1.00 89.06 582 THR A C 1
ATOM 4493 O O . THR A 1 582 ? -40.934 -25.533 66.925 1.00 89.06 582 THR A O 1
ATOM 4496 N N . GLY A 1 583 ? -40.364 -24.021 68.463 1.00 88.69 583 GLY A N 1
ATOM 4497 C CA . GLY A 1 583 ? -41.730 -23.632 68.805 1.00 88.69 583 GLY A CA 1
ATOM 4498 C C . GLY A 1 583 ? -41.927 -22.126 68.717 1.00 88.69 583 GLY A C 1
ATOM 4499 O O . GLY A 1 583 ? -40.974 -21.358 68.858 1.00 88.69 583 GLY A O 1
ATOM 4500 N N . SER A 1 584 ? -43.169 -21.691 68.516 1.00 90.94 584 SER A N 1
ATOM 4501 C CA . SER A 1 584 ? -43.545 -20.297 68.735 1.00 90.94 584 SER A CA 1
ATOM 4502 C C . SER A 1 584 ? -43.507 -19.952 70.223 1.00 90.94 584 SER A C 1
ATOM 4504 O O . SER A 1 584 ? -43.578 -20.833 71.084 1.00 90.94 584 SER A O 1
ATOM 4506 N N . ASP A 1 585 ? -43.449 -18.655 70.537 1.00 89.38 585 ASP A N 1
ATOM 4507 C CA . ASP A 1 585 ? -43.469 -18.149 71.917 1.00 89.38 585 ASP A CA 1
ATOM 4508 C C . ASP A 1 585 ? -44.663 -18.721 72.724 1.00 89.38 585 ASP A C 1
ATOM 4510 O O . ASP A 1 585 ? -44.549 -18.959 73.929 1.00 89.38 585 ASP A O 1
ATOM 4514 N N . GLU A 1 586 ? -45.793 -18.987 72.055 1.00 90.81 586 GLU A N 1
ATOM 4515 C CA . GLU A 1 586 ? -46.988 -19.593 72.653 1.00 90.81 586 GLU A CA 1
ATOM 4516 C C . GLU A 1 586 ? -46.838 -21.102 72.909 1.00 90.81 586 GLU A C 1
ATOM 4518 O O . GLU A 1 586 ? -47.267 -21.581 73.955 1.00 90.81 586 GLU A O 1
ATOM 4523 N N . ALA A 1 587 ? -46.168 -21.853 72.027 1.00 90.44 587 ALA A N 1
ATOM 4524 C CA . ALA A 1 587 ? -45.906 -23.280 72.248 1.00 90.44 587 ALA A CA 1
ATOM 4525 C C . ALA A 1 587 ? -45.044 -23.496 73.503 1.00 90.44 587 ALA A C 1
ATOM 4527 O O . ALA A 1 587 ? -45.394 -24.297 74.371 1.00 90.44 587 ALA A O 1
ATOM 4528 N N . TYR A 1 588 ? -43.974 -22.706 73.659 1.00 89.88 588 TYR A N 1
ATOM 4529 C CA . TYR A 1 588 ? -43.157 -22.703 74.880 1.00 89.88 588 TYR A CA 1
ATOM 4530 C C . TYR A 1 588 ? -43.990 -22.385 76.130 1.00 89.88 588 TYR A C 1
ATOM 4532 O O . TYR A 1 588 ? -43.816 -23.018 77.175 1.00 89.88 588 TYR A O 1
ATOM 4540 N N . ARG A 1 589 ? -44.927 -21.429 76.028 1.00 87.94 589 ARG A N 1
ATOM 4541 C CA . ARG A 1 589 ? -45.826 -21.064 77.130 1.00 87.94 589 ARG A CA 1
ATOM 4542 C C . ARG A 1 589 ? -46.745 -22.221 77.525 1.00 87.94 589 ARG A C 1
ATOM 4544 O O . ARG A 1 589 ? -46.838 -22.498 78.718 1.00 87.94 589 ARG A O 1
ATOM 4551 N N . ILE A 1 590 ? -47.369 -22.899 76.559 1.00 90.00 590 ILE A N 1
ATOM 4552 C CA . ILE A 1 590 ? -48.289 -24.024 76.799 1.00 90.00 590 ILE A CA 1
ATOM 4553 C C . ILE A 1 590 ? -47.562 -25.194 77.473 1.00 90.00 590 ILE A C 1
ATOM 4555 O O . ILE A 1 590 ? -48.017 -25.669 78.511 1.00 90.00 590 ILE A O 1
ATOM 4559 N N . PHE A 1 591 ? -46.391 -25.592 76.968 1.00 88.69 591 PHE A N 1
ATOM 4560 C CA . PHE A 1 591 ? -45.581 -26.662 77.574 1.00 88.69 591 PHE A CA 1
ATOM 4561 C C . PHE A 1 591 ? -44.880 -26.252 78.884 1.00 88.69 591 PHE A C 1
ATOM 4563 O O . PHE A 1 591 ? -44.292 -27.086 79.580 1.00 88.69 591 PHE A O 1
ATOM 4570 N N . GLY A 1 592 ? -44.924 -24.965 79.244 1.00 85.38 592 GLY A N 1
ATOM 4571 C CA . GLY A 1 592 ? -44.322 -24.459 80.474 1.00 85.38 592 GLY A CA 1
ATOM 4572 C C . GLY A 1 592 ? -42.794 -24.498 80.445 1.00 85.38 592 GLY A C 1
ATOM 4573 O O . GLY A 1 592 ? -42.166 -24.669 81.494 1.00 85.38 592 GLY A O 1
ATOM 4574 N N . ILE A 1 593 ? -42.205 -24.359 79.257 1.00 87.19 593 ILE A N 1
ATOM 4575 C CA . ILE A 1 593 ? -40.760 -24.380 79.015 1.00 87.19 593 ILE A CA 1
ATOM 4576 C C . ILE A 1 593 ? -40.283 -22.936 78.774 1.00 87.19 593 ILE A C 1
ATOM 4578 O O . ILE A 1 593 ? -40.983 -22.165 78.113 1.00 87.19 593 ILE A O 1
ATOM 4582 N N . PRO A 1 594 ? -39.127 -22.508 79.317 1.00 84.69 594 PRO A N 1
ATOM 4583 C CA . PRO A 1 594 ? -38.569 -21.199 78.999 1.00 84.69 594 PRO A CA 1
ATOM 4584 C C . PRO A 1 594 ? -38.368 -21.023 77.489 1.00 84.69 594 PRO A C 1
ATOM 4586 O O . PRO A 1 594 ? -37.926 -21.928 76.787 1.00 84.69 594 PRO A O 1
ATOM 4589 N N . ASN A 1 595 ? -38.703 -19.838 76.982 1.00 79.19 595 ASN A N 1
ATOM 4590 C CA . ASN A 1 595 ? -38.556 -19.545 75.562 1.00 79.19 595 ASN A CA 1
ATOM 4591 C C . ASN A 1 595 ? -37.080 -19.683 75.140 1.00 79.19 595 ASN A C 1
ATOM 4593 O O . ASN A 1 595 ? -36.190 -19.229 75.862 1.00 79.19 595 ASN A O 1
ATOM 4597 N N . ARG A 1 596 ? -36.837 -20.270 73.962 1.00 76.88 596 ARG A N 1
ATOM 4598 C CA . ARG A 1 596 ? -35.510 -20.583 73.395 1.00 76.88 596 ARG A CA 1
ATOM 4599 C C . ARG A 1 596 ? -34.715 -21.681 74.110 1.00 76.88 596 ARG A C 1
ATOM 4601 O O . ARG A 1 596 ? -33.521 -21.820 73.844 1.00 76.88 596 ARG A O 1
ATOM 4608 N N . THR A 1 597 ? -35.326 -22.466 74.995 1.00 80.62 597 THR A N 1
ATOM 4609 C CA . THR A 1 597 ? -34.717 -23.731 75.431 1.00 80.62 597 THR A CA 1
ATOM 4610 C C . THR A 1 597 ? -34.666 -24.691 74.237 1.00 80.62 597 THR A C 1
ATOM 4612 O O . THR A 1 597 ? -35.689 -24.835 73.578 1.00 80.62 597 THR A O 1
ATOM 4615 N N . PRO A 1 598 ? -33.527 -25.337 73.924 1.00 81.56 598 PRO A N 1
ATOM 4616 C CA . PRO A 1 598 ? -33.488 -26.373 72.895 1.00 81.56 598 PRO A CA 1
ATOM 4617 C C . PRO A 1 598 ? -34.529 -27.455 73.196 1.00 81.56 598 PRO A C 1
ATOM 4619 O O . PRO A 1 598 ? -34.554 -27.981 74.308 1.00 81.56 598 PRO A O 1
ATOM 4622 N N . LEU A 1 599 ? -35.401 -27.743 72.231 1.00 83.56 599 LEU A N 1
ATOM 4623 C CA . LEU A 1 599 ? -36.429 -28.769 72.351 1.00 83.56 599 LEU A CA 1
ATOM 4624 C C . LEU A 1 599 ? -36.077 -29.941 71.437 1.00 83.56 599 LEU A C 1
ATOM 4626 O O . LEU A 1 599 ? -35.577 -29.750 70.329 1.00 83.56 599 LEU A O 1
ATOM 4630 N N . ASN A 1 600 ? -36.395 -31.141 71.898 1.00 86.44 600 ASN A N 1
ATOM 4631 C CA . ASN A 1 600 ? -36.413 -32.362 71.107 1.00 86.44 600 ASN A CA 1
ATOM 4632 C C . ASN A 1 600 ? -37.664 -33.173 71.474 1.00 86.44 600 ASN A C 1
ATOM 4634 O O . ASN A 1 600 ? -38.424 -32.769 72.367 1.00 86.44 600 ASN A O 1
ATOM 4638 N N . ILE A 1 601 ? -37.897 -34.294 70.790 1.00 84.00 601 ILE A N 1
ATOM 4639 C CA . ILE A 1 601 ? -39.093 -35.119 71.028 1.00 84.00 601 ILE A CA 1
ATOM 4640 C C . ILE A 1 601 ? -39.167 -35.569 72.496 1.00 84.00 601 ILE A C 1
ATOM 4642 O O . ILE A 1 601 ? -40.222 -35.476 73.121 1.00 84.00 601 ILE A O 1
ATOM 4646 N N . GLU A 1 602 ? -38.041 -35.997 73.070 1.00 83.50 602 GLU A N 1
ATOM 4647 C CA . GLU A 1 602 ? -37.960 -36.480 74.454 1.00 83.50 602 GLU A CA 1
ATOM 4648 C C . GLU A 1 602 ? -38.358 -35.397 75.471 1.00 83.50 602 GLU A C 1
ATOM 4650 O O . GLU A 1 602 ? -39.195 -35.636 76.338 1.00 83.50 602 GLU A O 1
ATOM 4655 N N . THR A 1 603 ? -37.864 -34.168 75.297 1.00 82.00 603 THR A N 1
ATOM 4656 C CA . THR A 1 603 ? -38.161 -33.025 76.180 1.00 82.00 603 THR A CA 1
ATOM 4657 C C . THR A 1 603 ? -39.656 -32.692 76.208 1.00 82.00 603 THR A C 1
ATOM 4659 O O . THR A 1 603 ? -40.186 -32.274 77.241 1.00 82.00 603 THR A O 1
ATOM 4662 N N . VAL A 1 604 ? -40.355 -32.854 75.079 1.00 84.88 604 VAL A N 1
ATOM 4663 C CA . VAL A 1 604 ? -41.806 -32.624 74.997 1.00 84.88 604 VAL A CA 1
ATOM 4664 C C . VAL A 1 604 ? -42.579 -33.813 75.580 1.00 84.88 604 VAL A C 1
ATOM 4666 O O . VAL A 1 604 ? -43.514 -33.601 76.354 1.00 84.88 604 VAL A O 1
ATOM 4669 N N . LEU A 1 605 ? -42.154 -35.052 75.303 1.00 84.81 605 LEU A N 1
ATOM 4670 C CA . LEU A 1 605 ? -42.756 -36.269 75.869 1.00 84.81 605 LEU A CA 1
ATOM 4671 C C . LEU A 1 605 ? -42.657 -36.328 77.400 1.00 84.81 605 LEU A C 1
ATOM 4673 O O . LEU A 1 605 ? -43.593 -36.780 78.060 1.00 84.81 605 LEU A O 1
ATOM 4677 N N . GLU A 1 606 ? -41.575 -35.819 77.994 1.00 86.25 606 GLU A N 1
ATOM 4678 C CA . GLU A 1 606 ? -41.439 -35.718 79.453 1.00 86.25 606 GLU A CA 1
ATOM 4679 C C . GLU A 1 606 ? -42.556 -34.887 80.098 1.00 86.25 606 GLU A C 1
ATOM 4681 O O . GLU A 1 606 ? -42.934 -35.148 81.247 1.00 86.25 606 GLU A O 1
ATOM 4686 N N . ARG A 1 607 ? -43.105 -33.911 79.361 1.00 88.44 607 ARG A N 1
ATOM 4687 C CA . ARG A 1 607 ? -44.217 -33.064 79.812 1.00 88.44 607 ARG A CA 1
ATOM 4688 C C . ARG A 1 607 ? -45.577 -33.713 79.639 1.00 88.44 607 ARG A C 1
ATOM 4690 O O . ARG A 1 607 ? -46.523 -33.217 80.235 1.00 88.44 607 ARG A O 1
ATOM 4697 N N . VAL A 1 608 ? -45.704 -34.805 78.896 1.00 90.94 608 VAL A N 1
ATOM 4698 C CA . VAL A 1 608 ? -46.961 -35.555 78.803 1.00 90.94 608 VAL A CA 1
ATOM 4699 C C . VAL A 1 608 ? -47.259 -36.220 80.149 1.00 90.94 608 VAL A C 1
ATOM 4701 O O . VAL A 1 608 ? -46.372 -36.808 80.782 1.00 90.94 608 VAL A O 1
ATOM 4704 N N . HIS A 1 609 ? -48.516 -36.124 80.591 1.00 90.88 609 HIS A N 1
ATOM 4705 C CA . HIS A 1 609 ? -48.993 -36.759 81.816 1.00 90.88 609 HIS A CA 1
ATOM 4706 C C . HIS A 1 609 ? -48.701 -38.272 81.771 1.00 90.88 609 HIS A C 1
ATOM 4708 O O . HIS A 1 609 ? -48.954 -38.889 80.735 1.00 90.88 609 HIS A O 1
ATOM 4714 N N . PRO A 1 610 ? -48.188 -38.897 82.852 1.00 86.62 610 PRO A N 1
ATOM 4715 C CA . PRO A 1 610 ? -47.749 -40.297 82.841 1.00 86.62 610 PRO A CA 1
ATOM 4716 C C . PRO A 1 610 ? -48.758 -41.289 82.243 1.00 86.62 610 PRO A C 1
ATOM 4718 O O . PRO A 1 610 ? -48.359 -42.151 81.464 1.00 86.62 610 PRO A O 1
ATOM 4721 N N . ASP A 1 611 ? -50.048 -41.118 82.546 1.00 91.31 611 ASP A N 1
ATOM 4722 C CA . ASP A 1 611 ? -51.136 -41.973 82.041 1.00 91.31 611 ASP A CA 1
ATOM 4723 C C . ASP A 1 611 ? -51.346 -41.881 80.519 1.00 91.31 611 ASP A C 1
ATOM 4725 O O . ASP A 1 611 ? -51.808 -42.836 79.898 1.00 91.31 611 ASP A O 1
ATOM 4729 N N . ASP A 1 612 ? -50.992 -40.747 79.909 1.00 91.88 612 ASP A N 1
ATOM 4730 C CA . ASP A 1 612 ? -51.272 -40.456 78.500 1.00 91.88 612 ASP A CA 1
ATOM 4731 C C . ASP A 1 612 ? -50.030 -40.671 77.609 1.00 91.88 612 ASP A C 1
ATOM 4733 O O . ASP A 1 612 ? -50.127 -40.615 76.383 1.00 91.88 612 ASP A O 1
ATOM 4737 N N . ARG A 1 613 ? -48.855 -40.973 78.187 1.00 87.88 613 ARG A N 1
ATOM 4738 C CA . ARG A 1 613 ? -47.594 -41.149 77.434 1.00 87.88 613 ARG A CA 1
ATOM 4739 C C . ARG A 1 613 ? -47.687 -42.232 76.368 1.00 87.88 613 ARG A C 1
ATOM 4741 O O . ARG A 1 613 ? -47.328 -41.995 75.220 1.00 87.88 613 ARG A O 1
ATOM 4748 N N . THR A 1 614 ? -48.237 -43.394 76.718 1.00 88.19 614 THR A N 1
ATOM 4749 C CA . THR A 1 614 ? -48.397 -44.508 75.770 1.00 88.19 614 THR A CA 1
ATOM 4750 C C . THR A 1 614 ? -49.325 -44.139 74.609 1.00 88.19 614 THR A C 1
ATOM 4752 O O . THR A 1 614 ? -49.089 -44.550 73.471 1.00 88.19 614 THR A O 1
ATOM 4755 N N . LEU A 1 615 ? -50.357 -43.324 74.863 1.00 89.88 615 LEU A N 1
ATOM 4756 C CA . LEU A 1 615 ? -51.245 -42.811 73.819 1.00 89.88 615 LEU A CA 1
ATOM 4757 C C . LEU A 1 615 ? -50.472 -41.900 72.856 1.00 89.88 615 LEU A C 1
ATOM 4759 O O . LEU A 1 615 ? -50.496 -42.146 71.650 1.00 89.88 615 LEU A O 1
ATOM 4763 N N . VAL A 1 616 ? -49.750 -40.904 73.379 1.00 90.94 616 VAL A N 1
ATOM 4764 C CA . VAL A 1 616 ? -48.980 -39.945 72.566 1.00 90.94 616 VAL A CA 1
ATOM 4765 C C . VAL A 1 616 ? -47.892 -40.651 71.755 1.00 90.94 616 VAL A C 1
ATOM 4767 O O . VAL A 1 616 ? -47.803 -40.451 70.544 1.00 90.94 616 VAL A O 1
ATOM 4770 N N . GLU A 1 617 ? -47.112 -41.536 72.378 1.00 88.62 617 GLU A N 1
ATOM 4771 C CA . GLU A 1 617 ? -46.054 -42.302 71.706 1.00 88.62 617 GLU A CA 1
ATOM 4772 C C . GLU A 1 617 ? -46.608 -43.198 70.593 1.00 88.62 617 GLU A C 1
ATOM 4774 O O . GLU A 1 617 ? -46.028 -43.283 69.507 1.00 88.62 617 GLU A O 1
ATOM 4779 N N . SER A 1 618 ? -47.735 -43.876 70.830 1.00 88.88 618 SER A N 1
ATOM 4780 C CA . SER A 1 618 ? -48.349 -44.740 69.815 1.00 88.88 618 SER A CA 1
ATOM 4781 C C . SER A 1 618 ? -48.891 -43.937 68.630 1.00 88.88 618 SER A C 1
ATOM 4783 O O . SER A 1 618 ? -48.643 -44.309 67.478 1.00 88.88 618 SER A O 1
ATOM 4785 N N . ALA A 1 619 ? -49.552 -42.806 68.895 1.00 90.44 619 ALA A N 1
ATOM 4786 C CA . ALA A 1 619 ? -50.043 -41.895 67.868 1.00 90.44 619 ALA A CA 1
ATOM 4787 C C . ALA A 1 619 ? -48.889 -41.289 67.059 1.00 90.44 619 ALA A C 1
ATOM 4789 O O . ALA A 1 619 ? -48.961 -41.232 65.831 1.00 90.44 619 ALA A O 1
ATOM 4790 N N . TRP A 1 620 ? -47.794 -40.910 67.723 1.00 90.44 620 TRP A N 1
ATOM 4791 C CA . TRP A 1 620 ? -46.610 -40.350 67.076 1.00 90.44 620 TRP A CA 1
ATOM 4792 C C . TRP A 1 620 ? -45.944 -41.373 66.154 1.00 90.44 620 TRP A C 1
ATOM 4794 O O . TRP A 1 620 ? -45.724 -41.113 64.971 1.00 90.44 620 TRP A O 1
ATOM 4804 N N . ASN A 1 621 ? -45.725 -42.592 66.649 1.00 89.75 621 ASN A N 1
ATOM 4805 C CA . ASN A 1 621 ? -45.161 -43.686 65.856 1.00 89.75 621 ASN A CA 1
ATOM 4806 C C . ASN A 1 621 ? -46.049 -44.090 64.669 1.00 89.75 621 ASN A C 1
ATOM 4808 O O . ASN A 1 621 ? -45.537 -44.520 63.631 1.00 89.75 621 ASN A O 1
ATOM 4812 N N . ALA A 1 622 ? -47.373 -43.977 64.801 1.00 88.69 622 ALA A N 1
ATOM 4813 C CA . ALA A 1 622 ? -48.300 -44.181 63.692 1.00 88.69 622 ALA A CA 1
ATOM 4814 C C . ALA A 1 622 ? -48.220 -43.034 62.672 1.00 88.69 622 ALA A C 1
ATOM 4816 O O . ALA A 1 622 ? -48.227 -43.284 61.464 1.00 88.69 622 ALA A O 1
ATOM 4817 N N . ALA A 1 623 ? -48.087 -41.789 63.134 1.00 89.50 623 ALA A N 1
ATOM 4818 C CA . ALA A 1 623 ? -47.960 -40.617 62.273 1.00 89.50 623 ALA A CA 1
ATOM 4819 C C . ALA A 1 623 ? -46.674 -40.633 61.440 1.00 89.50 623 ALA A C 1
ATOM 4821 O O . ALA A 1 623 ? -46.717 -40.363 60.240 1.00 89.50 623 ALA A O 1
ATOM 4822 N N . LEU A 1 624 ? -45.557 -41.084 62.022 1.00 88.25 624 LEU A N 1
ATOM 4823 C CA . LEU A 1 624 ? -44.302 -41.334 61.297 1.00 88.25 624 LEU A CA 1
ATOM 4824 C C . LEU A 1 624 ? -44.439 -42.383 60.178 1.00 88.25 624 LEU A C 1
ATOM 4826 O O . LEU A 1 624 ? -43.577 -42.466 59.308 1.00 88.25 624 LEU A O 1
ATOM 4830 N N . LYS A 1 625 ? -45.516 -43.179 60.180 1.00 86.69 625 LYS A N 1
ATOM 4831 C CA . LYS A 1 625 ? -45.854 -44.169 59.141 1.00 86.69 625 LYS A CA 1
ATOM 4832 C C . LYS A 1 625 ? -46.992 -43.709 58.220 1.00 86.69 625 LYS A C 1
ATOM 4834 O O . LYS A 1 625 ? -47.457 -44.494 57.397 1.00 86.69 625 LYS A O 1
ATOM 4839 N N . GLY A 1 626 ? -47.444 -42.459 58.352 1.00 82.88 626 GLY A N 1
ATOM 4840 C CA . GLY A 1 626 ? -48.458 -41.841 57.494 1.00 82.88 626 GLY A CA 1
ATOM 4841 C C . GLY A 1 626 ? -49.864 -41.739 58.092 1.00 82.88 626 GLY A C 1
ATOM 4842 O O . GLY A 1 626 ? -50.778 -41.318 57.384 1.00 82.88 626 GLY A O 1
ATOM 4843 N N . ALA A 1 627 ? -50.073 -42.102 59.363 1.00 88.12 627 ALA A N 1
ATOM 4844 C CA . ALA A 1 627 ? -51.345 -41.832 60.037 1.00 88.12 627 ALA A CA 1
ATOM 4845 C C . ALA A 1 627 ? -51.510 -40.334 60.365 1.00 88.12 627 ALA A C 1
ATOM 4847 O O . ALA A 1 627 ? -50.543 -39.576 60.420 1.00 88.12 627 ALA A O 1
ATOM 4848 N N . VAL A 1 628 ? -52.747 -39.897 60.602 1.00 88.00 628 VAL A N 1
ATOM 4849 C CA . VAL A 1 628 ? -53.024 -38.523 61.046 1.00 88.00 628 VAL A CA 1
ATOM 4850 C C . VAL A 1 628 ? -52.653 -38.387 62.525 1.00 88.00 628 VAL A C 1
ATOM 4852 O O . VAL A 1 628 ? -53.126 -39.171 63.345 1.00 88.00 628 VAL A O 1
ATOM 4855 N N . PHE A 1 629 ? -51.835 -37.387 62.866 1.00 91.62 629 PHE A N 1
ATOM 4856 C CA . PHE A 1 629 ? -51.558 -37.018 64.255 1.00 91.62 629 PHE A CA 1
ATOM 4857 C C . PHE A 1 629 ? -52.561 -35.951 64.701 1.00 91.62 629 PHE A C 1
ATOM 4859 O O . PHE A 1 629 ? -52.433 -34.785 64.327 1.00 91.62 629 PHE A O 1
ATOM 4866 N N . ASP A 1 630 ? -53.587 -36.372 65.435 1.00 93.38 630 ASP A N 1
ATOM 4867 C CA . ASP A 1 630 ? -54.663 -35.526 65.957 1.00 93.38 630 ASP A CA 1
ATOM 4868 C C . ASP A 1 630 ? -55.150 -36.142 67.275 1.00 93.38 630 ASP A C 1
ATOM 4870 O O . ASP A 1 630 ? -55.890 -37.128 67.268 1.00 93.38 630 ASP A O 1
ATOM 4874 N N . ILE A 1 631 ? -54.643 -35.636 68.401 1.00 93.62 631 ILE A N 1
ATOM 4875 C CA . ILE A 1 631 ? -54.864 -36.238 69.721 1.00 93.62 631 ILE A CA 1
ATOM 4876 C C . ILE A 1 631 ? -55.171 -35.193 70.787 1.00 93.62 631 ILE A C 1
ATOM 4878 O O . ILE A 1 631 ? -54.624 -34.092 70.792 1.00 93.62 631 ILE A O 1
ATOM 4882 N N . GLU A 1 632 ? -56.012 -35.573 71.742 1.00 94.31 632 GLU A N 1
ATOM 4883 C CA . GLU A 1 632 ? -56.234 -34.823 72.974 1.00 94.31 632 GLU A CA 1
ATOM 4884 C C . GLU A 1 632 ? -55.600 -35.583 74.126 1.00 94.31 632 GLU A C 1
ATOM 4886 O O . GLU A 1 632 ? -55.925 -36.747 74.353 1.00 94.31 632 GLU A O 1
ATOM 4891 N N . HIS A 1 633 ? -54.688 -34.935 74.837 1.00 92.75 633 HIS A N 1
ATOM 4892 C CA . HIS A 1 633 ? -53.969 -35.550 75.942 1.00 92.75 633 HIS A CA 1
ATOM 4893 C C . HIS A 1 633 ? -53.640 -34.510 77.005 1.00 92.75 633 HIS A C 1
ATOM 4895 O O . HIS A 1 633 ? -53.767 -33.300 76.788 1.00 92.75 633 HIS A O 1
ATOM 4901 N N . ARG A 1 634 ? -53.227 -34.984 78.174 1.00 92.50 634 ARG A N 1
ATOM 4902 C CA . ARG A 1 634 ? -52.827 -34.131 79.284 1.00 92.50 634 ARG A CA 1
ATOM 4903 C C . ARG A 1 634 ? -51.326 -33.907 79.287 1.00 92.50 634 ARG A C 1
ATOM 4905 O O . ARG A 1 634 ? -50.541 -34.830 79.071 1.00 92.50 634 ARG A O 1
ATOM 4912 N N . ILE A 1 635 ? -50.931 -32.684 79.608 1.00 93.31 635 ILE A N 1
ATOM 4913 C CA . ILE A 1 635 ? -49.547 -32.304 79.878 1.00 93.31 635 ILE A CA 1
ATOM 4914 C C . ILE A 1 635 ? -49.423 -3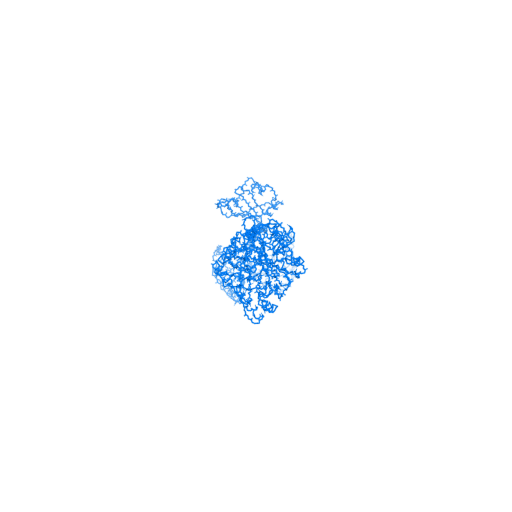1.718 81.283 1.00 93.31 635 ILE A C 1
ATOM 4916 O O . ILE A 1 635 ? -50.368 -31.149 81.826 1.00 93.31 635 ILE A O 1
ATOM 4920 N N . ILE A 1 636 ? -48.227 -31.821 81.850 1.00 89.94 636 ILE A N 1
ATOM 4921 C CA . ILE A 1 636 ? -47.829 -31.196 83.104 1.00 89.94 636 ILE A CA 1
ATOM 4922 C C . ILE A 1 636 ? -47.006 -29.954 82.760 1.00 89.94 636 ILE A C 1
ATOM 4924 O O . ILE A 1 636 ? -45.805 -30.014 82.474 1.00 89.94 636 ILE A O 1
ATOM 4928 N N . SER A 1 637 ? -47.669 -28.803 82.801 1.00 87.69 637 SER A N 1
ATOM 4929 C CA . SER A 1 637 ? -47.068 -27.498 82.545 1.00 87.69 637 SER A CA 1
ATOM 4930 C C . SER A 1 637 ? -46.898 -26.756 83.865 1.00 87.69 637 SER A C 1
ATOM 4932 O O . SER A 1 637 ? -47.870 -26.428 84.531 1.00 87.69 637 SER A O 1
ATOM 4934 N N . ARG A 1 638 ? -45.650 -26.515 84.293 1.00 82.31 638 ARG A N 1
ATOM 4935 C CA . ARG A 1 638 ? -45.327 -25.820 85.562 1.00 82.31 638 ARG A CA 1
ATOM 4936 C C . ARG A 1 638 ? -46.055 -26.379 86.804 1.00 82.31 638 ARG A C 1
ATOM 4938 O O . ARG A 1 638 ? -46.430 -25.610 87.678 1.00 82.31 638 ARG A O 1
ATOM 4945 N N . GLN A 1 639 ? -46.178 -27.706 86.904 1.00 76.25 639 GLN A N 1
ATOM 4946 C CA . GLN A 1 639 ? -46.902 -28.434 87.969 1.00 76.25 639 GLN A CA 1
ATOM 4947 C C . GLN A 1 639 ? -48.438 -28.344 87.906 1.00 76.25 639 GLN A C 1
ATOM 4949 O O . GLN A 1 639 ? -49.103 -28.859 88.800 1.00 76.25 639 GLN A O 1
ATOM 4954 N N . GLU A 1 640 ? -49.004 -27.762 86.849 1.00 85.00 640 GLU A N 1
ATOM 4955 C CA . GLU A 1 640 ? -50.440 -27.794 86.564 1.00 85.00 640 GLU A CA 1
ATOM 4956 C C . GLU A 1 640 ? -50.741 -28.810 85.457 1.00 85.00 640 GLU A C 1
ATOM 4958 O O . GLU A 1 640 ? -49.992 -28.936 84.485 1.00 85.00 640 GLU A O 1
ATOM 4963 N N . GLU A 1 641 ? -51.846 -29.538 85.605 1.00 89.12 641 GLU A N 1
ATOM 4964 C CA . GLU A 1 641 ? -52.356 -30.442 84.577 1.00 89.12 641 GLU A CA 1
ATOM 4965 C C . GLU A 1 641 ? -53.196 -29.650 83.572 1.00 89.12 641 GLU A C 1
ATOM 4967 O O . GLU A 1 641 ? -54.206 -29.039 83.928 1.00 89.12 641 GLU A O 1
ATOM 4972 N N . LEU A 1 642 ? -52.772 -29.656 82.309 1.00 91.12 642 LEU A N 1
ATOM 4973 C CA . LEU A 1 642 ? -53.476 -29.010 81.208 1.00 91.12 642 LEU A CA 1
ATOM 4974 C C . LEU A 1 642 ? -53.905 -30.056 80.190 1.00 91.12 642 LEU A C 1
ATOM 4976 O O . LEU A 1 642 ? -53.113 -30.910 79.805 1.00 91.12 642 LEU A O 1
ATOM 4980 N N . TRP A 1 643 ? -55.126 -29.936 79.681 1.00 91.56 643 TRP A N 1
ATOM 4981 C CA . TRP A 1 643 ? -55.527 -30.657 78.481 1.00 91.56 643 TRP A CA 1
ATOM 4982 C C . TRP A 1 643 ? -55.090 -29.884 77.248 1.00 91.56 643 TRP A C 1
ATOM 4984 O O . TRP A 1 643 ? -55.406 -28.699 77.099 1.00 91.56 643 TRP A O 1
ATOM 4994 N N . VAL A 1 644 ? -54.415 -30.571 76.336 1.00 93.06 644 VAL A N 1
ATOM 4995 C CA . VAL A 1 644 ? -54.006 -30.026 75.048 1.00 93.06 644 VAL A CA 1
ATOM 4996 C C . VAL A 1 644 ? -54.566 -30.847 73.904 1.00 93.06 644 VAL A C 1
ATOM 4998 O O . VAL A 1 644 ? -54.724 -32.063 73.990 1.00 93.06 644 VAL A O 1
ATOM 5001 N N . HIS A 1 645 ? -54.876 -30.148 72.822 1.00 94.56 645 HIS A N 1
ATOM 5002 C CA . HIS A 1 645 ? -55.203 -30.726 71.536 1.00 94.56 645 HIS A CA 1
ATOM 5003 C C . HIS A 1 645 ? -54.021 -30.508 70.609 1.00 94.56 645 HIS A C 1
ATOM 5005 O O . HIS A 1 645 ? -53.660 -29.364 70.320 1.00 94.56 645 HIS A O 1
ATOM 5011 N N . GLU A 1 646 ? -53.402 -31.597 70.181 1.00 92.88 646 GLU A N 1
ATOM 5012 C CA . GLU A 1 646 ? -52.225 -31.553 69.335 1.00 92.88 646 GLU A CA 1
ATOM 5013 C C . GLU A 1 646 ? -52.534 -32.115 67.955 1.00 92.88 646 GLU A C 1
ATOM 5015 O O . GLU A 1 646 ? -53.064 -33.218 67.816 1.00 92.88 646 GLU A O 1
ATOM 5020 N N . LYS A 1 647 ? -52.190 -31.333 66.931 1.00 94.19 647 LYS A N 1
ATOM 5021 C CA . LYS A 1 647 ? -52.305 -31.731 65.529 1.00 94.19 647 LYS A CA 1
ATOM 5022 C C . LYS A 1 647 ? -50.988 -31.529 64.823 1.00 94.19 647 LYS A C 1
ATOM 5024 O O . LYS A 1 647 ? -50.398 -30.461 64.956 1.00 94.19 647 LYS A O 1
ATOM 5029 N N . ALA A 1 648 ? -50.571 -32.493 64.013 1.00 92.81 648 ALA A N 1
ATOM 5030 C CA . ALA A 1 648 ? -49.364 -32.359 63.212 1.00 92.81 648 ALA A CA 1
ATOM 5031 C C . ALA A 1 648 ? -49.526 -32.937 61.810 1.00 92.81 648 ALA A C 1
ATOM 5033 O O . ALA A 1 648 ? -50.233 -33.919 61.579 1.00 92.81 648 ALA A O 1
ATOM 5034 N N . ARG A 1 649 ? -48.817 -32.322 60.866 1.00 92.06 649 ARG A N 1
ATOM 5035 C CA . ARG A 1 649 ? -48.615 -32.827 59.513 1.00 92.06 649 ARG A CA 1
ATOM 5036 C C . ARG A 1 649 ? -47.161 -33.256 59.368 1.00 92.06 649 ARG A C 1
ATOM 5038 O O . ARG A 1 649 ? -46.263 -32.432 59.525 1.00 92.06 649 ARG A O 1
ATOM 5045 N N . ILE A 1 650 ? -46.958 -34.521 59.014 1.00 92.38 650 ILE A N 1
ATOM 5046 C CA . ILE A 1 650 ? -45.642 -35.087 58.715 1.00 92.38 650 ILE A CA 1
ATOM 5047 C C . ILE A 1 650 ? -45.339 -34.904 57.224 1.00 92.38 650 ILE A C 1
ATOM 5049 O O . ILE A 1 650 ? -46.190 -35.160 56.368 1.00 92.38 650 ILE A O 1
ATOM 5053 N N . VAL A 1 651 ? -44.135 -34.442 56.914 1.00 91.25 651 VAL A N 1
ATOM 5054 C CA . VAL A 1 651 ? -43.588 -34.323 55.562 1.00 91.25 651 VAL A CA 1
ATOM 5055 C C . VAL A 1 651 ? -42.637 -35.494 55.332 1.00 91.25 651 VAL A C 1
ATOM 5057 O O . VAL A 1 651 ? -41.786 -35.793 56.170 1.00 91.25 651 VAL A O 1
ATOM 5060 N N . PHE A 1 652 ? -42.789 -36.152 54.184 1.00 90.94 652 PHE A N 1
ATOM 5061 C CA . PHE A 1 652 ? -42.008 -37.322 53.793 1.00 90.94 652 PHE A CA 1
ATOM 5062 C C . PHE A 1 652 ? -41.101 -36.999 52.601 1.00 90.94 652 PHE A C 1
ATOM 5064 O O . PHE A 1 652 ? -41.456 -36.182 51.749 1.00 90.94 652 PHE A O 1
ATOM 5071 N N . ASP A 1 653 ? -39.946 -37.658 52.521 1.00 89.00 653 ASP A N 1
ATOM 5072 C CA . ASP A 1 653 ? -39.074 -37.608 51.349 1.00 89.00 653 ASP A CA 1
ATOM 5073 C C . ASP A 1 653 ? -39.610 -38.460 50.178 1.00 89.00 653 ASP A C 1
ATOM 5075 O O . ASP A 1 653 ? -40.594 -39.195 50.291 1.00 89.00 653 ASP A O 1
ATOM 5079 N N . GLY A 1 654 ? -38.926 -38.407 49.029 1.00 82.69 654 GLY A N 1
ATOM 5080 C CA . GLY A 1 654 ? -39.285 -39.187 47.836 1.00 82.69 654 GLY A CA 1
ATOM 5081 C C . GLY A 1 654 ? -39.182 -40.714 47.987 1.00 82.69 654 GLY A C 1
ATOM 5082 O O . GLY A 1 654 ? -39.481 -41.430 47.033 1.00 82.69 654 GLY A O 1
ATOM 5083 N N . ARG A 1 655 ? -38.745 -41.226 49.147 1.00 83.06 655 ARG A N 1
ATOM 5084 C CA . ARG A 1 655 ? -38.654 -42.657 49.481 1.00 83.06 655 ARG A CA 1
ATOM 5085 C C . ARG A 1 655 ? -39.672 -43.079 50.548 1.00 83.06 655 ARG A C 1
ATOM 5087 O O . ARG A 1 655 ? -39.704 -44.255 50.899 1.00 83.06 655 ARG A O 1
ATOM 5094 N N . GLY A 1 656 ? -40.510 -42.156 51.027 1.00 81.88 656 GLY A N 1
ATOM 5095 C CA . GLY A 1 656 ? -41.511 -42.415 52.063 1.00 81.88 656 GLY A CA 1
ATOM 5096 C C . GLY A 1 656 ? -40.965 -42.360 53.492 1.00 81.88 656 GLY A C 1
ATOM 5097 O O . GLY A 1 656 ? -41.623 -42.858 54.402 1.00 81.88 656 GLY A O 1
ATOM 5098 N N . THR A 1 657 ? -39.788 -41.767 53.709 1.00 87.62 657 THR A N 1
ATOM 5099 C CA . THR A 1 657 ? -39.208 -41.549 55.045 1.00 87.62 657 THR A CA 1
ATOM 5100 C C . THR A 1 657 ? -39.692 -40.214 55.603 1.00 87.62 657 THR A C 1
ATOM 5102 O O . THR A 1 657 ? -39.643 -39.210 54.896 1.00 87.62 657 THR A O 1
ATOM 5105 N N . ALA A 1 658 ? -40.155 -40.175 56.853 1.00 89.56 658 ALA A N 1
ATOM 5106 C CA . ALA A 1 658 ? -40.541 -38.929 57.516 1.00 89.56 658 ALA A CA 1
ATOM 5107 C C . ALA A 1 658 ? -39.301 -38.053 57.766 1.00 89.56 658 ALA A C 1
ATOM 5109 O O . ALA A 1 658 ? -38.343 -38.521 58.377 1.00 89.56 658 ALA A O 1
ATOM 5110 N N . ILE A 1 659 ? -39.317 -36.804 57.295 1.00 92.38 659 ILE A N 1
ATOM 5111 C CA . ILE A 1 659 ? -38.174 -35.876 57.393 1.00 92.38 659 ILE A CA 1
ATOM 5112 C C . ILE A 1 659 ? -38.463 -34.656 58.268 1.00 92.38 659 ILE A C 1
ATOM 5114 O O . ILE A 1 659 ? -37.554 -34.114 58.889 1.00 92.38 659 ILE A O 1
ATOM 5118 N N . GLU A 1 660 ? -39.721 -34.236 58.353 1.00 93.19 660 GLU A N 1
ATOM 5119 C CA . GLU A 1 660 ? -40.119 -33.022 59.061 1.00 93.19 660 GLU A CA 1
ATOM 5120 C C . GLU A 1 660 ? -41.554 -33.160 59.576 1.00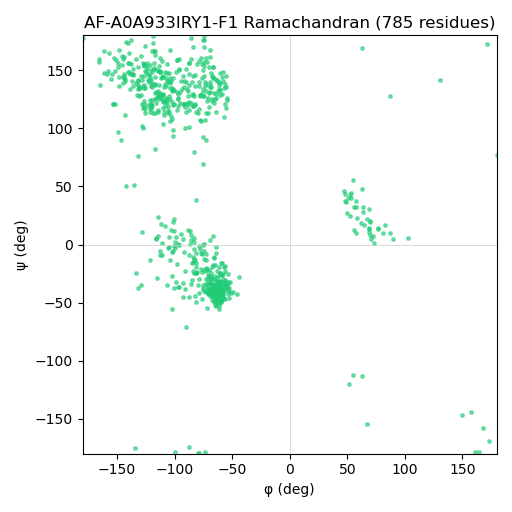 93.19 660 GLU A C 1
ATOM 5122 O O . GLU A 1 660 ? -42.381 -33.833 58.957 1.00 93.19 660 GLU A O 1
ATOM 5127 N N . ALA A 1 661 ? -41.874 -32.512 60.691 1.00 91.75 661 ALA A N 1
ATOM 5128 C CA . ALA A 1 661 ? -43.238 -32.382 61.184 1.00 91.75 661 ALA A CA 1
ATOM 5129 C C . ALA A 1 661 ? -43.552 -30.930 61.534 1.00 91.75 661 ALA A C 1
ATOM 5131 O O . ALA A 1 661 ? -42.765 -30.250 62.186 1.00 91.75 661 ALA A O 1
ATOM 5132 N N . ILE A 1 662 ? -44.730 -30.464 61.127 1.00 92.94 662 ILE A N 1
ATOM 5133 C CA . ILE A 1 662 ? -45.246 -29.141 61.488 1.00 92.94 662 ILE A CA 1
ATOM 5134 C C . ILE A 1 662 ? -46.564 -29.348 62.210 1.00 92.94 662 ILE A C 1
ATOM 5136 O O . ILE A 1 662 ? -47.479 -29.964 61.654 1.00 92.94 662 ILE A O 1
ATOM 5140 N N . GLY A 1 663 ? -46.673 -28.819 63.422 1.00 92.56 663 GLY A N 1
ATOM 5141 C CA . GLY A 1 663 ? -47.844 -29.020 64.252 1.00 92.56 663 GLY A CA 1
ATOM 5142 C C . GLY A 1 663 ? -48.259 -27.810 65.066 1.00 92.56 663 GLY A C 1
ATOM 5143 O O . GLY A 1 663 ? -47.616 -26.757 65.080 1.00 92.56 663 GLY A O 1
ATOM 5144 N N . THR A 1 664 ? -49.398 -27.974 65.719 1.00 93.75 664 THR A N 1
ATOM 5145 C CA . THR A 1 664 ? -49.991 -27.008 66.629 1.00 93.75 664 THR A CA 1
ATOM 5146 C C . THR A 1 664 ? -50.394 -27.692 67.918 1.00 93.75 664 THR A C 1
ATOM 5148 O O . THR A 1 664 ? -50.957 -28.785 67.875 1.00 93.75 664 THR A O 1
ATOM 5151 N N . VAL A 1 665 ? -50.198 -27.001 69.035 1.00 93.06 665 VAL A N 1
ATOM 5152 C CA . VAL A 1 665 ? -50.681 -27.391 70.360 1.00 93.06 665 VAL A CA 1
ATOM 5153 C C . VAL A 1 665 ? -51.675 -26.336 70.842 1.00 93.06 665 VAL A C 1
ATOM 5155 O O . VAL A 1 665 ? -51.349 -25.151 70.899 1.00 93.06 665 VAL A O 1
ATOM 5158 N N . HIS A 1 666 ? -52.903 -26.745 71.146 1.00 93.25 666 HIS A N 1
ATOM 5159 C CA . HIS A 1 666 ? -53.980 -25.870 71.617 1.00 93.25 666 HIS A CA 1
ATOM 5160 C C . HIS A 1 666 ? -54.347 -26.237 73.054 1.00 93.25 666 HIS A C 1
ATOM 5162 O O . HIS A 1 666 ? -54.667 -27.392 73.323 1.00 93.25 666 HIS A O 1
ATOM 5168 N N . ASN A 1 667 ? -54.367 -25.280 73.982 1.00 89.62 667 ASN A N 1
ATOM 5169 C CA . ASN A 1 667 ? -54.819 -25.542 75.355 1.00 89.62 667 ASN A CA 1
ATOM 5170 C C . ASN A 1 667 ? -56.358 -25.625 75.434 1.00 89.62 667 ASN A C 1
ATOM 5172 O O . ASN A 1 667 ? -57.049 -24.611 75.373 1.00 89.62 667 ASN A O 1
ATOM 5176 N N . ILE A 1 668 ? -56.896 -26.834 75.604 1.00 89.94 668 ILE A N 1
ATOM 5177 C CA . ILE A 1 668 ? -58.339 -27.130 75.676 1.00 89.94 668 ILE A CA 1
ATOM 5178 C C . ILE A 1 668 ? -58.832 -27.386 77.114 1.00 89.94 668 ILE A C 1
ATOM 5180 O O . ILE A 1 668 ? -59.958 -27.850 77.305 1.00 89.94 668 ILE A O 1
ATOM 5184 N N . THR A 1 669 ? -58.032 -27.073 78.140 1.00 86.12 669 THR A N 1
ATOM 5185 C CA . THR A 1 669 ? -58.350 -27.348 79.561 1.00 86.12 669 THR A CA 1
ATOM 5186 C C . THR A 1 669 ? -59.716 -26.810 79.971 1.00 86.12 669 THR A C 1
ATOM 5188 O O . THR A 1 669 ? -60.528 -27.531 80.548 1.00 86.12 669 THR A O 1
ATOM 5191 N N . LYS A 1 670 ? -60.024 -25.565 79.590 1.00 83.88 670 LYS A N 1
ATOM 5192 C CA . LYS A 1 670 ? -61.318 -24.934 79.887 1.00 83.88 670 LYS A CA 1
ATOM 5193 C C . LYS A 1 670 ? -62.495 -25.696 79.268 1.00 83.88 670 LYS A C 1
ATOM 5195 O O . LYS A 1 670 ? -63.558 -25.784 79.882 1.00 83.88 670 LYS A O 1
ATOM 5200 N N . ARG A 1 671 ? -62.310 -26.259 78.067 1.00 85.31 671 ARG A N 1
ATOM 5201 C CA . ARG A 1 671 ? -63.340 -27.054 77.384 1.00 85.31 671 ARG A CA 1
ATOM 5202 C C . ARG A 1 671 ? -63.621 -28.340 78.163 1.00 85.31 671 ARG A C 1
ATOM 5204 O O . ARG A 1 671 ? -64.773 -28.587 78.498 1.00 85.31 671 ARG A O 1
ATOM 5211 N N . LYS A 1 672 ? -62.576 -29.084 78.543 1.00 83.00 672 LYS A N 1
ATOM 5212 C CA . LYS A 1 672 ? -62.699 -30.336 79.313 1.00 83.00 672 LYS A CA 1
ATOM 5213 C C . LYS A 1 672 ? -63.310 -30.131 80.700 1.00 83.00 672 LYS A C 1
ATOM 5215 O O . LYS A 1 672 ? -64.221 -30.859 81.070 1.00 83.00 672 LYS A O 1
ATOM 5220 N N . GLN A 1 673 ? -62.904 -29.087 81.426 1.00 78.31 673 GLN A N 1
ATOM 5221 C CA . GLN A 1 673 ? -63.503 -28.746 82.728 1.00 78.31 673 GLN A CA 1
ATOM 5222 C C . GLN A 1 673 ? -65.004 -28.430 82.627 1.00 78.31 673 GLN A C 1
ATOM 5224 O O . GLN A 1 673 ? -65.771 -28.731 83.540 1.00 78.31 673 GLN A O 1
ATOM 5229 N N . THR A 1 674 ? -65.431 -27.828 81.514 1.00 74.56 674 THR A N 1
ATOM 5230 C CA . THR A 1 674 ? -66.848 -27.515 81.282 1.00 74.56 674 THR A CA 1
ATOM 5231 C C . THR A 1 674 ? -67.657 -28.782 80.981 1.00 74.56 674 THR A C 1
ATOM 5233 O O . THR A 1 674 ? -68.765 -28.923 81.493 1.00 74.56 674 THR A O 1
ATOM 5236 N N . GLU A 1 675 ? -67.103 -29.713 80.198 1.00 76.56 675 GLU A N 1
ATOM 5237 C CA . GLU A 1 675 ? -67.721 -31.017 79.897 1.00 76.56 675 GLU A CA 1
ATOM 5238 C C . GLU A 1 675 ? -67.866 -31.889 81.157 1.00 76.56 675 GLU A C 1
ATOM 5240 O O . GLU A 1 675 ? -68.943 -32.431 81.406 1.00 76.56 675 GLU A O 1
ATOM 5245 N N . GLU A 1 676 ? -66.825 -31.962 81.993 1.00 74.81 676 GLU A N 1
ATOM 5246 C CA . GLU A 1 676 ? -66.835 -32.734 83.246 1.00 74.81 676 GLU A CA 1
ATOM 5247 C C . GLU A 1 676 ? -67.869 -32.179 84.240 1.00 74.81 676 GLU A C 1
ATOM 5249 O O . GLU A 1 676 ? -68.699 -32.918 84.767 1.00 74.81 676 GLU A O 1
ATOM 5254 N N . SER A 1 677 ? -67.903 -30.851 84.427 1.00 70.38 677 SER A N 1
ATOM 5255 C CA . SER A 1 677 ? -68.878 -30.207 85.318 1.00 70.38 677 SER A CA 1
ATOM 5256 C C . SER A 1 677 ? -70.325 -30.417 84.862 1.00 70.38 677 SER A C 1
ATOM 5258 O O . SER A 1 677 ? -71.229 -30.489 85.698 1.00 70.38 677 SER A O 1
ATOM 5260 N N . LEU A 1 678 ? -70.563 -30.509 83.551 1.00 70.94 678 LEU A N 1
ATOM 5261 C CA . LEU A 1 678 ? -71.885 -30.817 83.013 1.00 70.94 678 LEU A CA 1
ATOM 5262 C C . LEU A 1 678 ? -72.278 -32.266 83.331 1.00 70.94 678 LEU A C 1
ATOM 5264 O O . LEU A 1 678 ? -73.386 -32.508 83.810 1.00 70.94 678 LEU A O 1
ATOM 5268 N N . ARG A 1 679 ? -71.350 -33.209 83.144 1.00 69.69 679 ARG A N 1
ATOM 5269 C CA . ARG A 1 679 ? -71.565 -34.636 83.408 1.00 69.69 679 ARG A CA 1
ATOM 5270 C C . ARG A 1 679 ? -71.830 -34.936 84.887 1.00 69.69 679 ARG A C 1
ATOM 5272 O O . ARG A 1 679 ? -72.776 -35.658 85.201 1.00 69.69 679 ARG A O 1
ATOM 5279 N N . GLU A 1 680 ? -71.056 -34.348 85.801 1.00 65.88 680 GLU A N 1
ATOM 5280 C CA . GLU A 1 680 ? -71.243 -34.530 87.252 1.00 65.88 680 GLU A CA 1
ATOM 5281 C C . GLU A 1 680 ? -72.627 -34.057 87.726 1.00 65.88 680 GLU A C 1
ATOM 5283 O O . GLU A 1 680 ? -73.236 -34.660 88.615 1.00 65.88 680 GLU A O 1
ATOM 5288 N N . ARG A 1 681 ? -73.160 -32.990 87.116 1.00 64.69 681 ARG A N 1
ATOM 5289 C CA . ARG A 1 681 ? -74.511 -32.493 87.418 1.00 64.69 681 ARG A CA 1
ATOM 5290 C C . ARG A 1 681 ? -75.595 -33.471 86.961 1.00 64.69 681 ARG A C 1
ATOM 5292 O O . ARG A 1 681 ? -76.557 -33.683 87.698 1.00 64.69 681 ARG A O 1
ATOM 5299 N N . GLU A 1 682 ? -75.439 -34.093 85.793 1.00 65.31 682 GLU A N 1
ATOM 5300 C CA . GLU A 1 682 ? -76.403 -35.074 85.271 1.00 65.31 682 GLU A CA 1
ATOM 5301 C C . GLU A 1 682 ? -76.434 -36.378 86.086 1.00 65.31 682 GLU A C 1
ATOM 5303 O O . GLU A 1 682 ? -77.512 -36.919 86.354 1.00 65.31 682 GLU A O 1
ATOM 5308 N N . GLU A 1 683 ? -75.273 -36.887 86.510 1.00 64.31 683 GLU A N 1
ATOM 5309 C CA . GLU A 1 683 ? -75.182 -38.114 87.317 1.00 64.31 683 GLU A CA 1
ATOM 5310 C C . GLU A 1 683 ? -75.761 -37.906 88.730 1.00 64.31 683 GLU A C 1
ATOM 5312 O O . GLU A 1 683 ? -76.506 -38.753 89.237 1.00 64.31 683 GLU A O 1
ATOM 5317 N N . LYS A 1 684 ? -75.514 -36.739 89.340 1.00 60.59 684 LYS A N 1
ATOM 5318 C CA . LYS A 1 684 ? -76.055 -36.383 90.660 1.00 60.59 684 LYS A CA 1
ATOM 5319 C C . LYS A 1 684 ? -77.576 -36.217 90.654 1.00 60.59 684 LYS A C 1
ATOM 5321 O O . LYS A 1 684 ? -78.242 -36.662 91.590 1.00 60.59 684 LYS A O 1
ATOM 5326 N N . PHE A 1 685 ? -78.132 -35.624 89.596 1.00 59.06 685 PHE A N 1
ATOM 5327 C CA . PHE A 1 685 ? -79.581 -35.471 89.440 1.00 59.06 685 PHE A CA 1
ATOM 5328 C C . PHE A 1 685 ? -80.296 -36.831 89.381 1.00 59.06 685 PHE A C 1
ATOM 5330 O O . PHE A 1 685 ? -81.289 -37.047 90.079 1.00 59.06 685 PHE A O 1
ATOM 5337 N N . ARG A 1 686 ? -79.745 -37.785 88.620 1.00 57.38 686 ARG A N 1
ATOM 5338 C CA . ARG A 1 686 ? -80.297 -39.143 88.476 1.00 57.38 686 ARG A CA 1
ATOM 5339 C C . ARG A 1 686 ? -80.356 -39.894 89.807 1.00 57.38 686 ARG A C 1
ATOM 5341 O O . ARG A 1 686 ? -81.394 -40.445 90.157 1.00 57.38 686 ARG A O 1
ATOM 5348 N N . PHE A 1 687 ? -79.277 -39.831 90.588 1.00 59.97 687 PHE A N 1
ATOM 5349 C CA . PHE A 1 687 ? -79.184 -40.507 91.884 1.00 59.97 687 PHE A CA 1
ATOM 5350 C C . PHE A 1 687 ? -80.210 -39.997 92.913 1.00 59.97 687 PHE A C 1
ATOM 5352 O O . PHE A 1 687 ? -80.819 -40.796 93.630 1.00 59.97 687 PHE A O 1
ATOM 5359 N N . ILE A 1 688 ? -80.426 -38.676 92.979 1.00 59.62 688 ILE A N 1
ATOM 5360 C CA . ILE A 1 688 ? -81.408 -38.064 93.894 1.00 59.62 688 ILE A CA 1
ATOM 5361 C C . ILE A 1 688 ? -82.834 -38.459 93.496 1.00 59.62 688 ILE A C 1
ATOM 5363 O O . ILE A 1 688 ? -83.657 -38.765 94.359 1.00 59.62 688 ILE A O 1
ATOM 5367 N N . SER A 1 689 ? -83.115 -38.472 92.193 1.00 58.12 689 SER A N 1
ATOM 5368 C CA . SER A 1 689 ? -84.441 -38.761 91.650 1.00 58.12 689 SER A CA 1
ATOM 5369 C C . SER A 1 689 ? -84.916 -40.192 91.935 1.00 58.12 689 SER A C 1
ATOM 5371 O O . SER A 1 689 ? -86.098 -40.408 92.196 1.00 58.12 689 SER A O 1
ATOM 5373 N N . GLU A 1 690 ? -84.004 -41.166 91.916 1.00 58.31 690 GLU A N 1
ATOM 5374 C CA . GLU A 1 690 ? -84.320 -42.593 92.092 1.00 58.31 690 GLU A CA 1
ATOM 5375 C C . GLU A 1 690 ? -84.488 -43.020 93.564 1.00 58.31 690 GLU A C 1
ATOM 5377 O O . GLU A 1 690 ? -85.106 -44.048 93.830 1.00 58.31 690 GLU A O 1
ATOM 5382 N N . ASN A 1 691 ? -83.979 -42.244 94.532 1.00 56.69 691 ASN A N 1
ATOM 5383 C CA . ASN A 1 691 ? -83.916 -42.641 95.952 1.00 56.69 691 ASN A CA 1
ATOM 5384 C C . ASN A 1 691 ? -84.794 -41.799 96.896 1.00 56.69 691 ASN A C 1
ATOM 5386 O O . ASN A 1 691 ? -84.700 -41.930 98.119 1.00 56.69 691 ASN A O 1
ATOM 5390 N N . ILE A 1 692 ? -85.634 -40.908 96.364 1.00 65.94 692 ILE A N 1
ATOM 5391 C CA . ILE A 1 692 ? -86.496 -40.053 97.186 1.00 65.94 692 ILE A CA 1
ATOM 5392 C C . ILE A 1 692 ? -87.695 -40.857 97.722 1.00 65.94 692 ILE A C 1
ATOM 5394 O O . ILE A 1 692 ? -88.361 -41.569 96.975 1.00 65.94 692 ILE A O 1
ATOM 5398 N N . ALA A 1 693 ? -87.957 -40.776 99.031 1.00 59.22 693 ALA A N 1
ATOM 5399 C CA . ALA A 1 693 ? -89.031 -41.544 99.671 1.00 59.22 693 ALA A CA 1
ATOM 5400 C C . ALA A 1 693 ? -90.423 -40.934 99.445 1.00 59.22 693 ALA A C 1
ATOM 5402 O O . ALA A 1 693 ? -91.399 -41.670 99.401 1.00 59.22 693 ALA A O 1
ATOM 5403 N N . ASP A 1 694 ? -90.521 -39.613 99.289 1.00 60.59 694 ASP A N 1
ATOM 5404 C CA . ASP A 1 694 ? -91.782 -38.923 99.004 1.00 60.59 694 ASP A CA 1
ATOM 5405 C C . ASP A 1 694 ? -92.157 -39.044 97.524 1.00 60.59 694 ASP A C 1
ATOM 5407 O O . ASP A 1 694 ? -91.293 -39.235 96.667 1.00 60.59 694 ASP A O 1
ATOM 5411 N N . ILE A 1 695 ? -93.439 -38.885 97.193 1.00 64.31 695 ILE A N 1
ATOM 5412 C CA . ILE A 1 695 ? -93.844 -38.745 95.791 1.00 64.31 695 ILE A CA 1
ATOM 5413 C C . ILE A 1 695 ? -93.568 -37.308 95.365 1.00 64.31 695 ILE A C 1
ATOM 5415 O O . ILE A 1 695 ? -94.211 -36.369 95.845 1.00 64.31 695 ILE A O 1
ATOM 5419 N N . VAL A 1 696 ? -92.615 -37.151 94.452 1.00 68.00 696 VAL A N 1
ATOM 5420 C CA . VAL A 1 696 ? -92.383 -35.913 93.718 1.00 68.00 696 VAL A CA 1
ATOM 5421 C C . VAL A 1 696 ? -93.080 -36.051 92.387 1.00 68.00 696 VAL A C 1
ATOM 5423 O O . VAL A 1 696 ? -92.730 -36.912 91.587 1.00 68.00 696 VAL A O 1
ATOM 5426 N N . TRP A 1 697 ? -94.040 -35.179 92.129 1.00 68.88 697 TRP A N 1
ATOM 5427 C CA . TRP A 1 697 ? -94.574 -35.027 90.789 1.00 68.88 697 TRP A CA 1
ATOM 5428 C C . TRP A 1 697 ? -94.326 -33.620 90.275 1.00 68.88 697 TRP A C 1
ATOM 5430 O O . TRP A 1 697 ? -94.158 -32.672 91.055 1.00 68.88 697 TRP A O 1
ATOM 5440 N N . THR A 1 698 ? -94.313 -33.478 88.958 1.00 68.44 698 THR A N 1
ATOM 5441 C CA . THR A 1 698 ? -94.320 -32.178 88.304 1.00 68.44 698 THR A CA 1
ATOM 5442 C C . THR A 1 698 ? -95.467 -32.077 87.321 1.00 68.44 698 THR A C 1
ATOM 5444 O O . THR A 1 698 ? -95.883 -33.074 86.734 1.00 68.44 698 THR A O 1
ATOM 5447 N N . LEU A 1 699 ? -95.978 -30.862 87.159 1.00 68.00 699 LEU A N 1
ATOM 5448 C CA . LEU A 1 699 ? -97.083 -30.530 86.269 1.00 68.00 699 LEU A CA 1
ATOM 5449 C C . LEU A 1 699 ? -96.632 -29.445 85.287 1.00 68.00 699 LEU A C 1
ATOM 5451 O O . LEU A 1 699 ? -95.846 -28.566 85.659 1.00 68.00 699 LEU A O 1
ATOM 5455 N N . ASP A 1 700 ? -97.141 -29.476 84.058 1.00 71.88 700 ASP A N 1
ATOM 5456 C CA . ASP A 1 700 ? -97.043 -28.335 83.144 1.00 71.88 700 ASP A CA 1
ATOM 5457 C C . ASP A 1 700 ? -98.020 -27.205 83.546 1.00 71.88 700 ASP A C 1
ATOM 5459 O O . ASP A 1 700 ? -98.765 -27.296 84.527 1.00 71.88 700 ASP A O 1
ATOM 5463 N N . LEU A 1 701 ? -98.013 -26.100 82.793 1.00 68.69 701 LEU A N 1
ATOM 5464 C CA . LEU A 1 701 ? -98.915 -24.965 83.035 1.00 68.69 701 LEU A CA 1
ATOM 5465 C C . LEU A 1 701 ? -100.400 -25.291 82.779 1.00 68.69 701 LEU A C 1
ATOM 5467 O O . LEU A 1 701 ? -101.261 -24.562 83.264 1.00 68.69 701 LEU A O 1
ATOM 5471 N N . ASN A 1 702 ? -100.699 -26.375 82.058 1.00 69.38 702 ASN A N 1
ATOM 5472 C CA . ASN A 1 702 ? -102.053 -26.861 81.782 1.00 69.38 702 ASN A CA 1
ATOM 5473 C C . ASN A 1 702 ? -102.508 -27.928 82.792 1.00 69.38 702 ASN A C 1
ATOM 5475 O O . ASN A 1 702 ? -103.564 -28.527 82.600 1.00 69.38 702 ASN A O 1
ATOM 5479 N N . LEU A 1 703 ? -101.738 -28.141 83.867 1.00 69.12 703 LEU A N 1
ATOM 5480 C CA . LEU A 1 703 ? -101.993 -29.126 84.922 1.00 69.12 703 LEU A CA 1
ATOM 5481 C C . LEU A 1 703 ? -101.889 -30.590 84.464 1.00 69.12 703 LEU A C 1
ATOM 5483 O O . LEU A 1 703 ? -102.409 -31.476 85.142 1.00 69.12 703 LEU A O 1
ATOM 5487 N N . ASN A 1 704 ? -101.183 -30.863 83.364 1.00 74.88 704 ASN A N 1
ATOM 5488 C CA . ASN A 1 704 ? -100.841 -32.232 82.985 1.00 74.88 704 ASN A CA 1
ATOM 5489 C C . ASN A 1 704 ? -99.600 -32.687 83.750 1.00 74.88 704 ASN A C 1
ATOM 5491 O O . ASN A 1 704 ? -98.611 -31.955 83.828 1.00 74.88 704 ASN A O 1
ATOM 5495 N N . THR A 1 705 ? -99.617 -33.911 84.267 1.00 76.06 705 THR A N 1
ATOM 5496 C CA . THR A 1 705 ? -98.458 -34.519 84.929 1.00 76.06 705 THR A CA 1
ATOM 5497 C C . THR A 1 705 ? -97.332 -34.740 83.919 1.00 76.06 705 THR A C 1
ATOM 5499 O O . THR A 1 705 ? -97.517 -35.419 82.916 1.00 76.06 705 THR A O 1
ATOM 5502 N N . THR A 1 706 ? -96.159 -34.153 84.164 1.00 73.81 706 THR A N 1
ATOM 5503 C CA . THR A 1 706 ? -94.967 -34.260 83.300 1.00 73.81 706 THR A CA 1
ATOM 5504 C C . THR A 1 706 ? -93.931 -35.234 83.841 1.00 73.81 706 THR A C 1
ATOM 5506 O O . THR A 1 706 ? -93.173 -35.821 83.073 1.00 73.81 706 THR A O 1
ATOM 5509 N N . TYR A 1 707 ? -93.907 -35.432 85.156 1.00 74.38 707 TYR A N 1
ATOM 5510 C CA . TYR A 1 707 ? -93.028 -36.384 85.821 1.00 74.38 707 TYR A CA 1
ATOM 5511 C C . TYR A 1 707 ? -93.650 -36.827 87.143 1.00 74.38 707 TYR A C 1
ATOM 5513 O O . TYR A 1 707 ? -94.313 -36.038 87.814 1.00 74.38 707 TYR A O 1
ATOM 5521 N N . VAL A 1 708 ? -93.407 -38.077 87.529 1.00 72.06 708 VAL A N 1
ATOM 5522 C CA . VAL A 1 708 ? -93.716 -38.643 88.844 1.00 72.06 708 VAL A CA 1
ATOM 5523 C C . VAL A 1 708 ? -92.533 -39.516 89.256 1.00 72.06 708 VAL A C 1
ATOM 5525 O O . VAL A 1 708 ? -92.045 -40.311 88.456 1.00 72.06 708 VAL A O 1
ATOM 5528 N N . SER A 1 709 ? -92.073 -39.382 90.498 1.00 70.56 709 SER A N 1
ATOM 5529 C CA . SER A 1 709 ? -90.983 -40.192 91.032 1.00 70.56 709 SER A CA 1
ATOM 5530 C C . SER A 1 709 ? -91.380 -41.663 91.202 1.00 70.56 709 SER A C 1
ATOM 5532 O O . SER A 1 709 ? -92.526 -41.942 91.567 1.00 70.56 709 SER A O 1
ATOM 5534 N N . PRO A 1 710 ? -90.437 -42.615 91.042 1.00 72.94 710 PRO A N 1
ATOM 5535 C CA . PRO A 1 710 ? -90.688 -44.056 91.202 1.00 72.94 710 PRO A CA 1
ATOM 5536 C C . PRO A 1 710 ? -91.328 -44.461 92.538 1.00 72.94 710 PRO A C 1
ATOM 5538 O O . PRO A 1 710 ? -92.049 -45.453 92.614 1.00 72.94 710 PRO A O 1
ATOM 5541 N N . SER A 1 711 ? -91.131 -43.663 93.592 1.00 72.50 711 SER A N 1
ATOM 5542 C CA . SER A 1 711 ? -91.750 -43.847 94.913 1.00 72.50 711 SER A CA 1
ATOM 5543 C C . SER A 1 711 ? -93.284 -43.903 94.895 1.00 72.50 711 SER A C 1
ATOM 5545 O O . SER A 1 711 ? -93.881 -44.429 95.838 1.00 72.50 711 SER A O 1
ATOM 5547 N N . VAL A 1 712 ? -93.941 -43.428 93.827 1.00 76.50 712 VAL A N 1
ATOM 5548 C CA . VAL A 1 712 ? -95.399 -43.539 93.664 1.00 76.50 712 VAL A CA 1
ATOM 5549 C C . VAL A 1 712 ? -95.899 -44.981 93.651 1.00 76.50 712 VAL A C 1
ATOM 5551 O O . VAL A 1 712 ? -96.984 -45.252 94.166 1.00 76.50 712 VAL A O 1
ATOM 5554 N N . GLU A 1 713 ? -95.094 -45.910 93.138 1.00 78.38 713 GLU A N 1
ATOM 5555 C CA . GLU A 1 713 ? -95.465 -47.319 93.038 1.00 78.38 713 GLU A CA 1
ATOM 5556 C C . GLU A 1 713 ? -95.486 -47.965 94.420 1.00 78.38 713 GLU A C 1
ATOM 5558 O O . GLU A 1 713 ? -96.445 -48.640 94.787 1.00 78.38 713 GLU A O 1
ATOM 5563 N N . ALA A 1 714 ? -94.491 -47.653 95.251 1.00 70.81 714 ALA A N 1
ATOM 5564 C CA . ALA A 1 714 ? -94.424 -48.143 96.622 1.00 70.81 714 ALA A CA 1
ATOM 5565 C C . ALA A 1 714 ? -95.506 -47.537 97.537 1.00 70.81 714 ALA A C 1
ATOM 5567 O O . ALA A 1 714 ? -95.965 -48.201 98.468 1.00 70.81 714 ALA A O 1
ATOM 5568 N N . ILE A 1 715 ? -95.896 -46.277 97.307 1.00 68.62 715 ILE A N 1
ATOM 5569 C CA . ILE A 1 715 ? -96.804 -45.539 98.202 1.00 68.62 715 ILE A CA 1
ATOM 5570 C C . ILE A 1 715 ? -98.272 -45.674 97.786 1.00 68.62 715 ILE A C 1
ATOM 5572 O O . ILE A 1 715 ? -99.126 -45.884 98.647 1.00 68.62 715 ILE A O 1
ATOM 5576 N N . LEU A 1 716 ? -98.576 -45.535 96.494 1.00 72.94 716 LEU A N 1
ATOM 5577 C CA . LEU A 1 716 ? -99.946 -45.522 95.965 1.00 72.94 716 LEU A CA 1
ATOM 5578 C C . LEU A 1 716 ? -100.274 -46.741 95.093 1.00 72.94 716 LEU A C 1
ATOM 5580 O O . LEU A 1 716 ? -101.442 -46.929 94.763 1.00 72.94 716 LEU A O 1
ATOM 5584 N N . GLY A 1 717 ? -99.288 -47.572 94.740 1.00 69.81 717 GLY A N 1
ATOM 5585 C CA . GLY A 1 717 ? -99.503 -48.803 93.971 1.00 69.81 717 GLY A CA 1
ATOM 5586 C C . GLY A 1 717 ? -99.639 -48.618 92.457 1.00 69.81 717 GLY A C 1
ATOM 5587 O O . GLY A 1 717 ? -100.019 -49.569 91.785 1.00 69.81 717 GLY A O 1
ATOM 5588 N N . PHE A 1 718 ? -99.352 -47.427 91.922 1.00 77.69 718 PHE A N 1
ATOM 5589 C CA . PHE A 1 718 ? -99.349 -47.144 90.480 1.00 77.69 718 PHE A CA 1
ATOM 5590 C C . PHE A 1 718 ? -97.920 -47.043 89.964 1.00 77.69 718 PHE A C 1
ATOM 5592 O O . PHE A 1 718 ? -97.099 -46.415 90.624 1.00 77.69 718 PHE A O 1
ATOM 5599 N N . THR A 1 719 ? -97.625 -47.556 88.773 1.00 82.06 719 THR A N 1
ATOM 5600 C CA . THR A 1 719 ? -96.335 -47.262 88.121 1.00 82.06 719 THR A CA 1
ATOM 5601 C C . THR A 1 719 ? -96.245 -45.772 87.747 1.00 82.06 719 THR A C 1
ATOM 5603 O O . THR A 1 719 ? -97.283 -45.132 87.520 1.00 82.06 719 THR A O 1
ATOM 5606 N N . PRO A 1 720 ? -95.043 -45.171 87.657 1.00 79.19 720 PRO A N 1
ATOM 5607 C CA . PRO A 1 720 ? -94.885 -43.788 87.199 1.00 79.19 720 PRO A CA 1
ATOM 5608 C C . PRO A 1 720 ? -95.565 -43.523 85.852 1.00 79.19 720 PRO A C 1
ATOM 5610 O O . PRO A 1 720 ? -96.229 -42.499 85.687 1.00 79.19 720 PRO A O 1
ATOM 5613 N N . GLU A 1 721 ? -95.475 -44.461 84.908 1.00 81.44 721 GLU A N 1
ATOM 5614 C CA . GLU A 1 721 ? -96.077 -44.351 83.577 1.00 81.44 721 GLU A CA 1
ATOM 5615 C C . GLU A 1 721 ? -97.609 -44.362 83.621 1.00 81.44 721 GLU A C 1
ATOM 5617 O O . GLU A 1 721 ? -98.251 -43.634 82.861 1.00 81.44 721 GLU A O 1
ATOM 5622 N N . GLU A 1 722 ? -98.210 -45.169 84.500 1.00 80.44 722 GLU A N 1
ATOM 5623 C CA . GLU A 1 722 ? -99.658 -45.151 84.739 1.00 80.44 722 GLU A CA 1
ATOM 5624 C C . GLU A 1 722 ? -100.081 -43.846 85.404 1.00 80.44 722 GLU A C 1
ATOM 5626 O O . GLU A 1 722 ? -101.072 -43.234 85.000 1.00 80.44 722 GLU A O 1
ATOM 5631 N N . ARG A 1 723 ? -99.309 -43.391 86.396 1.00 81.06 723 ARG A N 1
ATOM 5632 C CA . ARG A 1 723 ? -99.641 -42.204 87.183 1.00 81.06 723 ARG A CA 1
ATOM 5633 C C . ARG A 1 723 ? -99.530 -40.910 86.380 1.00 81.06 723 ARG A C 1
ATOM 5635 O O . ARG A 1 723 ? -100.324 -40.005 86.600 1.00 81.06 723 ARG A O 1
ATOM 5642 N N . VAL A 1 724 ? -98.597 -40.828 85.433 1.00 81.44 724 VAL A N 1
ATOM 5643 C CA . VAL A 1 724 ? -98.446 -39.683 84.516 1.00 81.44 724 VAL A CA 1
ATOM 5644 C C . VAL A 1 724 ? -99.618 -39.571 83.528 1.00 81.44 724 VAL A C 1
ATOM 5646 O O . VAL A 1 724 ? -99.939 -38.471 83.089 1.00 81.44 724 VAL A O 1
ATOM 5649 N N . ARG A 1 725 ? -100.280 -40.684 83.181 1.00 80.75 725 ARG A N 1
ATOM 5650 C CA . ARG A 1 725 ? -101.393 -40.702 82.209 1.00 80.75 725 ARG A CA 1
ATOM 5651 C C . ARG A 1 725 ? -102.755 -40.355 82.801 1.00 80.75 725 ARG A C 1
ATOM 5653 O O . ARG A 1 725 ? -103.685 -40.116 82.034 1.00 80.75 725 ARG A O 1
ATOM 5660 N N . GLN A 1 726 ? -102.882 -40.374 84.123 1.00 79.25 726 GLN A N 1
ATOM 5661 C CA . GLN A 1 726 ? -104.122 -40.021 84.802 1.00 79.25 726 GLN A CA 1
ATOM 5662 C C . GLN A 1 726 ? -104.313 -38.505 84.801 1.00 79.25 726 GLN A C 1
ATOM 5664 O O . GLN A 1 726 ? -103.353 -37.742 84.940 1.00 79.25 726 GLN A O 1
ATOM 5669 N N . SER A 1 727 ? -105.559 -38.062 84.654 1.00 76.69 727 SER A N 1
ATOM 5670 C CA . SER A 1 727 ? -105.877 -36.644 84.819 1.00 76.69 727 SER A CA 1
ATOM 5671 C C . SER A 1 727 ? -105.800 -36.253 86.298 1.00 76.69 727 SER A C 1
ATOM 5673 O O . SER A 1 727 ? -105.962 -37.087 87.192 1.00 76.69 727 SER A O 1
ATOM 5675 N N . LEU A 1 728 ? -105.597 -34.965 86.590 1.00 70.12 728 LEU A N 1
ATOM 5676 C CA . LEU A 1 728 ? -105.571 -34.482 87.975 1.00 70.12 728 LEU A CA 1
ATOM 5677 C C . LEU A 1 728 ? -106.870 -34.835 88.736 1.00 70.12 728 LEU A C 1
ATOM 5679 O O . LEU A 1 728 ? -106.831 -35.086 89.937 1.00 70.12 728 LEU A O 1
ATOM 5683 N N . GLU A 1 729 ? -107.999 -34.918 88.024 1.00 71.56 729 GLU A N 1
ATOM 5684 C CA . GLU A 1 729 ? -109.314 -35.313 88.549 1.00 71.56 729 GLU A CA 1
ATOM 5685 C C . GLU A 1 729 ? -109.393 -36.790 88.956 1.00 71.56 729 GLU A C 1
ATOM 5687 O O . GLU A 1 729 ? -110.113 -37.138 89.890 1.00 71.56 729 GLU A O 1
ATOM 5692 N N . GLU A 1 730 ? -108.626 -37.654 88.292 1.00 74.00 730 GLU A N 1
ATOM 5693 C CA . GLU A 1 730 ? -108.506 -39.080 88.619 1.00 74.00 730 GLU A CA 1
ATOM 5694 C C . GLU A 1 730 ? -107.482 -39.329 89.737 1.00 74.00 730 GLU A C 1
ATOM 5696 O O . GLU A 1 730 ? -107.543 -40.340 90.440 1.00 74.00 730 GLU A O 1
ATOM 5701 N N . MET A 1 731 ? -106.520 -38.416 89.910 1.00 71.88 731 MET A N 1
ATOM 5702 C CA . MET A 1 731 ? -105.393 -38.599 90.825 1.00 71.88 731 MET A CA 1
ATOM 5703 C C . MET A 1 731 ? -105.693 -38.202 92.273 1.00 71.88 731 MET A C 1
ATOM 5705 O O . MET A 1 731 ? -105.079 -38.775 93.182 1.00 71.88 731 MET A O 1
ATOM 5709 N N . ILE A 1 732 ? -106.575 -37.223 92.493 1.00 72.56 732 ILE A N 1
ATOM 5710 C CA . ILE A 1 732 ? -106.854 -36.611 93.803 1.00 72.56 732 ILE A CA 1
ATOM 5711 C C . ILE A 1 732 ? -108.329 -36.202 93.948 1.00 72.56 732 ILE A C 1
ATOM 5713 O O . ILE A 1 732 ? -109.052 -36.057 92.971 1.00 72.56 732 ILE A O 1
ATOM 5717 N N . THR A 1 733 ? -108.785 -35.984 95.185 1.00 70.62 733 THR A N 1
ATOM 5718 C CA . THR A 1 733 ? -110.188 -35.638 95.473 1.00 70.62 733 THR A CA 1
ATOM 5719 C C . THR A 1 733 ? -110.574 -34.225 95.001 1.00 70.62 733 THR A C 1
ATOM 5721 O O . THR A 1 733 ? -109.720 -33.331 95.000 1.00 70.62 733 THR A O 1
ATOM 5724 N N . PRO A 1 734 ? -111.861 -33.956 94.681 1.00 69.94 734 PRO A N 1
ATOM 5725 C CA . PRO A 1 734 ? -112.330 -32.631 94.249 1.00 69.94 734 PRO A CA 1
ATOM 5726 C C . PRO A 1 734 ? -111.978 -31.489 95.217 1.00 69.94 734 PRO A C 1
ATOM 5728 O O . PRO A 1 734 ? -111.623 -30.390 94.791 1.00 69.94 734 PRO A O 1
ATOM 5731 N N . GLU A 1 735 ? -112.000 -31.749 96.526 1.00 70.25 735 GLU A N 1
ATOM 5732 C CA . GLU A 1 735 ? -111.590 -30.786 97.561 1.00 70.25 735 GLU A CA 1
ATOM 5733 C C . GLU A 1 735 ? -110.084 -30.489 97.508 1.00 70.25 735 GLU A C 1
ATOM 5735 O O . GLU A 1 735 ? -109.650 -29.352 97.709 1.00 70.25 735 GLU A O 1
ATOM 5740 N N . SER A 1 736 ? -109.265 -31.492 97.186 1.00 67.12 736 SER A N 1
ATOM 5741 C CA . SER A 1 736 ? -107.825 -31.321 96.979 1.00 67.12 736 SER A CA 1
ATOM 5742 C C . SER A 1 736 ? -107.518 -30.524 95.715 1.00 67.12 736 SER A C 1
ATOM 5744 O O . SER A 1 736 ? -106.651 -29.653 95.760 1.00 67.12 736 SER A O 1
ATOM 5746 N N . ILE A 1 737 ? -108.267 -30.743 94.631 1.00 69.50 737 ILE A N 1
ATOM 5747 C CA . ILE A 1 737 ? -108.152 -29.963 93.388 1.00 69.50 737 ILE A CA 1
ATOM 5748 C C . ILE A 1 737 ? -108.480 -28.495 93.652 1.00 69.50 737 ILE A C 1
ATOM 5750 O O . ILE A 1 737 ? -107.715 -27.621 93.253 1.00 69.50 737 ILE A O 1
ATOM 5754 N N . GLN A 1 738 ? -109.554 -28.204 94.395 1.00 69.06 738 GLN A N 1
ATOM 5755 C CA . GLN A 1 738 ? -109.887 -26.823 94.760 1.00 69.06 738 GLN A CA 1
ATOM 5756 C C . GLN A 1 738 ? -108.791 -26.155 95.596 1.00 69.06 738 GLN A C 1
ATOM 5758 O O . GLN A 1 738 ? -108.463 -24.994 95.349 1.00 69.06 738 GLN A O 1
ATOM 5763 N N . ARG A 1 739 ? -108.171 -26.879 96.539 1.00 69.06 739 ARG A N 1
ATOM 5764 C CA . ARG A 1 739 ? -107.017 -26.365 97.301 1.00 69.06 739 ARG A CA 1
ATOM 5765 C C . ARG A 1 739 ? -105.812 -26.081 96.403 1.00 69.06 739 ARG A C 1
ATOM 5767 O O . ARG A 1 739 ? -105.169 -25.047 96.581 1.00 69.06 739 ARG A O 1
ATOM 5774 N N . ILE A 1 740 ? -105.518 -26.962 95.443 1.00 67.88 740 ILE A N 1
ATOM 5775 C CA . ILE A 1 740 ? -104.434 -26.763 94.470 1.00 67.88 740 ILE A CA 1
ATOM 5776 C C . ILE A 1 740 ? -104.716 -25.542 93.597 1.00 67.88 740 ILE A C 1
ATOM 5778 O O . ILE A 1 740 ? -103.848 -24.683 93.501 1.00 67.88 740 ILE A O 1
ATOM 5782 N N . LEU A 1 741 ? -105.920 -25.425 93.026 1.00 68.75 741 LEU A N 1
ATOM 5783 C CA . LEU A 1 741 ? -106.323 -24.301 92.173 1.00 68.75 741 LEU A CA 1
ATOM 5784 C C . LEU A 1 741 ? -106.302 -22.962 92.923 1.00 68.75 741 LEU A C 1
ATOM 5786 O O . LEU A 1 741 ? -105.779 -21.981 92.398 1.00 68.75 741 LEU A O 1
ATOM 5790 N N . ALA A 1 742 ? -106.802 -22.921 94.163 1.00 67.94 742 ALA A N 1
ATOM 5791 C CA . ALA A 1 742 ? -106.760 -21.720 95.000 1.00 67.94 742 ALA A CA 1
ATOM 5792 C C . ALA A 1 742 ? -105.316 -21.293 95.301 1.00 67.94 742 ALA A C 1
ATOM 5794 O O . ALA A 1 742 ? -104.974 -20.112 95.212 1.00 67.94 742 ALA A O 1
ATOM 5795 N N . ARG A 1 743 ? -104.439 -22.261 95.594 1.00 67.50 743 ARG A N 1
ATOM 5796 C CA . ARG A 1 743 ? -103.022 -21.982 95.837 1.00 67.50 743 ARG A CA 1
ATOM 5797 C C . ARG A 1 743 ? -102.269 -21.596 94.560 1.00 67.50 743 ARG A C 1
ATOM 5799 O O . ARG A 1 743 ? -101.368 -20.763 94.621 1.00 67.50 743 ARG A O 1
ATOM 5806 N N . PHE A 1 744 ? -102.656 -22.157 93.416 1.00 65.31 744 PHE A N 1
ATOM 5807 C CA . PHE A 1 744 ? -102.174 -21.765 92.091 1.00 65.31 744 PHE A CA 1
ATOM 5808 C C . PHE A 1 744 ? -102.496 -20.297 91.808 1.00 65.31 744 PHE A C 1
ATOM 5810 O O . PHE A 1 744 ? -101.602 -19.539 91.441 1.00 65.31 744 PHE A O 1
ATOM 5817 N N . GLN A 1 745 ? -103.747 -19.883 92.037 1.00 64.62 745 GLN A N 1
ATOM 5818 C CA . GLN A 1 745 ? -104.182 -18.496 91.859 1.00 64.62 745 GLN A CA 1
ATOM 5819 C C . GLN A 1 745 ? -103.408 -17.530 92.768 1.00 64.62 745 GLN A C 1
ATOM 5821 O O . GLN A 1 745 ? -102.961 -16.489 92.294 1.00 64.62 745 GLN A O 1
ATOM 5826 N N . GLU A 1 746 ? -103.175 -17.883 94.038 1.00 65.50 746 GLU A N 1
ATOM 5827 C CA . GLU A 1 746 ? -102.356 -17.067 94.953 1.00 65.50 746 GLU A CA 1
ATOM 5828 C C . GLU A 1 746 ? -100.905 -16.882 94.479 1.00 65.50 746 GLU A C 1
ATOM 5830 O O . GLU A 1 746 ? -100.354 -15.788 94.605 1.00 65.50 746 GLU A O 1
ATOM 5835 N N . GLU A 1 747 ? -100.260 -17.930 93.957 1.00 59.84 747 GLU A N 1
ATOM 5836 C CA . GLU A 1 747 ? -98.860 -17.850 93.516 1.00 59.84 747 GLU A CA 1
ATOM 5837 C C . GLU A 1 747 ? -98.712 -17.227 92.114 1.00 59.84 747 GLU A C 1
ATOM 5839 O O . GLU A 1 747 ? -97.661 -16.652 91.829 1.00 59.84 747 GLU A O 1
ATOM 5844 N N . LEU A 1 748 ? -99.744 -17.280 91.257 1.00 59.75 748 LEU A N 1
ATOM 5845 C CA . LEU A 1 748 ? -99.822 -16.513 90.000 1.00 59.75 748 LEU A CA 1
ATOM 5846 C C . LEU A 1 748 ? -99.964 -15.004 90.260 1.00 59.75 748 LEU A C 1
ATOM 5848 O O . LEU A 1 748 ? -99.338 -14.207 89.573 1.00 59.75 748 LEU A O 1
ATOM 5852 N N . LEU A 1 749 ? -100.716 -14.606 91.293 1.00 59.97 749 LEU A N 1
ATOM 5853 C CA . LEU A 1 749 ? -100.923 -13.197 91.669 1.00 59.97 749 LEU A CA 1
ATOM 5854 C C . LEU A 1 749 ? -99.706 -12.534 92.350 1.00 59.97 749 LEU A C 1
ATOM 5856 O O . LEU A 1 749 ? -99.733 -11.334 92.615 1.00 59.97 749 LEU A O 1
ATOM 5860 N N . ARG A 1 750 ? -98.638 -13.287 92.646 1.00 59.47 750 ARG A N 1
ATOM 5861 C CA . ARG A 1 750 ? -97.404 -12.800 93.296 1.00 59.47 750 ARG A CA 1
ATOM 5862 C C . ARG A 1 750 ? -96.326 -12.275 92.334 1.00 59.47 750 ARG A C 1
ATOM 5864 O O . ARG A 1 750 ? -95.186 -12.097 92.760 1.00 59.47 750 ARG A O 1
ATOM 5871 N N . GLU A 1 751 ? -96.636 -12.058 91.059 1.00 48.31 751 GLU A N 1
ATOM 5872 C CA . GLU A 1 751 ? -95.614 -11.747 90.052 1.00 48.31 751 GLU A CA 1
ATOM 5873 C C . GLU A 1 751 ? -94.852 -10.430 90.271 1.00 48.31 751 GLU A C 1
ATOM 5875 O O . GLU A 1 751 ? -95.421 -9.346 90.378 1.00 48.31 751 GLU A O 1
ATOM 5880 N N . ASN A 1 752 ? -93.526 -10.592 90.280 1.00 41.00 752 ASN A N 1
ATOM 5881 C CA . ASN A 1 752 ? -92.508 -9.643 89.847 1.00 41.00 752 ASN A CA 1
ATOM 5882 C C . ASN A 1 752 ? -91.961 -10.213 88.514 1.00 41.00 752 ASN A C 1
ATOM 5884 O O . ASN A 1 752 ? -91.754 -11.424 88.417 1.00 41.00 752 ASN A O 1
ATOM 5888 N N . GLU A 1 753 ? -91.772 -9.361 87.508 1.00 48.31 753 GLU A N 1
ATOM 5889 C CA . GLU A 1 753 ? -91.830 -9.635 86.054 1.00 48.31 753 GLU A CA 1
ATOM 5890 C C . GLU A 1 753 ? -90.773 -10.548 85.381 1.00 48.31 753 GLU A C 1
ATOM 5892 O O . GLU A 1 753 ? -90.822 -10.692 84.165 1.00 48.31 753 GLU A O 1
ATOM 5897 N N . ASP A 1 754 ? -89.859 -11.235 86.070 1.00 41.72 754 ASP A N 1
ATOM 5898 C CA . ASP A 1 754 ? -88.627 -11.705 85.389 1.00 41.72 754 ASP A CA 1
ATOM 5899 C C . ASP A 1 754 ? -88.409 -13.228 85.230 1.00 41.72 754 ASP A C 1
ATOM 5901 O O . ASP A 1 754 ? -87.276 -13.666 85.026 1.00 41.72 754 ASP A O 1
ATOM 5905 N N . ALA A 1 755 ? -89.445 -14.077 85.251 1.00 46.19 755 ALA A N 1
ATOM 5906 C CA . ALA A 1 755 ? -89.268 -15.491 84.867 1.00 46.19 755 ALA A CA 1
ATOM 5907 C C . ALA A 1 755 ? -90.541 -16.165 84.324 1.00 46.19 755 ALA A C 1
ATOM 5909 O O . ALA A 1 755 ? -91.536 -16.301 85.037 1.00 46.19 755 ALA A O 1
ATOM 5910 N N . VAL A 1 756 ? -90.479 -16.673 83.084 1.00 44.47 756 VAL A N 1
ATOM 5911 C CA . VAL A 1 756 ? -91.505 -17.550 82.489 1.00 44.47 756 VAL A CA 1
ATOM 5912 C C . VAL A 1 756 ? -91.400 -18.942 83.141 1.00 44.47 756 VAL A C 1
ATOM 5914 O O . VAL A 1 756 ? -90.391 -19.616 82.934 1.00 44.47 756 VAL A O 1
ATOM 5917 N N . PRO A 1 757 ? -92.387 -19.413 83.929 1.00 48.31 757 PRO A N 1
ATOM 5918 C CA . PRO A 1 757 ? -92.270 -20.687 84.643 1.00 48.31 757 PRO A CA 1
ATOM 5919 C C . PRO A 1 757 ? -92.409 -21.887 83.698 1.00 48.31 757 PRO A C 1
ATOM 5921 O O . PRO A 1 757 ? -93.326 -21.923 82.882 1.00 48.31 757 PRO A O 1
ATOM 5924 N N . GLN A 1 758 ? -91.556 -22.906 83.852 1.00 44.59 758 GLN A N 1
ATOM 5925 C CA . GLN A 1 758 ? -91.611 -24.144 83.051 1.00 44.59 758 GLN A CA 1
ATOM 5926 C C . GLN A 1 758 ? -92.450 -25.281 83.671 1.00 44.59 758 GLN A C 1
ATOM 5928 O O . GLN A 1 758 ? -92.677 -26.292 83.013 1.00 44.59 758 GLN A O 1
ATOM 5933 N N . GLY A 1 759 ? -92.948 -25.135 84.903 1.00 48.88 759 GLY A N 1
ATOM 5934 C CA . GLY A 1 759 ? -93.833 -26.121 85.532 1.00 48.88 759 GLY A CA 1
ATOM 5935 C C . GLY A 1 759 ? -93.907 -25.990 87.053 1.00 48.88 759 GLY A C 1
ATOM 5936 O O . GLY A 1 759 ? -93.298 -25.098 87.647 1.00 48.88 759 GLY A O 1
ATOM 5937 N N . TRP A 1 760 ? -94.671 -26.877 87.687 1.00 54.09 760 TRP A N 1
ATOM 5938 C CA . TRP A 1 760 ? -94.956 -26.852 89.125 1.00 54.09 760 TRP A CA 1
ATOM 5939 C C . TRP A 1 760 ? -94.552 -28.161 89.779 1.00 54.09 760 TRP A C 1
ATOM 5941 O O . TRP A 1 760 ? -94.782 -29.217 89.207 1.00 54.09 760 TRP A O 1
ATOM 5951 N N . VAL A 1 761 ? -94.001 -28.102 90.993 1.00 47.69 761 VAL A N 1
ATOM 5952 C CA . VAL A 1 761 ? -93.674 -29.291 91.793 1.00 47.69 761 VAL A CA 1
ATOM 5953 C C . VAL A 1 761 ? -94.636 -29.357 92.973 1.00 47.69 761 VAL A C 1
ATOM 5955 O O . VAL A 1 761 ? -94.775 -28.370 93.708 1.00 47.69 761 VAL A O 1
ATOM 5958 N N . CYS A 1 762 ? -95.294 -30.498 93.181 1.00 52.09 762 CYS A N 1
ATOM 5959 C CA . CYS A 1 762 ? -96.001 -30.748 94.439 1.00 52.09 762 CYS A CA 1
ATOM 5960 C C . CYS A 1 762 ? -95.463 -31.995 95.132 1.00 52.09 762 CYS A C 1
ATOM 5962 O O . CYS A 1 762 ? -94.987 -32.935 94.498 1.00 52.09 762 CYS A O 1
ATOM 5964 N N . TYR A 1 763 ? -95.555 -31.954 96.457 1.00 49.94 763 TYR A N 1
ATOM 5965 C CA . TYR A 1 763 ? -95.075 -32.993 97.354 1.00 49.94 763 TYR A CA 1
ATOM 5966 C C . TYR A 1 763 ? -96.253 -33.591 98.114 1.00 49.94 763 TYR A C 1
ATOM 5968 O O . TYR A 1 763 ? -97.116 -32.849 98.600 1.00 49.94 763 TYR A O 1
ATOM 5976 N N . MET A 1 764 ? -96.250 -34.915 98.259 1.00 49.09 764 MET A N 1
ATOM 5977 C CA . MET A 1 764 ? -97.168 -35.640 99.134 1.00 49.09 764 MET A CA 1
ATOM 5978 C C . MET A 1 764 ? -96.350 -36.433 100.165 1.00 49.09 764 MET A C 1
ATOM 5980 O O . MET A 1 764 ? -95.604 -37.335 99.792 1.00 49.09 764 MET A O 1
ATOM 5984 N N . ASP A 1 765 ? -96.463 -36.064 101.446 1.00 48.16 765 ASP A N 1
ATOM 5985 C CA . ASP A 1 765 ? -95.772 -36.725 102.570 1.00 48.16 765 ASP A CA 1
ATOM 5986 C C . ASP A 1 765 ? -96.431 -38.082 102.880 1.00 48.16 765 ASP A C 1
ATOM 5988 O O . ASP A 1 765 ? -97.645 -38.166 103.093 1.00 48.16 765 ASP A O 1
ATOM 5992 N N . GLY A 1 766 ? -95.623 -39.145 102.941 1.00 45.94 766 GLY A N 1
ATOM 5993 C CA . GLY A 1 766 ? -96.056 -40.528 103.167 1.00 45.94 766 GLY A CA 1
ATOM 5994 C C . GLY A 1 766 ? -96.603 -40.869 104.566 1.00 45.94 766 GLY A C 1
ATOM 5995 O O . GLY A 1 766 ? -96.909 -42.035 104.822 1.00 45.94 766 GLY A O 1
ATOM 5996 N N . LYS A 1 767 ? -96.741 -39.918 105.504 1.00 43.31 767 LYS A N 1
ATOM 5997 C CA . LYS A 1 767 ? -97.167 -40.219 106.892 1.00 43.31 767 LYS A CA 1
ATOM 5998 C C . LYS A 1 767 ? -98.671 -40.389 107.148 1.00 43.31 767 LYS A C 1
ATOM 6000 O O . LYS A 1 767 ? -99.026 -40.782 108.258 1.00 43.31 767 LYS A O 1
ATOM 6005 N N . HIS A 1 768 ? -99.564 -40.124 106.193 1.00 44.22 768 HIS A N 1
ATOM 6006 C CA . HIS A 1 768 ? -101.020 -40.223 106.408 1.00 44.22 768 HIS A CA 1
ATOM 6007 C C . HIS A 1 768 ? -101.671 -41.144 105.364 1.00 44.22 768 HIS A C 1
ATOM 6009 O O . HIS A 1 768 ? -101.710 -40.822 104.185 1.00 44.22 768 HIS A O 1
ATOM 6015 N N . ARG A 1 769 ? -102.192 -42.301 105.805 1.00 42.75 769 ARG A N 1
ATOM 6016 C CA . ARG A 1 769 ? -102.850 -43.320 104.954 1.00 42.75 769 ARG A CA 1
ATOM 6017 C C . ARG A 1 769 ? -104.351 -43.078 104.701 1.00 42.75 769 ARG A C 1
ATOM 6019 O O . ARG A 1 769 ? -105.007 -43.929 104.114 1.00 42.75 769 ARG A O 1
ATOM 6026 N N . GLU A 1 770 ? -104.894 -41.932 105.110 1.00 37.28 770 GLU A N 1
ATOM 6027 C CA . GLU A 1 770 ? -106.258 -41.500 104.768 1.00 37.28 770 GLU A CA 1
ATOM 6028 C C . GLU A 1 770 ? -106.182 -40.305 103.805 1.00 37.28 770 GLU A C 1
ATOM 6030 O O . GLU A 1 770 ? -105.642 -39.252 104.151 1.00 37.28 770 GLU A O 1
ATOM 6035 N N . ALA A 1 771 ? -106.715 -40.483 102.592 1.00 39.78 771 ALA A N 1
ATOM 6036 C CA . ALA A 1 771 ? -106.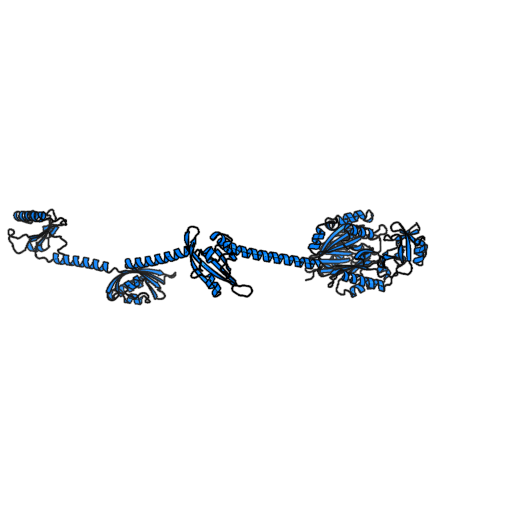556 -39.577 101.449 1.00 39.78 771 ALA A CA 1
ATOM 6037 C C . ALA A 1 771 ? -107.158 -38.164 101.630 1.00 39.78 771 ALA A C 1
ATOM 6039 O O . ALA A 1 771 ? -106.886 -37.284 100.817 1.00 39.78 771 ALA A O 1
ATOM 6040 N N . ASP A 1 772 ? -107.896 -37.898 102.712 1.00 37.75 772 ASP A N 1
ATOM 6041 C CA . ASP A 1 772 ? -108.608 -36.625 102.900 1.00 37.75 772 ASP A CA 1
ATOM 6042 C C . ASP A 1 772 ? -107.908 -35.618 103.832 1.00 37.75 772 ASP A C 1
ATOM 6044 O O . ASP A 1 772 ? -108.381 -34.490 103.997 1.00 37.75 772 ASP A O 1
ATOM 6048 N N . LYS A 1 773 ? -106.750 -35.962 104.423 1.00 36.94 773 LYS A N 1
ATOM 6049 C CA . LYS A 1 773 ? -106.045 -35.078 105.386 1.00 36.94 773 LYS A CA 1
ATOM 6050 C C . LYS A 1 773 ? -104.556 -34.822 105.104 1.00 36.94 773 LYS A C 1
ATOM 6052 O O . LYS A 1 773 ? -103.874 -34.243 105.948 1.00 36.94 773 LYS A O 1
ATOM 6057 N N . GLY A 1 774 ? -104.045 -35.201 103.932 1.00 40.22 774 GLY A N 1
ATOM 6058 C CA . GLY A 1 774 ? -102.658 -34.927 103.534 1.00 40.22 774 GLY A CA 1
ATOM 6059 C C . GLY A 1 774 ? -102.397 -33.440 103.248 1.00 40.22 774 GLY A C 1
ATOM 6060 O O . GLY A 1 774 ? -103.131 -32.804 102.491 1.00 40.22 774 GLY A O 1
ATOM 6061 N N . PHE A 1 775 ? -101.340 -32.873 103.836 1.00 41.06 775 PHE A N 1
ATOM 6062 C CA . PHE A 1 775 ? -100.872 -31.519 103.520 1.00 41.06 775 PHE A CA 1
ATOM 6063 C C . PHE A 1 775 ? -100.172 -31.513 102.152 1.00 41.06 775 PHE A C 1
ATOM 6065 O O . PHE A 1 775 ? -99.044 -31.985 102.032 1.00 41.06 775 PHE A O 1
ATOM 6072 N N . ILE A 1 776 ? -100.811 -30.947 101.125 1.00 48.44 776 ILE A N 1
ATOM 6073 C CA . ILE A 1 776 ? -100.171 -30.695 99.825 1.00 48.44 776 ILE A CA 1
ATOM 6074 C C . ILE A 1 776 ? -99.360 -29.404 99.943 1.00 48.44 776 ILE A C 1
ATOM 6076 O O . ILE A 1 776 ? -99.922 -28.319 100.114 1.00 48.44 776 ILE A O 1
ATOM 6080 N N . ARG A 1 777 ? -98.030 -29.504 99.847 1.00 46.84 777 ARG A N 1
ATOM 6081 C CA . ARG A 1 777 ? -97.154 -28.327 99.791 1.00 46.84 777 ARG A CA 1
ATOM 6082 C C . ARG A 1 777 ? -96.807 -28.044 98.332 1.00 46.84 777 ARG A C 1
ATOM 6084 O O . ARG A 1 777 ? -96.158 -28.854 97.677 1.00 46.84 777 ARG A O 1
ATOM 6091 N N . ILE A 1 778 ? -97.253 -26.895 97.831 1.00 49.44 778 ILE A N 1
ATOM 6092 C CA . ILE A 1 778 ? -97.004 -26.432 96.460 1.00 49.44 778 ILE A CA 1
ATOM 6093 C C . ILE A 1 778 ? -95.946 -25.340 96.527 1.00 49.44 778 ILE A C 1
ATOM 6095 O O . ILE A 1 778 ? -96.089 -24.392 97.303 1.00 49.44 778 ILE A O 1
ATOM 6099 N N . SER A 1 779 ? -94.878 -25.468 95.742 1.00 46.34 779 SER A N 1
ATOM 6100 C CA . SER A 1 779 ? -93.882 -24.402 95.616 1.00 46.34 779 SER A CA 1
ATOM 6101 C C . SER A 1 779 ? -93.595 -24.119 94.146 1.00 46.34 779 SER A C 1
ATOM 6103 O O . SER A 1 779 ? -93.265 -25.039 93.399 1.00 46.34 779 SER A O 1
ATOM 6105 N N . ARG A 1 780 ? -93.694 -22.844 93.753 1.00 48.16 780 ARG A N 1
ATOM 6106 C CA . ARG A 1 780 ? -93.252 -22.334 92.449 1.00 48.16 780 ARG A CA 1
ATOM 6107 C C . ARG A 1 780 ? -91.720 -22.363 92.446 1.00 48.16 780 ARG A C 1
ATOM 6109 O O . ARG A 1 780 ? -91.104 -21.678 93.263 1.00 48.16 780 ARG A O 1
ATOM 6116 N N . ARG A 1 781 ? -91.093 -23.199 91.618 1.00 48.03 781 ARG A N 1
ATOM 6117 C CA . ARG A 1 781 ? -89.625 -23.280 91.510 1.00 48.03 781 ARG A CA 1
ATOM 6118 C C . ARG A 1 781 ? -89.212 -23.555 90.074 1.00 48.03 781 ARG A C 1
ATOM 6120 O O . ARG A 1 781 ? -89.856 -24.348 89.398 1.00 48.03 781 ARG A O 1
ATOM 6127 N N . ASP A 1 782 ? -88.106 -22.945 89.658 1.00 35.38 782 ASP A N 1
ATOM 6128 C CA . ASP A 1 782 ? -87.370 -23.387 88.477 1.00 35.38 782 ASP A CA 1
ATOM 6129 C C . ASP A 1 782 ? -87.000 -24.859 88.653 1.00 35.38 782 ASP A C 1
ATOM 6131 O O . ASP A 1 782 ? -86.293 -25.224 89.600 1.00 35.38 782 ASP A O 1
ATOM 6135 N N . ILE A 1 783 ? -87.457 -25.698 87.724 1.00 37.66 783 ILE A N 1
ATOM 6136 C CA . ILE A 1 783 ? -87.169 -27.139 87.698 1.00 37.66 783 ILE A CA 1
ATOM 6137 C C . ILE A 1 783 ? -85.641 -27.388 87.667 1.00 37.66 783 ILE A C 1
ATOM 6139 O O . ILE A 1 783 ? -85.171 -28.428 88.116 1.00 37.66 783 ILE A O 1
ATOM 6143 N N . GLY A 1 784 ? -84.839 -26.389 87.270 1.00 34.50 784 GLY A N 1
ATOM 6144 C CA . GLY A 1 784 ? -83.373 -26.434 87.266 1.00 34.50 784 GLY A CA 1
ATOM 6145 C C . GLY A 1 784 ? -82.651 -26.217 88.608 1.00 34.50 784 GLY A C 1
ATOM 6146 O O . GLY A 1 784 ? -81.424 -26.252 88.618 1.00 34.50 784 GLY A O 1
ATOM 6147 N N . ARG A 1 785 ? -83.339 -25.973 89.738 1.00 32.28 785 ARG A N 1
ATOM 6148 C CA . ARG A 1 785 ? -82.686 -25.679 91.044 1.00 32.28 785 ARG A CA 1
ATOM 6149 C C . ARG A 1 785 ? -82.834 -26.750 92.135 1.00 32.28 785 ARG A C 1
ATOM 6151 O O . ARG A 1 785 ? -82.569 -26.470 93.302 1.00 32.28 785 ARG A O 1
ATOM 6158 N N . PHE A 1 786 ? -83.194 -27.977 91.763 1.00 34.91 786 PHE A N 1
ATOM 6159 C CA . PHE A 1 786 ? -82.956 -29.178 92.585 1.00 34.91 786 PHE A CA 1
ATOM 6160 C C . PHE A 1 786 ? -81.738 -30.002 92.106 1.00 34.91 786 PHE A C 1
ATOM 6162 O O . PHE A 1 786 ? -81.611 -31.169 92.468 1.00 34.91 786 PHE A O 1
ATOM 6169 N N . ALA A 1 787 ? -80.842 -29.381 91.327 1.00 31.67 787 ALA A N 1
ATOM 6170 C CA . ALA A 1 787 ? -79.567 -29.940 90.867 1.00 31.67 787 ALA A CA 1
ATOM 6171 C C . ALA A 1 787 ? -78.380 -29.489 91.738 1.00 31.67 787 ALA A C 1
ATOM 6173 O O . ALA A 1 787 ? -78.303 -28.272 92.035 1.00 31.67 787 ALA A O 1
#

Foldseek 3Di:
DFQKFKFKAKAADDALLVQLLRGLVRRCVRDDPFQWQEKEKEAAPPHPQLNSLVNNCVRNPPHWYWYKYFLFWDWLFTGHRMMMMMTMGHPFKHKDKFKFAQCQVPVVNRLCRRCVDPGNVLQLDDDDRVVVVVCLLLQKAKAKEKEFAPAAPVGHRCLQVSVVVSCVSNVQRHAYWYFYHDHNPNSHWIFIDTRSDTGTRMMMMMMMIGQFQKFKFKFFLWAFDPQKWFQQDDDFQWRQDTNNHGALQSVCVSLVHGNVVQAPHFNCLVSVWFKWWQDPVRDTATWGFGHQDPSRITGISHHDDHRTMITTIHDDLVSRLVRLLVQVVNRCVRSVAPAWAAKEKEAAVSLCVVCPVCSRSSSVSNCVVVVPHIYTYHHHAFTWIAYPVRGIGTHGSMMMMMITHSGGDPSNVVSVVVVVVVVVVVVVVVVVVVVLVVQQPDLWWKFWAFPVQFTPDIHPNVCVFQNPDPCNRVPHCCCRPVVDPDDDDVDQFVVCLVPVAKDWDWDWDAGPVRDTFIKIKIWHFDADPVRHGGGIIITIDTCRVVVVVVVVVVVVVVVVLVVCQVQLKKKKKAFPVVQWIDIRPSVCQVLQHPHPDTDGPVNSLVFFDPVCSVVQVVLVVVVQQPDWNWDWGWGQHPNDIWIKTKGKHFDADPVSGTGMIIMMIHTCRVVVVVVVVVVVVVVVVVVCQQPDQWWKWKAFPVRQTPWIGQNCCVQVVDGRVRQNPDGPPRNAPPVVVVVVVVVVVVVVVPDDDPDDAGIWIWIWDRPDPDRPDTDIDTDRDRPPPVD

Mean predicted aligned error: 17.01 Å